Protein AF-A0A3D0DA13-F1 (afdb_monomer)

Foldseek 3Di:
DPDDDPLQDPCLVVVLVVVVCVVPVVDDDCVPVCVVVVPVDDPDPVSVLVSLLVSLVVCVVPVDDDLVVSVVVCLVVLCLVPHAHDPSLQQRWAAWQDPDVDRTGRLLQAAAEVLVPCPPVCVVVPTRHGCPNPPDPPDDDPPSVVSSSVRSNHYNHGDPPDDDDDDDDDDDPDLVPDQLQPDDAVRLLVVLLVCLVCVVVPVVVVQWDFDWDDDPNDTDTDTDGDPSNVSQQQRHFHAFPDPDPGGGLLQAADADPVCCVQCVVLGRHGDLCVNPPCSVSSVVCSCPPSNHYHYLLPDDLVNLLVSQAPSLCVSQPQVNVLPDVVNVVSLLSNVVSSLVSLVPDPPAAFQSQQQGFAFWAAQSGTDGDGPFAEEEPQDVQLCVQRSNPHTYHYYPNVSPVSCCGHNVHHHSVVQKDKDKDFDDFPDAQPPLLVVLLVVLLLLVLLLVCVVDVPCSLVSLVLSVLAAETEGQWIWIWIDHPPDTDIDTDQWDDDQRYIYGYPVNSDLQSVLCSVCVNVVHNVCSVVSSQSSPDPDPVSSLVSVVVVPDDSVSSVVSSVVSPDDRDPPPPPPDDDDDDDDDDDDDDDDDDDDDDDDDDDDDDDDDDDDDDDDDDDDDDDPPPPPPQFAFDQLVPADEDADEQPPPDPDPDDPDPDPPPPPVPPDHDPVSVVVQQVSQLSNVCVVLVVVVWDKDADPPPCQLAGIWTDDPLAIEGEHEDGELADDQKDAGDPNVVVVCVVCPRHFYKYWYWHNGTPPRPDGIYIYIQRDQDPVQAPPVRRMGRSNVSHPPPDD

Mean predicted aligned error: 20.15 Å

Secondary structure (DSSP, 8-state):
-----TTS-THHHHHHHHHHHHHHHTS-S-HHHHHHHTTTPPPPHHHHHHHHHHHHHHHHHH--S-THHHHHHHHHTTGGGTSPPPTTGGG-EEEBSS--SSSEEEGGG-B--GGGT-HHHHHHTTT-BBGGGTS-TT-S-HHHHHHHHHHTT-BSS------S-----S-S--GGG--TTS--HHHHHHHHHHHHHTIIIIIHHHSEEEEEEEETTEEEEEEEE-HHHHHHHHH-B--BSS-----BGGG-B---HHHHHHHGGGS-BB-GGGGGGGHHHHHHHIIIII--B-SGGG--HHHHHHIIIIIHHHHS-HHHHTT-HHHHHHHHHHHHHHHHHHHH-TTPPTTTTTTS-EEEEETTEEEEESSS-EEE---HHHHHHTTTTSEEE---GGGHHHHHHHH-PEEHHHHSEEEEEEPPP-EEPPHHHHHHHHHHHHHHHHHHHHH--TTHHHHHHHHHH-EEEEES-EEEEEEETTEEEEEE-SEEEETTEEEEEGGG-SHHHHHHHHHHHTT-GGGHHHHHHHHT-SSHHHHHHHHHHTT--HHHHHHHHHHHHSPPP--------------------------------------------------------------B--TTT--EEEEPP--------------S-----PPPPHHHHHHHHHHHHHHHHHHHHHTT-EEEEPPSS--S-SEEEEETTEEEEEEEEE-SS--SEEE--HHHHHHHHT-SSSEEEEEEEE--BTT--SPEEEEEES---TTTEETTTTEEETTT-------

Nearest PDB structures (foldseek):
  2eo0-assembly2_A  TM=6.649E-01  e=1.307E-02  Sulfurisphaera tokodaii str. 7
  2wcz-assembly1_B  TM=5.236E-01  e=3.946E-02  Archaeoglobus fulgidus
  2ost-assembly1_C  TM=6.568E-01  e=1.256E-01  Synechocystis sp. PCC 6803
  3wvh-assembly1_A  TM=6.783E-01  e=2.125E-01  Haemophilus influenzae Rd KW20
  2ost-assembly1_B  TM=5.839E-01  e=1.633E-01  Synechocystis sp. PCC 6803

Sequence (791 aa):
MGDLPDWLPLTFVEDWFRDRIQNEAERESLVRKLLKELEIAEPGADVIQRAVGRAIEQYWKDKEGDPGRFLRFISEQDWHETADASSSMRRCPVPLSQLVQDDWAEAGKAYFGREWGNDLLAELYDGIAVAWVAKDGTARDTDKQRRLLEWLGVADCPRVVRSSRQYAPEQEQNLEEIDPCQLEMPLAVCLVKVLALNWESYYKHHKTMNIERHYRRRNYYEPVECAWWKIIRERLSVPLVAGYPVTPLSHCWLPDKRTERAIGDLLPVVDVDAFGNDKDTVREWLISAVGLRTRIEQLTVGEWMALLSRHIPDKAPAERLVSEERLRDKVTGWYAACLETAAEQENVSENAFASCPLLCRKGDLWQYVTDEPRYLYDDNDLATAFAGDVWLFHIPARLAADAVKYLGVLPLSQSVEVDVTPEEPKSPLSDVLMVRFNESLPYVWAWRSSQSKQAADRLSARLKGLKVLVVPALKASLSLGSLHHEVERRWHVDDDTIYLHKDYANETELAQALAKALDVRSEADFYENLLRCSDDRQRKEKLLSKGIADAEIDRCLREYSGPPAEEEHDEGPRKPTMGEQGGSTSQTPSGVSSQGQQHKQSPAGQPGEISEGTPSRSPESGKQSLRLKDPSTTRYVLGSPPSGGAGTGGSGEDRGTKREGRSLTDAEKAELEEAGRALAAHELETMGFSVEKMPQGNPGFDLRAKKDGNELRVEVKAHSGRATVVDVTQREYKEYLGQHKYRWELWNVEHLAENDVSSVVITRYDTISDDALDVRTFRVDLKKCQRKLQD

Solvent-accessible surface area (backbone atoms only — not comparable to full-atom values): 46717 Å² total; per-residue (Å²): 138,80,88,74,62,90,80,56,57,72,61,46,60,53,46,52,50,45,55,50,47,57,70,48,64,81,52,85,83,50,80,72,57,41,65,76,71,48,70,76,64,77,78,52,70,70,57,52,51,54,46,52,18,51,44,39,56,46,35,75,74,71,70,66,78,72,60,65,55,58,53,50,52,50,64,73,66,50,44,66,82,76,54,82,66,51,79,48,42,20,47,36,54,36,46,31,65,39,90,42,104,56,64,56,42,38,22,47,65,21,23,54,16,53,94,74,75,32,59,69,61,39,67,73,47,71,51,46,25,53,27,78,78,80,78,51,104,75,74,90,49,72,64,62,52,49,49,42,40,45,47,27,41,26,25,83,57,71,59,88,72,83,72,94,74,89,83,86,79,91,87,67,95,52,66,75,74,60,59,48,79,75,49,53,66,73,55,34,52,51,50,50,48,52,47,38,78,36,24,87,85,51,48,64,74,64,39,46,44,71,46,77,41,82,54,96,95,40,81,44,73,46,77,38,76,25,67,52,52,52,46,45,34,66,41,24,49,69,62,49,74,55,96,61,74,93,50,32,44,67,73,30,29,56,55,38,77,68,29,37,73,49,46,37,92,76,48,56,32,56,36,49,71,82,55,54,95,49,22,66,56,36,51,51,33,40,41,74,71,70,57,39,48,33,52,65,80,75,59,49,73,71,53,51,45,49,37,47,54,43,48,47,48,72,76,56,40,45,80,56,50,68,77,32,63,73,57,45,55,49,52,43,42,40,53,48,50,52,44,56,47,46,72,73,40,93,82,63,55,74,39,69,40,31,82,34,43,42,72,24,35,34,59,86,47,52,41,70,47,47,92,60,82,39,25,33,61,74,37,73,68,61,44,60,74,40,28,72,78,44,35,36,32,71,64,62,76,92,46,47,68,50,40,35,44,30,43,54,36,41,55,38,73,78,59,44,49,75,50,70,59,74,44,77,69,79,45,73,57,55,70,71,59,48,49,31,47,64,70,28,47,47,56,54,48,34,56,49,41,72,77,39,78,78,58,48,66,62,51,47,54,47,62,75,56,52,41,70,41,21,15,78,48,31,45,29,45,38,38,47,92,92,48,75,48,80,43,81,43,57,56,48,67,56,90,50,34,37,39,26,14,58,96,46,71,44,55,64,51,50,15,43,40,50,16,51,64,70,73,38,64,91,44,16,70,59,43,25,56,38,42,68,38,92,47,72,67,55,41,49,51,55,45,44,75,72,70,48,51,69,71,55,49,55,48,33,44,51,58,65,68,43,78,77,77,77,76,80,75,84,83,71,86,84,79,92,79,89,83,83,84,86,81,87,81,90,84,87,81,88,82,84,87,82,89,81,88,86,89,84,84,86,87,87,84,86,87,87,84,90,84,91,81,86,86,84,90,66,90,75,80,68,83,73,73,89,55,61,53,54,54,91,77,56,69,67,43,82,43,73,70,69,77,80,70,87,72,82,84,74,92,67,76,78,80,64,83,79,70,78,72,77,82,72,52,72,66,55,45,52,52,42,40,50,42,32,47,49,40,54,47,51,50,42,44,74,75,60,28,54,74,44,78,51,63,89,78,74,76,32,42,44,35,42,30,38,45,97,91,45,42,39,36,31,31,69,49,44,34,57,41,89,76,59,64,50,80,48,52,74,56,29,50,51,46,56,74,60,55,82,84,39,50,48,32,46,35,42,30,25,22,39,24,55,86,40,90,55,66,27,32,43,30,76,33,74,56,78,38,74,91,15,43,42,80,89,72,34,34,34,35,52,68,54,35,56,77,78,74,81,126

Structure (mmCIF, N/CA/C/O backbone):
data_AF-A0A3D0DA13-F1
#
_entry.id   AF-A0A3D0DA13-F1
#
loop_
_atom_site.group_PDB
_atom_site.id
_atom_site.type_symbol
_atom_site.label_atom_id
_atom_site.label_alt_id
_atom_site.label_comp_id
_atom_site.label_asym_id
_atom_site.label_entity_id
_atom_site.label_seq_id
_atom_site.pdbx_PDB_ins_code
_atom_site.Cartn_x
_atom_site.Cartn_y
_atom_site.Cartn_z
_atom_site.occupancy
_atom_site.B_iso_or_equiv
_atom_site.auth_seq_id
_atom_site.auth_comp_id
_atom_site.auth_asym_id
_atom_site.auth_atom_id
_atom_site.pdbx_PDB_model_num
ATOM 1 N N . MET A 1 1 ? -24.344 -56.842 48.047 1.00 46.28 1 MET A N 1
ATOM 2 C CA . MET A 1 1 ? -25.186 -55.670 47.718 1.00 46.28 1 MET A CA 1
ATOM 3 C C . MET A 1 1 ? -25.992 -55.281 48.950 1.00 46.28 1 MET A C 1
ATOM 5 O O . MET A 1 1 ? -27.205 -55.455 48.977 1.00 46.28 1 MET A O 1
ATOM 9 N N . GLY A 1 2 ? -25.296 -54.858 50.004 1.00 43.91 2 GLY A N 1
ATOM 10 C CA . GLY A 1 2 ? -25.930 -54.279 51.187 1.00 43.91 2 GLY A CA 1
ATOM 11 C C . GLY A 1 2 ? -26.146 -52.785 50.962 1.00 43.91 2 GLY A C 1
ATOM 12 O O . GLY A 1 2 ? -25.258 -52.123 50.438 1.00 43.91 2 GLY A O 1
ATOM 13 N N . ASP A 1 3 ? -27.338 -52.306 51.307 1.00 55.50 3 ASP A N 1
ATOM 14 C CA . ASP A 1 3 ? -27.696 -50.903 51.549 1.00 55.50 3 ASP A CA 1
ATOM 15 C C . ASP A 1 3 ? -27.391 -49.878 50.441 1.00 55.50 3 ASP A C 1
ATOM 17 O O . ASP A 1 3 ? -27.102 -48.714 50.716 1.00 55.50 3 ASP A O 1
ATOM 21 N N . LEU A 1 4 ? -27.521 -50.267 49.166 1.00 62.22 4 LEU A N 1
ATOM 22 C CA . LEU A 1 4 ? -27.650 -49.264 48.108 1.00 62.22 4 LEU A CA 1
ATOM 23 C C . LEU A 1 4 ? -29.036 -48.611 48.194 1.00 62.22 4 LEU A C 1
ATOM 25 O O . LEU A 1 4 ? -30.036 -49.332 48.265 1.00 62.22 4 LEU A O 1
ATOM 29 N N . PRO A 1 5 ? -29.125 -47.274 48.171 1.00 68.94 5 PRO A N 1
ATOM 30 C CA . PRO A 1 5 ? -30.411 -46.619 48.295 1.00 68.94 5 PRO A CA 1
ATOM 31 C C . PRO A 1 5 ? -31.324 -46.878 47.090 1.00 68.94 5 PRO A C 1
ATOM 33 O O . PRO A 1 5 ? -30.881 -46.868 45.943 1.00 68.94 5 PRO A O 1
ATOM 36 N N . ASP A 1 6 ? -32.615 -47.051 47.360 1.00 69.94 6 ASP A N 1
ATOM 37 C CA . ASP A 1 6 ? -33.683 -47.321 46.384 1.00 69.94 6 ASP A CA 1
ATOM 38 C C . ASP A 1 6 ? -33.841 -46.246 45.296 1.00 69.94 6 ASP A C 1
ATOM 40 O O . ASP A 1 6 ? -34.358 -46.509 44.211 1.00 69.94 6 ASP A O 1
ATOM 44 N N . TRP A 1 7 ? -33.369 -45.036 45.580 1.00 75.56 7 TRP A N 1
ATOM 45 C CA . TRP A 1 7 ? -33.375 -43.899 44.673 1.00 75.56 7 TRP A CA 1
ATOM 46 C C . TRP A 1 7 ? -32.205 -43.847 43.694 1.00 75.56 7 TRP A C 1
ATOM 48 O O . TRP A 1 7 ? -32.218 -43.014 42.782 1.00 75.56 7 TRP A O 1
ATOM 58 N N . LEU A 1 8 ? -31.177 -44.678 43.873 1.00 75.94 8 LEU A N 1
ATOM 59 C CA . LEU A 1 8 ? -30.107 -44.773 42.892 1.00 75.94 8 LEU A CA 1
ATOM 60 C C . LEU A 1 8 ? -30.688 -45.476 41.649 1.00 75.94 8 LEU A C 1
ATOM 62 O O . LEU A 1 8 ? -31.213 -46.582 41.786 1.00 75.94 8 LEU A O 1
ATOM 66 N N . PRO A 1 9 ? -30.652 -44.863 40.448 1.00 63.88 9 PRO A N 1
ATOM 67 C CA . PRO A 1 9 ? -31.368 -45.382 39.284 1.00 63.88 9 PRO A CA 1
ATOM 68 C C . PRO A 1 9 ? -31.044 -46.855 39.030 1.00 63.88 9 PRO A C 1
ATOM 70 O O . PRO A 1 9 ? -29.873 -47.210 38.963 1.00 63.88 9 PRO A O 1
ATOM 73 N N . LEU A 1 10 ? -32.051 -47.714 38.829 1.00 56.53 10 LEU A N 1
ATOM 74 C CA . LEU A 1 10 ? -31.844 -49.144 38.523 1.00 56.53 10 LEU A CA 1
ATOM 75 C C . LEU A 1 10 ? -31.027 -49.366 37.236 1.00 56.53 10 LEU A C 1
ATOM 77 O O . LEU A 1 10 ? -30.368 -50.396 37.089 1.00 56.53 10 LEU A O 1
ATOM 81 N N . THR A 1 11 ? -30.986 -48.362 36.351 1.00 58.16 11 THR A N 1
ATOM 82 C CA . THR A 1 11 ? -30.085 -48.311 35.191 1.00 58.16 11 THR A CA 1
ATOM 83 C C . THR A 1 11 ? -28.609 -48.320 35.589 1.00 58.16 11 THR A C 1
ATOM 85 O O . THR A 1 11 ? -27.770 -48.588 34.748 1.00 58.16 11 THR A O 1
ATOM 88 N N . PHE A 1 12 ? -28.265 -48.076 36.856 1.00 62.00 12 PHE A N 1
ATOM 89 C CA . PHE A 1 12 ? -26.932 -48.292 37.419 1.00 62.00 12 PHE A CA 1
ATOM 90 C C . PHE A 1 12 ? -26.484 -49.742 37.281 1.00 62.00 12 PHE A C 1
ATOM 92 O O . PHE A 1 12 ? -25.355 -49.991 36.873 1.00 62.00 12 PHE A O 1
ATOM 99 N N . VAL A 1 13 ? -27.364 -50.696 37.598 1.00 56.84 13 VAL A N 1
ATOM 100 C CA . VAL A 1 13 ? -27.054 -52.120 37.447 1.00 56.84 13 VAL A CA 1
ATOM 101 C C . VAL A 1 13 ? -26.914 -52.439 35.966 1.00 56.84 13 VAL A C 1
ATOM 103 O O . VAL A 1 13 ? -25.985 -53.142 35.597 1.00 56.84 13 VAL A O 1
ATOM 106 N N . GLU A 1 14 ? -27.762 -51.866 35.109 1.00 57.56 14 GLU A N 1
ATOM 107 C CA . GLU A 1 14 ? -27.675 -52.049 33.657 1.00 57.56 14 GLU A CA 1
ATOM 108 C C . GLU A 1 14 ? -26.423 -51.414 33.045 1.00 57.56 14 GLU A C 1
ATOM 110 O O . GLU A 1 14 ? -25.824 -52.026 32.172 1.00 57.56 14 GLU A O 1
ATOM 115 N N . ASP A 1 15 ? -25.992 -50.240 33.504 1.00 60.12 15 ASP A N 1
ATOM 116 C CA . ASP A 1 15 ? -24.817 -49.522 33.004 1.00 60.12 15 ASP A CA 1
ATOM 117 C C . ASP A 1 15 ? -23.518 -50.078 33.578 1.00 60.12 15 ASP A C 1
ATOM 119 O O . ASP A 1 15 ? -22.542 -50.188 32.849 1.00 60.12 15 ASP A O 1
ATOM 123 N N . TRP A 1 16 ? -23.503 -50.516 34.839 1.00 64.81 16 TRP A N 1
ATOM 124 C CA . TRP A 1 16 ? -22.405 -51.311 35.390 1.00 64.81 16 TRP A CA 1
ATOM 125 C C . TRP A 1 16 ? -22.276 -52.639 34.638 1.00 64.81 16 TRP A C 1
ATOM 127 O O . TRP A 1 16 ? -21.177 -53.019 34.241 1.00 64.81 16 TRP A O 1
ATOM 137 N N . PHE A 1 17 ? -23.394 -53.322 34.373 1.00 59.41 17 PHE A N 1
ATOM 138 C CA . PHE A 1 17 ? -23.408 -54.567 33.607 1.00 59.41 17 PHE A CA 1
ATOM 139 C C . PHE A 1 17 ? -23.015 -54.327 32.142 1.00 59.41 17 PHE A C 1
ATOM 141 O O . PHE A 1 17 ? -22.286 -55.136 31.576 1.00 59.41 17 PHE A O 1
ATOM 148 N N . ARG A 1 18 ? -23.417 -53.198 31.543 1.00 60.22 18 ARG A N 1
ATOM 149 C CA . ARG A 1 18 ? -23.062 -52.776 30.178 1.00 60.22 18 ARG A CA 1
ATOM 150 C C . ARG A 1 18 ? -21.591 -52.389 30.067 1.00 60.22 18 ARG A C 1
ATOM 152 O O . ARG A 1 18 ? -20.930 -52.939 29.201 1.00 60.22 18 ARG A O 1
ATOM 159 N N . ASP A 1 19 ? -21.057 -51.544 30.949 1.00 61.06 19 ASP A N 1
ATOM 160 C CA . ASP A 1 19 ? -19.634 -51.162 30.985 1.00 61.06 19 ASP A CA 1
ATOM 161 C C . ASP A 1 19 ? -18.741 -52.381 31.264 1.00 61.06 19 ASP A C 1
ATOM 163 O O . ASP A 1 19 ? -17.645 -52.498 30.711 1.00 61.06 19 ASP A O 1
ATOM 167 N N . ARG A 1 20 ? -19.204 -53.324 32.099 1.00 60.72 20 ARG A N 1
ATOM 168 C CA . ARG A 1 20 ? -18.498 -54.584 32.367 1.00 60.72 20 ARG A CA 1
ATOM 169 C C . ARG A 1 20 ? -18.545 -55.523 31.164 1.00 60.72 20 ARG A C 1
ATOM 171 O O . ARG A 1 20 ? -17.511 -56.070 30.806 1.00 60.72 20 ARG A O 1
ATOM 178 N N . ILE A 1 21 ? -19.702 -55.677 30.514 1.00 56.19 21 ILE A N 1
ATOM 179 C CA . ILE A 1 21 ? -19.829 -56.448 29.269 1.00 56.19 21 ILE A CA 1
ATOM 180 C C . ILE A 1 21 ? -19.009 -55.808 28.155 1.00 56.19 21 ILE A C 1
ATOM 182 O O . ILE A 1 21 ? -18.386 -56.535 27.403 1.00 56.19 21 ILE A O 1
ATOM 186 N N . GLN A 1 22 ? -18.973 -54.484 28.045 1.00 56.81 22 GLN A N 1
ATOM 187 C CA . GLN A 1 22 ? -18.276 -53.783 26.973 1.00 56.81 22 GLN A CA 1
ATOM 188 C C . GLN A 1 22 ? -16.754 -53.865 27.135 1.00 56.81 22 GLN A C 1
ATOM 190 O O . GLN A 1 22 ? -16.066 -54.125 26.154 1.00 56.81 22 GLN A O 1
ATOM 195 N N . ASN A 1 23 ? -16.238 -53.776 28.367 1.00 56.72 23 ASN A N 1
ATOM 196 C CA . ASN A 1 23 ? -14.824 -54.048 28.655 1.00 56.72 23 ASN A CA 1
ATOM 197 C C . ASN A 1 23 ? -14.439 -55.536 28.499 1.00 56.72 23 ASN A C 1
ATOM 199 O O . ASN A 1 23 ? -13.291 -55.837 28.188 1.00 56.72 23 ASN A O 1
ATOM 203 N N . GLU A 1 24 ? -15.369 -56.475 28.709 1.00 53.22 24 GLU A N 1
ATOM 204 C CA . GLU A 1 24 ? -15.117 -57.923 28.571 1.00 53.22 24 GLU A CA 1
ATOM 205 C C . GLU A 1 24 ? -15.407 -58.462 27.149 1.00 53.22 24 GLU A C 1
ATOM 207 O O . GLU A 1 24 ? -14.857 -59.485 26.749 1.00 53.22 24 GLU A O 1
ATOM 212 N N . ALA A 1 25 ? -16.230 -57.781 26.344 1.00 50.66 25 ALA A N 1
ATOM 213 C CA . ALA A 1 25 ? -16.607 -58.180 24.981 1.00 50.66 25 ALA A CA 1
ATOM 214 C C . ALA A 1 25 ? -15.519 -57.892 23.933 1.00 50.66 25 ALA A C 1
ATOM 216 O O . ALA A 1 25 ? -15.555 -58.474 22.851 1.00 50.66 25 ALA A O 1
ATOM 217 N N . GLU A 1 26 ? -14.514 -57.072 24.254 1.00 54.94 26 GLU A N 1
ATOM 218 C CA . GLU A 1 26 ? -13.306 -56.904 23.428 1.00 54.94 26 GLU A CA 1
ATOM 219 C C . GLU A 1 26 ? -12.343 -58.112 23.511 1.00 54.94 26 GLU A C 1
ATOM 221 O O . GLU A 1 26 ? -11.320 -58.149 22.826 1.00 54.94 26 GLU A O 1
ATOM 226 N N . ARG A 1 27 ? -12.662 -59.137 24.316 1.00 50.56 27 ARG A N 1
ATOM 227 C CA . ARG A 1 27 ? -11.881 -60.375 24.461 1.00 50.56 27 ARG A CA 1
ATOM 228 C C . ARG A 1 27 ? -12.809 -61.597 24.495 1.00 50.56 27 ARG A C 1
ATOM 230 O O . ARG A 1 27 ? -13.163 -62.088 25.560 1.00 50.56 27 ARG A O 1
ATOM 237 N N . GLU A 1 28 ? -13.225 -62.127 23.343 1.00 51.94 28 GLU A N 1
ATOM 238 C CA . GLU A 1 28 ? -13.911 -63.435 23.315 1.00 51.94 28 GLU A CA 1
ATOM 239 C C . GLU A 1 28 ? -13.029 -64.533 23.954 1.00 51.94 28 GLU A C 1
ATOM 241 O O . GLU A 1 28 ? -11.811 -64.516 23.823 1.00 51.94 28 GLU A O 1
ATOM 246 N N . SER A 1 29 ? -13.528 -65.568 24.629 1.00 67.38 29 SER A N 1
ATOM 247 C CA . SER A 1 29 ? -14.885 -66.031 24.921 1.00 67.38 29 SER A CA 1
ATOM 248 C C . SER A 1 29 ? -14.849 -66.731 26.290 1.00 67.38 29 SER A C 1
ATOM 250 O O . SER A 1 29 ? -13.770 -67.103 26.745 1.00 67.38 29 SER A O 1
ATOM 252 N N . LEU A 1 30 ? -16.025 -66.955 26.902 1.00 49.91 30 LEU A N 1
ATOM 253 C CA . LEU A 1 30 ? -16.287 -67.521 28.245 1.00 49.91 30 LEU A CA 1
ATOM 254 C C . LEU A 1 30 ? -16.848 -66.524 29.274 1.00 49.91 30 LEU A C 1
ATOM 256 O O . LEU A 1 30 ? -16.735 -66.806 30.457 1.00 49.91 30 LEU A O 1
ATOM 260 N N . VAL A 1 31 ? -17.587 -65.479 28.861 1.00 52.94 31 VAL A N 1
ATOM 261 C CA . VAL A 1 31 ? -18.415 -64.566 29.707 1.00 52.94 31 VAL A CA 1
ATOM 262 C C . VAL A 1 31 ? -19.276 -65.273 30.783 1.00 52.94 31 VAL A C 1
ATOM 264 O O . VAL A 1 31 ? -19.646 -64.691 31.801 1.00 52.94 31 VAL A O 1
ATOM 267 N N . ARG A 1 32 ? -19.528 -66.578 30.635 1.00 42.78 32 ARG A N 1
ATOM 268 C CA . ARG A 1 32 ? -20.224 -67.420 31.626 1.00 42.78 32 ARG A CA 1
ATOM 269 C C . ARG A 1 32 ? -19.377 -68.436 32.398 1.00 42.78 32 ARG A C 1
ATOM 271 O O . ARG A 1 32 ? -19.877 -68.962 33.388 1.00 42.78 32 ARG A O 1
ATOM 278 N N . LYS A 1 33 ? -18.127 -68.703 32.013 1.00 50.00 33 LYS A N 1
ATOM 279 C CA . LYS A 1 33 ? -17.147 -69.245 32.974 1.00 50.00 33 LYS A CA 1
ATOM 280 C C . LYS A 1 33 ? -16.688 -68.106 33.894 1.00 50.00 33 LYS A C 1
ATOM 282 O O . LYS A 1 33 ? -16.686 -68.286 35.106 1.00 50.00 33 LYS A O 1
ATOM 287 N N . LEU A 1 34 ? -16.521 -66.923 33.278 1.00 52.12 34 LEU A N 1
ATOM 288 C CA . LEU A 1 34 ? -16.367 -65.578 33.838 1.00 52.12 34 LEU A CA 1
ATOM 289 C C . LEU A 1 34 ? -17.243 -65.400 35.072 1.00 52.12 34 LEU A C 1
ATOM 291 O O . LEU A 1 34 ? -16.709 -65.521 36.151 1.00 52.12 34 LEU A O 1
ATOM 295 N N . LEU A 1 35 ? -18.564 -65.203 35.004 1.00 49.50 35 LEU A N 1
ATOM 296 C CA . LEU A 1 35 ? -19.331 -64.762 36.194 1.00 49.50 35 LEU A CA 1
ATOM 297 C C . LEU A 1 35 ? -19.252 -65.694 37.429 1.00 49.50 35 LEU A C 1
ATOM 299 O O . LEU A 1 35 ? -19.529 -65.253 38.539 1.00 49.50 35 LEU A O 1
ATOM 303 N N . LYS A 1 36 ? -18.853 -66.961 37.247 1.00 45.91 36 LYS A N 1
ATOM 304 C CA . LYS A 1 36 ? -18.793 -68.006 38.282 1.00 45.91 36 LYS A CA 1
ATOM 305 C C . LYS A 1 36 ? -17.380 -68.258 38.840 1.00 45.91 36 LYS A C 1
ATOM 307 O O . LYS A 1 36 ? -17.271 -68.778 39.944 1.00 45.91 36 LYS A O 1
ATOM 312 N N . GLU A 1 37 ? -16.328 -67.878 38.113 1.00 50.09 37 GLU A N 1
ATOM 313 C CA . GLU A 1 37 ? -14.981 -67.628 38.665 1.00 50.09 37 GLU A CA 1
ATOM 314 C C . GLU A 1 37 ? -14.862 -66.196 39.233 1.00 50.09 37 GLU A C 1
ATOM 316 O O . GLU A 1 37 ? -14.068 -65.960 40.133 1.00 50.09 37 GLU A O 1
ATOM 321 N N . LEU A 1 38 ? -15.669 -65.251 38.730 1.00 50.19 38 LEU A N 1
ATOM 322 C CA . LEU A 1 38 ? -15.532 -63.791 38.874 1.00 50.19 38 LEU A CA 1
ATOM 323 C C . LEU A 1 38 ? -15.784 -63.204 40.275 1.00 50.19 38 LEU A C 1
ATOM 325 O O . LEU A 1 38 ? -15.866 -61.981 40.346 1.00 50.19 38 LEU A O 1
ATOM 329 N N . GLU A 1 39 ? -15.934 -64.018 41.335 1.00 48.25 39 GLU A N 1
ATOM 330 C CA . GLU A 1 39 ? -16.189 -63.577 42.728 1.00 48.25 39 GLU A CA 1
ATOM 331 C C . GLU A 1 39 ? -16.974 -62.258 42.800 1.00 48.25 39 GLU A C 1
ATOM 333 O O . GLU A 1 39 ? -16.498 -61.326 43.436 1.00 48.25 39 GLU A O 1
ATOM 338 N N . ILE A 1 40 ? -18.092 -62.150 42.054 1.00 52.03 40 ILE A N 1
ATOM 339 C CA . ILE A 1 40 ? -18.597 -60.869 41.515 1.00 52.03 40 ILE A CA 1
ATOM 340 C C . ILE A 1 40 ? -18.485 -59.762 42.558 1.00 52.03 40 ILE A C 1
ATOM 342 O O . ILE A 1 40 ? -19.314 -59.650 43.465 1.00 52.03 40 ILE A O 1
ATOM 346 N N . ALA A 1 41 ? -17.398 -59.005 42.422 1.00 57.75 41 ALA A N 1
ATOM 347 C CA . ALA A 1 41 ? -17.000 -58.038 43.413 1.00 57.75 41 ALA A CA 1
ATOM 348 C C . ALA A 1 41 ? -18.000 -56.891 43.384 1.00 57.75 41 ALA A C 1
ATOM 350 O O . ALA A 1 41 ? -18.576 -56.568 42.336 1.00 57.75 41 ALA A O 1
ATOM 351 N N . GLU A 1 42 ? -18.211 -56.291 44.549 1.00 56.25 42 GLU A N 1
ATOM 352 C CA . GLU A 1 42 ? -19.031 -55.096 44.652 1.00 56.25 42 GLU A CA 1
ATOM 353 C C . GLU A 1 42 ? -18.525 -54.041 43.652 1.00 56.25 42 GLU A C 1
ATOM 355 O O . GLU A 1 42 ? -17.315 -53.956 43.407 1.00 56.25 42 GLU A O 1
ATOM 360 N N . PRO A 1 43 ? -19.435 -53.299 42.994 1.00 65.56 43 PRO A N 1
ATOM 361 C CA . PRO A 1 43 ? -19.050 -52.290 42.019 1.00 65.56 43 PRO A CA 1
ATOM 362 C C . PRO A 1 43 ? -17.988 -51.367 42.619 1.00 65.56 43 PRO A C 1
ATOM 364 O O . PRO A 1 43 ? -18.133 -50.898 43.746 1.00 65.56 43 PRO A O 1
ATOM 367 N N . GLY A 1 44 ? -16.914 -51.127 41.862 1.00 72.06 44 GLY A N 1
ATOM 368 C CA . GLY A 1 44 ? -15.843 -50.231 42.286 1.00 72.06 44 GLY A CA 1
ATOM 369 C C . GLY A 1 44 ? -16.391 -48.850 42.642 1.00 72.06 44 GLY A C 1
ATOM 370 O O . GLY A 1 44 ? -17.392 -48.398 42.074 1.00 72.06 44 GLY A O 1
ATOM 371 N N . ALA A 1 45 ? -15.733 -48.175 43.586 1.00 76.50 45 ALA A N 1
ATOM 372 C CA . ALA A 1 45 ? -16.149 -46.857 44.061 1.00 76.50 45 ALA A CA 1
ATOM 373 C C . ALA A 1 45 ? -16.314 -45.840 42.913 1.00 76.50 45 ALA A C 1
ATOM 375 O O . ALA A 1 45 ? -17.215 -45.009 42.963 1.00 76.50 45 ALA A O 1
ATOM 376 N N . ASP A 1 46 ? -15.529 -45.958 41.837 1.00 76.62 46 ASP A N 1
ATOM 377 C CA . ASP A 1 46 ? -15.620 -45.128 40.630 1.00 76.62 46 ASP A CA 1
ATOM 378 C C . ASP A 1 46 ? -16.955 -45.299 39.879 1.00 76.62 46 ASP A C 1
ATOM 380 O O . ASP A 1 46 ? -17.531 -44.333 39.368 1.00 76.62 46 ASP A O 1
ATOM 384 N N . VAL A 1 47 ? -17.470 -46.530 39.814 1.00 76.50 47 VAL A N 1
ATOM 385 C CA . VAL A 1 47 ? -18.740 -46.845 39.154 1.00 76.50 47 VAL A CA 1
ATOM 386 C C . VAL A 1 47 ? -19.889 -46.287 39.987 1.00 76.50 47 VAL A C 1
ATOM 388 O O . VAL A 1 47 ? -20.785 -45.633 39.448 1.00 76.50 47 VAL A O 1
ATOM 391 N N . ILE A 1 48 ? -19.840 -46.490 41.307 1.00 81.12 48 ILE A N 1
ATOM 392 C CA . ILE A 1 48 ? -20.854 -45.970 42.230 1.00 81.12 48 ILE A CA 1
ATOM 393 C C . ILE A 1 48 ? -20.848 -44.432 42.201 1.00 81.12 48 ILE A C 1
ATOM 395 O O . ILE A 1 48 ? -21.907 -43.815 42.088 1.00 81.12 48 ILE A O 1
ATOM 399 N N . GLN A 1 49 ? -19.674 -43.794 42.195 1.00 85.06 49 GLN A N 1
ATOM 400 C CA . GLN A 1 49 ? -19.542 -42.336 42.117 1.00 85.06 49 GLN A CA 1
ATOM 401 C C . GLN A 1 49 ? -20.126 -41.769 40.810 1.00 85.06 49 GLN A C 1
ATOM 403 O O . GLN A 1 49 ? -20.816 -40.748 40.836 1.00 85.06 49 GLN A O 1
ATOM 408 N N . ARG A 1 50 ? -19.925 -42.438 39.663 1.00 83.38 50 ARG A N 1
ATOM 409 C CA . ARG A 1 50 ? -20.553 -42.048 38.382 1.00 83.38 50 ARG A CA 1
ATOM 410 C C . ARG A 1 50 ? -22.077 -42.144 38.431 1.00 83.38 50 ARG A C 1
ATOM 412 O O . ARG A 1 50 ? -22.762 -41.253 37.927 1.00 83.38 50 ARG A O 1
ATOM 419 N N . ALA A 1 51 ? -22.607 -43.196 39.046 1.00 83.62 51 ALA A N 1
ATOM 420 C CA . ALA A 1 51 ? -24.045 -43.393 39.200 1.00 83.62 51 ALA A CA 1
ATOM 421 C C . ALA A 1 51 ? -24.680 -42.316 40.082 1.00 83.62 51 ALA A C 1
ATOM 423 O O . ALA A 1 51 ? -25.698 -41.731 39.710 1.00 83.62 51 ALA A O 1
ATOM 424 N N . VAL A 1 52 ? -24.032 -42.002 41.208 1.00 88.06 52 VAL A N 1
ATOM 425 C CA . VAL A 1 52 ? -24.444 -40.910 42.096 1.00 88.06 52 VAL A CA 1
ATOM 426 C C . VAL A 1 52 ? -24.386 -39.569 41.363 1.00 88.06 52 VAL A C 1
ATOM 428 O O . VAL A 1 52 ? -25.343 -38.803 41.438 1.00 88.06 52 VAL A O 1
ATOM 431 N N . GLY A 1 53 ? -23.341 -39.312 40.570 1.00 89.50 53 GLY A N 1
ATOM 432 C CA . GLY A 1 53 ? -23.247 -38.116 39.728 1.00 89.50 53 GLY A CA 1
ATOM 433 C C . GLY A 1 53 ? -24.426 -37.961 38.757 1.00 89.50 53 GLY A C 1
ATOM 434 O O . GLY A 1 53 ? -25.003 -36.880 38.661 1.00 89.50 53 GLY A O 1
ATOM 435 N N . ARG A 1 54 ? -24.847 -39.043 38.088 1.00 86.88 54 ARG A N 1
ATOM 436 C CA . ARG A 1 54 ? -26.030 -39.026 37.205 1.00 86.88 54 ARG A CA 1
ATOM 437 C C . ARG A 1 54 ? -27.334 -38.822 37.974 1.00 86.88 54 ARG A C 1
ATOM 439 O O . ARG A 1 54 ? -28.206 -38.099 37.501 1.00 86.88 54 ARG A O 1
ATOM 446 N N . ALA A 1 55 ? -27.468 -39.429 39.152 1.00 88.56 55 ALA A N 1
ATOM 447 C CA . ALA A 1 55 ? -28.637 -39.242 40.007 1.00 88.56 55 ALA A CA 1
ATOM 448 C C . ALA A 1 55 ? -28.757 -37.787 40.502 1.00 88.56 55 ALA A C 1
ATOM 450 O O . ALA A 1 55 ? -29.855 -37.236 40.514 1.00 88.56 55 ALA A O 1
ATOM 451 N N . ILE A 1 56 ? -27.632 -37.134 40.822 1.00 91.50 56 ILE A N 1
ATOM 452 C CA . ILE A 1 56 ? -27.572 -35.698 41.141 1.00 91.50 56 ILE A CA 1
ATOM 453 C C . ILE A 1 56 ? -28.021 -34.857 39.940 1.00 91.50 56 ILE A C 1
ATOM 455 O O . ILE A 1 56 ? -28.831 -33.944 40.086 1.00 91.50 56 ILE A O 1
ATOM 459 N N . GLU A 1 57 ? -27.518 -35.149 38.738 1.00 90.12 57 GLU A N 1
ATOM 460 C CA . GLU A 1 57 ? -27.937 -34.437 37.525 1.00 90.12 57 GLU A CA 1
ATOM 461 C C . GLU A 1 57 ? -29.429 -34.596 37.237 1.00 90.12 57 GLU A C 1
ATOM 463 O O . GLU A 1 57 ? -30.058 -33.647 36.767 1.00 90.12 57 GLU A O 1
ATOM 468 N N . GLN A 1 58 ? -29.982 -35.777 37.511 1.00 88.31 58 GLN A N 1
ATOM 469 C CA . GLN A 1 58 ? -31.400 -36.063 37.355 1.00 88.31 58 GLN A CA 1
ATOM 470 C C . GLN A 1 58 ? -32.243 -35.294 38.381 1.00 88.31 58 GLN A C 1
ATOM 472 O O . GLN A 1 58 ? -33.174 -34.609 37.970 1.00 88.31 58 GLN A O 1
ATOM 477 N N . TYR A 1 59 ? -31.831 -35.268 39.655 1.00 90.75 59 TYR A N 1
ATOM 478 C CA . TYR A 1 59 ? -32.468 -34.442 40.688 1.00 90.75 59 TYR A CA 1
ATOM 479 C C . TYR A 1 59 ? -32.565 -32.965 40.284 1.00 90.75 59 TYR A C 1
ATOM 481 O O . TYR A 1 59 ? -33.589 -32.325 40.482 1.00 90.75 59 TYR A O 1
ATOM 489 N N . TRP A 1 60 ? -31.527 -32.385 39.675 1.00 90.56 60 TRP A N 1
ATOM 490 C CA . TRP A 1 60 ? -31.612 -30.987 39.227 1.00 90.56 60 TRP A CA 1
ATOM 491 C C . TRP A 1 60 ? -32.552 -30.769 38.038 1.00 90.56 60 TRP A C 1
ATOM 493 O O . TRP A 1 60 ? -32.937 -29.626 37.789 1.00 90.56 60 TRP A O 1
ATOM 503 N N . LYS A 1 61 ? -32.903 -31.824 37.293 1.00 89.31 61 LYS A N 1
ATOM 504 C CA . LYS A 1 61 ? -33.866 -31.755 36.185 1.00 89.31 61 LYS A CA 1
ATOM 505 C C . LYS A 1 61 ? -35.307 -31.869 36.671 1.00 89.31 61 LYS A C 1
ATOM 507 O O . LYS A 1 61 ? -36.149 -31.142 36.157 1.00 89.31 61 LYS A O 1
ATOM 512 N N . ASP A 1 62 ? -35.586 -32.783 37.599 1.00 88.88 62 ASP A N 1
ATOM 513 C CA . ASP A 1 62 ? -36.950 -33.080 38.064 1.00 88.88 62 ASP A CA 1
ATOM 514 C C . ASP A 1 62 ? -37.314 -32.419 39.401 1.00 88.88 62 ASP A C 1
ATOM 516 O O . ASP A 1 62 ? -38.486 -32.135 39.632 1.00 88.88 62 ASP A O 1
ATOM 520 N N . LYS A 1 63 ? -36.318 -32.107 40.239 1.00 86.44 63 LYS A N 1
ATOM 521 C CA . LYS A 1 63 ? -36.458 -31.581 41.605 1.00 86.44 63 LYS A CA 1
ATOM 522 C C . LYS A 1 63 ? -37.291 -32.498 42.519 1.00 86.44 63 LYS A C 1
ATOM 524 O O . LYS A 1 63 ? -37.931 -32.013 43.449 1.00 86.44 63 LYS A O 1
ATOM 529 N N . GLU A 1 64 ? -37.270 -33.815 42.293 1.00 83.56 64 GLU A N 1
ATOM 530 C CA . GLU A 1 64 ? -38.053 -34.785 43.075 1.00 83.56 64 GLU A CA 1
ATOM 531 C C . GLU A 1 64 ? -37.221 -35.556 44.124 1.00 83.56 64 GLU A C 1
ATOM 533 O O . GLU A 1 64 ? -36.100 -36.015 43.880 1.00 83.56 64 GLU A O 1
ATOM 538 N N . GLY A 1 65 ? -37.813 -35.769 45.306 1.00 84.38 65 GLY A N 1
ATOM 539 C CA . GLY A 1 65 ? -37.226 -36.539 46.412 1.00 84.38 65 GLY A CA 1
ATOM 540 C C . GLY A 1 65 ? -36.454 -35.699 47.439 1.00 84.38 65 GLY A C 1
ATOM 541 O O . GLY A 1 65 ? -36.443 -34.476 47.381 1.00 84.38 65 GLY A O 1
ATOM 542 N N . ASP A 1 66 ? -35.831 -36.371 48.415 1.00 85.44 66 ASP A N 1
ATOM 543 C CA . ASP A 1 66 ? -35.006 -35.731 49.454 1.00 85.44 66 ASP A CA 1
ATOM 544 C C . ASP A 1 66 ? -33.553 -35.557 48.966 1.00 85.44 66 ASP A C 1
ATOM 546 O O . ASP A 1 66 ? -32.805 -36.532 48.976 1.00 85.44 66 ASP A O 1
ATOM 550 N N . PRO A 1 67 ? -33.091 -34.362 48.561 1.00 86.38 67 PRO A N 1
ATOM 551 C CA . PRO A 1 67 ? -31.697 -34.147 48.151 1.00 86.38 67 PRO A CA 1
ATOM 552 C C . PRO A 1 67 ? -30.656 -34.454 49.237 1.00 86.38 67 PRO A C 1
ATOM 554 O O . PRO A 1 67 ? -29.518 -34.801 48.908 1.00 86.38 67 PRO A O 1
ATOM 557 N N . GLY A 1 68 ? -31.023 -34.395 50.522 1.00 85.19 68 GLY A N 1
ATOM 558 C CA . GLY A 1 68 ? -30.112 -34.677 51.634 1.00 85.19 68 GLY A CA 1
ATOM 559 C C . GLY A 1 68 ? -29.558 -36.104 51.616 1.00 85.19 68 GLY A C 1
ATOM 560 O O . GLY A 1 68 ? -28.484 -36.368 52.164 1.00 85.19 68 GLY A O 1
ATOM 561 N N . ARG A 1 69 ? -30.241 -37.025 50.924 1.00 86.88 69 ARG A N 1
ATOM 562 C CA . ARG A 1 69 ? -29.805 -38.415 50.748 1.00 86.88 69 ARG A CA 1
ATOM 563 C C . ARG A 1 69 ? -28.492 -38.551 49.974 1.00 86.88 69 ARG A C 1
ATOM 565 O O . ARG A 1 69 ? -27.723 -39.460 50.276 1.00 86.88 69 ARG A O 1
ATOM 572 N N . PHE A 1 70 ? -28.208 -37.650 49.025 1.00 90.44 70 PHE A N 1
ATOM 573 C CA . PHE A 1 70 ? -26.971 -37.697 48.240 1.00 90.44 70 PHE A CA 1
ATOM 574 C C . PHE A 1 70 ? -25.763 -37.414 49.129 1.00 90.44 70 PHE A C 1
ATOM 576 O O . PHE A 1 70 ? -24.829 -38.208 49.176 1.00 90.44 70 PHE A O 1
ATOM 583 N N . LEU A 1 71 ? -25.812 -36.316 49.885 1.00 87.38 71 LEU A N 1
ATOM 584 C CA . LEU A 1 71 ? -24.746 -35.945 50.814 1.00 87.38 71 LEU A CA 1
ATOM 585 C C . LEU A 1 71 ? -24.536 -36.992 51.905 1.00 87.38 71 LEU A C 1
ATOM 587 O O . LEU A 1 71 ? -23.392 -37.317 52.212 1.00 87.38 71 LEU A O 1
ATOM 591 N N . ARG A 1 72 ? -25.623 -37.536 52.470 1.00 87.19 72 ARG A N 1
ATOM 592 C CA . ARG A 1 72 ? -25.543 -38.585 53.494 1.00 87.19 72 ARG A CA 1
ATOM 593 C C . ARG A 1 72 ? -24.812 -39.813 52.962 1.00 87.19 72 ARG A C 1
ATOM 595 O O . ARG A 1 72 ? -23.845 -40.249 53.575 1.00 87.19 72 ARG A O 1
ATOM 602 N N . PHE A 1 73 ? -25.209 -40.290 51.783 1.00 87.75 73 PHE A N 1
ATOM 603 C CA . PHE A 1 73 ? -24.572 -41.436 51.146 1.00 87.75 73 PHE A CA 1
ATOM 604 C C . PHE A 1 73 ? -23.084 -41.178 50.867 1.00 87.75 73 PHE A C 1
ATOM 606 O O . PHE A 1 73 ? -22.240 -41.985 51.233 1.00 87.75 73 PHE A O 1
ATOM 613 N N . ILE A 1 74 ? -22.728 -40.020 50.300 1.00 89.31 74 ILE A N 1
ATOM 614 C CA . ILE A 1 74 ? -21.321 -39.665 50.031 1.00 89.31 74 ILE A CA 1
ATOM 615 C C . ILE A 1 74 ? -20.503 -39.609 51.330 1.00 89.31 74 ILE A C 1
ATOM 617 O O . ILE A 1 74 ? -19.357 -40.060 51.362 1.00 89.31 74 ILE A O 1
ATOM 621 N N . SER A 1 75 ? -21.086 -39.065 52.400 1.00 85.88 75 SER A N 1
ATOM 622 C CA . SER A 1 75 ? -20.443 -38.988 53.710 1.00 85.88 75 SER A CA 1
ATOM 623 C C . SER A 1 75 ? -20.249 -40.358 54.361 1.00 85.88 75 SER A C 1
ATOM 625 O O . SER A 1 75 ? -19.302 -40.513 55.124 1.00 85.88 75 SER A O 1
ATOM 627 N N . GLU A 1 76 ? -21.136 -41.323 54.114 1.00 86.62 76 GLU A N 1
ATOM 628 C CA . GLU A 1 76 ? -21.030 -42.694 54.635 1.00 86.62 76 GLU A CA 1
ATOM 629 C C . GLU A 1 76 ? -19.977 -43.517 53.883 1.00 86.62 76 GLU A C 1
ATOM 631 O O . GLU A 1 76 ? -19.370 -44.411 54.465 1.00 86.62 76 GLU A O 1
ATOM 636 N N . GLN A 1 77 ? -19.736 -43.204 52.606 1.00 85.44 77 GLN A N 1
ATOM 637 C CA . GLN A 1 77 ? -18.771 -43.918 51.764 1.00 85.44 77 GLN A CA 1
ATOM 638 C C . GLN A 1 77 ? -17.326 -43.394 51.870 1.00 85.44 77 GLN A C 1
ATOM 640 O O . GLN A 1 77 ? -16.429 -43.973 51.263 1.00 85.44 77 GLN A O 1
ATOM 645 N N . ASP A 1 78 ? -17.085 -42.291 52.590 1.00 84.69 78 ASP A N 1
ATOM 646 C CA . ASP A 1 78 ? -15.752 -41.693 52.790 1.00 84.69 78 ASP A CA 1
ATOM 647 C C . ASP A 1 78 ? -14.954 -41.433 51.493 1.00 84.69 78 ASP A C 1
ATOM 649 O O . ASP A 1 78 ? -13.722 -41.441 51.461 1.00 84.69 78 ASP A O 1
ATOM 653 N N . TRP A 1 79 ? -15.659 -41.132 50.397 1.00 86.38 79 TRP A N 1
ATOM 654 C CA . TRP A 1 79 ? -15.041 -40.900 49.084 1.00 86.38 79 TRP A CA 1
ATOM 655 C C . TRP A 1 79 ? -14.058 -39.730 49.054 1.00 86.38 79 TRP A C 1
ATOM 657 O O . TRP A 1 79 ? -13.079 -39.773 48.313 1.00 86.38 79 TRP A O 1
ATOM 667 N N . HIS A 1 80 ? -14.284 -38.719 49.891 1.00 84.69 80 HIS A N 1
ATOM 668 C CA . HIS A 1 80 ? -13.409 -37.554 50.016 1.00 84.69 80 HIS A CA 1
ATOM 669 C C . HIS A 1 80 ? -11.987 -37.893 50.496 1.00 84.69 80 HIS A C 1
ATOM 671 O O . HIS A 1 80 ? -11.077 -37.106 50.259 1.00 84.69 80 HIS A O 1
ATOM 677 N N . GLU A 1 81 ? -11.775 -39.052 51.129 1.00 84.12 81 GLU A N 1
ATOM 678 C CA . GLU A 1 81 ? -10.451 -39.506 51.583 1.00 84.12 81 GLU A CA 1
ATOM 679 C C . GLU A 1 81 ? -9.758 -40.438 50.564 1.00 84.12 81 GLU A C 1
ATOM 681 O O . GLU A 1 81 ? -8.581 -40.759 50.721 1.00 84.12 81 GLU A O 1
ATOM 686 N N . THR A 1 82 ? -10.462 -40.909 49.525 1.00 77.62 82 THR A N 1
ATOM 687 C CA . THR A 1 82 ? -9.994 -42.031 48.681 1.00 77.62 82 THR A CA 1
ATOM 688 C C . THR A 1 82 ? -9.992 -41.769 47.173 1.00 77.62 82 THR A C 1
ATOM 690 O O . THR A 1 82 ? -9.319 -42.500 46.444 1.00 77.62 82 THR A O 1
ATOM 693 N N . ALA A 1 83 ? -10.694 -40.744 46.682 1.00 78.62 83 ALA A N 1
ATOM 694 C CA . ALA A 1 83 ? -10.778 -40.420 45.255 1.00 78.62 83 ALA A CA 1
ATOM 695 C C . ALA A 1 83 ? -10.945 -38.912 45.016 1.00 78.62 83 ALA A C 1
ATOM 697 O O . ALA A 1 83 ? -11.302 -38.180 45.930 1.00 78.62 83 ALA A O 1
ATOM 698 N N . ASP A 1 84 ? -10.748 -38.442 43.781 1.00 81.88 84 ASP A N 1
ATOM 699 C CA . ASP A 1 84 ? -11.079 -37.068 43.376 1.00 81.88 84 ASP A CA 1
ATOM 700 C C . ASP A 1 84 ? -12.573 -36.921 43.026 1.00 81.88 84 ASP A C 1
ATOM 702 O O . ASP A 1 84 ? -13.217 -37.841 42.510 1.00 81.88 84 ASP A O 1
ATOM 706 N N . ALA A 1 85 ? -13.148 -35.740 43.268 1.00 81.38 85 ALA A N 1
ATOM 707 C CA . ALA A 1 85 ? -14.536 -35.459 42.909 1.00 81.38 85 ALA A CA 1
ATOM 708 C C . ALA A 1 85 ? -14.696 -35.226 41.401 1.00 81.38 85 ALA A C 1
ATOM 710 O O . ALA A 1 85 ? -14.119 -34.290 40.835 1.00 81.38 85 ALA A O 1
ATOM 711 N N . SER A 1 86 ? -15.555 -36.017 40.754 1.00 83.19 86 SER A N 1
ATOM 712 C CA . SER A 1 86 ? -15.960 -35.763 39.368 1.00 83.19 86 SER A CA 1
ATOM 713 C C . SER A 1 86 ? -16.765 -34.459 39.233 1.00 83.19 86 SER A C 1
ATOM 715 O O . SER A 1 86 ? -17.334 -33.942 40.199 1.00 83.19 86 SER A O 1
ATOM 717 N N . SER A 1 87 ? -16.855 -33.912 38.017 1.00 83.12 87 SER A N 1
ATOM 718 C CA . SER A 1 87 ? -17.599 -32.669 37.755 1.00 83.12 87 SER A CA 1
ATOM 719 C C . SER A 1 87 ? -19.077 -32.754 38.149 1.00 83.12 87 SER A C 1
ATOM 721 O O . SER A 1 87 ? -19.623 -31.779 38.659 1.00 83.12 87 SER A O 1
ATOM 723 N N . SER A 1 88 ? -19.714 -33.913 37.964 1.00 86.31 88 SER A N 1
ATOM 724 C CA . SER A 1 88 ? -21.116 -34.137 38.341 1.00 86.31 88 SER A CA 1
ATOM 725 C C . SER A 1 88 ? -21.300 -34.174 39.861 1.00 86.31 88 SER A C 1
ATOM 727 O O . SER A 1 88 ? -22.301 -33.670 40.366 1.00 86.31 88 SER A O 1
ATOM 729 N N . MET A 1 89 ? -20.305 -34.669 40.612 1.00 89.81 89 MET A N 1
ATOM 730 C CA . MET A 1 89 ? -20.324 -34.646 42.082 1.00 89.81 89 MET A CA 1
ATOM 731 C C . MET A 1 89 ? -20.289 -33.222 42.631 1.00 89.81 89 MET A C 1
ATOM 733 O O . MET A 1 89 ? -20.920 -32.943 43.644 1.00 89.81 89 MET A O 1
ATOM 737 N N . ARG A 1 90 ? -19.650 -32.282 41.924 1.00 90.94 90 ARG A N 1
ATOM 738 C CA . ARG A 1 90 ? -19.661 -30.865 42.322 1.00 90.94 90 ARG A CA 1
ATOM 739 C C . ARG A 1 90 ? -21.026 -30.199 42.212 1.00 90.94 90 ARG A C 1
ATOM 741 O O . ARG A 1 90 ? -21.215 -29.100 42.713 1.00 90.94 90 ARG A O 1
ATOM 748 N N . ARG A 1 91 ? -22.001 -30.846 41.577 1.00 92.25 91 ARG A N 1
ATOM 749 C CA . ARG A 1 91 ? -23.390 -30.381 41.564 1.00 92.25 91 ARG A CA 1
ATOM 750 C C . ARG A 1 91 ? -24.194 -30.950 42.730 1.00 92.25 91 ARG A C 1
ATOM 752 O O . ARG A 1 91 ? -25.398 -30.749 42.762 1.00 92.25 91 ARG A O 1
ATOM 759 N N . CYS A 1 92 ? -23.580 -31.670 43.670 1.00 93.19 92 CYS A N 1
ATOM 760 C CA . CYS A 1 92 ? -24.296 -32.248 44.805 1.00 93.19 92 CYS A CA 1
ATOM 761 C C . CYS A 1 92 ? -25.082 -31.158 45.563 1.00 93.19 92 CYS A C 1
ATOM 763 O O . CYS A 1 92 ? -24.509 -30.103 45.841 1.00 93.19 92 CYS A O 1
ATOM 765 N N . PRO A 1 93 ? -26.381 -31.359 45.847 1.00 91.00 93 PRO A N 1
ATOM 766 C CA . PRO A 1 93 ? -27.184 -30.367 46.549 1.00 91.00 93 PRO A CA 1
ATOM 767 C C . PRO A 1 93 ? -26.733 -30.227 48.006 1.00 91.00 93 PRO A C 1
ATOM 769 O O . PRO A 1 93 ? -26.703 -31.210 48.741 1.00 91.00 93 PRO A O 1
ATOM 772 N N . VAL A 1 94 ? -26.422 -29.002 48.428 1.00 90.25 94 VAL A N 1
ATOM 773 C CA . VAL A 1 94 ? -26.065 -28.629 49.805 1.00 90.25 94 VAL A CA 1
ATOM 774 C C . VAL A 1 94 ? -27.129 -27.715 50.415 1.00 90.25 94 VAL A C 1
ATOM 776 O O . VAL A 1 94 ? -27.661 -26.863 49.699 1.00 90.25 94 VAL A O 1
ATOM 779 N N . PRO A 1 95 ? -27.477 -27.893 51.703 1.00 86.94 95 PRO A N 1
ATOM 780 C CA . PRO A 1 95 ? -28.560 -27.141 52.330 1.00 86.94 95 PRO A CA 1
ATOM 781 C C . PRO A 1 95 ? -28.134 -25.692 52.580 1.00 86.94 95 PRO A C 1
ATOM 783 O O . PRO A 1 95 ? -26.995 -25.458 52.987 1.00 86.94 95 PRO A O 1
ATOM 786 N N . LEU A 1 96 ? -29.041 -24.734 52.387 1.00 82.25 96 LEU A N 1
ATOM 787 C CA . LEU A 1 96 ? -28.757 -23.300 52.525 1.00 82.25 96 LEU A CA 1
ATOM 788 C C . LEU A 1 96 ? -29.147 -22.726 53.894 1.00 82.25 96 LEU A C 1
ATOM 790 O O . LEU A 1 96 ? -30.132 -23.145 54.503 1.00 82.25 96 LEU A O 1
ATOM 794 N N . SER A 1 97 ? -28.348 -21.782 54.408 1.00 70.25 97 SER A N 1
ATOM 795 C CA . SER A 1 97 ? -28.495 -21.214 55.763 1.00 70.25 97 SER A CA 1
ATOM 796 C C . SER A 1 97 ? -29.713 -20.303 55.938 1.00 70.25 97 SER A C 1
ATOM 798 O O . SER A 1 97 ? -30.181 -20.130 57.066 1.00 70.25 97 SER A O 1
ATOM 800 N N . GLN A 1 98 ? -30.262 -19.774 54.843 1.00 67.19 98 GLN A N 1
ATOM 801 C CA . GLN A 1 98 ? -31.485 -18.977 54.827 1.00 67.19 98 GLN A CA 1
ATOM 802 C C . GLN A 1 98 ? -32.489 -19.536 53.815 1.00 67.19 98 GLN A C 1
ATOM 804 O O . GLN A 1 98 ? -32.100 -20.020 52.754 1.00 67.19 98 GLN A O 1
ATOM 809 N N . LEU A 1 99 ? -33.779 -19.435 54.155 1.00 53.84 99 LEU A N 1
ATOM 810 C CA . LEU A 1 99 ? -34.924 -19.776 53.303 1.00 53.84 99 LEU A CA 1
ATOM 811 C C . LEU A 1 99 ? -35.040 -18.763 52.154 1.00 53.84 99 LEU A C 1
ATOM 813 O O . LEU A 1 99 ? -35.921 -17.904 52.144 1.00 53.84 99 LEU A O 1
ATOM 817 N N . VAL A 1 100 ? -34.120 -18.836 51.199 1.00 56.41 100 VAL A N 1
ATOM 818 C CA . VAL A 1 100 ? -34.347 -18.289 49.861 1.00 56.41 100 VAL A CA 1
ATOM 819 C C . VAL A 1 100 ? -35.179 -19.321 49.093 1.00 56.41 100 VAL A C 1
ATOM 821 O O . VAL A 1 100 ? -35.349 -20.447 49.539 1.00 56.41 100 VAL A O 1
ATOM 824 N N . GLN A 1 101 ? -35.768 -18.919 47.974 1.00 55.78 101 GLN A N 1
ATOM 825 C CA . GLN A 1 101 ? -36.787 -19.624 47.183 1.00 55.78 101 GLN A CA 1
ATOM 826 C C . GLN A 1 101 ? -36.588 -21.149 46.949 1.00 55.78 101 GLN A C 1
ATOM 828 O O . GLN A 1 101 ? -37.575 -21.817 46.652 1.00 55.78 101 GLN A O 1
ATOM 833 N N . ASP A 1 102 ? -35.367 -21.680 47.112 1.00 65.75 102 ASP A N 1
ATOM 834 C CA . ASP A 1 102 ? -34.998 -23.103 47.146 1.00 65.75 102 ASP A CA 1
ATOM 835 C C . ASP A 1 102 ? -34.137 -23.406 48.401 1.00 65.75 102 ASP A C 1
ATOM 837 O O . ASP A 1 102 ? -33.156 -22.712 48.660 1.00 65.75 102 ASP A O 1
ATOM 841 N N . ASP A 1 103 ? -34.416 -24.500 49.125 1.00 81.94 103 ASP A N 1
ATOM 842 C CA . ASP A 1 103 ? -33.669 -24.915 50.338 1.00 81.94 103 ASP A CA 1
ATOM 843 C C . ASP A 1 103 ? -32.244 -25.468 50.060 1.00 81.94 103 ASP A C 1
ATOM 845 O O . ASP A 1 103 ? -31.512 -25.827 50.991 1.00 81.94 103 ASP A O 1
ATOM 849 N N . TRP A 1 104 ? -31.844 -25.575 48.783 1.00 87.00 104 TRP A N 1
ATOM 850 C CA . TRP A 1 104 ? -30.644 -26.297 48.336 1.00 87.00 104 TRP A CA 1
ATOM 851 C C . TRP A 1 104 ? -29.915 -25.598 47.180 1.00 87.00 104 TRP A C 1
ATOM 853 O O . TRP A 1 104 ? -30.541 -25.192 46.202 1.00 87.00 104 TRP A O 1
ATOM 863 N N . ALA A 1 105 ? -28.580 -25.576 47.224 1.00 87.56 105 ALA A N 1
ATOM 864 C CA . ALA A 1 105 ? -27.712 -25.096 46.139 1.00 87.56 105 ALA A CA 1
ATOM 865 C C . ALA A 1 105 ? -26.758 -26.186 45.627 1.00 87.56 105 ALA A C 1
ATOM 867 O O . ALA A 1 105 ? -26.475 -27.153 46.324 1.00 87.56 105 ALA A O 1
ATOM 868 N N . GLU A 1 106 ? -26.226 -26.035 44.411 1.00 90.81 106 GLU A N 1
ATOM 869 C CA . GLU A 1 106 ? -25.128 -26.887 43.930 1.00 90.81 106 GLU A CA 1
ATOM 870 C C . GLU A 1 106 ? -23.847 -26.600 44.735 1.00 90.81 106 GLU A C 1
ATOM 872 O O . GLU A 1 106 ? -23.419 -25.448 44.808 1.00 90.81 106 GLU A O 1
ATOM 877 N N . ALA A 1 107 ? -23.199 -27.635 45.277 1.00 89.94 107 ALA A N 1
ATOM 878 C CA . ALA A 1 107 ? -21.981 -27.520 46.087 1.00 89.94 107 ALA A CA 1
ATOM 879 C C . ALA A 1 107 ? -20.896 -26.639 45.440 1.00 89.94 107 ALA A C 1
ATOM 881 O O . ALA A 1 107 ? -20.379 -25.722 46.067 1.00 89.94 107 ALA A O 1
ATOM 882 N N . GLY A 1 108 ? -20.617 -26.836 44.152 1.00 85.31 108 GLY A N 1
ATOM 883 C CA . GLY A 1 108 ? -19.622 -26.078 43.390 1.00 85.31 108 GLY A CA 1
ATOM 884 C C . GLY A 1 108 ? -19.965 -24.602 43.152 1.00 85.31 108 GLY A C 1
ATOM 885 O O . GLY A 1 108 ? -19.134 -23.872 42.609 1.00 85.31 108 GLY A O 1
ATOM 886 N N . LYS A 1 109 ? -21.176 -24.170 43.521 1.00 83.62 109 LYS A N 1
ATOM 887 C CA . LYS A 1 109 ? -21.633 -22.772 43.513 1.00 83.62 109 LYS A CA 1
ATOM 888 C C . LYS A 1 109 ? -21.790 -22.202 44.927 1.00 83.62 109 LYS A C 1
ATOM 890 O O . LYS A 1 109 ? -21.993 -20.999 45.059 1.00 83.62 109 LYS A O 1
ATOM 895 N N . ALA A 1 110 ? -21.707 -23.047 45.952 1.00 82.44 110 ALA A N 1
ATOM 896 C CA . ALA A 1 110 ? -21.829 -22.669 47.350 1.00 82.44 110 ALA A CA 1
ATOM 897 C C . ALA A 1 110 ? -20.466 -22.299 47.956 1.00 82.44 110 ALA A C 1
ATOM 899 O O . ALA A 1 110 ? -19.402 -22.602 47.402 1.00 82.44 110 ALA A O 1
ATOM 900 N N . TYR A 1 111 ? -20.505 -21.648 49.117 1.00 80.94 111 TYR A N 1
ATOM 901 C CA . TYR A 1 111 ? -19.314 -21.293 49.887 1.00 80.94 111 TYR A CA 1
ATOM 902 C C . TYR A 1 111 ? -19.508 -21.562 51.380 1.00 80.94 111 TYR A C 1
ATOM 904 O O . TYR A 1 111 ? -20.632 -21.752 51.855 1.00 80.94 111 TYR A O 1
ATOM 912 N N . PHE A 1 112 ? -18.400 -21.563 52.121 1.00 78.25 112 PHE A N 1
ATOM 913 C CA . PHE A 1 112 ? -18.423 -21.621 53.580 1.00 78.25 112 PHE A CA 1
ATOM 914 C C . PHE A 1 112 ? -18.929 -20.303 54.169 1.00 78.25 112 PHE A C 1
ATOM 916 O O . PHE A 1 112 ? -18.297 -19.257 54.029 1.00 78.25 112 PHE A O 1
ATOM 923 N N . GLY A 1 113 ? -20.096 -20.355 54.805 1.00 70.00 113 GLY A N 1
ATOM 924 C CA . GLY A 1 113 ? -20.769 -19.200 55.371 1.00 70.00 113 GLY A CA 1
ATOM 925 C C . GLY A 1 113 ? -20.267 -18.819 56.761 1.00 70.00 113 GLY A C 1
ATOM 926 O O . GLY A 1 113 ? -19.133 -19.092 57.167 1.00 70.00 113 GLY A O 1
ATOM 927 N N . ARG A 1 114 ? -21.163 -18.174 57.515 1.00 68.12 114 ARG A N 1
ATOM 928 C CA . ARG A 1 114 ? -20.950 -17.704 58.893 1.00 68.12 114 ARG A CA 1
ATOM 929 C C . ARG A 1 114 ? -20.375 -18.796 59.800 1.00 68.12 114 ARG A C 1
ATOM 931 O O . ARG A 1 114 ? -19.522 -18.533 60.641 1.00 68.12 114 ARG A O 1
ATOM 938 N N . GLU A 1 115 ? -20.809 -20.031 59.596 1.00 67.50 115 GLU A N 1
ATOM 939 C CA . GLU A 1 115 ? -20.416 -21.217 60.351 1.00 67.50 115 GLU A CA 1
ATOM 940 C C . GLU A 1 115 ? -18.915 -21.563 60.283 1.00 67.50 115 GLU A C 1
ATOM 942 O O . GLU A 1 115 ? -18.433 -22.314 61.128 1.00 67.50 115 GLU A O 1
ATOM 947 N N . TRP A 1 116 ? -18.160 -20.954 59.362 1.00 71.81 116 TRP A N 1
ATOM 948 C CA . TRP A 1 116 ? -16.702 -21.095 59.254 1.00 71.81 116 TRP A CA 1
ATOM 949 C C . TRP A 1 116 ? -15.937 -19.776 59.461 1.00 71.81 116 TRP A C 1
ATOM 951 O O . TRP A 1 116 ? -14.763 -19.672 59.109 1.00 71.81 116 TRP A O 1
ATOM 961 N N . GLY A 1 117 ? -16.582 -18.777 60.078 1.00 63.38 117 GLY A N 1
ATOM 962 C CA . GLY A 1 117 ? -15.946 -17.528 60.515 1.00 63.38 117 GLY A CA 1
ATOM 963 C C . GLY A 1 117 ? -15.912 -16.412 59.469 1.00 63.38 117 GLY A C 1
ATOM 964 O O . GLY A 1 117 ? -15.071 -15.518 59.572 1.00 63.38 117 GLY A O 1
ATOM 965 N N . ASN A 1 118 ? -16.794 -16.451 58.464 1.00 64.81 118 ASN A N 1
ATOM 966 C CA . ASN A 1 118 ? -16.834 -15.459 57.390 1.00 64.81 118 ASN A CA 1
ATOM 967 C C . ASN A 1 118 ? -18.127 -14.621 57.384 1.00 64.81 118 ASN A C 1
ATOM 969 O O . ASN A 1 118 ? -18.943 -14.698 56.464 1.00 64.81 118 ASN A O 1
ATOM 973 N N . ASP A 1 119 ? -18.306 -13.814 58.434 1.00 65.31 119 ASP A N 1
ATOM 974 C CA . ASP A 1 119 ? -19.513 -13.002 58.665 1.00 65.31 119 ASP A CA 1
ATOM 975 C C . ASP A 1 119 ? -19.777 -11.985 57.544 1.00 65.31 119 ASP A C 1
ATOM 977 O O . ASP A 1 119 ? -20.919 -11.783 57.140 1.00 65.31 119 ASP A O 1
ATOM 981 N N . LEU A 1 120 ? -18.712 -11.397 56.993 1.00 59.69 120 LEU A N 1
ATOM 982 C CA . LEU A 1 120 ? -18.792 -10.381 55.944 1.00 59.69 120 LEU A CA 1
ATOM 983 C C . LEU A 1 120 ? -19.281 -10.967 54.607 1.00 59.69 120 LEU A C 1
ATOM 985 O O . LEU A 1 120 ? -20.126 -10.375 53.939 1.00 59.69 120 LEU A O 1
ATOM 989 N N . LEU A 1 121 ? -18.769 -12.139 54.200 1.00 59.84 121 LEU A N 1
ATOM 990 C CA . LEU A 1 121 ? -19.240 -12.803 52.979 1.00 59.84 121 LEU A CA 1
ATOM 991 C C . LEU A 1 121 ? -20.621 -13.433 53.171 1.00 59.84 121 LEU A C 1
ATOM 993 O O . LEU A 1 121 ? -21.370 -13.540 52.204 1.00 59.84 121 LEU A O 1
ATOM 997 N N . ALA A 1 122 ? -20.969 -13.840 54.396 1.00 63.62 122 ALA A N 1
ATOM 998 C CA . ALA A 1 122 ? -22.320 -14.279 54.742 1.00 63.62 122 ALA A CA 1
ATOM 999 C C . ALA A 1 122 ? -23.368 -13.192 54.453 1.00 63.62 122 ALA A C 1
ATOM 1001 O O . ALA A 1 122 ? -24.413 -13.500 53.892 1.00 63.62 122 ALA A O 1
ATOM 1002 N N . GLU A 1 123 ? -23.066 -11.933 54.779 1.00 67.06 123 GLU A N 1
ATOM 1003 C CA . GLU A 1 123 ? -23.950 -10.789 54.506 1.00 67.06 123 GLU A CA 1
ATOM 1004 C C . GLU A 1 123 ? -23.985 -10.398 53.019 1.00 67.06 123 GLU A C 1
ATOM 1006 O O . GLU A 1 123 ? -25.018 -9.968 52.516 1.00 67.06 123 GLU A O 1
ATOM 1011 N N . LEU A 1 124 ? -22.872 -10.565 52.297 1.00 58.44 124 LEU A N 1
ATOM 1012 C CA . LEU A 1 124 ? -22.754 -10.151 50.895 1.00 58.44 124 LEU A CA 1
ATOM 1013 C C . LEU A 1 124 ? -23.448 -11.102 49.900 1.00 58.44 124 LEU A C 1
ATOM 1015 O O . LEU A 1 124 ? -23.890 -10.660 48.841 1.00 58.44 124 LEU A O 1
ATOM 1019 N N . TYR A 1 125 ? -23.519 -12.398 50.211 1.00 62.53 125 TYR A N 1
ATOM 1020 C CA . TYR A 1 125 ? -24.025 -13.450 49.313 1.00 62.53 125 TYR A CA 1
ATOM 1021 C C . TYR A 1 125 ? -25.298 -14.112 49.850 1.00 62.53 125 TYR A C 1
ATOM 1023 O O . TYR A 1 125 ? -25.465 -15.331 49.737 1.00 62.53 125 TYR A O 1
ATOM 1031 N N . ASP A 1 126 ? -26.160 -13.294 50.456 1.00 63.09 126 ASP A N 1
ATOM 1032 C CA . ASP A 1 126 ? -27.381 -13.691 51.155 1.00 63.09 126 ASP A CA 1
ATOM 1033 C C . ASP A 1 126 ? -28.110 -14.845 50.436 1.00 63.09 126 ASP A C 1
ATOM 1035 O O . ASP A 1 126 ? -28.571 -14.709 49.301 1.00 63.09 126 ASP A O 1
ATOM 1039 N N . GLY A 1 127 ? -28.126 -16.025 51.071 1.00 62.84 127 GLY A N 1
ATOM 1040 C CA . GLY A 1 127 ? -28.766 -17.234 50.540 1.00 62.84 127 GLY A CA 1
ATOM 1041 C C . GLY A 1 127 ? -27.888 -18.295 49.867 1.00 62.84 127 GLY A C 1
ATOM 1042 O O . GLY A 1 127 ? -28.437 -19.319 49.492 1.00 62.84 127 GLY A O 1
ATOM 1043 N N . ILE A 1 128 ? -26.567 -18.127 49.711 1.00 66.44 128 ILE A N 1
ATOM 1044 C CA . ILE A 1 128 ? -25.689 -19.137 49.050 1.00 66.44 128 ILE A CA 1
ATOM 1045 C C . ILE A 1 128 ? -24.748 -19.866 50.049 1.00 66.44 128 ILE A C 1
ATOM 1047 O O . ILE A 1 128 ? -23.926 -20.707 49.680 1.00 66.44 128 ILE A O 1
ATOM 1051 N N . ALA A 1 129 ? -24.885 -19.574 51.344 1.00 76.31 129 ALA A N 1
ATOM 1052 C CA . ALA A 1 129 ? -24.111 -20.180 52.433 1.00 76.31 129 ALA A CA 1
ATOM 1053 C C . ALA A 1 129 ? -24.672 -21.541 52.888 1.00 76.31 129 ALA A C 1
ATOM 1055 O O . ALA A 1 129 ? -25.885 -21.748 52.882 1.00 76.31 129 ALA A O 1
ATOM 1056 N N . VAL A 1 130 ? -23.807 -22.453 53.347 1.00 75.12 130 VAL A N 1
ATOM 1057 C CA . VAL A 1 130 ? -24.176 -23.843 53.679 1.00 75.12 130 VAL A CA 1
ATOM 1058 C C . VAL A 1 130 ? -24.658 -24.002 55.133 1.00 75.12 130 VAL A C 1
ATOM 1060 O O . VAL A 1 130 ? -23.913 -23.841 56.086 1.00 75.12 130 VAL A O 1
ATOM 1063 N N . ALA A 1 131 ? -25.898 -24.444 55.347 1.00 71.56 131 ALA A N 1
ATOM 1064 C CA . ALA A 1 131 ? -26.490 -24.598 56.688 1.00 71.56 131 ALA A CA 1
ATOM 1065 C C . ALA A 1 131 ? -25.971 -25.779 57.517 1.00 71.56 131 ALA A C 1
ATOM 1067 O O . ALA A 1 131 ? -26.380 -25.949 58.668 1.00 71.56 131 ALA A O 1
ATOM 1068 N N . TRP A 1 132 ? -25.159 -26.654 56.925 1.00 68.12 132 TRP A N 1
ATOM 1069 C CA . TRP A 1 132 ? -24.965 -28.024 57.403 1.00 68.12 132 TRP A CA 1
ATOM 1070 C C . TRP A 1 132 ? -24.423 -28.128 58.838 1.00 68.12 132 TRP A C 1
ATOM 1072 O O . TRP A 1 132 ? -24.734 -29.085 59.542 1.00 68.12 132 TRP A O 1
ATOM 1082 N N . VAL A 1 133 ? -23.683 -27.117 59.301 1.00 54.25 133 VAL A N 1
ATOM 1083 C CA . VAL A 1 133 ? -23.074 -27.081 60.643 1.00 54.25 133 VAL A CA 1
ATOM 1084 C C . VAL A 1 133 ? -24.020 -26.495 61.703 1.00 54.25 133 VAL A C 1
ATOM 1086 O O . VAL A 1 133 ? -23.856 -26.741 62.895 1.00 54.25 133 VAL A O 1
ATOM 1089 N N . ALA A 1 134 ? -25.044 -25.738 61.301 1.00 54.78 134 ALA A N 1
ATOM 1090 C CA . ALA A 1 134 ? -25.847 -24.949 62.232 1.00 54.78 134 ALA A CA 1
ATOM 1091 C C . ALA A 1 134 ? -26.986 -25.730 62.912 1.00 54.78 134 ALA A C 1
ATOM 1093 O O . ALA A 1 134 ? -27.510 -25.262 63.924 1.00 54.78 134 ALA A O 1
ATOM 1094 N N . LYS A 1 135 ? -27.409 -26.882 62.367 1.00 51.91 135 LYS A N 1
ATOM 1095 C CA . LYS A 1 135 ? -28.699 -27.494 62.744 1.00 51.91 135 LYS A CA 1
ATOM 1096 C C . LYS A 1 135 ? -28.678 -28.797 63.528 1.00 51.91 135 LYS A C 1
ATOM 1098 O O . LYS A 1 135 ? -29.734 -29.154 64.029 1.00 51.91 135 LYS A O 1
ATOM 1103 N N . ASP A 1 136 ? -27.537 -29.437 63.756 1.00 44.25 136 ASP A N 1
ATOM 1104 C CA . ASP A 1 136 ? -27.498 -30.594 64.650 1.00 44.25 136 ASP A CA 1
ATOM 1105 C C . ASP A 1 136 ? -26.245 -30.564 65.520 1.00 44.25 136 ASP A C 1
ATOM 1107 O O . ASP A 1 136 ? -25.148 -30.919 65.091 1.00 44.25 136 ASP A O 1
ATOM 1111 N N . GLY A 1 137 ? -26.423 -30.206 66.797 1.00 51.22 137 GLY A N 1
ATOM 1112 C CA . GLY A 1 137 ? -25.411 -30.310 67.860 1.00 51.22 137 GLY A CA 1
ATOM 1113 C C . GLY A 1 137 ? -24.986 -31.752 68.184 1.00 51.22 137 GLY A C 1
ATOM 1114 O O . GLY A 1 137 ? -24.619 -32.053 69.317 1.00 51.22 137 GLY A O 1
ATOM 1115 N N . THR A 1 138 ? -25.079 -32.658 67.211 1.00 49.41 138 THR A N 1
ATOM 1116 C CA . THR A 1 138 ? -24.743 -34.081 67.294 1.00 49.41 138 THR A CA 1
ATOM 1117 C C . THR A 1 138 ? -23.740 -34.539 66.219 1.00 49.41 138 THR A C 1
ATOM 1119 O O . THR A 1 138 ? -23.338 -35.704 66.240 1.00 49.41 138 THR A O 1
ATOM 1122 N N . ALA A 1 139 ? -23.253 -33.661 65.328 1.00 51.72 139 ALA A N 1
ATOM 1123 C CA . ALA A 1 139 ? -22.237 -34.021 64.332 1.00 51.72 139 ALA A CA 1
ATOM 1124 C C . ALA A 1 139 ? -20.827 -34.162 64.951 1.00 51.72 139 ALA A C 1
ATOM 1126 O O . ALA A 1 139 ? -20.307 -33.247 65.585 1.00 51.72 139 ALA A O 1
ATOM 1127 N N . ARG A 1 140 ? -20.216 -35.343 64.778 1.00 58.53 140 ARG A N 1
ATOM 1128 C CA . ARG A 1 140 ? -19.018 -35.815 65.505 1.00 58.53 140 ARG A CA 1
ATOM 1129 C C . ARG A 1 140 ? -17.656 -35.419 64.922 1.00 58.53 140 ARG A C 1
ATOM 1131 O O . ARG A 1 140 ? -16.656 -35.761 65.541 1.00 58.53 140 ARG A O 1
ATOM 1138 N N . ASP A 1 141 ? -17.581 -34.727 63.789 1.00 75.50 141 ASP A N 1
ATOM 1139 C CA . ASP A 1 141 ? -16.289 -34.326 63.214 1.00 75.50 141 ASP A CA 1
ATOM 1140 C C . ASP A 1 141 ? -16.463 -33.180 62.205 1.00 75.50 141 ASP A C 1
ATOM 1142 O O . ASP A 1 141 ? -16.705 -33.398 61.017 1.00 75.50 141 ASP A O 1
ATOM 1146 N N . THR A 1 142 ? -16.366 -31.940 62.689 1.00 75.81 142 THR A N 1
ATOM 1147 C CA . THR A 1 142 ? -16.433 -30.728 61.857 1.00 75.81 142 THR A CA 1
ATOM 1148 C C . THR A 1 142 ? -15.365 -30.725 60.762 1.00 75.81 142 THR A C 1
ATOM 1150 O O . THR A 1 142 ? -15.588 -30.203 59.671 1.00 75.81 142 THR A O 1
ATOM 1153 N N . ASP A 1 143 ? -14.212 -31.345 61.006 1.00 81.06 143 ASP A N 1
ATOM 1154 C CA . ASP A 1 143 ? -13.101 -31.346 60.057 1.00 81.06 143 ASP A CA 1
ATOM 1155 C C . ASP A 1 143 ? -13.373 -32.298 58.898 1.00 81.06 143 ASP A C 1
ATOM 1157 O O . ASP A 1 143 ? -13.165 -31.927 57.742 1.00 81.06 143 ASP A O 1
ATOM 1161 N N . LYS A 1 144 ? -13.924 -33.478 59.190 1.00 84.44 144 LYS A N 1
ATOM 1162 C CA . LYS A 1 144 ? -14.399 -34.420 58.169 1.00 84.44 144 LYS A CA 1
ATOM 1163 C C . LYS A 1 144 ? -15.472 -33.792 57.278 1.00 84.44 144 LYS A C 1
ATOM 1165 O O . LYS A 1 144 ? -15.425 -33.904 56.056 1.00 84.44 144 LYS A O 1
ATOM 1170 N N . GLN A 1 145 ? -16.415 -33.077 57.888 1.00 83.81 145 GLN A N 1
ATOM 1171 C CA . GLN A 1 145 ? -17.476 -32.370 57.173 1.00 83.81 145 GLN A CA 1
ATOM 1172 C C . GLN A 1 145 ? -16.922 -31.300 56.225 1.00 83.81 145 GLN A C 1
ATOM 1174 O O . GLN A 1 145 ? -17.271 -31.257 55.045 1.00 83.81 145 GLN A O 1
ATOM 1179 N N . ARG A 1 146 ? -16.007 -30.468 56.717 1.00 85.25 146 ARG A N 1
ATOM 1180 C CA . ARG A 1 146 ? -15.333 -29.460 55.898 1.00 85.25 146 ARG A CA 1
ATOM 1181 C C . ARG A 1 146 ? -14.600 -30.080 54.710 1.00 85.25 146 ARG A C 1
ATOM 1183 O O . ARG A 1 146 ? -14.841 -29.656 53.586 1.00 85.25 146 ARG A O 1
ATOM 1190 N N . ARG A 1 147 ? -13.793 -31.124 54.929 1.00 87.00 147 ARG A N 1
ATOM 1191 C CA . ARG A 1 147 ? -13.069 -31.820 53.847 1.00 87.00 147 ARG A CA 1
ATOM 1192 C C . ARG A 1 147 ? -14.007 -32.392 52.793 1.00 87.00 147 ARG A C 1
ATOM 1194 O O . ARG A 1 147 ? -13.718 -32.295 51.606 1.00 87.00 147 ARG A O 1
ATOM 1201 N N . LEU A 1 148 ? -15.142 -32.957 53.208 1.00 89.69 148 LEU A N 1
ATOM 1202 C CA . LEU A 1 148 ? -16.158 -33.443 52.279 1.00 89.69 148 LEU A CA 1
ATOM 1203 C C . LEU A 1 148 ? -16.725 -32.308 51.411 1.00 89.69 148 LEU A C 1
ATOM 1205 O O . LEU A 1 148 ? -16.862 -32.472 50.200 1.00 89.69 148 LEU A O 1
ATOM 1209 N N . LEU A 1 149 ? -17.059 -31.162 52.005 1.00 89.44 149 LEU A N 1
ATOM 1210 C CA . LEU A 1 149 ? -17.589 -30.023 51.255 1.00 89.44 149 LEU A CA 1
ATOM 1211 C C . LEU A 1 149 ? -16.532 -29.409 50.322 1.00 89.44 149 LEU A C 1
ATOM 1213 O O . LEU A 1 149 ? -16.840 -29.148 49.158 1.00 89.44 149 LEU A O 1
ATOM 1217 N N . GLU A 1 150 ? -15.286 -29.261 50.782 1.00 88.50 150 GLU A N 1
ATOM 1218 C CA . GLU A 1 150 ? -14.146 -28.844 49.948 1.00 88.50 150 GLU A CA 1
ATOM 1219 C C . GLU A 1 150 ? -13.967 -29.790 48.752 1.00 88.50 150 GLU A C 1
ATOM 1221 O O . GLU A 1 150 ? -13.813 -29.351 47.609 1.00 88.50 150 GLU A O 1
ATOM 1226 N N . TRP A 1 151 ? -14.057 -31.099 49.000 1.00 91.81 151 TRP A N 1
ATOM 1227 C CA . TRP A 1 151 ? -13.977 -32.136 47.976 1.00 91.81 151 TRP A CA 1
ATOM 1228 C C . TRP A 1 151 ? -15.096 -32.012 46.934 1.00 91.81 151 TRP A C 1
ATOM 1230 O O . TRP A 1 151 ? -14.833 -32.057 45.731 1.00 91.81 151 TRP A O 1
ATOM 1240 N N . LEU A 1 152 ? -16.332 -31.743 47.367 1.00 91.19 152 LEU A N 1
ATOM 1241 C CA . LEU A 1 152 ? -17.465 -31.433 46.483 1.00 91.19 152 LEU A CA 1
ATOM 1242 C C . LEU A 1 152 ? -17.322 -30.080 45.763 1.00 91.19 152 LEU A C 1
ATOM 1244 O O . LEU A 1 152 ? -18.149 -29.733 44.921 1.00 91.19 152 LEU A O 1
ATOM 1248 N N . GLY A 1 153 ? -16.267 -29.316 46.037 1.00 87.56 153 GLY A N 1
ATOM 1249 C CA . GLY A 1 153 ? -15.995 -28.040 45.392 1.00 87.56 153 GLY A CA 1
ATOM 1250 C C . GLY A 1 153 ? -16.721 -26.853 46.018 1.00 87.56 153 GLY A C 1
ATOM 1251 O O . GLY A 1 153 ? -16.713 -25.790 45.393 1.00 87.56 153 GLY A O 1
ATOM 1252 N N . VAL A 1 154 ? -17.299 -27.010 47.216 1.00 87.19 154 VAL A N 1
ATOM 1253 C CA . VAL A 1 154 ? -17.691 -25.871 48.056 1.00 87.19 154 VAL A CA 1
ATOM 1254 C C . VAL A 1 154 ? -16.413 -25.134 48.407 1.00 87.19 154 VAL A C 1
ATOM 1256 O O . VAL A 1 154 ? -15.459 -25.725 48.907 1.00 87.19 154 VAL A O 1
ATOM 1259 N N . ALA A 1 155 ? -16.359 -23.858 48.068 1.00 74.62 155 ALA A N 1
ATOM 1260 C CA . ALA A 1 155 ? -15.136 -23.096 48.213 1.00 74.62 155 ALA A CA 1
ATOM 1261 C C . ALA A 1 155 ? -15.138 -22.290 49.517 1.00 74.62 155 ALA A C 1
ATOM 1263 O O . ALA A 1 155 ? -16.160 -21.733 49.914 1.00 74.62 155 ALA A O 1
ATOM 1264 N N . ASP A 1 156 ? -13.964 -22.143 50.129 1.00 67.19 156 ASP A N 1
ATOM 1265 C CA . ASP A 1 156 ? -13.751 -21.266 51.291 1.00 67.19 156 ASP A CA 1
ATOM 1266 C C . ASP A 1 156 ? -14.135 -19.810 51.001 1.00 67.19 156 ASP A C 1
ATOM 1268 O O . ASP A 1 156 ? -14.522 -19.055 51.891 1.00 67.19 156 ASP A O 1
ATOM 1272 N N . CYS A 1 157 ? -14.050 -19.434 49.724 1.00 58.81 157 CYS A N 1
ATOM 1273 C CA . CYS A 1 157 ? -14.486 -18.162 49.174 1.00 58.81 157 CYS A CA 1
ATOM 1274 C C . CYS A 1 157 ? -15.344 -18.432 47.930 1.00 58.81 157 CYS A C 1
ATOM 1276 O O . CYS A 1 157 ? -14.998 -19.320 47.148 1.00 58.81 157 CYS A O 1
ATOM 1278 N N . PRO A 1 158 ? -16.406 -17.658 47.668 1.00 55.41 158 PRO A N 1
ATOM 1279 C CA . PRO A 1 158 ? -17.296 -17.910 46.543 1.00 55.41 158 PRO A CA 1
ATOM 1280 C C . PRO A 1 158 ? -16.539 -17.895 45.209 1.00 55.41 158 PRO A C 1
ATOM 1282 O O . PRO A 1 158 ? -15.826 -16.945 44.873 1.00 55.41 158 PRO A O 1
ATOM 1285 N N . ARG A 1 159 ? -16.721 -18.953 44.410 1.00 49.69 159 ARG A N 1
ATOM 1286 C CA . ARG A 1 159 ? -16.344 -18.952 42.994 1.00 49.69 159 ARG A CA 1
ATOM 1287 C C . ARG A 1 159 ? -17.464 -18.261 42.239 1.00 49.69 159 ARG A C 1
ATOM 1289 O O . ARG A 1 159 ? -18.523 -18.841 42.025 1.00 49.69 159 ARG A O 1
ATOM 1296 N N . VAL A 1 160 ? -17.238 -17.014 41.847 1.00 43.09 160 VAL A N 1
ATOM 1297 C CA . VAL A 1 160 ? -18.217 -16.252 41.071 1.00 43.09 160 VAL A CA 1
ATOM 1298 C C . VAL A 1 160 ? -18.344 -16.874 39.677 1.00 43.09 160 VAL A C 1
ATOM 1300 O O . VAL A 1 160 ? -17.621 -16.525 38.748 1.00 43.09 160 VAL A O 1
ATOM 1303 N N . VAL A 1 161 ? -19.288 -17.799 39.524 1.00 43.34 161 VAL A N 1
ATOM 1304 C CA . VAL A 1 161 ? -19.862 -18.167 38.230 1.00 43.34 161 VAL A CA 1
ATOM 1305 C C . VAL A 1 161 ? -21.220 -17.484 38.173 1.00 43.34 161 VAL A C 1
ATOM 1307 O O . VAL A 1 161 ? -22.216 -18.002 38.669 1.00 43.34 161 VAL A O 1
ATOM 1310 N N . ARG A 1 162 ? -21.250 -16.267 37.620 1.00 37.34 162 ARG A N 1
ATOM 1311 C CA . ARG A 1 162 ? -22.499 -15.526 37.414 1.00 37.34 162 ARG A CA 1
ATOM 1312 C C . ARG A 1 162 ? -23.377 -16.296 36.424 1.00 37.34 162 ARG A C 1
ATOM 1314 O O . ARG A 1 162 ? -23.103 -16.274 35.227 1.00 37.34 162 ARG A O 1
ATOM 1321 N N . SER A 1 163 ? -24.454 -16.926 36.897 1.00 34.28 163 SER A N 1
ATOM 1322 C CA . SER A 1 163 ? -25.633 -17.113 36.050 1.00 34.28 163 SER A CA 1
ATOM 1323 C C . SER A 1 163 ? -26.416 -15.809 36.057 1.00 34.28 163 SER A C 1
ATOM 1325 O O . SER A 1 163 ? -26.794 -15.301 37.110 1.00 34.28 163 SER A O 1
ATOM 1327 N N . SER A 1 164 ? -26.628 -15.253 34.872 1.00 41.81 164 SER A N 1
ATOM 1328 C CA . SER A 1 164 ? -27.407 -14.045 34.644 1.00 41.81 164 SER A CA 1
ATOM 1329 C C . SER A 1 164 ? -28.832 -14.192 35.183 1.00 41.81 164 SER A C 1
ATOM 1331 O O . SER A 1 164 ? -29.642 -14.876 34.559 1.00 41.81 164 SER A O 1
ATOM 1333 N N . ARG A 1 165 ? -29.140 -13.533 36.302 1.00 42.59 165 ARG A N 1
ATOM 1334 C CA . ARG A 1 165 ? -30.323 -12.678 36.515 1.00 42.59 165 ARG A CA 1
ATOM 1335 C C . ARG A 1 165 ? -30.472 -12.363 38.002 1.00 42.59 165 ARG A C 1
ATOM 1337 O O . ARG A 1 165 ? -30.300 -13.244 38.828 1.00 42.59 165 ARG A O 1
ATOM 1344 N N . GLN A 1 166 ? -30.884 -11.120 38.251 1.00 49.75 166 GLN A N 1
ATOM 1345 C CA . GLN A 1 166 ? -31.310 -10.538 39.528 1.00 49.75 166 GLN A CA 1
ATOM 1346 C C . GLN A 1 166 ? -30.163 -10.168 40.474 1.00 49.75 166 GLN A C 1
ATOM 1348 O O . GLN A 1 166 ? -29.594 -11.005 41.152 1.00 49.75 166 GLN A O 1
ATOM 1353 N N . TYR A 1 167 ? -29.780 -8.892 40.469 1.00 37.75 167 TYR A N 1
ATOM 1354 C CA . TYR A 1 167 ? -30.303 -7.898 41.410 1.00 37.75 167 TYR A CA 1
ATOM 1355 C C . TYR A 1 167 ? -29.853 -6.508 40.940 1.00 37.75 167 TYR A C 1
ATOM 1357 O O . TYR A 1 167 ? -28.664 -6.264 40.750 1.00 37.75 167 TYR A O 1
ATOM 1365 N N . ALA A 1 168 ? -30.823 -5.622 40.728 1.00 33.56 168 ALA A N 1
ATOM 1366 C CA . ALA A 1 168 ? -30.606 -4.182 40.703 1.00 33.56 168 ALA A CA 1
ATOM 1367 C C . ALA A 1 168 ? -30.760 -3.643 42.133 1.00 33.56 168 ALA A C 1
ATOM 1369 O O . ALA A 1 168 ? -31.532 -4.204 42.919 1.00 33.56 168 ALA A O 1
ATOM 1370 N N . PRO A 1 169 ? -30.124 -2.506 42.427 1.00 39.38 169 PRO A N 1
ATOM 1371 C CA . PRO A 1 169 ? -30.862 -1.406 43.010 1.00 39.38 169 PRO A CA 1
ATOM 1372 C C . PRO A 1 169 ? -30.857 -0.196 42.068 1.00 39.38 169 PRO A C 1
ATOM 1374 O O . PRO A 1 169 ? -29.832 0.193 41.513 1.00 39.38 169 PRO A O 1
ATOM 1377 N N . GLU A 1 170 ? -32.052 0.369 41.916 1.00 38.47 170 GLU A N 1
ATOM 1378 C CA . GLU A 1 170 ? -32.361 1.744 41.510 1.00 38.47 170 GLU A CA 1
ATOM 1379 C C . GLU A 1 170 ? -31.316 2.706 42.126 1.00 38.47 170 GLU A C 1
ATOM 1381 O O . GLU A 1 170 ? -30.999 2.588 43.304 1.00 38.47 170 GLU A O 1
ATOM 1386 N N . GLN A 1 171 ? -30.696 3.676 41.455 1.00 38.03 171 GLN A N 1
ATOM 1387 C CA . GLN A 1 171 ? -31.272 4.704 40.599 1.00 38.03 171 GLN A CA 1
ATOM 1388 C C . GLN A 1 171 ? -30.110 5.496 39.947 1.00 38.03 171 GLN A C 1
ATOM 1390 O O . GLN A 1 171 ? -29.899 6.674 40.206 1.00 38.03 171 GLN A O 1
ATOM 1395 N N . GLU A 1 172 ? -29.319 4.848 39.102 1.00 42.06 172 GLU A N 1
ATOM 1396 C CA . GLU A 1 172 ? -28.468 5.522 38.116 1.00 42.06 172 GLU A CA 1
ATOM 1397 C C . GLU A 1 172 ? -28.888 4.927 36.777 1.00 42.06 172 GLU A C 1
ATOM 1399 O O . GLU A 1 172 ? -29.042 3.713 36.689 1.00 42.06 172 GLU A O 1
ATOM 1404 N N . GLN A 1 173 ? -29.200 5.749 35.770 1.00 45.28 173 GLN A N 1
ATOM 1405 C CA . GLN A 1 173 ? -29.609 5.258 34.449 1.00 45.28 173 GLN A CA 1
ATOM 1406 C C . GLN A 1 173 ? -28.452 4.449 33.858 1.00 45.28 173 GLN A C 1
ATOM 1408 O O . GLN A 1 173 ? -27.527 4.993 33.256 1.00 45.28 173 GLN A O 1
ATOM 1413 N N . ASN A 1 174 ? -28.472 3.150 34.137 1.00 55.69 174 ASN A N 1
ATOM 1414 C CA . ASN A 1 174 ? -27.343 2.271 33.960 1.00 55.69 174 ASN A CA 1
ATOM 1415 C C . ASN A 1 174 ? -27.245 1.997 32.460 1.00 55.69 174 ASN A C 1
ATOM 1417 O O . ASN A 1 174 ? -28.124 1.359 31.883 1.00 55.69 174 ASN A O 1
ATOM 1421 N N . LEU A 1 175 ? -26.190 2.493 31.806 1.00 58.56 175 LEU A N 1
ATOM 1422 C CA . LEU A 1 175 ? -25.916 2.196 30.392 1.00 58.56 175 LEU A CA 1
ATOM 1423 C C . LEU A 1 175 ? -25.895 0.681 30.110 1.00 58.56 175 LEU A C 1
ATOM 1425 O O . LEU A 1 175 ? -26.031 0.274 28.961 1.00 58.56 175 LEU A O 1
ATOM 1429 N N . GLU A 1 176 ? -25.753 -0.146 31.152 1.00 61.19 176 GLU A N 1
ATOM 1430 C CA . GLU A 1 176 ? -25.881 -1.604 31.119 1.00 61.19 176 GLU A CA 1
ATOM 1431 C C . GLU A 1 176 ? -27.275 -2.115 30.708 1.00 61.19 176 GLU A C 1
ATOM 1433 O O . GLU A 1 176 ? -27.377 -3.246 30.235 1.00 61.19 176 GLU A O 1
ATOM 1438 N N . GLU A 1 177 ? -28.335 -1.314 30.853 1.00 67.44 177 GLU A N 1
ATOM 1439 C CA . GLU A 1 177 ? -29.704 -1.679 30.449 1.00 67.44 177 GLU A CA 1
ATOM 1440 C C . GLU A 1 177 ? -30.018 -1.325 28.991 1.00 67.44 177 GLU A C 1
ATOM 1442 O O . GLU A 1 177 ? -30.979 -1.842 28.416 1.00 67.44 177 GLU A O 1
ATOM 1447 N N . ILE A 1 178 ? -29.215 -0.455 28.371 1.00 72.19 178 ILE A N 1
ATOM 1448 C CA . ILE A 1 178 ? -29.386 -0.103 26.965 1.00 72.19 178 ILE A CA 1
ATOM 1449 C C . ILE A 1 178 ? -28.851 -1.260 26.128 1.00 72.19 178 ILE A C 1
ATOM 1451 O O . ILE A 1 178 ? -27.645 -1.478 26.087 1.00 72.19 178 ILE A O 1
ATOM 1455 N N . ASP A 1 179 ? -29.734 -1.974 25.428 1.00 83.12 179 ASP A N 1
ATOM 1456 C CA . ASP A 1 179 ? -29.339 -2.940 24.400 1.00 83.12 179 ASP A CA 1
ATOM 1457 C C . ASP A 1 179 ? -28.978 -2.191 23.103 1.00 83.12 179 ASP A C 1
ATOM 1459 O O . ASP A 1 179 ? -29.881 -1.754 22.379 1.00 83.12 179 ASP A O 1
ATOM 1463 N N . PRO A 1 180 ? -27.683 -2.033 22.751 1.00 83.25 180 PRO A N 1
ATOM 1464 C CA . PRO A 1 180 ? -27.289 -1.230 21.597 1.00 83.25 180 PRO A CA 1
ATOM 1465 C C . PRO A 1 180 ? -27.744 -1.836 20.268 1.00 83.25 180 PRO A C 1
ATOM 1467 O O . PRO A 1 180 ? -27.779 -1.129 19.265 1.00 83.25 180 PRO A O 1
ATOM 1470 N N . CYS A 1 181 ? -28.121 -3.122 20.253 1.00 80.06 181 CYS A N 1
ATOM 1471 C CA . CYS A 1 181 ? -28.669 -3.789 19.074 1.00 80.06 181 CYS A CA 1
ATOM 1472 C C . CYS A 1 181 ? -30.095 -3.341 18.727 1.00 80.06 181 CYS A C 1
ATOM 1474 O O . CYS A 1 181 ? -30.520 -3.534 17.591 1.00 80.06 181 CYS A O 1
ATOM 1476 N N . GLN A 1 182 ? -30.839 -2.786 19.687 1.00 85.69 182 GLN A N 1
ATOM 1477 C CA . GLN A 1 182 ? -32.234 -2.367 19.495 1.00 85.69 182 GLN A CA 1
ATOM 1478 C C . GLN A 1 182 ? -32.383 -0.854 19.323 1.00 85.69 182 GLN A C 1
ATOM 1480 O O . GLN A 1 182 ? -33.492 -0.364 19.114 1.00 85.69 182 GLN A O 1
ATOM 1485 N N . LEU A 1 183 ? -31.283 -0.101 19.409 1.00 86.69 183 LEU A N 1
ATOM 1486 C CA . LEU A 1 183 ? -31.318 1.342 19.224 1.00 86.69 183 LEU A CA 1
ATOM 1487 C C . LEU A 1 183 ? -31.585 1.686 17.761 1.00 86.69 183 LEU A C 1
ATOM 1489 O O . LEU A 1 183 ? -30.811 1.342 16.867 1.00 86.69 183 LEU A O 1
ATOM 1493 N N . GLU A 1 184 ? -32.654 2.443 17.526 1.00 89.88 184 GLU A N 1
ATOM 1494 C CA . GLU A 1 184 ? -32.851 3.107 16.244 1.00 89.88 184 GLU A CA 1
ATOM 1495 C C . GLU A 1 184 ? -31.692 4.074 15.963 1.00 89.88 184 GLU A C 1
ATOM 1497 O O . GLU A 1 184 ? -31.126 4.678 16.878 1.00 89.88 184 GLU A O 1
ATOM 1502 N N . MET A 1 185 ? -31.363 4.267 14.683 1.00 91.94 185 MET A N 1
ATOM 1503 C CA . MET A 1 185 ? -30.204 5.064 14.266 1.00 91.94 185 MET A CA 1
ATOM 1504 C C . MET A 1 185 ? -30.144 6.471 14.904 1.00 91.94 185 MET A C 1
ATOM 1506 O O . MET A 1 185 ? -29.068 6.854 15.366 1.00 91.94 185 MET A O 1
ATOM 1510 N N . PRO A 1 186 ? -31.250 7.239 15.029 1.00 90.81 186 PRO A N 1
ATOM 1511 C CA . PRO A 1 186 ? -31.214 8.535 15.711 1.00 90.81 186 PRO A CA 1
ATOM 1512 C C . PRO A 1 186 ? -30.823 8.437 17.194 1.00 90.81 186 PRO A C 1
ATOM 1514 O O . PRO A 1 186 ? -30.101 9.295 17.700 1.00 90.81 186 PRO A O 1
ATOM 1517 N N . LEU A 1 187 ? -31.259 7.383 17.893 1.00 88.19 187 LEU A N 1
ATOM 1518 C CA . LEU A 1 187 ? -30.909 7.153 19.296 1.00 88.19 187 LEU A CA 1
ATOM 1519 C C . LEU A 1 187 ? -29.454 6.706 19.442 1.00 88.19 187 LEU A C 1
ATOM 1521 O O . LEU A 1 187 ? -28.773 7.166 20.356 1.00 88.19 187 LEU A O 1
ATOM 1525 N N . ALA A 1 188 ? -28.956 5.877 18.521 1.00 90.62 188 ALA A N 1
ATOM 1526 C CA . ALA A 1 188 ? -27.545 5.504 18.470 1.00 90.62 188 ALA A CA 1
ATOM 1527 C C . ALA A 1 188 ? -26.642 6.735 18.262 1.00 90.62 188 ALA A C 1
ATOM 1529 O O . ALA A 1 188 ? -25.651 6.902 18.974 1.00 90.62 188 ALA A O 1
ATOM 1530 N N . VAL A 1 189 ? -27.024 7.647 17.358 1.00 91.00 189 VAL A N 1
ATOM 1531 C CA . VAL A 1 189 ? -26.336 8.934 17.154 1.00 91.00 189 VAL A CA 1
ATOM 1532 C C . VAL A 1 189 ? -26.337 9.766 18.437 1.00 91.00 189 VAL A C 1
ATOM 1534 O O . VAL A 1 189 ? -25.281 10.239 18.858 1.00 91.00 189 VAL A O 1
ATOM 1537 N N . CYS A 1 190 ? -27.488 9.912 19.101 1.00 89.50 190 CYS A N 1
ATOM 1538 C CA . CYS A 1 190 ? -27.579 10.621 20.379 1.00 89.50 190 CYS A CA 1
ATOM 1539 C C . CYS A 1 190 ? -26.690 9.993 21.462 1.00 89.50 190 CYS A C 1
ATOM 1541 O O . CYS A 1 190 ? -25.995 10.722 22.168 1.00 89.50 190 CYS A O 1
ATOM 1543 N N . LEU A 1 191 ? -26.664 8.662 21.568 1.00 90.56 191 LEU A N 1
ATOM 1544 C CA . LEU A 1 191 ? -25.826 7.950 22.531 1.00 90.56 191 LEU A CA 1
ATOM 1545 C C . LEU A 1 191 ? -24.338 8.228 22.293 1.00 90.56 191 LEU A C 1
ATOM 1547 O O . LEU A 1 191 ? -23.632 8.584 23.232 1.00 90.56 191 LEU A O 1
ATOM 1551 N N . VAL A 1 192 ? -23.866 8.142 21.045 1.00 94.38 192 VAL A N 1
ATOM 1552 C CA . VAL A 1 192 ? -22.474 8.477 20.694 1.00 94.38 192 VAL A CA 1
ATOM 1553 C C . VAL A 1 192 ? -22.142 9.924 21.056 1.00 94.38 192 VAL A C 1
ATOM 1555 O O . VAL A 1 192 ? -21.082 10.173 21.625 1.00 94.38 192 VAL A O 1
ATOM 1558 N N . LYS A 1 193 ? -23.045 10.877 20.794 1.00 92.81 193 LYS A N 1
ATOM 1559 C CA . LYS A 1 193 ? -22.843 12.287 21.173 1.00 92.81 193 LYS A CA 1
ATOM 1560 C C . LYS A 1 193 ? -22.703 12.452 22.682 1.00 92.81 193 LYS A C 1
ATOM 1562 O O . LYS A 1 193 ? -21.779 13.118 23.138 1.00 92.81 193 LYS A O 1
ATOM 1567 N N . VAL A 1 194 ? -23.589 11.825 23.458 1.00 90.25 194 VAL A N 1
ATOM 1568 C CA . VAL A 1 194 ? -23.542 11.870 24.927 1.00 90.25 194 VAL A CA 1
ATOM 1569 C C . VAL A 1 194 ? -22.248 11.249 25.450 1.00 90.25 194 VAL A C 1
ATOM 1571 O O . VAL A 1 194 ? -21.607 11.843 26.319 1.00 90.25 194 VAL A O 1
ATOM 1574 N N . LEU A 1 195 ? -21.843 10.095 24.912 1.00 91.75 195 LEU A N 1
ATOM 1575 C CA . LEU A 1 195 ? -20.593 9.434 25.282 1.00 91.75 195 LEU A CA 1
ATOM 1576 C C . LEU A 1 195 ? -19.381 10.311 24.957 1.00 91.75 195 LEU A C 1
ATOM 1578 O O . LEU A 1 195 ? -18.526 10.471 25.821 1.00 91.75 195 LEU A O 1
ATOM 1582 N N . ALA A 1 196 ? -19.331 10.908 23.764 1.00 94.56 196 ALA A N 1
ATOM 1583 C CA . ALA A 1 196 ? -18.230 11.765 23.335 1.00 94.56 196 ALA A CA 1
ATOM 1584 C C . ALA A 1 196 ? -18.111 13.035 24.193 1.00 94.56 196 ALA A C 1
ATOM 1586 O O . ALA A 1 196 ? -17.032 13.335 24.699 1.00 94.56 196 ALA A O 1
ATOM 1587 N N . LEU A 1 197 ? -19.223 13.741 24.425 1.00 90.69 197 LEU A N 1
ATOM 1588 C CA . LEU A 1 197 ? -19.249 14.988 25.200 1.00 90.69 197 LEU A CA 1
ATOM 1589 C C . LEU A 1 197 ? -18.904 14.789 26.684 1.00 90.69 197 LEU A C 1
ATOM 1591 O O . LEU A 1 197 ? -18.379 15.700 27.318 1.00 90.69 197 LEU A O 1
ATOM 1595 N N . ASN A 1 198 ? -19.187 13.608 27.240 1.00 89.06 198 ASN A N 1
ATOM 1596 C CA . ASN A 1 198 ? -18.971 13.300 28.660 1.00 89.06 198 ASN A CA 1
ATOM 1597 C C . ASN A 1 198 ? -17.863 12.259 28.881 1.00 89.06 198 ASN A C 1
ATOM 1599 O O . ASN A 1 198 ? -17.768 11.656 29.955 1.00 89.06 198 ASN A O 1
ATOM 1603 N N . TRP A 1 199 ? -17.034 12.006 27.862 1.00 94.00 199 TRP A N 1
ATOM 1604 C CA . TRP A 1 199 ? -16.037 10.944 27.926 1.00 94.00 199 TRP A CA 1
ATOM 1605 C C . TRP A 1 199 ? -15.011 11.199 29.023 1.00 94.00 199 TRP A C 1
ATOM 1607 O O . TRP A 1 199 ? -14.842 10.375 29.919 1.00 94.00 199 TRP A O 1
ATOM 1617 N N . GLU A 1 200 ? -14.349 12.353 28.968 1.00 92.31 200 GLU A N 1
ATOM 1618 C CA . GLU A 1 200 ? -13.279 12.713 29.901 1.00 92.31 200 GLU A CA 1
ATOM 1619 C C . GLU A 1 200 ? -13.802 12.961 31.321 1.00 92.31 200 GLU A C 1
ATOM 1621 O O . GLU A 1 200 ? -13.133 12.605 32.286 1.00 92.31 200 GLU A O 1
ATOM 1626 N N . SER A 1 201 ? -15.006 13.525 31.462 1.00 88.19 201 SER A N 1
ATOM 1627 C CA . SER A 1 201 ? -15.578 13.872 32.768 1.00 88.19 201 SER A CA 1
ATOM 1628 C C . SER A 1 201 ? -16.119 12.669 33.542 1.00 88.19 201 SER A C 1
ATOM 1630 O O . SER A 1 201 ? -16.128 12.704 34.771 1.00 88.19 201 SER A O 1
ATOM 1632 N N . TYR A 1 202 ? -16.571 11.617 32.852 1.00 83.44 202 TYR A N 1
ATOM 1633 C CA . TYR A 1 202 ? -17.258 10.498 33.495 1.00 83.44 202 TYR A CA 1
ATOM 1634 C C . TYR A 1 202 ? -16.832 9.138 32.928 1.00 83.44 202 TYR A C 1
ATOM 1636 O O . TYR A 1 202 ? -16.214 8.334 33.631 1.00 83.44 202 TYR A O 1
ATOM 1644 N N . TYR A 1 203 ? -17.101 8.857 31.653 1.00 85.62 203 TYR A N 1
ATOM 1645 C CA . TYR A 1 203 ? -17.030 7.484 31.129 1.00 85.62 203 TYR A CA 1
ATOM 1646 C C . TYR A 1 203 ? -15.617 6.894 31.049 1.00 85.62 203 TYR A C 1
ATOM 1648 O O . TYR A 1 203 ? -15.446 5.687 31.225 1.00 85.62 203 TYR A O 1
ATOM 1656 N N . LYS A 1 204 ? -14.586 7.720 30.849 1.00 90.69 204 LYS A N 1
ATOM 1657 C CA . LYS A 1 204 ? -13.190 7.274 30.732 1.00 90.69 204 LYS A CA 1
ATOM 1658 C C . LYS A 1 204 ? -12.715 6.484 31.949 1.00 90.69 204 LYS A C 1
ATOM 1660 O O . LYS A 1 204 ? -11.981 5.512 31.780 1.00 90.69 204 LYS A O 1
ATOM 1665 N N . HIS A 1 205 ? -13.150 6.870 33.147 1.00 87.44 205 HIS A N 1
ATOM 1666 C CA . HIS A 1 205 ? -12.801 6.192 34.399 1.00 87.44 205 HIS A CA 1
ATOM 1667 C C . HIS A 1 205 ? -13.678 4.965 34.692 1.00 87.44 205 HIS A C 1
ATOM 1669 O O . HIS A 1 205 ? -13.275 4.110 35.472 1.00 87.44 205 HIS A O 1
ATOM 1675 N N . HIS A 1 206 ? -14.830 4.846 34.026 1.00 82.81 206 HIS A N 1
ATOM 1676 C CA . HIS A 1 206 ? -15.800 3.760 34.213 1.00 82.81 206 HIS A CA 1
ATOM 1677 C C . HIS A 1 206 ? -15.735 2.695 33.108 1.00 82.81 206 HIS A C 1
ATOM 1679 O O . HIS A 1 206 ? -16.460 1.700 33.158 1.00 82.81 206 HIS A O 1
ATOM 1685 N N . LYS A 1 207 ? -14.873 2.880 32.097 1.00 85.31 207 LYS A N 1
ATOM 1686 C CA . LYS A 1 207 ? -14.686 1.918 30.998 1.00 85.31 207 LYS A CA 1
ATOM 1687 C C . LYS A 1 207 ? -13.865 0.688 31.397 1.00 85.31 207 LYS A C 1
ATOM 1689 O O . LYS A 1 207 ? -13.896 -0.317 30.693 1.00 85.31 207 LYS A O 1
ATOM 1694 N N . THR A 1 208 ? -13.103 0.776 32.487 1.00 85.81 208 THR A N 1
ATOM 1695 C CA . THR A 1 208 ? -12.294 -0.318 33.037 1.00 85.81 208 THR A CA 1
ATOM 1696 C C . THR A 1 208 ? -12.636 -0.528 34.502 1.00 85.81 208 THR A C 1
ATOM 1698 O O . THR A 1 208 ? -12.625 0.432 35.268 1.00 85.81 208 THR A O 1
ATOM 1701 N N . MET A 1 209 ? -12.858 -1.775 34.903 1.00 80.75 209 MET A N 1
ATOM 1702 C CA . MET A 1 209 ? -12.955 -2.174 36.303 1.00 80.75 209 MET A CA 1
ATOM 1703 C C . MET A 1 209 ? -11.668 -2.883 36.720 1.00 80.75 209 MET A C 1
ATOM 1705 O O . MET A 1 209 ? -11.137 -3.703 35.973 1.00 80.75 209 MET A O 1
ATOM 1709 N N . ASN A 1 210 ? -11.159 -2.592 37.913 1.00 77.62 210 ASN A N 1
ATOM 1710 C CA . ASN A 1 210 ? -10.041 -3.350 38.466 1.00 77.62 210 ASN A CA 1
ATOM 1711 C C . ASN A 1 210 ? -10.588 -4.619 39.111 1.00 77.62 210 ASN A C 1
ATOM 1713 O O . ASN A 1 210 ? -11.319 -4.546 40.097 1.00 77.62 210 ASN A O 1
ATOM 1717 N N . ILE A 1 211 ? -10.229 -5.776 38.562 1.00 75.44 211 ILE A N 1
ATOM 1718 C CA . ILE A 1 211 ? -10.531 -7.057 39.192 1.00 75.44 211 ILE A CA 1
ATOM 1719 C C . ILE A 1 211 ? -9.374 -7.386 40.130 1.00 75.44 211 ILE A C 1
ATOM 1721 O O . ILE A 1 211 ? -8.236 -7.562 39.690 1.00 75.44 211 ILE A O 1
ATOM 1725 N N . GLU A 1 212 ? -9.663 -7.461 41.427 1.00 72.50 212 GLU A N 1
ATOM 1726 C CA . GLU A 1 212 ? -8.699 -7.919 42.422 1.00 72.50 212 GLU A CA 1
ATOM 1727 C C . GLU A 1 212 ? -8.627 -9.451 42.403 1.00 72.50 212 GLU A C 1
ATOM 1729 O O . GLU A 1 212 ? -9.614 -10.155 42.621 1.00 72.50 212 GLU A O 1
ATOM 1734 N N . ARG A 1 213 ? -7.436 -9.983 42.123 1.00 63.72 213 ARG A N 1
ATOM 1735 C CA . ARG A 1 213 ? -7.122 -11.409 42.222 1.00 63.72 213 ARG A CA 1
ATOM 1736 C C . ARG A 1 213 ? -6.189 -11.634 43.403 1.00 63.72 213 ARG A C 1
ATOM 1738 O O . ARG A 1 213 ? -5.040 -11.190 43.389 1.00 63.72 213 ARG A O 1
ATOM 1745 N N . HIS A 1 214 ? -6.650 -12.383 44.399 1.00 52.66 214 HIS A N 1
ATOM 1746 C CA . HIS A 1 214 ? -5.794 -12.847 45.488 1.00 52.66 214 HIS A CA 1
ATOM 1747 C C . HIS A 1 214 ? -5.133 -14.172 45.105 1.00 52.66 214 HIS A C 1
ATOM 1749 O O . HIS A 1 214 ? -5.787 -15.212 45.049 1.00 52.66 214 HIS A O 1
ATOM 1755 N N . TYR A 1 215 ? -3.818 -14.156 44.877 1.00 49.59 215 TYR A N 1
ATOM 1756 C CA . TYR A 1 215 ? -3.034 -15.379 44.697 1.00 49.59 215 TYR A CA 1
ATOM 1757 C C . TYR A 1 215 ? -1.899 -15.423 45.720 1.00 49.59 215 TYR A C 1
ATOM 1759 O O . TYR A 1 215 ? -1.024 -14.559 45.727 1.00 49.59 215 TYR A O 1
ATOM 1767 N N . ARG A 1 216 ? -1.921 -16.428 46.610 1.00 46.91 216 ARG A N 1
ATOM 1768 C CA . ARG A 1 216 ? -0.871 -16.718 47.612 1.00 46.91 216 ARG A CA 1
ATOM 1769 C C . ARG A 1 216 ? -0.297 -15.459 48.302 1.00 46.91 216 ARG A C 1
ATOM 1771 O O . ARG A 1 216 ? 0.908 -15.224 48.260 1.00 46.91 216 ARG A O 1
ATOM 1778 N N . ARG A 1 217 ? -1.156 -14.664 48.958 1.00 52.78 217 ARG A N 1
ATOM 1779 C CA . ARG A 1 217 ? -0.813 -13.424 49.703 1.00 52.78 217 ARG A CA 1
ATOM 1780 C C . ARG A 1 217 ? -0.370 -12.210 48.865 1.00 52.78 217 ARG A C 1
ATOM 1782 O O . ARG A 1 217 ? 0.116 -11.242 49.444 1.00 52.78 217 ARG A O 1
ATOM 1789 N N . ARG A 1 218 ? -0.528 -12.218 47.538 1.00 39.41 218 ARG A N 1
ATOM 1790 C CA . ARG A 1 218 ? -0.371 -11.015 46.701 1.00 39.41 218 ARG A CA 1
ATOM 1791 C C . ARG A 1 218 ? -1.701 -10.641 46.055 1.00 39.41 218 ARG A C 1
ATOM 1793 O O . ARG A 1 218 ? -2.381 -11.509 45.505 1.00 39.41 218 ARG A O 1
ATOM 1800 N N . ASN A 1 219 ? -2.033 -9.355 46.124 1.00 61.06 219 ASN A N 1
ATOM 1801 C CA . ASN A 1 219 ? -3.183 -8.773 45.443 1.00 61.06 219 ASN A CA 1
ATOM 1802 C C . ASN A 1 219 ? -2.697 -8.318 44.070 1.00 61.06 219 ASN A C 1
ATOM 1804 O O . ASN A 1 219 ? -1.812 -7.464 43.972 1.00 61.06 219 ASN A O 1
ATOM 1808 N N . TYR A 1 220 ? -3.233 -8.927 43.022 1.00 60.25 220 TYR A N 1
ATOM 1809 C CA . TYR A 1 220 ? -3.026 -8.483 41.653 1.00 60.25 220 TYR A CA 1
ATOM 1810 C C . TYR A 1 220 ? -4.286 -7.745 41.219 1.00 60.25 220 TYR A C 1
ATOM 1812 O O . TYR A 1 220 ? -5.360 -8.337 41.196 1.00 60.25 220 TYR A O 1
ATOM 1820 N N . TYR A 1 221 ? -4.155 -6.462 40.895 1.00 73.94 221 TYR A N 1
ATOM 1821 C CA . TYR A 1 221 ? -5.225 -5.692 40.273 1.00 73.94 221 TYR A CA 1
ATOM 1822 C C . TYR A 1 221 ? -5.019 -5.754 38.765 1.00 73.94 221 TYR A C 1
ATOM 1824 O O . TYR A 1 221 ? -4.017 -5.248 38.258 1.00 73.94 221 TYR A O 1
ATOM 1832 N N . GLU A 1 222 ? -5.934 -6.409 38.058 1.00 80.19 222 GLU A N 1
ATOM 1833 C CA . GLU A 1 222 ? -5.934 -6.438 36.598 1.00 80.19 222 GLU A CA 1
ATOM 1834 C C . GLU A 1 222 ? -7.074 -5.536 36.102 1.00 80.19 222 GLU A C 1
ATOM 1836 O O . GLU A 1 222 ? -8.236 -5.809 36.424 1.00 80.19 222 GLU A O 1
ATOM 1841 N N . PRO A 1 223 ? -6.783 -4.445 35.372 1.00 82.06 223 PRO A N 1
ATOM 1842 C CA . PRO A 1 223 ? -7.826 -3.641 34.755 1.00 82.06 223 PRO A CA 1
ATOM 1843 C C . PRO A 1 223 ? -8.469 -4.447 33.624 1.00 82.06 223 PRO A C 1
ATOM 1845 O O . PRO A 1 223 ? -7.793 -4.880 32.692 1.00 82.06 223 PRO A O 1
ATOM 1848 N N . VAL A 1 224 ? -9.782 -4.637 33.696 1.00 82.25 224 VAL A N 1
ATOM 1849 C CA . VAL A 1 224 ? -10.579 -5.336 32.685 1.00 82.25 224 VAL A CA 1
ATOM 1850 C C . VAL A 1 224 ? -11.614 -4.379 32.110 1.00 82.25 224 VAL A C 1
ATOM 1852 O O . VAL A 1 224 ? -12.192 -3.566 32.827 1.00 82.25 224 VAL A O 1
ATOM 1855 N N . GLU A 1 225 ? -11.836 -4.458 30.801 1.00 86.88 225 GLU A N 1
ATOM 1856 C CA . GLU A 1 225 ? -12.839 -3.656 30.100 1.00 86.88 225 GLU A CA 1
ATOM 1857 C C . GLU A 1 225 ? -14.251 -3.959 30.632 1.00 86.88 225 GLU A C 1
ATOM 1859 O O . GLU A 1 225 ? -14.644 -5.121 30.768 1.00 86.88 225 GLU A O 1
ATOM 1864 N N . CYS A 1 226 ? -15.019 -2.916 30.948 1.00 83.06 226 CYS A N 1
ATOM 1865 C CA . CYS A 1 226 ? -16.385 -3.059 31.438 1.00 83.06 226 CYS A CA 1
ATOM 1866 C C . CYS A 1 226 ? -17.311 -3.618 30.350 1.00 83.06 226 CYS A C 1
ATOM 1868 O O . CYS A 1 226 ? -17.178 -3.293 29.168 1.00 83.06 226 CYS A O 1
ATOM 1870 N N . ALA A 1 227 ? -18.290 -4.432 30.759 1.00 83.62 227 ALA A N 1
ATOM 1871 C CA . ALA A 1 227 ? -19.188 -5.124 29.836 1.00 83.62 227 ALA A CA 1
ATOM 1872 C C . ALA A 1 227 ? -19.971 -4.154 28.938 1.00 83.62 227 ALA A C 1
ATOM 1874 O O . ALA A 1 227 ? -20.022 -4.369 27.731 1.00 83.62 227 ALA A O 1
ATOM 1875 N N . TRP A 1 228 ? -20.512 -3.064 29.497 1.00 85.19 228 TRP A N 1
ATOM 1876 C CA . TRP A 1 228 ? -21.230 -2.047 28.720 1.00 85.19 228 TRP A CA 1
ATOM 1877 C C . TRP A 1 228 ? -20.356 -1.463 27.603 1.00 85.19 228 TRP A C 1
ATOM 1879 O O . TRP A 1 228 ? -20.805 -1.327 26.470 1.00 85.19 228 TRP A O 1
ATOM 1889 N N . TRP A 1 229 ? -19.081 -1.182 27.891 1.00 91.19 229 TRP A N 1
ATOM 1890 C CA . TRP A 1 229 ? -18.173 -0.565 26.929 1.00 91.19 229 TRP A CA 1
ATOM 1891 C C . TRP A 1 229 ? -17.819 -1.532 25.801 1.00 91.19 229 TRP A C 1
ATOM 1893 O O . TRP A 1 229 ? -17.853 -1.165 24.625 1.00 91.19 229 TRP A O 1
ATOM 1903 N N . LYS A 1 230 ? -17.594 -2.802 26.149 1.00 90.12 230 LYS A N 1
ATOM 1904 C CA . LYS A 1 230 ? -17.426 -3.877 25.172 1.00 90.12 230 LYS A CA 1
ATOM 1905 C C . LYS A 1 230 ? -18.660 -4.026 24.274 1.00 90.12 230 LYS A C 1
ATOM 1907 O O . LYS A 1 230 ? -18.517 -4.087 23.058 1.00 90.12 230 LYS A O 1
ATOM 1912 N N . ILE A 1 231 ? -19.865 -4.022 24.849 1.00 89.25 231 ILE A N 1
ATOM 1913 C CA . ILE A 1 231 ? -21.129 -4.105 24.098 1.00 89.25 231 ILE A CA 1
ATOM 1914 C C . ILE A 1 231 ? -21.265 -2.908 23.149 1.00 89.25 231 ILE A C 1
ATOM 1916 O O . ILE A 1 231 ? -21.579 -3.108 21.980 1.00 89.25 231 ILE A O 1
ATOM 1920 N N . ILE A 1 232 ? -20.976 -1.684 23.598 1.00 91.00 232 ILE A N 1
ATOM 1921 C CA . ILE A 1 232 ? -20.992 -0.502 22.725 1.00 91.00 232 ILE A CA 1
ATOM 1922 C C . ILE A 1 232 ? -20.041 -0.690 21.539 1.00 91.00 232 ILE A C 1
ATOM 1924 O O . ILE A 1 232 ? -20.452 -0.520 20.396 1.00 91.00 232 ILE A O 1
ATOM 1928 N N . ARG A 1 233 ? -18.795 -1.109 21.774 1.00 94.19 233 ARG A N 1
ATOM 1929 C CA . ARG A 1 233 ? -17.819 -1.310 20.692 1.00 94.19 233 ARG A CA 1
ATOM 1930 C C . ARG A 1 233 ? -18.231 -2.420 19.723 1.00 94.19 233 ARG A C 1
ATOM 1932 O O . ARG A 1 233 ? -18.088 -2.252 18.517 1.00 94.19 233 ARG A O 1
ATOM 1939 N N . GLU A 1 234 ? -18.746 -3.533 20.232 1.00 92.81 234 GLU A N 1
ATOM 1940 C CA . GLU A 1 234 ? -19.023 -4.735 19.434 1.00 92.81 234 GLU A CA 1
ATOM 1941 C C . GLU A 1 234 ? -20.423 -4.768 18.809 1.00 92.81 234 GLU A C 1
ATOM 1943 O O . GLU A 1 234 ? -20.674 -5.590 17.927 1.00 92.81 234 GLU A O 1
ATOM 1948 N N . ARG A 1 235 ? -21.357 -3.928 19.270 1.00 92.31 235 ARG A N 1
ATOM 1949 C CA . ARG A 1 235 ? -22.773 -4.022 18.877 1.00 92.31 235 ARG A CA 1
ATOM 1950 C C . ARG A 1 235 ? -23.421 -2.704 18.488 1.00 92.31 235 ARG A C 1
ATOM 1952 O O . ARG A 1 235 ? -24.415 -2.738 17.764 1.00 92.31 235 ARG A O 1
ATOM 1959 N N . LEU A 1 236 ? -22.905 -1.560 18.947 1.00 93.75 236 LEU A N 1
ATOM 1960 C CA . LEU A 1 236 ? -23.480 -0.279 18.552 1.00 93.75 236 LEU A CA 1
ATOM 1961 C C . LEU A 1 236 ? -23.241 -0.058 17.060 1.00 93.75 236 LEU A C 1
ATOM 1963 O O . LEU A 1 236 ? -22.119 -0.165 16.565 1.00 93.75 236 LEU A O 1
ATOM 1967 N N . SER A 1 237 ? -24.324 0.265 16.367 1.00 92.94 237 SER A N 1
ATOM 1968 C CA . SER A 1 237 ? -24.317 0.599 14.950 1.00 92.94 237 SER A CA 1
ATOM 1969 C C . SER A 1 237 ? -24.324 2.112 14.796 1.00 92.94 237 SER A C 1
ATOM 1971 O O . SER A 1 237 ? -25.042 2.801 15.519 1.00 92.94 237 SER A O 1
ATOM 1973 N N . VAL A 1 238 ? -23.530 2.634 13.866 1.00 94.50 238 VAL A N 1
ATOM 1974 C CA . VAL A 1 238 ? -23.428 4.076 13.600 1.00 94.50 238 VAL A CA 1
ATOM 1975 C C . VAL A 1 238 ? -23.739 4.379 12.136 1.00 94.50 238 VAL A C 1
ATOM 1977 O O . VAL A 1 238 ? -23.622 3.478 11.301 1.00 94.50 238 VAL A O 1
ATOM 1980 N N . PRO A 1 239 ? -24.127 5.622 11.799 1.00 94.88 239 PRO A N 1
ATOM 1981 C CA . PRO A 1 239 ? -24.280 6.033 10.409 1.00 94.88 239 PRO A CA 1
ATOM 1982 C C . PRO A 1 239 ? -22.974 5.832 9.635 1.00 94.88 239 PRO A C 1
ATOM 1984 O O . PRO A 1 239 ? -21.901 6.195 10.123 1.00 94.88 239 PRO A O 1
ATOM 1987 N N . LEU A 1 240 ? -23.063 5.262 8.434 1.00 96.06 240 LEU A N 1
ATOM 1988 C CA . LEU A 1 240 ? -21.928 5.035 7.539 1.00 96.06 240 LEU A CA 1
ATOM 1989 C C . LEU A 1 240 ? -22.123 5.832 6.241 1.00 96.06 240 LEU A C 1
ATOM 1991 O O . LEU A 1 240 ? -23.247 5.952 5.757 1.00 96.06 240 LEU A O 1
ATOM 1995 N N . VAL A 1 241 ? -21.032 6.338 5.656 1.00 91.88 241 VAL A N 1
ATOM 1996 C CA . VAL A 1 241 ? -21.045 7.184 4.437 1.00 91.88 241 VAL A CA 1
ATOM 1997 C C . VAL A 1 241 ? -21.548 6.423 3.200 1.00 91.88 241 VAL A C 1
ATOM 1999 O O . VAL A 1 241 ? -22.031 7.008 2.232 1.00 91.88 241 VAL A O 1
ATOM 2002 N N . ALA A 1 242 ? -21.456 5.097 3.223 1.00 77.31 242 ALA A N 1
ATOM 2003 C CA . ALA A 1 242 ? -21.850 4.223 2.129 1.00 77.31 242 ALA A CA 1
ATOM 2004 C C . ALA A 1 242 ? -22.840 3.160 2.616 1.00 77.31 242 ALA A C 1
ATOM 2006 O O . ALA A 1 242 ? -22.908 2.872 3.808 1.00 77.31 242 ALA A O 1
ATOM 2007 N N . GLY A 1 243 ? -23.588 2.562 1.680 1.00 78.31 243 GLY A N 1
ATOM 2008 C CA . GLY A 1 243 ? -24.597 1.516 1.920 1.00 78.31 243 GLY A CA 1
ATOM 2009 C C . GLY A 1 243 ? -24.030 0.173 2.395 1.00 78.31 243 GLY A C 1
ATOM 2010 O O . GLY A 1 243 ? -24.440 -0.880 1.914 1.00 78.31 243 GLY A O 1
ATOM 2011 N N . TYR A 1 244 ? -23.053 0.217 3.294 1.00 85.19 244 TYR A N 1
ATOM 2012 C CA . TYR A 1 244 ? -22.512 -0.928 3.994 1.00 85.19 244 TYR A CA 1
ATOM 2013 C C . TYR A 1 244 ? -23.585 -1.578 4.865 1.00 85.19 244 TYR A C 1
ATOM 2015 O O . TYR A 1 244 ? -24.472 -0.890 5.382 1.00 85.19 244 TYR A O 1
ATOM 2023 N N . PRO A 1 245 ? -23.500 -2.903 5.065 1.00 87.06 245 PRO A N 1
ATOM 2024 C CA . PRO A 1 245 ? -24.299 -3.549 6.085 1.00 87.06 245 PRO A CA 1
ATOM 2025 C C . PRO A 1 245 ? -23.972 -2.952 7.454 1.00 87.06 245 PRO A C 1
ATOM 2027 O O . PRO A 1 245 ? -22.891 -2.400 7.688 1.00 87.06 245 PRO A O 1
ATOM 2030 N N . VAL A 1 246 ? -24.917 -3.115 8.373 1.00 88.38 246 VAL A N 1
ATOM 2031 C CA . VAL A 1 246 ? -24.745 -2.756 9.777 1.00 88.38 246 VAL A CA 1
ATOM 2032 C C . VAL A 1 246 ? -23.450 -3.379 10.306 1.00 88.38 246 VAL A C 1
ATOM 2034 O O . VAL A 1 246 ? -23.312 -4.601 10.354 1.00 88.38 246 VAL A O 1
ATOM 2037 N N . THR A 1 247 ? -22.490 -2.521 10.648 1.00 91.94 247 THR A N 1
ATOM 2038 C CA . THR A 1 247 ? -21.138 -2.911 11.051 1.00 91.94 247 THR A CA 1
ATOM 2039 C C . THR A 1 247 ? -20.898 -2.475 12.497 1.00 91.94 247 THR A C 1
ATOM 2041 O O . THR A 1 247 ? -21.196 -1.324 12.826 1.00 91.94 247 THR A O 1
ATOM 2044 N N . PRO A 1 248 ? -20.372 -3.363 13.364 1.00 92.38 248 PRO A N 1
ATOM 2045 C CA . PRO A 1 248 ? -19.959 -2.999 14.713 1.00 92.38 248 PRO A CA 1
ATOM 2046 C C . PRO A 1 248 ? -19.014 -1.809 14.722 1.00 92.38 248 PRO A C 1
ATOM 2048 O O . PRO A 1 248 ? -18.086 -1.751 13.913 1.00 92.38 248 PRO A O 1
ATOM 2051 N N . LEU A 1 249 ? -19.194 -0.917 15.693 1.00 94.69 249 LEU A N 1
ATOM 2052 C CA . LEU A 1 249 ? -18.362 0.268 15.839 1.00 94.69 249 LEU A CA 1
ATOM 2053 C C . LEU A 1 249 ? -16.858 -0.057 15.843 1.00 94.69 249 LEU A C 1
ATOM 2055 O O . LEU A 1 249 ? -16.091 0.631 15.183 1.00 94.69 249 LEU A O 1
ATOM 2059 N N . SER A 1 250 ? -16.428 -1.136 16.503 1.00 92.38 250 SER A N 1
ATOM 2060 C CA . SER A 1 250 ? -15.025 -1.581 16.545 1.00 92.38 250 SER A CA 1
ATOM 2061 C C . SER A 1 250 ? -14.422 -1.947 15.184 1.00 92.38 250 SER A C 1
ATOM 2063 O O . SER A 1 250 ? -13.199 -1.998 15.062 1.00 92.38 250 SER A O 1
ATOM 2065 N N . HIS A 1 251 ? -15.247 -2.217 14.172 1.00 92.69 251 HIS A N 1
ATOM 2066 C CA . HIS A 1 251 ? -14.814 -2.556 12.816 1.00 92.69 251 HIS A CA 1
ATOM 2067 C C . HIS A 1 251 ? -14.936 -1.382 11.834 1.00 92.69 251 HIS A C 1
ATOM 2069 O O . HIS A 1 251 ? -14.483 -1.499 10.694 1.00 92.69 251 HIS A O 1
ATOM 2075 N N . CYS A 1 252 ? -15.514 -0.258 12.264 1.00 95.94 252 CYS A N 1
ATOM 2076 C CA . CYS A 1 252 ? -15.658 0.941 11.450 1.00 95.94 252 CYS A CA 1
ATOM 2077 C C . CYS A 1 252 ? -14.332 1.698 11.277 1.00 95.94 252 CYS A C 1
ATOM 2079 O O . CYS A 1 252 ? -13.353 1.491 12.001 1.00 95.94 252 CYS A O 1
ATOM 2081 N N . TRP A 1 253 ? -14.321 2.610 10.306 1.00 97.50 253 TRP A N 1
ATOM 2082 C CA . TRP A 1 253 ? -13.154 3.410 9.945 1.00 97.50 253 TRP A CA 1
ATOM 2083 C C . TRP A 1 253 ? -13.434 4.912 9.996 1.00 97.50 253 TRP A C 1
ATOM 2085 O O . TRP A 1 253 ? -14.543 5.374 9.723 1.00 97.50 253 TRP A O 1
ATOM 2095 N N . LEU A 1 254 ? -12.383 5.671 10.303 1.00 97.19 254 LEU A N 1
ATOM 2096 C CA . LEU A 1 254 ? -12.292 7.116 10.092 1.00 97.19 254 LEU A CA 1
ATOM 2097 C C . LEU A 1 254 ? -10.995 7.406 9.332 1.00 97.19 254 LEU A C 1
ATOM 2099 O O . LEU A 1 254 ? -10.033 7.907 9.915 1.00 97.19 254 LEU A O 1
ATOM 2103 N N . PRO A 1 255 ? -10.929 7.017 8.051 1.00 96.38 255 PRO A N 1
ATOM 2104 C CA . PRO A 1 255 ? -9.694 7.046 7.293 1.00 96.38 255 PRO A CA 1
ATOM 2105 C C . PRO A 1 255 ? -9.148 8.471 7.174 1.00 96.38 255 PRO A C 1
ATOM 2107 O O . PRO A 1 255 ? -9.886 9.448 7.023 1.00 96.38 255 PRO A O 1
ATOM 2110 N N . ASP A 1 256 ? -7.826 8.589 7.233 1.00 95.19 256 ASP A N 1
ATOM 2111 C CA . ASP A 1 256 ? -7.131 9.805 6.847 1.00 95.19 256 ASP A CA 1
ATOM 2112 C C . ASP A 1 256 ? -7.229 10.027 5.328 1.00 95.19 256 ASP A C 1
ATOM 2114 O O . ASP A 1 256 ? -7.697 9.176 4.572 1.00 95.19 256 ASP A O 1
ATOM 2118 N N . LYS A 1 257 ? -6.772 11.186 4.840 1.00 93.31 257 LYS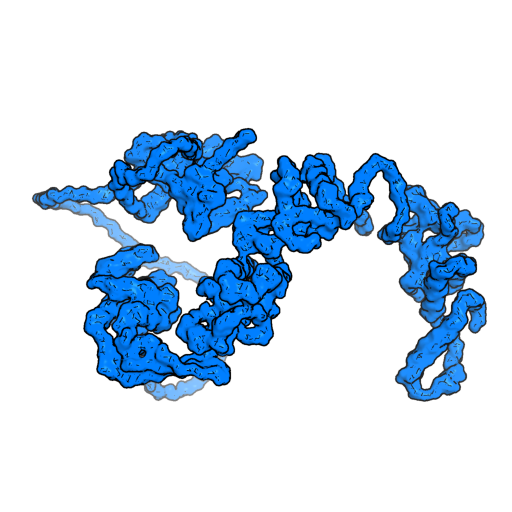 A N 1
ATOM 2119 C CA . LYS A 1 257 ? -6.880 11.514 3.409 1.00 93.31 257 LYS A CA 1
ATOM 2120 C C . LYS A 1 257 ? -6.162 10.505 2.506 1.00 93.31 257 LYS A C 1
ATOM 2122 O O . LYS A 1 257 ? -6.582 10.329 1.364 1.00 93.31 257 LYS A O 1
ATOM 2127 N N . ARG A 1 258 ? -5.067 9.889 2.969 1.00 93.06 258 ARG A N 1
ATOM 2128 C CA . ARG A 1 258 ? -4.313 8.895 2.189 1.00 93.06 258 ARG A CA 1
ATOM 2129 C C . ARG A 1 258 ? -5.141 7.622 2.050 1.00 93.06 258 ARG A C 1
ATOM 2131 O O . ARG A 1 258 ? -5.359 7.161 0.933 1.00 93.06 258 ARG A O 1
ATOM 2138 N N . THR A 1 259 ? -5.627 7.106 3.171 1.00 95.88 259 THR A N 1
ATOM 2139 C CA . THR A 1 259 ? -6.417 5.877 3.270 1.00 95.88 259 THR A CA 1
ATOM 2140 C C . THR A 1 259 ? -7.756 6.027 2.559 1.00 95.88 259 THR A C 1
ATOM 2142 O O . THR A 1 259 ? -8.143 5.143 1.802 1.00 95.88 259 THR A O 1
ATOM 2145 N N . GLU A 1 260 ? -8.416 7.175 2.714 1.00 94.62 260 GLU A N 1
ATOM 2146 C CA . GLU A 1 260 ? -9.687 7.483 2.055 1.00 94.62 260 GLU A CA 1
ATOM 2147 C C . GLU A 1 260 ? -9.536 7.462 0.530 1.00 94.62 260 GLU A C 1
ATOM 2149 O O . GLU A 1 260 ? -10.293 6.788 -0.164 1.00 94.62 260 GLU A O 1
ATOM 2154 N N . ARG A 1 261 ? -8.501 8.125 -0.006 1.00 93.81 261 ARG A N 1
ATOM 2155 C CA . ARG A 1 261 ? -8.218 8.108 -1.452 1.00 93.81 261 ARG A CA 1
ATOM 2156 C C . ARG A 1 261 ? -7.837 6.722 -1.959 1.00 93.81 261 ARG A C 1
ATOM 2158 O O . ARG A 1 261 ? -8.164 6.393 -3.095 1.00 93.81 261 ARG A O 1
ATOM 2165 N N . ALA A 1 262 ? -7.091 5.962 -1.160 1.00 94.56 262 ALA A N 1
ATOM 2166 C CA . ALA A 1 262 ? -6.594 4.657 -1.559 1.00 94.56 262 ALA A CA 1
ATOM 2167 C C . ALA A 1 262 ? -7.715 3.616 -1.563 1.00 94.56 262 ALA A C 1
ATOM 2169 O O . ALA A 1 262 ? -7.904 2.953 -2.572 1.00 94.56 262 ALA A O 1
ATOM 2170 N N . ILE A 1 263 ? -8.457 3.477 -0.462 1.00 96.69 263 ILE A N 1
ATOM 2171 C CA . ILE A 1 263 ? -9.404 2.375 -0.241 1.00 96.69 263 ILE A CA 1
ATOM 2172 C C . ILE A 1 263 ? -10.688 2.782 0.498 1.00 96.69 263 ILE A C 1
ATOM 2174 O O . ILE A 1 263 ? -11.452 1.896 0.869 1.00 96.69 263 ILE A O 1
ATOM 2178 N N . GLY A 1 264 ? -10.969 4.073 0.714 1.00 94.38 264 GLY A N 1
ATOM 2179 C CA . GLY A 1 264 ? -12.139 4.529 1.488 1.00 94.38 264 GLY A CA 1
ATOM 2180 C C . GLY A 1 264 ? -13.462 3.928 1.004 1.00 94.38 264 GLY A C 1
ATOM 2181 O O . GLY A 1 264 ? -14.295 3.488 1.792 1.00 94.38 264 GLY A O 1
ATOM 2182 N N . ASP A 1 265 ? -13.598 3.753 -0.311 1.00 93.19 265 ASP A N 1
ATOM 2183 C CA . ASP A 1 265 ? -14.757 3.121 -0.947 1.00 93.19 265 ASP A CA 1
ATOM 2184 C C . ASP A 1 265 ? -15.006 1.652 -0.590 1.00 93.19 265 ASP A C 1
ATOM 2186 O O . ASP A 1 265 ? -16.108 1.163 -0.872 1.00 93.19 265 ASP A O 1
ATOM 2190 N N . LEU A 1 266 ? -13.999 0.971 -0.034 1.00 95.56 266 LEU A N 1
ATOM 2191 C CA . LEU A 1 266 ? -14.011 -0.430 0.400 1.00 95.56 266 LEU A CA 1
ATOM 2192 C C . LEU A 1 266 ? -14.173 -0.589 1.920 1.00 95.56 266 LEU A C 1
ATOM 2194 O O . LEU A 1 266 ? -14.324 -1.713 2.401 1.00 95.56 266 LEU A O 1
ATOM 2198 N N . LEU A 1 267 ? -14.140 0.513 2.673 1.00 95.50 267 LEU A N 1
ATOM 2199 C CA . LEU A 1 267 ? -14.183 0.503 4.130 1.00 95.50 267 LEU A CA 1
ATOM 2200 C C . LEU A 1 267 ? -15.554 0.950 4.668 1.00 95.50 267 LEU A C 1
ATOM 2202 O O . LEU A 1 267 ? -16.178 1.849 4.100 1.00 95.50 267 LEU A O 1
ATOM 2206 N N . PRO A 1 268 ? -16.018 0.395 5.803 1.00 95.69 268 PRO A N 1
ATOM 2207 C CA . PRO A 1 268 ? -17.191 0.892 6.521 1.00 95.69 268 PRO A CA 1
ATOM 2208 C C . PRO A 1 268 ? -16.857 2.206 7.253 1.00 95.69 268 PRO A C 1
ATOM 2210 O O . PRO A 1 268 ? -16.570 2.223 8.452 1.00 95.69 268 PRO A O 1
ATOM 2213 N N . VAL A 1 269 ? -16.842 3.317 6.511 1.00 97.06 269 VAL A N 1
ATOM 2214 C CA . VAL A 1 269 ? -16.489 4.651 7.024 1.00 97.06 269 VAL A CA 1
ATOM 2215 C C . VAL A 1 269 ? -17.664 5.289 7.763 1.00 97.06 269 VAL A C 1
ATOM 2217 O O . VAL A 1 269 ? -18.762 5.378 7.213 1.00 97.06 269 VAL A O 1
ATOM 2220 N N . VAL A 1 270 ? -17.426 5.766 8.989 1.00 97.25 270 VAL A N 1
ATOM 2221 C CA . VAL A 1 270 ? -18.435 6.472 9.797 1.00 97.25 270 VAL A CA 1
ATOM 2222 C C . VAL A 1 270 ? -18.775 7.825 9.173 1.00 97.25 270 VAL A C 1
ATOM 2224 O O . VAL A 1 270 ? -17.884 8.635 8.913 1.00 97.25 270 VAL A O 1
ATOM 2227 N N . ASP A 1 271 ? -20.067 8.095 8.987 1.00 96.81 271 ASP A N 1
ATOM 2228 C CA . ASP A 1 271 ? -20.561 9.406 8.567 1.00 96.81 271 ASP A CA 1
ATOM 2229 C C . ASP A 1 271 ? -20.557 10.368 9.759 1.00 96.81 271 ASP A C 1
ATOM 2231 O O . ASP A 1 271 ? -21.494 10.430 10.558 1.00 96.81 271 ASP A O 1
ATOM 2235 N N . VAL A 1 272 ? -19.461 11.113 9.897 1.00 96.88 272 VAL A N 1
ATOM 2236 C CA . VAL A 1 272 ? -19.306 12.099 10.973 1.00 96.88 272 VAL A CA 1
ATOM 2237 C C . VAL A 1 272 ? -20.235 13.305 10.820 1.00 96.88 272 VAL A C 1
ATOM 2239 O O . VAL A 1 272 ? -20.525 13.974 11.811 1.00 96.88 272 VAL A O 1
ATOM 2242 N N . ASP A 1 273 ? -20.721 13.602 9.614 1.00 96.69 273 ASP A N 1
ATOM 2243 C CA . ASP A 1 273 ? -21.605 14.749 9.409 1.00 96.69 273 ASP A CA 1
ATOM 2244 C C . ASP A 1 273 ? -23.009 14.480 9.981 1.00 96.69 273 ASP A C 1
ATOM 2246 O O . ASP A 1 273 ? -23.686 15.419 10.410 1.00 96.69 273 ASP A O 1
ATOM 2250 N N . ALA A 1 274 ? -23.395 13.207 10.143 1.00 96.06 274 ALA A N 1
ATOM 2251 C CA . ALA A 1 274 ? -24.623 12.803 10.834 1.00 96.06 274 ALA A CA 1
ATOM 2252 C C . ALA A 1 274 ? -24.699 13.267 12.307 1.00 96.06 274 ALA A C 1
ATOM 2254 O O . ALA A 1 274 ? -25.786 13.310 12.887 1.00 96.06 274 ALA A O 1
ATOM 2255 N N . PHE A 1 275 ? -23.574 13.652 12.924 1.00 96.25 275 PHE A N 1
ATOM 2256 C CA . PHE A 1 275 ? -23.529 14.135 14.312 1.00 96.25 275 PHE A CA 1
ATOM 2257 C C . PHE A 1 275 ? -23.740 15.657 14.444 1.00 96.25 275 PHE A C 1
ATOM 2259 O O . PHE A 1 275 ? -23.894 16.169 15.563 1.00 96.25 275 PHE A O 1
ATOM 2266 N N . GLY A 1 276 ? -23.823 16.381 13.320 1.00 96.25 276 GLY A N 1
ATOM 2267 C CA . GLY A 1 276 ? -24.095 17.817 13.273 1.00 96.25 276 GLY A CA 1
ATOM 2268 C C . GLY A 1 276 ? -22.968 18.654 13.883 1.00 96.25 276 GLY A C 1
ATOM 2269 O O . GLY A 1 276 ? -21.799 18.477 13.549 1.00 96.25 276 GLY A O 1
ATOM 2270 N N . ASN A 1 277 ? -23.316 19.571 14.789 1.00 96.44 277 ASN A N 1
ATOM 2271 C CA . ASN A 1 277 ? -22.358 20.503 15.402 1.00 96.44 277 ASN A CA 1
ATOM 2272 C C . ASN A 1 277 ? -21.292 19.813 16.270 1.00 96.44 277 ASN A C 1
ATOM 2274 O O . ASN A 1 277 ? -20.232 20.384 16.489 1.00 96.44 277 ASN A O 1
ATOM 2278 N N . ASP A 1 278 ? -21.552 18.587 16.732 1.00 96.12 278 ASP A N 1
ATOM 2279 C CA . ASP A 1 278 ? -20.654 17.844 17.624 1.00 96.12 278 ASP A CA 1
ATOM 2280 C C . ASP A 1 278 ? -19.679 16.929 16.860 1.00 96.12 278 ASP A C 1
ATOM 2282 O O . ASP A 1 278 ? -18.980 16.116 17.464 1.00 96.12 278 ASP A O 1
ATOM 2286 N N . LYS A 1 279 ? -19.634 17.022 15.524 1.00 96.69 279 LYS A N 1
ATOM 2287 C CA . LYS A 1 279 ? -18.887 16.086 14.672 1.00 96.69 279 LYS A CA 1
ATOM 2288 C C . LYS A 1 279 ? -17.393 16.010 14.968 1.00 96.69 279 LYS A C 1
ATOM 2290 O O . LYS A 1 279 ? -16.824 14.926 14.891 1.00 96.69 279 LYS A O 1
ATOM 2295 N N . ASP A 1 280 ? -16.760 17.125 15.323 1.00 96.44 280 ASP A N 1
ATOM 2296 C CA . ASP A 1 280 ? -15.322 17.148 15.596 1.00 96.44 280 ASP A CA 1
ATOM 2297 C C . ASP A 1 280 ? -15.009 16.497 16.949 1.00 96.44 280 ASP A C 1
ATOM 2299 O O . ASP A 1 280 ? -14.114 15.655 17.029 1.00 96.44 280 ASP A O 1
ATOM 2303 N N . THR A 1 281 ? -15.823 16.770 17.974 1.00 96.81 281 THR A N 1
ATOM 2304 C CA . THR A 1 281 ? -15.742 16.097 19.280 1.00 96.81 281 THR A CA 1
ATOM 2305 C C . THR A 1 281 ? -16.003 14.597 19.154 1.00 96.81 281 THR A C 1
ATOM 2307 O O . THR A 1 281 ? -15.267 13.785 19.712 1.00 96.81 281 THR A O 1
ATOM 2310 N N . VAL A 1 282 ? -17.021 14.204 18.382 1.00 97.62 282 VAL A N 1
ATOM 2311 C CA . VAL A 1 282 ? -17.319 12.791 18.116 1.00 97.62 282 VAL A CA 1
ATOM 2312 C C . VAL A 1 282 ? -16.181 12.126 17.344 1.00 97.62 282 VAL A C 1
ATOM 2314 O O . VAL A 1 282 ? -15.769 11.032 17.717 1.00 97.62 282 VAL A O 1
ATOM 2317 N N . ARG A 1 283 ? -15.627 12.771 16.310 1.00 97.31 283 ARG A N 1
ATOM 2318 C CA . ARG A 1 283 ? -14.474 12.251 15.557 1.00 97.31 283 ARG A CA 1
ATOM 2319 C C . ARG A 1 283 ? -13.282 11.996 16.479 1.00 97.31 283 ARG A C 1
ATOM 2321 O O . ARG A 1 283 ? -12.703 10.913 16.425 1.00 97.31 283 ARG A O 1
ATOM 2328 N N . GLU A 1 284 ? -12.918 12.965 17.315 1.00 96.56 284 GLU A N 1
ATOM 2329 C CA . GLU A 1 284 ? -11.803 12.823 18.256 1.00 96.56 284 GLU A CA 1
ATOM 2330 C C . GLU A 1 284 ? -12.051 11.682 19.249 1.00 96.56 284 GLU A C 1
ATOM 2332 O O . GLU A 1 284 ? -11.161 10.863 19.492 1.00 96.56 284 GLU A O 1
ATOM 2337 N N . TRP A 1 285 ? -13.274 11.571 19.770 1.00 97.38 285 TRP A N 1
ATOM 2338 C CA . TRP A 1 285 ? -13.666 10.486 20.664 1.00 97.38 285 TRP A CA 1
ATOM 2339 C C . TRP A 1 285 ? -13.605 9.112 19.981 1.00 97.38 285 TRP A C 1
ATOM 2341 O O . TRP A 1 285 ? -13.029 8.172 20.525 1.00 97.38 285 TRP A O 1
ATOM 2351 N N . LEU A 1 286 ? -14.128 8.982 18.761 1.00 97.75 286 LEU A N 1
ATOM 2352 C CA . LEU A 1 286 ? -14.076 7.740 17.987 1.00 97.75 286 LEU A CA 1
ATOM 2353 C C . LEU A 1 286 ? -12.629 7.274 17.747 1.00 97.75 286 LEU A C 1
ATOM 2355 O O . LEU A 1 286 ? -1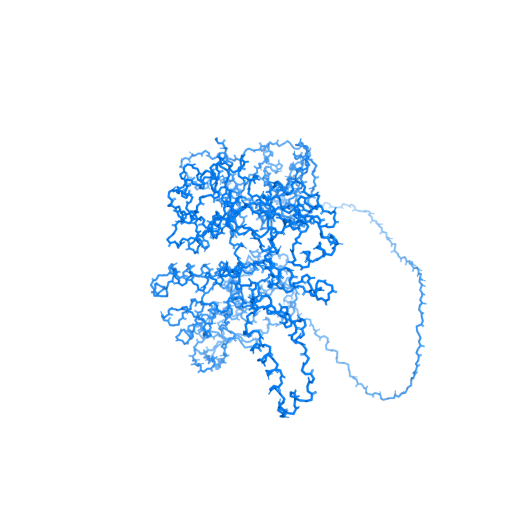2.325 6.086 17.846 1.00 97.75 286 LEU A O 1
ATOM 2359 N N . ILE A 1 287 ? -11.707 8.197 17.484 1.00 96.25 287 ILE A N 1
ATOM 2360 C CA . ILE A 1 287 ? -10.295 7.847 17.288 1.00 96.25 287 ILE A CA 1
ATOM 2361 C C . ILE A 1 287 ? -9.629 7.498 18.627 1.00 96.25 287 ILE A C 1
ATOM 2363 O O . ILE A 1 287 ? -9.007 6.446 18.753 1.00 96.25 287 ILE A O 1
ATOM 2367 N N . SER A 1 288 ? -9.758 8.358 19.639 1.00 95.50 288 SER A N 1
ATOM 2368 C CA . SER A 1 288 ? -8.982 8.258 20.885 1.00 95.50 288 SER A CA 1
ATOM 2369 C C . SER A 1 288 ? -9.549 7.269 21.909 1.00 95.50 288 SER A C 1
ATOM 2371 O O . SER A 1 288 ? -8.790 6.590 22.603 1.00 95.50 288 SER A O 1
ATOM 2373 N N . ALA A 1 289 ? -10.875 7.181 22.028 1.00 94.81 289 ALA A N 1
ATOM 2374 C CA . ALA A 1 289 ? -11.554 6.362 23.024 1.00 94.81 289 ALA A CA 1
ATOM 2375 C C . ALA A 1 289 ? -11.901 4.975 22.486 1.00 94.81 289 ALA A C 1
ATOM 2377 O O . ALA A 1 289 ? -11.557 3.973 23.116 1.00 94.81 289 ALA A O 1
ATOM 2378 N N . VAL A 1 290 ? -12.582 4.926 21.335 1.00 95.56 290 VAL A N 1
ATOM 2379 C CA . VAL A 1 290 ? -13.020 3.674 20.691 1.00 95.56 290 VAL A CA 1
ATOM 2380 C C . VAL A 1 290 ? -11.847 2.965 20.009 1.00 95.56 290 VAL A C 1
ATOM 2382 O O . VAL A 1 290 ? -11.809 1.730 19.985 1.00 95.56 290 VAL A O 1
ATOM 2385 N N . GLY A 1 291 ? -10.885 3.739 19.496 1.00 95.62 291 GLY A N 1
ATOM 2386 C CA . GLY A 1 291 ? -9.736 3.226 18.757 1.00 95.62 291 GLY A CA 1
ATOM 2387 C C . GLY A 1 291 ? -10.049 2.955 17.288 1.00 95.62 291 GLY A C 1
ATOM 2388 O O . GLY A 1 291 ? -9.530 1.983 16.740 1.00 95.62 291 GLY A O 1
ATOM 2389 N N . LEU A 1 292 ? -10.921 3.760 16.658 1.00 96.69 292 LEU A N 1
ATOM 2390 C CA . LEU A 1 292 ? -11.181 3.616 15.226 1.00 96.69 292 LEU A CA 1
ATOM 2391 C C . LEU A 1 292 ? -9.897 3.802 14.423 1.00 96.69 292 LEU A C 1
ATOM 2393 O O . LEU A 1 292 ? -9.077 4.683 14.694 1.00 96.69 292 LEU A O 1
ATOM 2397 N N . ARG A 1 293 ? -9.750 2.956 13.408 1.00 96.25 293 ARG A N 1
ATOM 2398 C CA . ARG A 1 293 ? -8.598 2.975 12.516 1.00 96.25 293 ARG A CA 1
ATOM 2399 C C . ARG A 1 293 ? -8.722 4.116 11.523 1.00 96.25 293 ARG A C 1
ATOM 2401 O O . ARG A 1 293 ? -9.810 4.422 11.029 1.00 96.25 293 ARG A O 1
ATOM 2408 N N . THR A 1 294 ? -7.584 4.728 11.244 1.00 96.56 294 THR A N 1
ATOM 2409 C CA . THR A 1 294 ? -7.467 5.897 10.373 1.00 96.56 294 THR A CA 1
ATOM 2410 C C . THR A 1 294 ? -6.456 5.677 9.257 1.00 96.56 294 THR A C 1
ATOM 2412 O O . THR A 1 294 ? -6.545 6.320 8.217 1.00 96.56 294 THR A O 1
ATOM 2415 N N . ARG A 1 295 ? -5.517 4.749 9.443 1.00 96.06 295 ARG A N 1
ATOM 2416 C CA . ARG A 1 295 ? -4.374 4.533 8.562 1.00 96.06 295 ARG A CA 1
ATOM 2417 C C . ARG A 1 295 ? -4.435 3.156 7.913 1.00 96.06 295 ARG A C 1
ATOM 2419 O O . ARG A 1 295 ? -4.687 2.164 8.597 1.00 96.06 295 ARG A O 1
ATOM 2426 N N . ILE A 1 296 ? -4.188 3.088 6.607 1.00 95.88 296 ILE A N 1
ATOM 2427 C CA . ILE A 1 296 ? -4.236 1.852 5.814 1.00 95.88 296 ILE A CA 1
ATOM 2428 C C . ILE A 1 296 ? -3.298 0.760 6.347 1.00 95.88 296 ILE A C 1
ATOM 2430 O O . ILE A 1 296 ? -3.626 -0.421 6.290 1.00 95.88 296 ILE A O 1
ATOM 2434 N N . GLU A 1 297 ? -2.179 1.147 6.957 1.00 93.56 297 GLU A N 1
ATOM 2435 C CA . GLU A 1 297 ? -1.185 0.239 7.531 1.00 93.56 297 GLU A CA 1
ATOM 2436 C C . GLU A 1 297 ? -1.724 -0.533 8.751 1.00 93.56 297 GLU A C 1
ATOM 2438 O O . GLU A 1 297 ? -1.124 -1.516 9.178 1.00 93.56 297 GLU A O 1
ATOM 2443 N N . GLN A 1 298 ? -2.872 -0.116 9.305 1.00 94.44 298 GLN A N 1
ATOM 2444 C CA . GLN A 1 298 ? -3.583 -0.815 10.381 1.00 94.44 298 GLN A CA 1
ATOM 2445 C C . GLN A 1 298 ? -4.450 -1.982 9.876 1.00 94.44 298 GLN A C 1
ATOM 2447 O O . GLN A 1 298 ? -5.097 -2.647 10.690 1.00 94.44 298 GLN A O 1
ATOM 2452 N N . LEU A 1 299 ? -4.516 -2.216 8.559 1.00 95.12 299 LEU A N 1
ATOM 2453 C CA . LEU A 1 299 ? -5.139 -3.414 8.000 1.00 95.12 299 LEU A CA 1
ATOM 2454 C C . LEU A 1 299 ? -4.252 -4.634 8.227 1.00 95.12 299 LEU A C 1
ATOM 2456 O O . LEU A 1 299 ? -3.064 -4.655 7.894 1.00 95.12 299 LEU A O 1
ATOM 2460 N N . THR A 1 300 ? -4.867 -5.684 8.756 1.00 94.75 300 THR A N 1
ATOM 2461 C CA . THR A 1 300 ? -4.232 -6.995 8.881 1.00 94.75 300 THR A CA 1
ATOM 2462 C C . THR A 1 300 ? -4.252 -7.746 7.548 1.00 94.75 300 THR A C 1
ATOM 2464 O O . THR A 1 300 ? -5.079 -7.479 6.675 1.00 94.75 300 THR A O 1
ATOM 2467 N N . VAL A 1 301 ? -3.384 -8.752 7.401 1.00 95.69 301 VAL A N 1
ATOM 2468 C CA . VAL A 1 301 ? -3.375 -9.645 6.224 1.00 95.69 301 VAL A CA 1
ATOM 2469 C C . VAL A 1 301 ? -4.746 -10.294 6.002 1.00 95.69 301 VAL A C 1
ATOM 2471 O O . VAL A 1 301 ? -5.227 -10.340 4.873 1.00 95.69 301 VAL A O 1
ATOM 2474 N N . GLY A 1 302 ? -5.413 -10.744 7.072 1.00 96.31 302 GLY A N 1
ATOM 2475 C CA . GLY A 1 302 ? -6.741 -11.358 6.976 1.00 96.31 302 GLY A CA 1
ATOM 2476 C C . GLY A 1 302 ? -7.821 -10.391 6.481 1.00 96.31 302 GLY A C 1
ATOM 2477 O O . GLY A 1 302 ? -8.721 -10.785 5.742 1.00 96.31 302 GLY A O 1
ATOM 2478 N N . GLU A 1 303 ? -7.716 -9.109 6.826 1.00 95.56 303 GLU A N 1
ATOM 2479 C CA . GLU A 1 303 ? -8.635 -8.091 6.316 1.00 95.56 303 GLU A CA 1
ATOM 2480 C C . GLU A 1 303 ? -8.350 -7.752 4.859 1.00 95.56 303 GLU A C 1
ATOM 2482 O O . GLU A 1 303 ? -9.290 -7.664 4.074 1.00 95.56 303 GLU A O 1
ATOM 2487 N N . TRP A 1 304 ? -7.079 -7.652 4.463 1.00 97.31 304 TRP A N 1
ATOM 2488 C CA . TRP A 1 304 ? -6.718 -7.525 3.051 1.00 97.31 304 TRP A CA 1
ATOM 2489 C C . TRP A 1 304 ? -7.240 -8.699 2.222 1.00 97.31 304 TRP A C 1
ATOM 2491 O O . TRP A 1 304 ? -7.853 -8.474 1.181 1.00 97.31 304 TRP A O 1
ATOM 2501 N N . MET A 1 305 ? -7.111 -9.937 2.709 1.00 97.38 305 MET A N 1
ATOM 2502 C CA . MET A 1 305 ? -7.715 -11.108 2.061 1.00 97.38 305 MET A CA 1
ATOM 2503 C C . MET A 1 305 ? -9.230 -10.949 1.894 1.00 97.38 305 MET A C 1
ATOM 2505 O O . MET A 1 305 ? -9.759 -11.245 0.824 1.00 97.38 305 MET A O 1
ATOM 2509 N N . ALA A 1 306 ? -9.940 -10.462 2.918 1.00 96.19 306 ALA A N 1
ATOM 2510 C CA . ALA A 1 306 ? -11.384 -10.233 2.847 1.00 96.19 306 ALA A CA 1
ATOM 2511 C C . ALA A 1 306 ? -11.760 -9.101 1.873 1.00 96.19 306 ALA A C 1
ATOM 2513 O O . ALA A 1 306 ? -12.787 -9.186 1.188 1.00 96.19 306 ALA A O 1
ATOM 2514 N N . LEU A 1 307 ? -10.941 -8.050 1.784 1.00 96.88 307 LEU A N 1
ATOM 2515 C CA . LEU A 1 307 ? -11.126 -6.970 0.817 1.00 96.88 307 LEU A CA 1
ATOM 2516 C C . LEU A 1 307 ? -10.941 -7.483 -0.615 1.00 96.88 307 LEU A C 1
ATOM 2518 O O . LEU A 1 307 ? -11.838 -7.308 -1.438 1.00 96.88 307 LEU A O 1
ATOM 2522 N N . LEU A 1 308 ? -9.832 -8.178 -0.887 1.00 97.94 308 LEU A N 1
ATOM 2523 C CA . LEU A 1 308 ? -9.522 -8.754 -2.198 1.00 97.94 308 LEU A CA 1
ATOM 2524 C C . LEU A 1 308 ? -10.556 -9.806 -2.621 1.00 97.94 308 LEU A C 1
ATOM 2526 O O . LEU A 1 308 ? -11.004 -9.802 -3.763 1.00 97.94 308 LEU A O 1
ATOM 2530 N N . SER A 1 309 ? -10.962 -10.682 -1.697 1.00 97.56 309 SER A N 1
ATOM 2531 C CA . SER A 1 309 ? -11.798 -11.845 -2.023 1.00 97.56 309 SER A CA 1
ATOM 2532 C C . SER A 1 309 ? -13.280 -11.544 -2.164 1.00 97.56 309 SER A C 1
ATOM 2534 O O . SER A 1 309 ? -13.988 -12.288 -2.837 1.00 97.56 309 SER A O 1
ATOM 2536 N N . ARG A 1 310 ? -13.767 -10.487 -1.508 1.00 95.50 310 ARG A N 1
ATOM 2537 C CA . ARG A 1 310 ? -15.201 -10.191 -1.441 1.00 95.50 310 ARG A CA 1
ATOM 2538 C C . ARG A 1 310 ? -15.519 -8.751 -1.802 1.00 95.50 310 ARG A C 1
ATOM 2540 O O . ARG A 1 310 ? -16.296 -8.508 -2.714 1.00 95.50 310 ARG A O 1
ATOM 2547 N N . HIS A 1 311 ? -14.904 -7.792 -1.117 1.00 95.12 311 HIS A N 1
ATOM 2548 C CA . HIS A 1 311 ? -15.337 -6.396 -1.210 1.00 95.12 311 HIS A CA 1
ATOM 2549 C C . HIS A 1 311 ? -15.008 -5.775 -2.568 1.00 95.12 311 HIS A C 1
ATOM 2551 O O . HIS A 1 311 ? -15.831 -5.045 -3.114 1.00 95.12 311 HIS A O 1
ATOM 2557 N N . ILE A 1 312 ? -13.837 -6.079 -3.135 1.00 97.25 312 ILE A N 1
ATOM 2558 C CA . ILE A 1 312 ? -13.466 -5.607 -4.472 1.00 97.25 312 ILE A CA 1
ATOM 2559 C C . ILE A 1 312 ? -14.403 -6.199 -5.541 1.00 97.25 312 ILE A C 1
ATOM 2561 O O . ILE A 1 312 ? -15.007 -5.399 -6.258 1.00 97.25 312 ILE A O 1
ATOM 2565 N N . PRO A 1 313 ? -14.615 -7.532 -5.627 1.00 97.38 313 PRO A N 1
ATOM 2566 C CA . PRO A 1 313 ? -15.600 -8.108 -6.545 1.00 97.38 313 PRO A CA 1
ATOM 2567 C C . PRO A 1 313 ? -17.020 -7.552 -6.377 1.00 97.38 313 PRO A C 1
ATOM 2569 O O . PRO A 1 313 ? -17.659 -7.223 -7.374 1.00 97.38 313 PRO A O 1
ATOM 2572 N N . ASP A 1 314 ? -17.493 -7.375 -5.138 1.00 95.12 314 ASP A N 1
ATOM 2573 C CA . ASP A 1 314 ? -18.830 -6.833 -4.854 1.00 95.12 314 ASP A CA 1
ATOM 2574 C C . ASP A 1 314 ? -18.962 -5.369 -5.320 1.00 95.12 314 ASP A C 1
ATOM 2576 O O . ASP A 1 314 ? -19.989 -4.957 -5.866 1.00 95.12 314 ASP A O 1
ATOM 2580 N N . LYS A 1 315 ? -17.916 -4.556 -5.117 1.00 95.31 315 LYS A N 1
ATOM 2581 C CA . LYS A 1 315 ? -17.910 -3.127 -5.469 1.00 95.31 315 LYS A CA 1
ATOM 2582 C C . LYS A 1 315 ? -17.660 -2.886 -6.958 1.00 95.31 315 LYS A C 1
ATOM 2584 O O . LYS A 1 315 ? -18.154 -1.900 -7.514 1.00 95.31 315 LYS A O 1
ATOM 2589 N N . ALA A 1 316 ? -16.888 -3.763 -7.588 1.00 96.75 316 ALA A N 1
ATOM 2590 C CA . ALA A 1 316 ? -16.480 -3.690 -8.980 1.00 96.75 316 ALA A CA 1
ATOM 2591 C C . ALA A 1 316 ? -16.707 -5.040 -9.679 1.00 96.75 316 ALA A C 1
ATOM 2593 O O . ALA A 1 316 ? -15.738 -5.727 -10.003 1.00 96.75 316 ALA A O 1
ATOM 2594 N N . PRO A 1 317 ? -17.968 -5.432 -9.924 1.00 97.06 317 PRO A N 1
ATOM 2595 C CA . PRO A 1 317 ? -18.275 -6.698 -10.580 1.00 97.06 317 PRO A CA 1
ATOM 2596 C C . PRO A 1 317 ? -17.750 -6.706 -12.024 1.00 97.06 317 PRO A C 1
ATOM 2598 O O . PRO A 1 317 ? -17.726 -5.670 -12.702 1.00 97.06 317 PRO A O 1
ATOM 2601 N N . ALA A 1 318 ? -17.311 -7.877 -12.493 1.00 95.44 318 ALA A N 1
ATOM 2602 C CA . ALA A 1 318 ? -16.619 -8.050 -13.773 1.00 95.44 318 ALA A CA 1
ATOM 2603 C C . ALA A 1 318 ? -17.429 -7.526 -14.974 1.00 95.44 318 ALA A C 1
ATOM 2605 O O . ALA A 1 318 ? -16.868 -6.937 -15.897 1.00 95.44 318 ALA A O 1
ATOM 2606 N N . GLU A 1 319 ? -18.756 -7.642 -14.925 1.00 94.81 319 GLU A N 1
ATOM 2607 C CA . GLU A 1 319 ? -19.671 -7.207 -15.981 1.00 94.81 319 GLU A CA 1
ATOM 2608 C C . GLU A 1 319 ? -19.614 -5.689 -16.201 1.00 94.81 319 GLU A C 1
ATOM 2610 O O . GLU A 1 319 ? -19.692 -5.216 -17.335 1.00 94.81 319 GLU A O 1
ATOM 2615 N N . ARG A 1 320 ? -19.432 -4.909 -15.127 1.00 95.69 320 ARG A N 1
ATOM 2616 C CA . ARG A 1 320 ? -19.304 -3.443 -15.210 1.00 95.69 320 ARG A CA 1
ATOM 2617 C C . ARG A 1 320 ? -17.932 -3.016 -15.712 1.00 95.69 320 ARG A C 1
ATOM 2619 O O . ARG A 1 320 ? -17.798 -1.994 -16.387 1.00 95.69 320 ARG A O 1
ATOM 2626 N N . LEU A 1 321 ? -16.914 -3.812 -15.403 1.00 92.88 321 LEU A N 1
ATOM 2627 C CA . LEU A 1 321 ? -15.526 -3.529 -15.743 1.00 92.88 321 LEU A CA 1
ATOM 2628 C C . LEU A 1 321 ? -15.236 -3.655 -17.237 1.00 92.88 321 LEU A C 1
ATOM 2630 O O . LEU A 1 321 ? -14.213 -3.139 -17.666 1.00 92.88 321 LEU A O 1
ATOM 2634 N N . VAL A 1 322 ? -16.114 -4.256 -18.046 1.00 91.38 322 VAL A N 1
ATOM 2635 C CA . VAL A 1 322 ? -15.970 -4.268 -19.513 1.00 91.38 322 VAL A CA 1
ATOM 2636 C C . VAL A 1 322 ? -16.077 -2.846 -20.081 1.00 91.38 322 VAL A C 1
ATOM 2638 O O . VAL A 1 322 ? -15.243 -2.428 -20.887 1.00 91.38 322 VAL A O 1
ATOM 2641 N N . SER A 1 323 ? -17.046 -2.058 -19.607 1.00 90.69 323 SER A N 1
ATOM 2642 C CA . SER A 1 323 ? -17.331 -0.708 -20.117 1.00 90.69 323 SER A CA 1
ATOM 2643 C C . SER A 1 323 ? -16.780 0.438 -19.260 1.00 90.69 323 SER A C 1
ATOM 2645 O O . SER A 1 323 ? -16.637 1.550 -19.762 1.00 90.69 323 SER A O 1
ATOM 2647 N N . GLU A 1 324 ? -16.473 0.208 -17.980 1.00 95.81 324 GLU A N 1
ATOM 2648 C CA . GLU A 1 324 ? -16.075 1.270 -17.043 1.00 95.81 324 GLU A CA 1
ATOM 2649 C C . GLU A 1 324 ? -14.556 1.309 -16.794 1.00 95.81 324 GLU A C 1
ATOM 2651 O O . GLU A 1 324 ? -14.047 0.751 -15.824 1.00 95.81 324 GLU A O 1
ATOM 2656 N N . GLU A 1 325 ? -13.817 2.039 -17.635 1.00 94.69 325 GLU A N 1
ATOM 2657 C CA . GLU A 1 325 ? -12.357 2.196 -17.500 1.00 94.69 325 GLU A CA 1
ATOM 2658 C C . GLU A 1 325 ? -11.931 2.785 -16.151 1.00 94.69 325 GLU A C 1
ATOM 2660 O O . GLU A 1 325 ? -11.060 2.237 -15.484 1.00 94.69 325 GLU A O 1
ATOM 2665 N N . ARG A 1 326 ? -12.629 3.825 -15.678 1.00 95.56 326 ARG A N 1
ATOM 2666 C CA . ARG A 1 326 ? -12.349 4.440 -14.369 1.00 95.56 326 ARG A CA 1
ATOM 2667 C C . ARG A 1 326 ? -12.484 3.458 -13.207 1.00 95.56 326 ARG A C 1
ATOM 2669 O O . ARG A 1 326 ? -11.818 3.623 -12.189 1.00 95.56 326 ARG A O 1
ATOM 2676 N N . LEU A 1 327 ? -13.371 2.469 -13.328 1.00 95.94 327 LEU A N 1
ATOM 2677 C CA . LEU A 1 327 ? -13.546 1.450 -12.300 1.00 95.94 327 LEU A CA 1
ATOM 2678 C C . LEU A 1 327 ? -12.392 0.440 -12.337 1.00 95.94 327 LEU A C 1
ATOM 2680 O O . LEU A 1 327 ? -11.930 0.035 -11.274 1.00 95.94 327 LEU A O 1
ATOM 2684 N N . ARG A 1 328 ? -11.870 0.110 -13.528 1.00 96.06 328 ARG A N 1
ATOM 2685 C CA . ARG A 1 328 ? -10.644 -0.695 -13.676 1.00 96.06 328 ARG A CA 1
ATOM 2686 C C . ARG A 1 328 ? -9.448 0.000 -13.033 1.00 96.06 328 ARG A C 1
ATOM 2688 O O . ARG A 1 328 ? -8.784 -0.611 -12.203 1.00 96.06 328 ARG A O 1
ATOM 2695 N N . ASP A 1 329 ? -9.246 1.286 -13.320 1.00 95.19 329 ASP A N 1
ATOM 2696 C CA . ASP A 1 329 ? -8.168 2.079 -12.710 1.00 95.19 329 ASP A CA 1
ATOM 2697 C C . ASP A 1 329 ? -8.262 2.082 -11.181 1.00 95.19 329 ASP A C 1
ATOM 2699 O O . ASP A 1 329 ? -7.255 1.987 -10.477 1.00 95.19 329 ASP A O 1
ATOM 2703 N N . LYS A 1 330 ? -9.490 2.147 -10.655 1.00 96.94 330 LYS A N 1
ATOM 2704 C CA . LYS A 1 330 ? -9.760 2.095 -9.218 1.00 96.94 330 LYS A CA 1
ATOM 2705 C C . LYS A 1 330 ? -9.399 0.738 -8.611 1.00 96.94 330 LYS A C 1
ATOM 2707 O O . LYS A 1 330 ? -8.736 0.708 -7.580 1.00 96.94 330 LYS A O 1
ATOM 2712 N N . VAL A 1 331 ? -9.769 -0.365 -9.266 1.00 98.00 331 VAL A N 1
ATOM 2713 C CA . VAL A 1 331 ? -9.391 -1.727 -8.846 1.00 98.00 331 VAL A CA 1
ATOM 2714 C C . VAL A 1 331 ? -7.872 -1.905 -8.866 1.00 98.00 331 VAL A C 1
ATOM 2716 O O . VAL A 1 331 ? -7.300 -2.385 -7.888 1.00 98.00 331 VAL A O 1
ATOM 2719 N N . THR A 1 332 ? -7.193 -1.446 -9.919 1.00 97.25 332 THR A N 1
ATOM 2720 C CA . THR A 1 332 ? -5.724 -1.442 -9.978 1.00 97.25 332 THR A CA 1
ATOM 2721 C C . THR A 1 332 ? -5.118 -0.595 -8.853 1.00 97.25 332 THR A C 1
ATOM 2723 O O . THR A 1 332 ? -4.121 -0.998 -8.255 1.00 97.25 332 THR A O 1
ATOM 2726 N N . GLY A 1 333 ? -5.736 0.541 -8.512 1.00 97.50 333 GLY A N 1
ATOM 2727 C CA . GLY A 1 333 ? -5.364 1.363 -7.359 1.00 97.50 333 GLY A CA 1
ATOM 2728 C C . GLY A 1 333 ? -5.506 0.632 -6.019 1.00 97.50 333 GLY A C 1
ATOM 2729 O O . GLY A 1 333 ? -4.616 0.727 -5.176 1.00 97.50 333 GLY A O 1
ATOM 2730 N N . TRP A 1 334 ? -6.568 -0.156 -5.838 1.00 98.44 334 TRP A N 1
ATOM 2731 C CA . TRP A 1 334 ? -6.760 -0.991 -4.648 1.00 98.44 334 TRP A CA 1
ATOM 2732 C C . TRP A 1 334 ? -5.709 -2.097 -4.534 1.00 98.44 334 TRP A C 1
ATOM 2734 O O . TRP A 1 334 ? -5.154 -2.300 -3.454 1.00 98.44 334 TRP A O 1
ATOM 2744 N N . TYR A 1 335 ? -5.375 -2.770 -5.641 1.00 98.38 335 TYR A N 1
ATOM 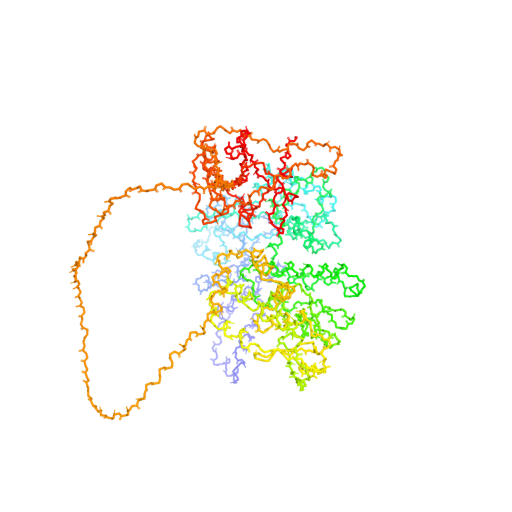2745 C CA . TYR A 1 335 ? -4.276 -3.740 -5.660 1.00 98.38 335 TYR A CA 1
ATOM 2746 C C . TYR A 1 335 ? -2.935 -3.086 -5.340 1.00 98.38 335 TYR A C 1
ATOM 2748 O O . TYR A 1 335 ? -2.164 -3.635 -4.557 1.00 98.38 335 TYR A O 1
ATOM 2756 N N . ALA A 1 336 ? -2.678 -1.896 -5.884 1.00 97.94 336 ALA A N 1
ATOM 2757 C CA . ALA A 1 336 ? -1.469 -1.147 -5.574 1.00 97.94 336 ALA A CA 1
ATOM 2758 C C . ALA A 1 336 ? -1.373 -0.818 -4.078 1.00 97.94 336 ALA A C 1
ATOM 2760 O O . ALA A 1 336 ? -0.339 -1.073 -3.469 1.00 97.94 336 ALA A O 1
ATOM 2761 N N . ALA A 1 337 ? -2.462 -0.345 -3.467 1.00 97.88 337 ALA A N 1
ATOM 2762 C CA . ALA A 1 337 ? -2.509 -0.051 -2.037 1.00 97.88 337 ALA A CA 1
ATOM 2763 C C . ALA A 1 337 ? -2.259 -1.300 -1.168 1.00 97.88 337 ALA A C 1
ATOM 2765 O O . ALA A 1 337 ? -1.541 -1.224 -0.169 1.00 97.88 337 ALA A O 1
ATOM 2766 N N . CYS A 1 338 ? -2.803 -2.455 -1.568 1.00 98.25 338 CYS A N 1
ATOM 2767 C CA . CYS A 1 338 ? -2.552 -3.736 -0.905 1.00 98.25 338 CYS A CA 1
ATOM 2768 C C . CYS A 1 338 ? -1.071 -4.132 -0.972 1.00 98.25 338 CYS A C 1
ATOM 2770 O O . CYS A 1 338 ? -0.485 -4.494 0.046 1.00 98.25 338 CYS A O 1
ATOM 2772 N N . LEU A 1 339 ? -0.464 -4.053 -2.161 1.00 97.94 339 LEU A N 1
ATOM 2773 C CA . LEU A 1 339 ? 0.939 -4.410 -2.383 1.00 97.94 339 LEU A CA 1
ATOM 2774 C C . LEU A 1 339 ? 1.897 -3.478 -1.643 1.00 97.94 339 LEU A C 1
ATOM 2776 O O . LEU A 1 339 ? 2.809 -3.959 -0.979 1.00 97.94 339 LEU A O 1
ATOM 2780 N N . GLU A 1 340 ? 1.658 -2.167 -1.701 1.00 95.88 340 GLU A N 1
ATOM 2781 C CA . GLU A 1 340 ? 2.452 -1.167 -0.979 1.00 95.88 340 GLU A CA 1
ATOM 2782 C C . GLU A 1 340 ? 2.383 -1.413 0.539 1.00 95.88 340 GLU A C 1
ATOM 2784 O O . GLU A 1 340 ? 3.414 -1.435 1.208 1.00 95.88 340 GLU A O 1
ATOM 2789 N N . THR A 1 341 ? 1.193 -1.706 1.078 1.00 96.00 341 THR A N 1
ATOM 2790 C CA . THR A 1 341 ? 1.028 -2.020 2.509 1.00 96.00 341 THR A CA 1
ATOM 2791 C C . THR A 1 341 ? 1.719 -3.332 2.891 1.00 96.00 341 THR A C 1
ATOM 2793 O O . THR A 1 341 ? 2.368 -3.409 3.932 1.00 96.00 341 THR A O 1
ATOM 2796 N N . ALA A 1 342 ? 1.613 -4.370 2.056 1.00 95.88 342 ALA A N 1
ATOM 2797 C CA . ALA A 1 342 ? 2.260 -5.657 2.300 1.00 95.88 342 ALA A CA 1
ATOM 2798 C C . ALA A 1 342 ? 3.792 -5.562 2.237 1.00 95.88 342 ALA A C 1
ATOM 2800 O O . ALA A 1 342 ? 4.474 -6.178 3.050 1.00 95.88 342 ALA A O 1
ATOM 2801 N N . ALA A 1 343 ? 4.334 -4.767 1.311 1.00 94.12 343 ALA A N 1
ATOM 2802 C CA . ALA A 1 343 ? 5.770 -4.536 1.180 1.00 94.12 343 ALA A CA 1
ATOM 2803 C C . ALA A 1 343 ? 6.364 -3.764 2.372 1.00 94.12 343 ALA A C 1
ATOM 2805 O O . ALA A 1 343 ? 7.521 -3.989 2.725 1.00 94.12 343 ALA A O 1
ATOM 2806 N N . GLU A 1 344 ? 5.585 -2.885 3.010 1.00 92.00 344 GLU A N 1
ATOM 2807 C CA . GLU A 1 344 ? 5.997 -2.151 4.215 1.00 92.00 344 GLU A CA 1
ATOM 2808 C C . GLU A 1 344 ? 5.941 -3.004 5.499 1.00 92.00 344 GLU A C 1
ATOM 2810 O O . GLU A 1 344 ? 6.592 -2.668 6.491 1.00 92.00 344 GLU A O 1
ATOM 2815 N N . GLN A 1 345 ? 5.191 -4.111 5.503 1.00 89.56 345 GLN A N 1
ATOM 2816 C CA . GLN A 1 345 ? 5.048 -5.000 6.657 1.00 89.56 345 GLN A CA 1
ATOM 2817 C C . GLN A 1 345 ? 6.072 -6.148 6.610 1.00 89.56 345 GLN A C 1
ATOM 2819 O O . GLN A 1 345 ? 5.968 -7.064 5.799 1.00 89.56 345 GLN A O 1
ATOM 2824 N N . GLU A 1 346 ? 7.023 -6.169 7.550 1.00 81.00 346 GLU A N 1
ATOM 2825 C CA . GLU A 1 346 ? 8.111 -7.170 7.586 1.00 81.00 346 GLU A CA 1
ATOM 2826 C C . GLU A 1 346 ? 7.638 -8.634 7.738 1.00 81.00 346 GLU A C 1
ATOM 2828 O O . GLU A 1 346 ? 8.381 -9.557 7.411 1.00 81.00 346 GLU A O 1
ATOM 2833 N N . ASN A 1 347 ? 6.407 -8.864 8.209 1.00 90.38 347 ASN A N 1
ATOM 2834 C CA . ASN A 1 347 ? 5.899 -10.190 8.590 1.00 90.38 347 ASN A CA 1
ATOM 2835 C C . ASN A 1 347 ? 4.887 -10.803 7.603 1.00 90.38 347 ASN A C 1
ATOM 2837 O O . ASN A 1 347 ? 4.249 -11.804 7.935 1.00 90.38 347 ASN A O 1
ATOM 2841 N N . VAL A 1 348 ? 4.689 -10.221 6.416 1.00 93.94 348 VAL A N 1
ATOM 2842 C CA . VAL A 1 348 ? 3.764 -10.786 5.419 1.00 93.94 348 VAL A CA 1
ATOM 2843 C C . VAL A 1 348 ? 4.457 -11.916 4.662 1.00 93.94 348 VAL A C 1
ATOM 2845 O O . VAL A 1 348 ? 5.510 -11.722 4.056 1.00 93.94 348 VAL A O 1
ATOM 2848 N N . SER A 1 349 ? 3.868 -13.113 4.696 1.00 94.75 349 SER A N 1
ATOM 2849 C CA . SER A 1 349 ? 4.410 -14.271 3.986 1.00 94.75 349 SER A CA 1
ATOM 2850 C C . SER A 1 349 ? 4.363 -14.077 2.471 1.00 94.75 349 SER A C 1
ATOM 2852 O O . SER A 1 349 ? 3.448 -13.451 1.929 1.00 94.75 349 SER A O 1
ATOM 2854 N N . GLU A 1 350 ? 5.307 -14.688 1.761 1.00 95.50 350 GLU A N 1
ATOM 2855 C CA . GLU A 1 350 ? 5.181 -14.850 0.312 1.00 95.50 350 GLU A CA 1
ATOM 2856 C C . GLU A 1 350 ? 3.887 -15.605 -0.014 1.00 95.50 350 GLU A C 1
ATOM 2858 O O . GLU A 1 350 ? 3.434 -16.458 0.755 1.00 95.50 350 GLU A O 1
ATOM 2863 N N . ASN A 1 351 ? 3.265 -15.253 -1.136 1.00 95.75 351 ASN A N 1
ATOM 2864 C CA . ASN A 1 351 ? 1.982 -15.782 -1.587 1.00 95.75 351 ASN A CA 1
ATOM 2865 C C . ASN A 1 351 ? 0.825 -15.599 -0.590 1.00 95.75 351 ASN A C 1
ATOM 2867 O O . ASN A 1 351 ? -0.175 -16.312 -0.688 1.00 95.75 351 ASN A O 1
ATOM 2871 N N . ALA A 1 352 ? 0.921 -14.636 0.340 1.00 96.88 352 ALA A N 1
ATOM 2872 C CA . ALA A 1 352 ? -0.136 -14.352 1.313 1.00 96.88 352 ALA A CA 1
ATOM 2873 C C . ALA A 1 352 ? -1.513 -14.166 0.659 1.00 96.88 352 ALA A C 1
ATOM 2875 O O . ALA A 1 352 ? -2.514 -14.550 1.244 1.00 96.88 352 ALA A O 1
ATOM 2876 N N . PHE A 1 353 ? -1.584 -13.633 -0.560 1.00 97.75 353 PHE A N 1
ATOM 2877 C CA . PHE A 1 353 ? -2.843 -13.371 -1.257 1.00 97.75 353 PHE A CA 1
ATOM 2878 C C . PHE A 1 353 ? -3.026 -14.227 -2.514 1.00 97.75 353 PHE A C 1
ATOM 2880 O O . PHE A 1 353 ? -3.912 -13.944 -3.317 1.00 97.75 353 PHE A O 1
ATOM 2887 N N . ALA A 1 354 ? -2.224 -15.280 -2.703 1.00 96.50 354 ALA A N 1
ATOM 2888 C CA . ALA A 1 354 ? -2.281 -16.092 -3.919 1.00 96.50 354 ALA A CA 1
ATOM 2889 C C . ALA A 1 354 ? -3.643 -16.774 -4.127 1.00 96.50 354 ALA A C 1
ATOM 2891 O O . ALA A 1 354 ? -4.072 -16.939 -5.266 1.00 96.50 354 ALA A O 1
ATOM 2892 N N . SER A 1 355 ? -4.356 -17.102 -3.048 1.00 96.31 355 SER A N 1
ATOM 2893 C CA . SER A 1 355 ? -5.707 -17.675 -3.091 1.00 96.31 355 SER A CA 1
ATOM 2894 C C . SER A 1 355 ? -6.823 -16.647 -3.310 1.00 96.31 355 SER A C 1
ATOM 2896 O O . SER A 1 355 ? -7.989 -17.028 -3.382 1.00 96.31 355 SER A O 1
ATOM 2898 N N . CYS A 1 356 ? -6.511 -15.349 -3.374 1.00 97.94 356 CYS A N 1
ATOM 2899 C CA . CYS A 1 356 ? -7.521 -14.322 -3.603 1.00 97.94 356 CYS A CA 1
ATOM 2900 C C . CYS A 1 356 ? -7.866 -14.231 -5.101 1.00 97.94 356 CYS A C 1
ATOM 2902 O O . CYS A 1 356 ? -6.961 -14.323 -5.936 1.00 97.94 356 CYS A O 1
ATOM 2904 N N . PRO A 1 357 ? -9.139 -13.997 -5.464 1.00 98.00 357 PRO A N 1
ATOM 2905 C CA . PRO A 1 357 ? -9.527 -13.672 -6.829 1.00 98.00 357 PRO A CA 1
ATOM 2906 C C . PRO A 1 357 ? -8.885 -12.360 -7.291 1.00 98.00 357 PRO A C 1
ATOM 2908 O O . PRO A 1 357 ? -8.994 -11.329 -6.624 1.00 98.00 357 PRO A O 1
ATOM 2911 N N . LEU A 1 358 ? -8.266 -12.373 -8.471 1.00 98.25 358 LEU A N 1
ATOM 2912 C CA . LEU A 1 358 ? -7.670 -11.185 -9.088 1.00 98.25 358 LEU A CA 1
ATOM 2913 C C . LEU A 1 358 ? -8.361 -10.870 -10.406 1.00 98.25 358 LEU A C 1
ATOM 2915 O O . LEU A 1 358 ? -8.633 -11.773 -11.193 1.00 98.25 358 LEU A O 1
ATOM 2919 N N . LEU A 1 359 ? -8.626 -9.591 -10.656 1.00 98.38 359 LEU A N 1
ATOM 2920 C CA . LEU A 1 359 ? -9.177 -9.145 -11.924 1.00 98.38 359 LEU A CA 1
ATOM 2921 C C . LEU A 1 359 ? -8.125 -9.307 -13.028 1.00 98.38 359 LEU A C 1
ATOM 2923 O O . LEU A 1 359 ? -7.119 -8.596 -13.059 1.00 98.38 359 LEU A O 1
ATOM 2927 N N . CYS A 1 360 ? -8.385 -10.224 -13.950 1.00 98.25 360 CYS A N 1
ATOM 2928 C CA . CYS A 1 360 ? -7.546 -10.508 -15.103 1.00 98.25 360 CYS A CA 1
ATOM 2929 C C . CYS A 1 360 ? -8.316 -10.275 -16.405 1.00 98.25 360 CYS A C 1
ATOM 2931 O O . CYS A 1 360 ? -9.550 -10.253 -16.432 1.00 98.25 360 CYS A O 1
ATOM 2933 N N . ARG A 1 361 ? -7.567 -10.125 -17.498 1.00 97.50 361 ARG A N 1
ATOM 2934 C CA . ARG A 1 361 ? -8.093 -9.976 -18.855 1.00 97.50 361 ARG A CA 1
ATOM 2935 C C . ARG A 1 361 ? -7.668 -11.155 -19.726 1.00 97.50 361 ARG A C 1
ATOM 2937 O O . ARG A 1 361 ? -6.497 -11.518 -19.705 1.00 97.50 361 ARG A O 1
ATOM 2944 N N . LYS A 1 362 ? -8.594 -11.696 -20.518 1.00 97.62 362 LYS A N 1
ATOM 2945 C CA . LYS A 1 362 ? -8.329 -12.668 -21.589 1.00 97.62 362 LYS A CA 1
ATOM 2946 C C . LYS A 1 362 ? -9.159 -12.290 -22.817 1.00 97.62 362 LYS A C 1
ATOM 2948 O O . LYS A 1 362 ? -10.383 -12.379 -22.812 1.00 97.62 362 LYS A O 1
ATOM 2953 N N . GLY A 1 363 ? -8.502 -11.788 -23.854 1.00 95.69 363 GLY A N 1
ATOM 2954 C CA . GLY A 1 363 ? -9.128 -11.151 -25.008 1.00 95.69 363 GLY A CA 1
ATOM 2955 C C . GLY A 1 363 ? -9.881 -9.901 -24.563 1.00 95.69 363 GLY A C 1
ATOM 2956 O O . GLY A 1 363 ? -9.303 -9.009 -23.943 1.00 95.69 363 GLY A O 1
ATOM 2957 N N . ASP A 1 364 ? -11.183 -9.854 -24.821 1.00 94.44 364 ASP A N 1
ATOM 2958 C CA . ASP A 1 364 ? -12.063 -8.774 -24.351 1.00 94.44 364 ASP A CA 1
ATOM 2959 C C . ASP A 1 364 ? -12.809 -9.118 -23.052 1.00 94.44 364 ASP A C 1
ATOM 2961 O O . ASP A 1 364 ? -13.560 -8.296 -22.523 1.00 94.44 364 ASP A O 1
ATOM 2965 N N . LEU A 1 365 ? -12.588 -10.321 -22.513 1.00 96.50 365 LEU A N 1
ATOM 2966 C CA . LEU A 1 365 ? -13.208 -10.778 -21.279 1.00 96.50 365 LEU A CA 1
ATOM 2967 C C . LEU A 1 365 ? -12.401 -10.310 -20.065 1.00 96.50 365 LEU A C 1
ATOM 2969 O O . LEU A 1 365 ? -11.188 -10.516 -19.987 1.00 96.50 365 LEU A O 1
ATOM 2973 N N . TRP A 1 366 ? -13.105 -9.730 -19.097 1.00 97.38 366 TRP A N 1
ATOM 2974 C CA . TRP A 1 366 ? -12.593 -9.412 -17.769 1.00 97.38 366 TRP A CA 1
ATOM 2975 C C . TRP A 1 366 ? -13.227 -10.354 -16.755 1.00 97.38 366 TRP A C 1
ATOM 2977 O O . TRP A 1 366 ? -14.442 -10.540 -16.774 1.00 97.38 366 TRP A O 1
ATOM 2987 N N . GLN A 1 367 ? -12.422 -10.943 -15.874 1.00 98.00 367 GLN A N 1
ATOM 2988 C CA . GLN A 1 367 ? -12.915 -11.874 -14.862 1.00 98.00 367 GLN A CA 1
ATOM 2989 C C . GLN A 1 367 ? -12.025 -11.867 -13.621 1.00 98.00 367 GLN A C 1
ATOM 2991 O O . GLN A 1 367 ? -10.818 -11.661 -13.706 1.00 98.00 367 GLN A O 1
ATOM 2996 N N . TYR A 1 368 ? -12.632 -12.120 -12.464 1.00 98.25 368 TYR A N 1
ATOM 2997 C CA . TYR A 1 368 ? -11.914 -12.435 -11.236 1.00 98.25 368 TYR A CA 1
ATOM 2998 C C . TYR A 1 368 ? -11.481 -13.905 -11.242 1.00 98.25 368 TYR A C 1
ATOM 3000 O O . TYR A 1 368 ? -12.326 -14.800 -11.226 1.00 98.25 368 TYR A O 1
ATOM 3008 N N . VAL A 1 369 ? -10.171 -14.146 -11.284 1.00 98.06 369 VAL A N 1
ATOM 3009 C CA . VAL A 1 369 ? -9.565 -15.474 -11.447 1.00 98.06 369 VAL A CA 1
ATOM 3010 C C . VAL A 1 369 ? -8.856 -15.896 -10.161 1.00 98.06 369 VAL A C 1
ATOM 3012 O O . VAL A 1 369 ? -8.049 -15.136 -9.613 1.00 98.06 369 VAL A O 1
ATOM 3015 N N . THR A 1 370 ? -9.137 -17.118 -9.706 1.00 95.12 370 THR A N 1
ATOM 3016 C CA . THR A 1 370 ? -8.578 -17.690 -8.468 1.00 95.12 370 THR A CA 1
ATOM 3017 C C . THR A 1 370 ? -7.738 -18.935 -8.737 1.00 95.12 370 THR A C 1
ATOM 3019 O O . THR A 1 370 ? -6.575 -18.974 -8.349 1.00 95.12 370 THR A O 1
ATOM 3022 N N . ASP A 1 371 ? -8.311 -19.924 -9.427 1.00 91.56 371 ASP A N 1
ATOM 3023 C CA . ASP A 1 371 ? -7.745 -21.281 -9.513 1.00 91.56 371 ASP A CA 1
ATOM 3024 C C . ASP A 1 371 ? -6.946 -21.550 -10.802 1.00 91.56 371 ASP A C 1
ATOM 3026 O O . ASP A 1 371 ? -6.366 -22.622 -10.968 1.00 91.56 371 ASP A O 1
ATOM 3030 N N . GLU A 1 372 ? -6.908 -20.590 -11.728 1.00 95.44 372 GLU A N 1
ATOM 3031 C CA . GLU A 1 372 ? -6.160 -20.701 -12.984 1.00 95.44 372 GLU A CA 1
ATOM 3032 C C . GLU A 1 372 ? -4.833 -19.927 -12.922 1.00 95.44 372 GLU A C 1
ATOM 3034 O O . GLU A 1 372 ? -4.719 -18.952 -12.172 1.00 95.44 372 GLU A O 1
ATOM 3039 N N . PRO A 1 373 ? -3.824 -20.304 -13.733 1.00 96.31 373 PRO A N 1
ATOM 3040 C CA . PRO A 1 373 ? -2.605 -19.520 -13.875 1.00 96.31 373 PRO A CA 1
ATOM 3041 C C . PRO A 1 373 ? -2.911 -18.091 -14.333 1.00 96.31 373 PRO A C 1
ATOM 3043 O O . PRO A 1 373 ? -3.571 -17.867 -15.350 1.00 96.31 373 PRO A O 1
ATOM 3046 N N . ARG A 1 374 ? -2.395 -17.119 -13.579 1.00 97.62 374 ARG A N 1
ATOM 3047 C CA . ARG A 1 374 ? -2.516 -15.686 -13.861 1.00 97.62 374 ARG A CA 1
ATOM 3048 C C . ARG A 1 374 ? -1.137 -15.154 -14.186 1.00 97.62 374 ARG A C 1
ATOM 3050 O O . ARG A 1 374 ? -0.219 -15.294 -13.377 1.00 97.62 374 ARG A O 1
ATOM 3057 N N . TYR A 1 375 ? -1.008 -14.536 -15.346 1.00 98.25 375 TYR A N 1
ATOM 3058 C CA . TYR A 1 375 ? 0.256 -14.028 -15.843 1.00 98.25 375 TYR A CA 1
ATOM 3059 C C . TYR A 1 375 ? 0.305 -12.514 -15.724 1.00 98.25 375 TYR A C 1
ATOM 3061 O O . TYR A 1 375 ? -0.645 -11.819 -16.068 1.00 98.25 375 TYR A O 1
ATOM 3069 N N . LEU A 1 376 ? 1.414 -11.990 -15.231 1.00 97.44 376 LEU A N 1
ATOM 3070 C CA . LEU A 1 376 ? 1.660 -10.564 -15.151 1.00 97.44 376 LEU A CA 1
ATOM 3071 C C . LEU A 1 376 ? 1.837 -9.979 -16.559 1.00 97.44 376 LEU A C 1
ATOM 3073 O O . LEU A 1 376 ? 2.584 -10.526 -17.366 1.00 97.44 376 LEU A O 1
ATOM 3077 N N . TYR A 1 377 ? 1.204 -8.839 -16.829 1.00 95.88 377 TYR A N 1
ATOM 3078 C CA . TYR A 1 377 ? 1.481 -8.025 -18.014 1.00 95.88 377 TYR A CA 1
ATOM 3079 C C . TYR A 1 377 ? 2.833 -7.308 -17.843 1.00 95.88 377 TYR A C 1
ATOM 3081 O O . TYR A 1 377 ? 2.886 -6.147 -17.438 1.00 95.88 377 TYR A O 1
ATOM 3089 N N . ASP A 1 378 ? 3.939 -8.016 -18.075 1.00 92.31 378 ASP A N 1
ATOM 3090 C CA . ASP A 1 378 ? 5.310 -7.509 -17.897 1.00 92.31 378 ASP A CA 1
ATOM 3091 C C . ASP A 1 378 ? 6.088 -7.314 -19.212 1.00 92.31 378 ASP A C 1
ATOM 3093 O O . ASP A 1 378 ? 7.140 -6.673 -19.217 1.00 92.31 378 ASP A O 1
ATOM 3097 N N . ASP A 1 379 ? 5.559 -7.817 -20.329 1.00 90.50 379 ASP A N 1
ATOM 3098 C CA . ASP A 1 379 ? 6.099 -7.649 -21.678 1.00 90.50 379 ASP A CA 1
ATOM 3099 C C . ASP A 1 379 ? 4.945 -7.459 -22.673 1.00 90.50 379 ASP A C 1
ATOM 3101 O O . ASP A 1 379 ? 4.071 -8.315 -22.805 1.00 90.50 379 ASP A O 1
ATOM 3105 N N . ASN A 1 380 ? 4.924 -6.309 -23.351 1.00 89.38 380 ASN A N 1
ATOM 3106 C CA . ASN A 1 380 ? 3.819 -5.905 -24.218 1.00 89.38 380 ASN A CA 1
ATOM 3107 C C . ASN A 1 380 ? 3.662 -6.814 -25.447 1.00 89.38 380 ASN A C 1
ATOM 3109 O O . ASN A 1 380 ? 2.534 -7.083 -25.863 1.00 89.38 380 ASN A O 1
ATOM 3113 N N . ASP A 1 381 ? 4.769 -7.288 -26.023 1.00 87.88 381 ASP A N 1
ATOM 3114 C CA . ASP A 1 381 ? 4.736 -8.117 -27.231 1.00 87.88 381 ASP A CA 1
ATOM 3115 C C . ASP A 1 381 ? 4.197 -9.507 -26.893 1.00 87.88 381 ASP A C 1
ATOM 3117 O O . ASP A 1 381 ? 3.290 -10.008 -27.560 1.00 87.88 381 ASP A O 1
ATOM 3121 N N . LEU A 1 382 ? 4.699 -10.099 -25.802 1.00 92.81 382 LEU A N 1
ATOM 3122 C CA . LEU A 1 382 ? 4.223 -11.396 -25.318 1.00 92.81 382 LEU A CA 1
ATOM 3123 C C . LEU A 1 382 ? 2.762 -11.317 -24.873 1.00 92.81 382 LEU A C 1
ATOM 3125 O O . LEU A 1 382 ? 1.954 -12.167 -25.240 1.00 92.81 382 LEU A O 1
ATOM 3129 N N . ALA A 1 383 ? 2.401 -10.277 -24.121 1.00 94.19 383 ALA A N 1
ATOM 3130 C CA . ALA A 1 383 ? 1.032 -10.097 -23.662 1.00 94.19 383 ALA A CA 1
ATOM 3131 C C . ALA A 1 383 ? 0.056 -9.907 -24.829 1.00 94.19 383 ALA A C 1
ATOM 3133 O O . ALA A 1 383 ? -1.060 -10.412 -24.769 1.00 94.19 383 ALA A O 1
ATOM 3134 N N . THR A 1 384 ? 0.478 -9.241 -25.909 1.00 94.69 384 THR A N 1
ATOM 3135 C CA . THR A 1 384 ? -0.329 -9.118 -27.132 1.00 94.69 384 THR A CA 1
ATOM 3136 C C . THR A 1 384 ? -0.499 -10.472 -27.823 1.00 94.69 384 THR A C 1
ATOM 3138 O O . THR A 1 384 ? -1.616 -10.818 -28.202 1.00 94.69 384 THR A O 1
ATOM 3141 N N . ALA A 1 385 ? 0.578 -11.254 -27.950 1.00 95.25 385 ALA A N 1
ATOM 3142 C CA . ALA A 1 385 ? 0.551 -12.566 -28.598 1.00 95.25 385 ALA A CA 1
ATOM 3143 C C . ALA A 1 385 ? -0.383 -13.558 -27.885 1.00 95.25 385 ALA A C 1
ATOM 3145 O O . ALA A 1 385 ? -1.158 -14.250 -28.536 1.00 95.25 385 ALA A O 1
ATOM 3146 N N . PHE A 1 386 ? -0.352 -13.578 -26.550 1.00 96.62 386 PHE A N 1
ATOM 3147 C CA . PHE A 1 386 ? -1.156 -14.486 -25.725 1.00 96.62 386 PHE A CA 1
ATOM 3148 C C . PHE A 1 386 ? -2.449 -13.857 -25.190 1.00 96.62 386 PHE A C 1
ATOM 3150 O O . PHE A 1 386 ? -3.115 -14.458 -24.341 1.00 96.62 386 PHE A O 1
ATOM 3157 N N . ALA A 1 387 ? -2.832 -12.664 -25.662 1.00 96.31 387 ALA A N 1
ATOM 3158 C CA . ALA A 1 387 ? -3.954 -11.909 -25.107 1.00 96.31 387 ALA A CA 1
ATOM 3159 C C . ALA A 1 387 ? -5.242 -12.736 -25.053 1.00 96.31 387 ALA A C 1
ATOM 3161 O O . ALA A 1 387 ? -5.979 -12.636 -24.080 1.00 96.31 387 ALA A O 1
ATOM 3162 N N . GLY A 1 388 ? -5.508 -13.555 -26.076 1.00 96.81 388 GLY A N 1
ATOM 3163 C CA . GLY A 1 388 ? -6.698 -14.406 -26.167 1.00 96.81 388 GLY A CA 1
ATOM 3164 C C . GLY A 1 388 ? -6.606 -15.746 -25.431 1.00 96.81 388 GLY A C 1
ATOM 3165 O O . GLY A 1 388 ? -7.635 -16.396 -25.246 1.00 96.81 388 GLY A O 1
ATOM 3166 N N . ASP A 1 389 ? -5.418 -16.162 -24.988 1.00 97.00 389 ASP A N 1
ATOM 3167 C CA . ASP A 1 389 ? -5.170 -17.536 -24.534 1.00 97.00 389 ASP A CA 1
ATOM 3168 C C . ASP A 1 389 ? -5.004 -17.656 -23.021 1.00 97.00 389 ASP A C 1
ATOM 3170 O O . ASP A 1 389 ? -5.416 -18.664 -22.435 1.00 97.00 389 ASP A O 1
ATOM 3174 N N . VAL A 1 390 ? -4.461 -16.626 -22.370 1.00 97.88 390 VAL A N 1
ATOM 3175 C CA . VAL A 1 390 ? -4.137 -16.648 -20.937 1.00 97.88 390 VAL A CA 1
ATOM 3176 C C . VAL A 1 390 ? -4.761 -15.483 -20.176 1.00 97.88 390 VAL A C 1
ATOM 3178 O O . VAL A 1 390 ? -5.190 -14.491 -20.758 1.00 97.88 390 VAL A O 1
ATOM 3181 N N . TRP A 1 391 ? -4.816 -15.609 -18.850 1.00 98.38 391 TRP A N 1
ATOM 3182 C CA . TRP A 1 391 ? -5.309 -14.559 -17.965 1.00 98.38 391 TRP A CA 1
ATOM 3183 C C . TRP A 1 391 ? -4.201 -13.567 -17.624 1.00 98.38 391 TRP A C 1
ATOM 3185 O O . TRP A 1 391 ? -3.275 -13.896 -16.887 1.00 98.38 391 TRP A O 1
ATOM 3195 N N . LEU A 1 392 ? -4.319 -12.345 -18.138 1.00 98.31 392 LEU A N 1
ATOM 3196 C CA . LEU A 1 392 ? -3.351 -11.270 -17.944 1.00 98.31 392 LEU A CA 1
ATOM 3197 C C . LEU A 1 392 ? -3.753 -10.354 -16.782 1.00 98.31 392 LEU A C 1
ATOM 3199 O O . LEU A 1 392 ? -4.793 -9.690 -16.815 1.00 98.31 392 LEU A O 1
ATOM 3203 N N . PHE A 1 393 ? -2.902 -10.276 -15.766 1.00 98.31 393 PHE A N 1
ATOM 3204 C CA . PHE A 1 393 ? -3.021 -9.391 -14.614 1.00 98.31 393 PHE A CA 1
ATOM 3205 C C . PHE A 1 393 ? -2.241 -8.091 -14.846 1.00 98.31 393 PHE A C 1
ATOM 3207 O O . PHE A 1 393 ? -1.045 -8.112 -15.139 1.00 98.31 393 PHE A O 1
ATOM 3214 N N . HIS A 1 394 ? -2.925 -6.955 -14.707 1.00 96.62 394 HIS A N 1
ATOM 3215 C CA . HIS A 1 394 ? -2.366 -5.631 -14.983 1.00 96.62 394 HIS A CA 1
ATOM 3216 C C . HIS A 1 394 ? -2.097 -4.872 -13.678 1.00 96.62 394 HIS A C 1
ATOM 3218 O O . HIS A 1 394 ? -3.001 -4.667 -12.867 1.00 96.62 394 HIS A O 1
ATOM 3224 N N . ILE A 1 395 ? -0.859 -4.411 -13.499 1.00 96.81 395 ILE A N 1
ATOM 3225 C CA . ILE A 1 395 ? -0.414 -3.615 -12.347 1.00 96.81 395 ILE A CA 1
ATOM 3226 C C . ILE A 1 395 ? 0.737 -2.695 -12.797 1.00 96.81 395 ILE A C 1
ATOM 3228 O O . ILE A 1 395 ? 1.435 -3.030 -13.758 1.00 96.81 395 ILE A O 1
ATOM 3232 N N . PRO A 1 396 ? 0.976 -1.535 -12.155 1.00 94.25 396 PRO A N 1
ATOM 3233 C CA . PRO A 1 396 ? 2.125 -0.701 -12.490 1.00 94.25 396 PRO A CA 1
ATOM 3234 C C . PRO A 1 396 ? 3.449 -1.467 -12.380 1.00 94.25 396 PRO A C 1
ATOM 3236 O O . PRO A 1 396 ? 3.684 -2.146 -11.384 1.00 94.25 396 PRO A O 1
ATOM 3239 N N . ALA A 1 397 ? 4.351 -1.280 -13.349 1.00 89.25 397 ALA A N 1
ATOM 3240 C CA . ALA A 1 397 ? 5.624 -2.009 -13.429 1.00 89.25 397 ALA A CA 1
ATOM 3241 C C . ALA A 1 397 ? 6.470 -1.938 -12.143 1.00 89.25 397 ALA A C 1
ATOM 3243 O O . ALA A 1 397 ? 7.136 -2.904 -11.786 1.00 89.25 397 ALA A O 1
ATOM 3244 N N . ARG A 1 398 ? 6.398 -0.825 -11.396 1.00 92.69 398 ARG A N 1
ATOM 3245 C CA . ARG A 1 398 ? 7.102 -0.668 -10.110 1.00 92.69 398 ARG A CA 1
ATOM 3246 C C . ARG A 1 398 ? 6.660 -1.668 -9.030 1.00 92.69 398 ARG A C 1
ATOM 3248 O O . ARG A 1 398 ? 7.407 -1.883 -8.091 1.00 92.69 398 ARG A O 1
ATOM 3255 N N . LEU A 1 399 ? 5.461 -2.240 -9.162 1.00 96.00 399 LEU A N 1
ATOM 3256 C CA . LEU A 1 399 ? 4.870 -3.211 -8.236 1.00 96.00 399 LEU A CA 1
ATOM 3257 C C . LEU A 1 399 ? 4.883 -4.639 -8.803 1.00 96.00 399 LEU A C 1
ATOM 3259 O O . LEU A 1 399 ? 4.315 -5.540 -8.194 1.00 96.00 399 LEU A O 1
ATOM 3263 N N . ALA A 1 400 ? 5.504 -4.863 -9.966 1.00 95.38 400 ALA A N 1
ATOM 3264 C CA . ALA A 1 400 ? 5.573 -6.174 -10.611 1.00 95.38 400 ALA A CA 1
ATOM 3265 C C . ALA A 1 400 ? 6.171 -7.242 -9.682 1.00 95.38 400 ALA A C 1
ATOM 3267 O O . ALA A 1 400 ? 5.588 -8.310 -9.510 1.00 95.38 400 ALA A O 1
ATOM 3268 N N . ALA A 1 401 ? 7.303 -6.930 -9.044 1.00 95.19 401 ALA A N 1
ATOM 3269 C CA . ALA A 1 401 ? 7.969 -7.841 -8.117 1.00 95.19 401 ALA A CA 1
ATOM 3270 C C . ALA A 1 401 ? 7.091 -8.169 -6.898 1.00 95.19 401 ALA A C 1
ATOM 3272 O O . ALA A 1 401 ? 6.975 -9.334 -6.521 1.00 95.19 401 ALA A O 1
ATOM 3273 N N . ASP A 1 402 ? 6.417 -7.168 -6.326 1.00 97.44 402 ASP A N 1
ATOM 3274 C CA . ASP A 1 402 ? 5.525 -7.360 -5.179 1.00 97.44 402 ASP A CA 1
ATOM 3275 C C . ASP A 1 402 ? 4.270 -8.154 -5.559 1.00 97.44 402 ASP A C 1
ATOM 3277 O O . ASP A 1 402 ? 3.817 -9.000 -4.790 1.00 97.44 402 ASP A O 1
ATOM 3281 N N . ALA A 1 403 ? 3.728 -7.941 -6.762 1.00 97.88 403 ALA A N 1
ATOM 3282 C CA . ALA A 1 403 ? 2.616 -8.728 -7.284 1.00 97.88 403 ALA A CA 1
ATOM 3283 C C . ALA A 1 403 ? 2.994 -10.211 -7.391 1.00 97.88 403 ALA A C 1
ATOM 3285 O O . ALA A 1 403 ? 2.252 -11.066 -6.912 1.00 97.88 403 ALA A O 1
ATOM 3286 N N . VAL A 1 404 ? 4.166 -10.517 -7.953 1.00 97.56 404 VAL A N 1
ATOM 3287 C CA . VAL A 1 404 ? 4.685 -11.893 -8.031 1.00 97.56 404 VAL A CA 1
ATOM 3288 C C . VAL A 1 404 ? 4.862 -12.475 -6.630 1.00 97.56 404 VAL A C 1
ATOM 3290 O O . VAL A 1 404 ? 4.382 -13.571 -6.354 1.00 97.56 404 VAL A O 1
ATOM 3293 N N . LYS A 1 405 ? 5.485 -11.713 -5.723 1.00 97.25 405 LYS A N 1
ATOM 3294 C CA . LYS A 1 405 ? 5.794 -12.156 -4.361 1.00 97.25 405 LYS A CA 1
ATOM 3295 C C . LYS A 1 405 ? 4.551 -12.416 -3.510 1.00 97.25 405 LYS A C 1
ATOM 3297 O O . LYS A 1 405 ? 4.515 -13.414 -2.798 1.00 97.25 405 LYS A O 1
ATOM 3302 N N . TYR A 1 406 ? 3.562 -11.522 -3.518 1.00 98.00 406 TYR A N 1
ATOM 3303 C CA . TYR A 1 406 ? 2.442 -11.567 -2.568 1.00 98.00 406 TYR A CA 1
ATOM 3304 C C . TYR A 1 406 ? 1.132 -12.073 -3.179 1.00 98.00 406 TYR A C 1
ATOM 3306 O O . TYR A 1 406 ? 0.375 -12.749 -2.482 1.00 98.00 406 TYR A O 1
ATOM 3314 N N . LEU A 1 407 ? 0.858 -11.780 -4.457 1.00 97.75 407 LEU A N 1
ATOM 3315 C CA . LEU A 1 407 ? -0.365 -12.218 -5.150 1.00 97.75 407 LEU A CA 1
ATOM 3316 C C . LEU A 1 407 ? -0.184 -13.544 -5.904 1.00 97.75 407 LEU A C 1
ATOM 3318 O O . LEU A 1 407 ? -1.161 -14.079 -6.423 1.00 97.75 407 LEU A O 1
ATOM 3322 N N . GLY A 1 408 ? 1.042 -14.070 -6.001 1.00 96.44 408 GLY A N 1
ATOM 3323 C CA . GLY A 1 408 ? 1.319 -15.338 -6.681 1.00 96.44 408 GLY A CA 1
ATOM 3324 C C . GLY A 1 408 ? 0.983 -15.315 -8.176 1.00 96.44 408 GLY A C 1
ATOM 3325 O O . GLY A 1 408 ? 0.494 -16.309 -8.714 1.00 96.44 408 GLY A O 1
ATOM 3326 N N . VAL A 1 409 ? 1.174 -14.171 -8.842 1.00 97.38 409 VAL A N 1
ATOM 3327 C CA . VAL A 1 409 ? 1.086 -14.072 -10.310 1.00 97.38 409 VAL A CA 1
ATOM 3328 C C . VAL A 1 409 ? 2.421 -14.458 -10.945 1.00 97.38 409 VAL A C 1
ATOM 3330 O O . VAL A 1 409 ? 3.484 -14.195 -10.385 1.00 97.38 409 VAL A O 1
ATOM 3333 N N . LEU A 1 410 ? 2.377 -15.073 -12.124 1.00 97.69 410 LEU A N 1
ATOM 3334 C CA . LEU A 1 410 ? 3.568 -15.534 -12.836 1.00 97.69 410 LEU A CA 1
ATOM 3335 C C . LEU A 1 410 ? 4.047 -14.461 -13.822 1.00 97.69 410 LEU A C 1
ATOM 3337 O O . LEU A 1 410 ? 3.237 -13.990 -14.617 1.00 97.69 410 LEU A O 1
ATOM 3341 N N . PRO A 1 411 ? 5.331 -14.067 -13.844 1.00 97.25 411 PRO A N 1
ATOM 3342 C CA . PRO A 1 411 ? 5.843 -13.186 -14.892 1.00 97.25 411 PRO A CA 1
ATOM 3343 C C . PRO A 1 411 ? 5.671 -13.848 -16.263 1.00 97.25 411 PRO A C 1
ATOM 3345 O O . PRO A 1 411 ? 6.213 -14.937 -16.491 1.00 97.25 411 PRO A O 1
ATOM 3348 N N . LEU A 1 412 ? 4.922 -13.226 -17.182 1.00 96.56 412 LEU A N 1
ATOM 3349 C CA . LEU A 1 412 ? 4.717 -13.796 -18.517 1.00 96.56 412 LEU A CA 1
ATOM 3350 C C . LEU A 1 412 ? 6.058 -13.914 -19.242 1.00 96.56 412 LEU A C 1
ATOM 3352 O O . LEU A 1 412 ? 6.364 -14.962 -19.806 1.00 96.56 412 LEU A O 1
ATOM 3356 N N . SER A 1 413 ? 6.902 -12.888 -19.127 1.00 92.75 413 SER A N 1
ATOM 3357 C CA . SER A 1 413 ? 8.227 -12.861 -19.747 1.00 92.75 413 SER A CA 1
ATOM 3358 C C . SER A 1 413 ? 9.212 -13.923 -19.249 1.00 92.75 413 SER A C 1
ATOM 3360 O O . SER A 1 413 ? 10.204 -14.176 -19.927 1.00 92.75 413 SER A O 1
ATOM 3362 N N . GLN A 1 414 ? 8.955 -14.543 -18.092 1.00 94.62 414 GLN A N 1
ATOM 3363 C CA . GLN A 1 414 ? 9.752 -15.662 -17.567 1.00 94.62 414 GLN A CA 1
ATOM 3364 C C . GLN A 1 414 ? 9.094 -17.023 -17.812 1.00 94.62 414 GLN A C 1
ATOM 3366 O O . GLN A 1 414 ? 9.754 -18.049 -17.695 1.00 94.62 414 GLN A O 1
ATOM 3371 N N . SER A 1 415 ? 7.795 -17.032 -18.118 1.00 96.19 415 SER A N 1
ATOM 3372 C CA . SER A 1 415 ? 7.018 -18.255 -18.331 1.00 96.19 415 SER A CA 1
ATOM 3373 C C . SER A 1 415 ? 6.993 -18.691 -19.794 1.00 96.19 415 SER A C 1
ATOM 3375 O O . SER A 1 415 ? 6.779 -19.867 -20.073 1.00 96.19 415 SER A O 1
ATOM 3377 N N . VAL A 1 416 ? 7.161 -17.746 -20.722 1.00 96.31 416 VAL A N 1
ATOM 3378 C CA . VAL A 1 416 ? 7.185 -18.009 -22.163 1.00 96.31 416 VAL A CA 1
ATOM 3379 C C . VAL A 1 416 ? 8.605 -18.353 -22.595 1.00 96.31 416 VAL A C 1
ATOM 3381 O O . VAL A 1 416 ? 9.535 -17.568 -22.403 1.00 96.31 416 VAL A O 1
ATOM 3384 N N . GLU A 1 417 ? 8.758 -19.503 -23.235 1.00 95.12 417 GLU A N 1
ATOM 3385 C CA . GLU A 1 417 ? 9.964 -19.850 -23.974 1.00 95.12 417 GLU A CA 1
ATOM 3386 C C . GLU A 1 417 ? 9.956 -19.099 -25.308 1.00 95.12 417 GLU A C 1
ATOM 3388 O O . GLU A 1 417 ? 8.973 -19.119 -26.051 1.00 95.12 417 GLU A O 1
ATOM 3393 N N . VAL A 1 418 ? 11.047 -18.388 -25.589 1.00 91.88 418 VAL A N 1
ATOM 3394 C CA . VAL A 1 418 ? 11.178 -17.565 -26.791 1.00 91.88 418 VAL A CA 1
ATOM 3395 C C . VAL A 1 418 ? 12.360 -18.062 -27.598 1.00 91.88 418 VAL A C 1
ATOM 3397 O O . VAL A 1 418 ? 13.505 -17.826 -27.217 1.00 91.88 418 VAL A O 1
ATOM 3400 N N . ASP A 1 419 ? 12.072 -18.709 -28.720 1.00 92.88 419 ASP A N 1
ATOM 3401 C CA . ASP A 1 419 ? 13.077 -19.109 -29.696 1.00 92.88 419 ASP A CA 1
ATOM 3402 C C . ASP A 1 419 ? 13.038 -18.138 -30.873 1.00 92.88 419 ASP A C 1
ATOM 3404 O O . ASP A 1 419 ? 12.004 -17.961 -31.521 1.00 92.88 419 ASP A O 1
ATOM 3408 N N . VAL A 1 420 ? 14.150 -17.451 -31.120 1.00 91.06 420 VAL A N 1
ATOM 3409 C CA . VAL A 1 420 ? 14.266 -16.497 -32.221 1.00 91.06 420 VAL A CA 1
ATOM 3410 C C . VAL A 1 420 ? 15.242 -17.067 -33.222 1.00 91.06 420 VAL A C 1
ATOM 3412 O O . VAL A 1 420 ? 16.384 -17.358 -32.886 1.00 91.06 420 VAL A O 1
ATOM 3415 N N . THR A 1 421 ? 14.812 -17.169 -34.474 1.00 87.62 421 THR A N 1
ATOM 3416 C CA . THR A 1 421 ? 15.694 -17.559 -35.573 1.00 87.62 421 THR A CA 1
ATOM 3417 C C . THR A 1 421 ? 15.913 -16.341 -36.469 1.00 87.62 421 THR A C 1
ATOM 3419 O O . THR A 1 421 ? 15.038 -16.017 -37.280 1.00 87.62 421 THR A O 1
ATOM 3422 N N . PRO A 1 422 ? 17.039 -15.615 -36.327 1.00 85.25 422 PRO A N 1
ATOM 3423 C CA . PRO A 1 422 ? 17.345 -14.504 -37.214 1.00 85.25 422 PRO A CA 1
ATOM 3424 C C . PRO A 1 422 ? 17.537 -15.012 -38.645 1.00 85.25 422 PRO A C 1
ATOM 3426 O O . PRO A 1 422 ? 18.270 -15.973 -38.879 1.00 85.25 422 PRO A O 1
ATOM 3429 N N . GLU A 1 423 ? 16.902 -14.360 -39.618 1.00 88.12 423 GLU A N 1
ATOM 3430 C CA . GLU A 1 423 ? 17.255 -14.572 -41.023 1.00 88.12 423 GLU A CA 1
ATOM 3431 C C . GLU A 1 423 ? 18.680 -14.068 -41.313 1.00 88.12 423 GLU A C 1
ATOM 3433 O O . GLU A 1 423 ? 19.221 -13.227 -40.589 1.00 88.12 423 GLU A O 1
ATOM 3438 N N . GLU A 1 424 ? 19.279 -14.537 -42.414 1.00 86.31 424 GLU A N 1
ATOM 3439 C CA . GLU A 1 424 ? 20.600 -14.068 -42.841 1.00 86.31 424 GLU A CA 1
ATOM 3440 C C . GLU A 1 424 ? 20.634 -12.526 -42.964 1.00 86.31 424 GLU A C 1
ATOM 3442 O O . GLU A 1 424 ? 19.775 -11.940 -43.642 1.00 86.31 424 GLU A O 1
ATOM 3447 N N . PRO A 1 425 ? 21.618 -11.845 -42.339 1.00 82.62 425 PRO A N 1
ATOM 3448 C CA . PRO A 1 425 ? 21.740 -10.392 -42.399 1.00 82.62 425 PRO A CA 1
ATOM 3449 C C . PRO A 1 425 ? 21.882 -9.916 -43.844 1.00 82.62 425 PRO A C 1
ATOM 3451 O O . PRO A 1 425 ? 22.845 -10.254 -44.531 1.00 82.62 425 PRO A O 1
ATOM 3454 N N . LYS A 1 426 ? 20.932 -9.102 -44.317 1.00 74.31 426 LYS A N 1
ATOM 3455 C CA . LYS A 1 426 ? 20.973 -8.551 -45.684 1.00 74.31 426 LYS A CA 1
ATOM 3456 C C . LYS A 1 426 ? 21.639 -7.181 -45.749 1.00 74.31 426 LYS A C 1
ATOM 3458 O O . LYS A 1 426 ? 21.982 -6.732 -46.843 1.00 74.31 426 LYS A O 1
ATOM 3463 N N . SER A 1 427 ? 21.783 -6.472 -44.628 1.00 75.38 427 SER A N 1
ATOM 3464 C CA . SER A 1 427 ? 22.299 -5.099 -44.625 1.00 75.38 427 SER A CA 1
ATOM 3465 C C . SER A 1 427 ? 22.960 -4.739 -43.289 1.00 75.38 427 SER A C 1
ATOM 3467 O O . SER A 1 427 ? 22.498 -5.189 -42.241 1.00 75.38 427 SER A O 1
ATOM 3469 N N . PRO A 1 428 ? 24.031 -3.927 -43.289 1.00 81.19 428 PRO A N 1
ATOM 3470 C CA . PRO A 1 428 ? 24.521 -3.313 -42.062 1.00 81.19 428 PRO A CA 1
ATOM 3471 C C . PRO A 1 428 ? 23.524 -2.258 -41.554 1.00 81.19 428 PRO A C 1
ATOM 3473 O O . PRO A 1 428 ? 22.673 -1.769 -42.302 1.00 81.19 428 PRO A O 1
ATOM 3476 N N . LEU A 1 429 ? 23.650 -1.889 -40.278 1.00 88.19 429 LEU A N 1
ATOM 3477 C CA . LEU A 1 429 ? 22.998 -0.697 -39.733 1.00 88.19 429 LEU A CA 1
ATOM 3478 C C . LEU A 1 429 ? 23.401 0.534 -40.561 1.00 88.19 429 LEU A C 1
ATOM 3480 O O . LEU A 1 429 ? 24.522 0.585 -41.066 1.00 88.19 429 LEU A O 1
ATOM 3484 N N . SER A 1 430 ? 22.516 1.527 -40.698 1.00 90.50 430 SER A N 1
ATOM 3485 C CA . SER A 1 430 ? 22.873 2.751 -41.427 1.00 90.50 430 SER A CA 1
ATOM 3486 C C . SER A 1 430 ? 24.119 3.404 -40.816 1.00 90.50 430 SER A C 1
ATOM 3488 O O . SER A 1 430 ? 24.239 3.466 -39.590 1.00 90.50 430 SER A O 1
ATOM 3490 N N . ASP A 1 431 ? 25.027 3.916 -41.654 1.00 90.69 431 ASP A N 1
ATOM 3491 C CA . ASP A 1 431 ? 26.304 4.488 -41.195 1.00 90.69 431 ASP A CA 1
ATOM 3492 C C . ASP A 1 431 ? 26.097 5.559 -40.115 1.00 90.69 431 ASP A C 1
ATOM 3494 O O . ASP A 1 431 ? 26.809 5.603 -39.116 1.00 90.69 431 ASP A O 1
ATOM 3498 N N . VAL A 1 432 ? 25.056 6.384 -40.274 1.00 93.50 432 VAL A N 1
ATOM 3499 C CA . VAL A 1 432 ? 24.695 7.438 -39.316 1.00 93.50 432 VAL A CA 1
ATOM 3500 C C . VAL A 1 432 ? 24.311 6.857 -37.953 1.00 93.50 432 VAL A C 1
ATOM 3502 O O . VAL A 1 432 ? 24.780 7.347 -36.925 1.00 93.50 432 VAL A O 1
ATOM 3505 N N . LEU A 1 433 ? 23.466 5.822 -37.921 1.00 93.25 433 LEU A N 1
ATOM 3506 C CA . LEU A 1 433 ? 23.013 5.218 -36.667 1.00 93.25 433 LEU A CA 1
ATOM 3507 C C . LEU A 1 433 ? 24.120 4.380 -36.013 1.00 93.25 433 LEU A C 1
ATOM 3509 O O . LEU A 1 433 ? 24.235 4.381 -34.791 1.00 93.25 433 LEU A O 1
ATOM 3513 N N . MET A 1 434 ? 24.977 3.736 -36.810 1.00 94.94 434 MET A N 1
ATOM 3514 C CA . MET A 1 434 ? 26.144 3.003 -36.316 1.00 94.94 434 MET A CA 1
ATOM 3515 C C . MET A 1 434 ? 27.175 3.933 -35.668 1.00 94.94 434 MET A C 1
ATOM 3517 O O . MET A 1 434 ? 27.688 3.625 -34.593 1.00 94.94 434 MET A O 1
ATOM 3521 N N . VAL A 1 435 ? 27.447 5.096 -36.270 1.00 95.69 435 VAL A N 1
ATOM 3522 C CA . VAL A 1 435 ? 28.311 6.122 -35.662 1.00 95.69 435 VAL A CA 1
ATOM 3523 C C . VAL A 1 435 ? 27.727 6.583 -34.325 1.00 95.69 435 VAL A C 1
ATOM 3525 O O . VAL A 1 435 ? 28.417 6.532 -33.310 1.00 95.69 435 VAL A O 1
ATOM 3528 N N . ARG A 1 436 ? 26.433 6.934 -34.288 1.00 96.19 436 ARG A N 1
ATOM 3529 C CA . ARG A 1 436 ? 25.748 7.347 -33.047 1.00 96.19 436 ARG A CA 1
ATOM 3530 C C . ARG A 1 436 ? 25.784 6.275 -31.965 1.00 96.19 436 ARG A C 1
ATOM 3532 O O . ARG A 1 436 ? 25.991 6.608 -30.800 1.00 96.19 436 ARG A O 1
ATOM 3539 N N . PHE A 1 437 ? 25.580 5.012 -32.336 1.00 96.56 437 PHE A N 1
ATOM 3540 C CA . PHE A 1 437 ? 25.682 3.877 -31.425 1.00 96.56 437 PHE A CA 1
ATOM 3541 C C . PHE A 1 437 ? 27.069 3.804 -30.792 1.00 96.56 437 PHE A C 1
ATOM 3543 O O . PHE A 1 437 ? 27.177 3.923 -29.573 1.00 96.56 437 PHE A O 1
ATOM 3550 N N . ASN A 1 438 ? 28.122 3.727 -31.611 1.00 96.12 438 ASN A N 1
ATOM 3551 C CA . ASN A 1 438 ? 29.502 3.614 -31.138 1.00 96.12 438 ASN A CA 1
ATOM 3552 C C . ASN A 1 438 ? 29.932 4.805 -30.271 1.00 96.12 438 ASN A C 1
ATOM 3554 O O . ASN A 1 438 ? 30.555 4.615 -29.229 1.00 96.12 438 ASN A O 1
ATOM 3558 N N . GLU A 1 439 ? 29.555 6.026 -30.653 1.00 96.62 439 GLU A N 1
ATOM 3559 C CA . GLU A 1 439 ? 29.838 7.232 -29.867 1.00 96.62 439 GLU A CA 1
ATOM 3560 C C . GLU A 1 439 ? 29.070 7.286 -28.536 1.00 96.62 439 GLU A C 1
ATOM 3562 O O . GLU A 1 439 ? 29.476 7.996 -27.619 1.00 96.62 439 GLU A O 1
ATOM 3567 N N . SER A 1 440 ? 27.964 6.547 -28.401 1.00 97.62 440 SER A N 1
ATOM 3568 C CA . SER A 1 440 ? 27.149 6.539 -27.179 1.00 97.62 440 SER A CA 1
ATOM 3569 C C . SER A 1 440 ? 27.619 5.503 -26.152 1.00 97.62 440 SER A C 1
ATOM 3571 O O . SER A 1 440 ? 27.398 5.700 -24.955 1.00 97.62 440 SER A O 1
ATOM 3573 N N . LEU A 1 441 ? 28.304 4.430 -26.571 1.00 97.06 441 LEU A N 1
ATOM 3574 C CA . LEU A 1 441 ? 28.778 3.363 -25.673 1.00 97.06 441 LEU A CA 1
ATOM 3575 C C . LEU A 1 441 ? 29.671 3.857 -24.514 1.00 97.06 441 LEU A C 1
ATOM 3577 O O . LEU A 1 441 ? 29.431 3.419 -23.385 1.00 97.06 441 LEU A O 1
ATOM 3581 N N . PRO A 1 442 ? 30.625 4.797 -24.707 1.00 97.25 442 PRO A N 1
ATOM 3582 C CA . PRO A 1 442 ? 31.409 5.351 -23.599 1.00 97.25 442 PRO A CA 1
ATOM 3583 C C . PRO A 1 442 ? 30.546 6.025 -22.523 1.00 97.25 442 PRO A C 1
ATOM 3585 O O . PRO A 1 442 ? 30.848 5.951 -21.333 1.00 97.25 442 PRO A O 1
ATOM 3588 N N . TYR A 1 443 ? 29.447 6.665 -22.929 1.00 97.81 443 TYR A N 1
ATOM 3589 C CA . TYR A 1 443 ? 28.527 7.362 -22.029 1.00 97.81 443 TYR A CA 1
ATOM 3590 C C . TYR A 1 443 ? 27.578 6.402 -21.316 1.00 97.81 443 TYR A C 1
ATOM 3592 O O . TYR A 1 443 ? 27.280 6.601 -20.139 1.00 97.81 443 TYR A O 1
ATOM 3600 N N . VAL A 1 444 ? 27.149 5.335 -21.997 1.00 96.38 444 VAL A N 1
ATOM 3601 C CA . VAL A 1 444 ? 26.426 4.220 -21.370 1.00 96.38 444 VAL A CA 1
ATOM 3602 C C . VAL A 1 444 ? 27.304 3.566 -20.304 1.00 96.38 444 VAL A C 1
ATOM 3604 O O . VAL A 1 444 ? 26.844 3.343 -19.184 1.00 96.38 444 VAL A O 1
ATOM 3607 N N . TRP A 1 445 ? 28.584 3.334 -20.608 1.00 96.06 445 TRP A N 1
ATOM 3608 C CA . TRP A 1 445 ? 29.546 2.815 -19.640 1.00 96.06 445 TRP A CA 1
ATOM 3609 C C . TRP A 1 445 ? 29.733 3.762 -18.452 1.00 96.06 445 TRP A C 1
ATOM 3611 O O . TRP A 1 445 ? 29.602 3.328 -17.312 1.00 96.06 445 TRP A O 1
ATOM 3621 N N . ALA A 1 446 ? 29.972 5.055 -18.697 1.00 95.31 446 ALA A N 1
ATOM 3622 C CA . ALA A 1 446 ? 30.134 6.052 -17.637 1.00 95.31 446 ALA A CA 1
ATOM 3623 C C . ALA A 1 446 ? 28.906 6.122 -16.713 1.00 95.31 446 ALA A C 1
ATOM 3625 O O . ALA A 1 446 ? 29.052 6.145 -15.492 1.00 95.31 446 ALA A O 1
ATOM 3626 N N . TRP A 1 447 ? 27.699 6.088 -17.288 1.00 95.00 447 TRP A N 1
ATOM 3627 C CA . TRP A 1 447 ? 26.450 6.032 -16.531 1.00 95.00 447 TRP A CA 1
ATOM 3628 C C . TRP A 1 447 ? 26.354 4.771 -15.665 1.00 95.00 447 TRP A C 1
ATOM 3630 O O . TRP A 1 447 ? 26.114 4.851 -14.464 1.00 95.00 447 TRP A O 1
ATOM 3640 N N . ARG A 1 448 ? 26.567 3.588 -16.242 1.00 92.31 448 ARG A N 1
ATOM 3641 C CA . ARG A 1 448 ? 26.420 2.316 -15.520 1.00 92.31 448 ARG A CA 1
ATOM 3642 C C . ARG A 1 448 ? 27.493 2.114 -14.450 1.00 92.31 448 ARG A C 1
ATOM 3644 O O . ARG A 1 448 ? 27.171 1.682 -13.343 1.00 92.31 448 ARG A O 1
ATOM 3651 N N . SER A 1 449 ? 28.739 2.476 -14.746 1.00 91.25 449 SER A N 1
ATOM 3652 C CA . SER A 1 449 ? 29.861 2.395 -13.805 1.00 91.25 449 SER A CA 1
ATOM 3653 C C . SER A 1 449 ? 29.691 3.334 -12.608 1.00 91.25 449 SER A C 1
ATOM 3655 O O . SER A 1 449 ? 30.178 3.026 -11.520 1.00 91.25 449 SER A O 1
ATOM 3657 N N . SER A 1 450 ? 28.957 4.447 -12.758 1.00 89.12 450 SER A N 1
ATOM 3658 C CA . SER A 1 450 ? 28.630 5.315 -11.621 1.00 89.12 450 SER A CA 1
ATOM 3659 C C . SER A 1 450 ? 27.553 4.719 -10.705 1.00 89.12 450 SER A C 1
ATOM 3661 O O . SER A 1 450 ? 27.511 5.062 -9.526 1.00 89.12 450 SER A O 1
ATOM 3663 N N . GLN A 1 451 ? 26.683 3.842 -11.225 1.00 84.50 451 GLN A N 1
ATOM 3664 C CA . GLN A 1 451 ? 25.620 3.185 -10.449 1.00 84.50 451 GLN A CA 1
ATOM 3665 C C . GLN A 1 451 ? 26.110 1.916 -9.736 1.00 84.50 451 GLN A C 1
ATOM 3667 O O . GLN A 1 451 ? 25.661 1.616 -8.632 1.00 84.50 451 GLN A O 1
ATOM 3672 N N . SER A 1 452 ? 27.043 1.173 -10.338 1.00 77.81 452 SER A N 1
ATOM 3673 C CA . SER A 1 452 ? 27.644 -0.020 -9.734 1.00 77.81 452 SER A CA 1
ATOM 3674 C C . SER A 1 452 ? 29.139 -0.086 -10.023 1.00 77.81 452 SER A C 1
ATOM 3676 O O . SER A 1 452 ? 29.560 -0.247 -11.166 1.00 77.81 452 SER A O 1
ATOM 3678 N N . LYS A 1 453 ? 29.953 -0.034 -8.962 1.00 72.31 453 LYS A N 1
ATOM 3679 C CA . LYS A 1 453 ? 31.416 -0.186 -9.057 1.00 72.31 453 LYS A CA 1
ATOM 3680 C C . LYS A 1 453 ? 31.857 -1.631 -9.310 1.00 72.31 453 LYS A C 1
ATOM 3682 O O . LYS A 1 453 ? 33.009 -1.867 -9.663 1.00 72.31 453 LYS A O 1
ATOM 3687 N N . GLN A 1 454 ? 30.977 -2.608 -9.091 1.00 58.75 454 GLN A N 1
ATOM 3688 C CA . GLN A 1 454 ? 31.295 -4.018 -9.297 1.00 58.75 454 GLN A CA 1
ATOM 3689 C C . GLN A 1 454 ? 31.062 -4.363 -10.776 1.00 58.75 454 GLN A C 1
ATOM 3691 O O . GLN A 1 454 ? 29.945 -4.225 -11.265 1.00 58.75 454 GLN A O 1
ATOM 3696 N N . ALA A 1 455 ? 32.121 -4.820 -11.459 1.00 75.88 455 ALA A N 1
ATOM 3697 C CA . ALA A 1 455 ? 32.147 -5.286 -12.857 1.00 75.88 455 ALA A CA 1
ATOM 3698 C C . ALA A 1 455 ? 32.284 -4.233 -13.986 1.00 75.88 455 ALA A C 1
ATOM 3700 O O . ALA A 1 455 ? 31.886 -4.505 -15.120 1.00 75.88 455 ALA A O 1
ATOM 3701 N N . ALA A 1 456 ? 32.918 -3.083 -13.728 1.00 84.12 456 ALA A N 1
ATOM 3702 C CA . ALA A 1 456 ? 33.183 -2.063 -14.754 1.00 84.12 456 ALA A CA 1
ATOM 3703 C C . ALA A 1 456 ? 33.985 -2.596 -15.967 1.00 84.12 456 ALA A C 1
ATOM 3705 O O . ALA A 1 456 ? 33.640 -2.288 -17.110 1.00 84.12 456 ALA A O 1
ATOM 3706 N N . ASP A 1 457 ? 34.985 -3.456 -15.742 1.00 85.19 457 ASP A N 1
ATOM 3707 C CA . ASP A 1 457 ? 35.806 -4.034 -16.820 1.00 85.19 457 ASP A CA 1
ATOM 3708 C C . ASP A 1 457 ? 35.010 -4.999 -17.702 1.00 85.19 457 ASP A C 1
ATOM 3710 O O . ASP A 1 457 ? 35.053 -4.907 -18.929 1.00 85.19 457 ASP A O 1
ATOM 3714 N N . ARG A 1 458 ? 34.200 -5.874 -17.086 1.00 88.56 458 ARG A N 1
ATOM 3715 C CA . ARG A 1 458 ? 33.309 -6.792 -17.816 1.00 88.56 458 ARG A CA 1
ATOM 3716 C C . ARG A 1 458 ? 32.293 -6.024 -18.652 1.00 88.56 458 ARG A C 1
ATOM 3718 O O . ARG A 1 458 ? 32.040 -6.393 -19.793 1.00 88.56 458 ARG A O 1
ATOM 3725 N N . LEU A 1 459 ? 31.737 -4.945 -18.102 1.00 92.06 459 LEU A N 1
ATOM 3726 C CA . LEU A 1 459 ? 30.821 -4.078 -18.835 1.00 92.06 459 LEU A CA 1
ATOM 3727 C C . LEU A 1 459 ? 31.518 -3.385 -20.014 1.00 92.06 459 LEU A C 1
ATOM 3729 O O . LEU A 1 459 ? 30.942 -3.309 -21.095 1.00 92.06 459 LEU A O 1
ATOM 3733 N N . SER A 1 460 ? 32.748 -2.898 -19.823 1.00 92.25 460 SER A N 1
ATOM 3734 C CA . SER A 1 460 ? 33.544 -2.269 -20.885 1.00 92.25 460 SER A CA 1
ATOM 3735 C C . SER A 1 460 ? 33.803 -3.245 -22.032 1.00 92.25 460 SER A C 1
ATOM 3737 O O . SER A 1 460 ? 33.490 -2.936 -23.183 1.00 92.25 460 SER A O 1
ATOM 3739 N N . ALA A 1 461 ? 34.301 -4.443 -21.707 1.00 91.44 461 ALA A N 1
ATOM 3740 C CA . ALA A 1 461 ? 34.557 -5.508 -22.673 1.00 91.44 461 ALA A CA 1
ATOM 3741 C C . ALA A 1 461 ? 33.283 -5.887 -23.437 1.00 91.44 461 ALA A C 1
ATOM 3743 O O . ALA A 1 461 ? 33.298 -5.932 -24.664 1.00 91.44 461 ALA A O 1
ATOM 3744 N N . ARG A 1 462 ? 32.166 -6.056 -22.720 1.00 92.50 462 ARG A N 1
ATOM 3745 C CA . ARG A 1 462 ? 30.869 -6.375 -23.316 1.00 92.50 462 ARG A CA 1
ATOM 3746 C C . ARG A 1 462 ? 30.397 -5.297 -24.285 1.00 92.50 462 ARG A C 1
ATOM 3748 O O . ARG A 1 462 ? 30.097 -5.604 -25.428 1.00 92.50 462 ARG A O 1
ATOM 3755 N N . LEU A 1 463 ? 30.391 -4.027 -23.868 1.00 94.94 463 LEU A N 1
ATOM 3756 C CA . LEU A 1 463 ? 29.986 -2.912 -24.733 1.00 94.94 463 LEU A CA 1
ATOM 3757 C C . LEU A 1 463 ? 30.853 -2.826 -25.993 1.00 94.94 463 LEU A C 1
ATOM 3759 O O . LEU A 1 463 ? 30.319 -2.618 -27.074 1.00 94.94 463 LEU A O 1
ATOM 3763 N N . LYS A 1 464 ? 32.174 -3.012 -25.868 1.00 93.94 464 LYS A N 1
ATOM 3764 C CA . LYS A 1 464 ? 33.101 -3.025 -27.014 1.00 93.94 464 LYS A CA 1
ATOM 3765 C C . LYS A 1 464 ? 32.895 -4.238 -27.932 1.00 93.94 464 LYS A C 1
ATOM 3767 O O . LYS A 1 464 ? 33.207 -4.152 -29.116 1.00 93.94 464 LYS A O 1
ATOM 3772 N N . GLY A 1 465 ? 32.402 -5.352 -27.390 1.00 93.62 465 GLY A N 1
ATOM 3773 C CA . GLY A 1 465 ? 32.099 -6.581 -28.125 1.00 93.62 465 GLY A CA 1
ATOM 3774 C C . GLY A 1 465 ? 30.755 -6.569 -28.857 1.00 93.62 465 GLY A C 1
ATOM 3775 O O . GLY A 1 465 ? 30.562 -7.402 -29.744 1.00 93.62 465 GLY A O 1
ATOM 3776 N N . LEU A 1 466 ? 29.855 -5.630 -28.530 1.00 95.50 466 LEU A N 1
ATOM 3777 C CA . LEU A 1 466 ? 28.514 -5.579 -29.107 1.00 95.50 466 LEU A CA 1
ATOM 3778 C C . LEU A 1 466 ? 28.544 -5.376 -30.627 1.00 95.50 466 LEU A C 1
ATOM 3780 O O . LEU A 1 466 ? 29.088 -4.399 -31.144 1.00 95.50 466 LEU A O 1
ATOM 3784 N N . LYS A 1 467 ? 27.877 -6.274 -31.348 1.00 94.81 467 LYS A N 1
ATOM 3785 C CA . LYS A 1 467 ? 27.632 -6.197 -32.791 1.00 94.81 467 LYS A CA 1
ATOM 3786 C C . LYS A 1 467 ? 26.174 -5.858 -33.039 1.00 94.81 467 LYS A C 1
ATOM 3788 O O . LYS A 1 467 ? 25.302 -6.381 -32.359 1.00 94.81 467 LYS A O 1
ATOM 3793 N N . VAL A 1 468 ? 25.899 -5.031 -34.044 1.00 95.44 468 VAL A N 1
ATOM 3794 C CA . VAL A 1 468 ? 24.526 -4.727 -34.470 1.00 95.44 468 VAL A CA 1
ATOM 3795 C C . VAL A 1 468 ? 24.340 -5.161 -35.918 1.00 95.44 468 VAL A C 1
ATOM 3797 O O . VAL A 1 468 ? 25.057 -4.696 -36.805 1.00 95.44 468 VAL A O 1
ATOM 3800 N N . LEU A 1 469 ? 23.378 -6.048 -36.156 1.00 94.50 469 LEU A N 1
ATOM 3801 C CA . LEU A 1 469 ? 23.041 -6.598 -37.465 1.00 94.50 469 LEU A CA 1
ATOM 3802 C C . LEU A 1 469 ? 21.598 -6.247 -37.819 1.00 94.50 469 LEU A C 1
ATOM 3804 O O . LEU A 1 469 ? 20.707 -6.347 -36.979 1.00 94.50 469 LEU A O 1
ATOM 3808 N N . VAL A 1 470 ? 21.354 -5.856 -39.071 1.00 94.44 470 VAL A N 1
ATOM 3809 C CA . VAL A 1 470 ? 19.996 -5.628 -39.572 1.00 94.44 470 VAL A CA 1
ATOM 3810 C C . VAL A 1 470 ? 19.580 -6.814 -40.429 1.00 94.44 470 VAL A C 1
ATOM 3812 O O . VAL A 1 470 ? 20.240 -7.168 -41.412 1.00 94.44 470 VAL A O 1
ATOM 3815 N N . VAL A 1 471 ? 18.470 -7.437 -40.051 1.00 94.00 471 VAL A N 1
ATOM 3816 C CA . VAL A 1 471 ? 17.936 -8.622 -40.718 1.00 94.00 471 VAL A CA 1
ATOM 3817 C C . VAL A 1 471 ? 16.586 -8.324 -41.377 1.00 94.00 471 VAL A C 1
ATOM 3819 O O . VAL A 1 471 ? 15.882 -7.391 -40.982 1.00 94.00 471 VAL A O 1
ATOM 3822 N N . PRO A 1 472 ? 16.207 -9.083 -42.418 1.00 91.44 472 PRO A N 1
ATOM 3823 C CA . PRO A 1 472 ? 15.015 -8.791 -43.213 1.00 91.44 472 PRO A CA 1
ATOM 3824 C C . PRO A 1 472 ? 13.706 -9.059 -42.484 1.00 91.44 472 PRO A C 1
ATOM 3826 O O . PRO A 1 472 ? 12.728 -8.385 -42.788 1.00 91.44 472 PRO A O 1
ATOM 3829 N N . ALA A 1 473 ? 13.724 -10.060 -41.605 1.00 90.44 473 ALA A N 1
ATOM 3830 C CA . ALA A 1 473 ? 12.641 -10.492 -40.745 1.00 90.44 473 ALA A CA 1
ATOM 3831 C C . ALA A 1 473 ? 13.248 -11.082 -39.462 1.00 90.44 473 ALA A C 1
ATOM 3833 O O . ALA A 1 473 ? 14.319 -11.695 -39.495 1.00 90.44 473 ALA A O 1
ATOM 3834 N N . LEU A 1 474 ? 12.562 -10.896 -38.336 1.00 90.56 474 LEU A N 1
ATOM 3835 C CA . LEU A 1 474 ? 12.884 -11.522 -37.055 1.00 90.56 474 LEU A CA 1
ATOM 3836 C C . LEU A 1 474 ? 11.643 -12.258 -36.595 1.00 90.56 474 LEU A C 1
ATOM 3838 O O . LEU A 1 474 ? 10.709 -11.645 -36.086 1.00 90.56 474 LEU A O 1
ATOM 3842 N N . LYS A 1 475 ? 11.623 -13.569 -36.793 1.00 92.44 475 LYS A N 1
ATOM 3843 C CA . LYS A 1 475 ? 10.519 -14.415 -36.355 1.00 92.44 475 LYS A CA 1
ATOM 3844 C C . LYS A 1 475 ? 10.882 -15.052 -35.027 1.00 92.44 475 LYS A C 1
ATOM 3846 O O . LYS A 1 475 ? 11.979 -15.587 -34.872 1.00 92.44 475 LYS A O 1
ATOM 3851 N N . ALA A 1 476 ? 9.961 -14.967 -34.081 1.00 93.38 476 ALA A N 1
ATOM 3852 C CA . ALA A 1 476 ? 10.058 -15.636 -32.801 1.00 93.38 476 ALA A CA 1
ATOM 3853 C C . ALA A 1 476 ? 8.946 -16.673 -32.684 1.00 93.38 476 ALA A C 1
ATOM 3855 O O . ALA A 1 476 ? 7.768 -16.349 -32.848 1.00 93.38 476 ALA A O 1
ATOM 3856 N N . SER A 1 477 ? 9.337 -17.902 -32.371 1.00 94.69 477 SER A N 1
ATOM 3857 C CA . SER A 1 477 ? 8.436 -18.934 -31.887 1.00 94.69 477 SER A CA 1
ATOM 3858 C C . SER A 1 477 ? 8.294 -18.763 -30.378 1.00 94.69 477 SER A C 1
ATOM 3860 O O . SER A 1 477 ? 9.276 -18.824 -29.639 1.00 94.69 477 SER A O 1
ATOM 3862 N N . LEU A 1 478 ? 7.070 -18.507 -29.927 1.00 95.88 478 LEU A N 1
ATOM 3863 C CA . LEU A 1 478 ? 6.713 -18.348 -28.524 1.00 95.88 478 LEU A CA 1
ATOM 3864 C C . LEU A 1 478 ? 5.981 -19.603 -28.056 1.00 95.88 478 LEU A C 1
ATOM 3866 O O . LEU A 1 478 ? 4.938 -19.937 -28.622 1.00 95.88 478 LEU A O 1
ATOM 3870 N N . SER A 1 479 ? 6.475 -20.261 -27.010 1.00 96.19 479 SER A N 1
ATOM 3871 C CA . SER A 1 479 ? 5.822 -21.420 -26.391 1.00 96.19 479 SER A CA 1
ATOM 3872 C C . SER A 1 479 ? 5.476 -21.160 -24.926 1.00 96.19 479 SER A C 1
ATOM 3874 O O . SER A 1 479 ? 6.292 -20.696 -24.133 1.00 96.19 479 SER A O 1
ATOM 3876 N N . LEU A 1 480 ? 4.234 -21.480 -24.554 1.00 96.88 480 LEU A N 1
ATOM 3877 C CA . LEU A 1 480 ? 3.742 -21.442 -23.176 1.00 96.88 480 LEU A CA 1
ATOM 3878 C C . LEU A 1 480 ? 2.905 -22.695 -22.908 1.00 96.88 480 LEU A C 1
ATOM 3880 O O . LEU A 1 480 ? 1.709 -22.761 -23.211 1.00 96.88 480 LEU A O 1
ATOM 3884 N N . GLY A 1 481 ? 3.547 -23.731 -22.368 1.00 94.44 481 GLY A N 1
ATOM 3885 C CA . GLY A 1 481 ? 2.924 -25.042 -22.197 1.00 94.44 481 GLY A CA 1
ATOM 3886 C C . GLY A 1 481 ? 2.532 -25.659 -23.544 1.00 94.44 481 GLY A C 1
ATOM 3887 O O . GLY A 1 481 ? 3.390 -26.074 -24.311 1.00 94.44 481 GLY A O 1
ATOM 3888 N N . SER A 1 482 ? 1.229 -25.739 -23.830 1.00 94.62 482 SER A N 1
ATOM 3889 C CA . SER A 1 482 ? 0.713 -26.257 -25.114 1.00 94.62 482 SER A CA 1
ATOM 3890 C C . SER A 1 482 ? 0.408 -25.166 -26.148 1.00 94.62 482 SER A C 1
ATOM 3892 O O . SER A 1 482 ? 0.129 -25.478 -27.307 1.00 94.62 482 SER A O 1
ATOM 3894 N N . LEU A 1 483 ? 0.466 -23.895 -25.749 1.00 96.25 483 LEU A N 1
ATOM 3895 C CA . LEU A 1 483 ? 0.170 -22.753 -26.607 1.00 96.25 483 LEU A CA 1
ATOM 3896 C C . LEU A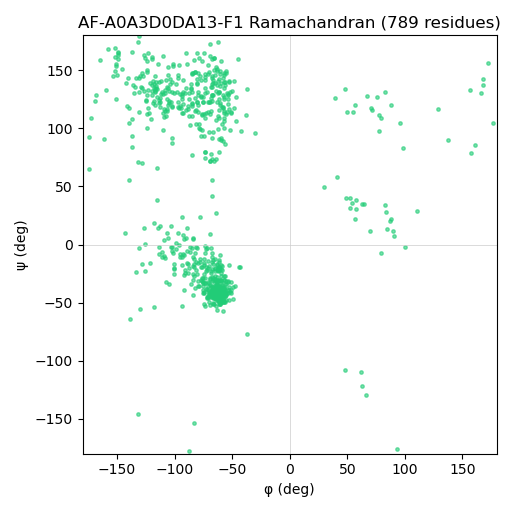 1 483 ? 1.422 -22.354 -27.386 1.00 96.25 483 LEU A C 1
ATOM 3898 O O . LEU A 1 483 ? 2.501 -22.253 -26.802 1.00 96.25 483 LEU A O 1
ATOM 3902 N N . HIS A 1 484 ? 1.260 -22.126 -28.689 1.00 95.62 484 HIS A N 1
ATOM 3903 C CA . HIS A 1 484 ? 2.348 -21.785 -29.600 1.00 95.62 484 HIS A CA 1
ATOM 3904 C C . HIS A 1 484 ? 1.918 -20.638 -30.507 1.00 95.62 484 HIS A C 1
ATOM 3906 O O . HIS A 1 484 ? 0.866 -20.725 -31.141 1.00 95.62 484 HIS A O 1
ATOM 3912 N N . HIS A 1 485 ? 2.751 -19.605 -30.602 1.00 94.75 485 HIS A N 1
ATOM 3913 C CA . HIS A 1 485 ? 2.546 -18.475 -31.506 1.00 94.75 485 HIS A CA 1
ATOM 3914 C C . HIS A 1 485 ? 3.825 -18.153 -32.257 1.00 94.75 485 HIS A C 1
ATOM 3916 O O . HIS A 1 485 ? 4.913 -18.214 -31.694 1.00 94.75 485 HIS A O 1
ATOM 3922 N N . GLU A 1 486 ? 3.689 -17.765 -33.519 1.00 93.38 486 GLU A N 1
ATOM 3923 C CA . GLU A 1 486 ? 4.784 -17.187 -34.290 1.00 93.38 486 GLU A CA 1
ATOM 3924 C C . GLU A 1 486 ? 4.527 -15.686 -34.405 1.00 93.38 486 GLU A C 1
ATOM 3926 O O . GLU A 1 486 ? 3.491 -15.266 -34.927 1.00 93.38 486 GLU A O 1
ATOM 3931 N N . VAL A 1 487 ? 5.453 -14.877 -33.896 1.00 91.88 487 VAL A N 1
ATOM 3932 C CA . VAL A 1 487 ? 5.353 -13.417 -33.965 1.00 91.88 487 VAL A CA 1
ATOM 3933 C C . VAL A 1 487 ? 6.578 -12.820 -34.624 1.00 91.88 487 VAL A C 1
ATOM 3935 O O . VAL A 1 487 ? 7.697 -13.318 -34.496 1.00 91.88 487 VAL A O 1
ATOM 3938 N N . GLU A 1 488 ? 6.366 -11.710 -35.313 1.00 90.31 488 GLU A N 1
ATOM 3939 C CA . GLU A 1 488 ? 7.456 -10.883 -35.799 1.00 90.31 488 GLU A CA 1
ATOM 3940 C C . GLU A 1 488 ? 7.939 -9.971 -34.666 1.00 90.31 488 GLU A C 1
ATOM 3942 O O . GLU A 1 488 ? 7.147 -9.266 -34.037 1.00 90.31 488 GLU A O 1
ATOM 3947 N N . ARG A 1 489 ? 9.242 -9.998 -34.379 1.00 89.88 489 ARG A N 1
ATOM 3948 C CA . ARG A 1 489 ? 9.881 -9.118 -33.399 1.00 89.88 489 ARG A CA 1
ATOM 3949 C C . ARG A 1 489 ? 10.602 -7.980 -34.097 1.00 89.88 489 ARG A C 1
ATOM 3951 O O . ARG A 1 489 ? 11.064 -8.092 -35.227 1.00 89.88 489 ARG A O 1
ATOM 3958 N N . ARG A 1 490 ? 10.744 -6.871 -33.381 1.00 92.94 490 ARG A N 1
ATOM 3959 C CA . ARG A 1 490 ? 11.473 -5.700 -33.880 1.00 92.94 490 ARG A CA 1
ATOM 3960 C C . ARG A 1 490 ? 12.972 -5.810 -33.651 1.00 92.94 490 ARG A C 1
ATOM 3962 O O . ARG A 1 490 ? 13.752 -5.302 -34.453 1.00 92.94 490 ARG A O 1
ATOM 3969 N N . TRP A 1 491 ? 13.367 -6.503 -32.589 1.00 93.94 491 TRP A N 1
ATOM 3970 C CA . TRP A 1 491 ? 14.758 -6.746 -32.246 1.00 93.94 491 TRP A CA 1
ATOM 3971 C C . TRP A 1 491 ? 14.930 -8.048 -31.458 1.00 93.94 491 TRP A C 1
ATOM 3973 O O . TRP A 1 491 ? 13.979 -8.592 -30.892 1.00 93.94 491 TRP A O 1
ATOM 3983 N N . HIS A 1 492 ? 16.161 -8.551 -31.428 1.00 93.81 492 HIS A N 1
ATOM 3984 C CA . HIS A 1 492 ? 16.589 -9.685 -30.615 1.00 93.81 492 HIS A CA 1
ATOM 3985 C C . HIS A 1 492 ? 18.037 -9.478 -30.164 1.00 93.81 492 HIS A C 1
ATOM 3987 O O . HIS A 1 492 ? 18.808 -8.809 -30.847 1.00 93.81 492 HIS A O 1
ATOM 3993 N N . VAL A 1 493 ? 18.399 -10.032 -29.010 1.00 93.25 493 VAL A N 1
ATOM 3994 C CA . VAL A 1 493 ? 19.775 -10.022 -28.510 1.00 93.25 493 VAL A CA 1
ATOM 3995 C C . VAL A 1 493 ? 20.185 -11.457 -28.244 1.00 93.25 493 VAL A C 1
ATOM 3997 O O . VAL A 1 493 ? 19.525 -12.128 -27.451 1.00 93.25 493 VAL A O 1
ATOM 4000 N N . ASP A 1 494 ? 21.270 -11.873 -28.884 1.00 92.44 494 ASP A N 1
ATOM 4001 C CA . ASP A 1 494 ? 21.918 -13.169 -28.708 1.00 92.44 494 ASP A CA 1
ATOM 4002 C C . ASP A 1 494 ? 23.384 -12.921 -28.342 1.00 92.44 494 ASP A C 1
ATOM 4004 O O . ASP A 1 494 ? 24.137 -12.349 -29.136 1.00 92.44 494 ASP A O 1
ATOM 4008 N N . ASP A 1 495 ? 23.762 -13.265 -27.112 1.00 89.75 495 ASP A N 1
ATOM 4009 C CA . ASP A 1 495 ? 25.057 -12.941 -26.506 1.00 89.75 495 ASP A CA 1
ATOM 4010 C C . ASP A 1 495 ? 25.456 -11.457 -26.665 1.00 89.75 495 ASP A C 1
ATOM 4012 O O . ASP A 1 495 ? 24.883 -10.568 -26.022 1.00 89.75 495 ASP A O 1
ATOM 4016 N N . ASP A 1 496 ? 26.442 -11.194 -27.525 1.00 93.19 496 ASP A N 1
ATOM 4017 C CA . ASP A 1 496 ? 26.975 -9.869 -27.844 1.00 93.19 496 ASP A CA 1
ATOM 4018 C C . ASP A 1 496 ? 26.473 -9.353 -29.204 1.00 93.19 496 ASP A C 1
ATOM 4020 O O . ASP A 1 496 ? 27.035 -8.420 -29.772 1.00 93.19 496 ASP A O 1
ATOM 4024 N N . THR A 1 497 ? 25.423 -9.950 -29.769 1.00 94.75 497 THR A N 1
ATOM 4025 C CA . THR A 1 497 ? 24.860 -9.550 -31.063 1.00 94.75 497 THR A CA 1
ATOM 4026 C C . THR A 1 497 ? 23.426 -9.061 -30.909 1.00 94.75 497 THR A C 1
ATOM 4028 O O . THR A 1 497 ? 22.530 -9.786 -30.489 1.00 94.75 497 THR A O 1
ATOM 4031 N N . ILE A 1 498 ? 23.200 -7.810 -31.296 1.00 96.06 498 ILE A N 1
ATOM 4032 C CA . ILE A 1 498 ? 21.889 -7.187 -31.430 1.00 96.06 498 ILE A CA 1
ATOM 4033 C C . ILE A 1 498 ? 21.426 -7.358 -32.877 1.00 96.06 498 ILE A C 1
ATOM 4035 O O . ILE A 1 498 ? 22.060 -6.855 -33.804 1.00 96.06 498 ILE A O 1
ATOM 4039 N N . TYR A 1 499 ? 20.291 -8.011 -33.072 1.00 95.31 499 TYR A N 1
ATOM 4040 C CA . TYR A 1 499 ? 19.602 -8.086 -34.352 1.00 95.31 499 TYR A CA 1
ATOM 4041 C C . TYR A 1 499 ? 18.445 -7.092 -34.365 1.00 95.31 499 TYR A C 1
ATOM 4043 O O . TYR A 1 499 ? 17.629 -7.084 -33.446 1.00 95.31 499 TYR A O 1
ATOM 4051 N N . LEU A 1 500 ? 18.348 -6.282 -35.416 1.00 95.25 500 LEU A N 1
ATOM 4052 C CA . LEU A 1 500 ? 17.233 -5.368 -35.656 1.00 95.25 500 LEU A CA 1
ATOM 4053 C C . LEU A 1 500 ? 16.494 -5.765 -36.929 1.00 95.25 500 LEU A C 1
ATOM 4055 O O . LEU A 1 500 ? 17.105 -6.082 -37.949 1.00 95.25 500 LEU A O 1
ATOM 4059 N N . HIS A 1 501 ? 15.173 -5.687 -36.892 1.00 94.12 501 HIS A N 1
ATOM 4060 C CA . HIS A 1 501 ? 14.347 -5.821 -38.079 1.00 94.12 501 HIS A CA 1
ATOM 4061 C C . HIS A 1 501 ? 14.563 -4.623 -39.017 1.00 94.12 501 HIS A C 1
ATOM 4063 O O . HIS A 1 501 ? 14.563 -3.475 -38.567 1.00 94.12 501 HIS A O 1
ATOM 4069 N N . LYS A 1 502 ? 14.701 -4.861 -40.328 1.00 92.88 502 LYS A N 1
ATOM 4070 C CA . LYS A 1 502 ? 14.990 -3.818 -41.338 1.00 92.88 502 LYS A CA 1
ATOM 4071 C C . LYS A 1 502 ? 14.048 -2.610 -41.283 1.00 92.88 502 LYS A C 1
ATOM 4073 O O . LYS A 1 502 ? 14.504 -1.479 -41.409 1.00 92.88 502 LYS A O 1
ATOM 4078 N N . ASP A 1 503 ? 12.760 -2.848 -41.043 1.00 92.12 503 ASP A N 1
ATOM 4079 C CA . ASP A 1 503 ? 11.728 -1.802 -41.061 1.00 92.12 503 ASP A CA 1
ATOM 4080 C C . ASP A 1 503 ? 11.664 -1.033 -39.728 1.00 92.12 503 ASP A C 1
ATOM 4082 O O . ASP A 1 503 ? 10.976 -0.020 -39.617 1.00 92.12 503 ASP A O 1
ATOM 4086 N N . TYR A 1 504 ? 12.418 -1.491 -38.724 1.00 92.19 504 TYR A N 1
ATOM 4087 C CA . TYR A 1 504 ? 12.445 -0.956 -37.364 1.00 92.19 504 TYR A CA 1
ATOM 4088 C C . TYR A 1 504 ? 13.868 -0.597 -36.898 1.00 92.19 504 TYR A C 1
ATOM 4090 O O . TYR A 1 504 ? 14.087 -0.348 -35.717 1.00 92.19 504 TYR A O 1
ATOM 4098 N N . ALA A 1 505 ? 14.843 -0.526 -37.810 1.00 93.19 505 ALA A N 1
ATOM 4099 C CA . ALA A 1 505 ? 16.229 -0.175 -37.504 1.00 93.19 505 ALA A CA 1
ATOM 4100 C C . ALA A 1 505 ? 16.388 1.334 -37.202 1.00 93.19 505 ALA A C 1
ATOM 4102 O O . ALA A 1 505 ? 16.879 2.105 -38.027 1.00 93.19 505 ALA A O 1
ATOM 4103 N N . ASN A 1 506 ? 15.943 1.756 -36.016 1.00 95.06 506 ASN A N 1
ATOM 4104 C CA . ASN A 1 506 ? 15.951 3.139 -35.531 1.00 95.06 506 ASN A CA 1
ATOM 4105 C C . ASN A 1 506 ? 16.527 3.247 -34.102 1.00 95.06 506 ASN A C 1
ATOM 4107 O O . ASN A 1 506 ? 16.835 2.238 -33.466 1.00 95.06 506 ASN A O 1
ATOM 4111 N N . GLU A 1 507 ? 16.688 4.474 -33.595 1.00 96.31 507 GLU A N 1
ATOM 4112 C CA . GLU A 1 507 ? 17.255 4.742 -32.266 1.00 96.31 507 GLU A CA 1
ATOM 4113 C C . GLU A 1 507 ? 16.462 4.091 -31.125 1.00 96.31 507 GLU A C 1
ATOM 4115 O O . GLU A 1 507 ? 17.066 3.622 -30.163 1.00 96.31 507 GLU A O 1
ATOM 4120 N N . THR A 1 508 ? 15.130 4.063 -31.215 1.00 95.56 508 THR A N 1
ATOM 4121 C CA . THR A 1 508 ? 14.249 3.560 -30.152 1.00 95.56 508 THR A CA 1
ATOM 4122 C C . THR A 1 508 ? 14.429 2.056 -29.956 1.00 95.56 508 THR A C 1
ATOM 4124 O O . THR A 1 508 ? 14.676 1.594 -28.844 1.00 95.56 508 THR A O 1
ATOM 4127 N N . GLU A 1 509 ? 14.364 1.287 -31.040 1.00 95.25 509 GLU A N 1
ATOM 4128 C CA . GLU A 1 509 ? 14.467 -0.177 -30.991 1.00 95.25 509 GLU A CA 1
ATOM 4129 C C . GLU A 1 509 ? 15.903 -0.618 -30.658 1.00 95.25 509 GLU A C 1
ATOM 4131 O O . GLU A 1 509 ? 16.113 -1.545 -29.875 1.00 95.25 509 GLU A O 1
ATOM 4136 N N . LEU A 1 510 ? 16.913 0.114 -31.151 1.00 96.81 510 LEU A N 1
ATOM 4137 C CA . LEU A 1 510 ? 18.311 -0.107 -30.775 1.00 96.81 510 LEU A CA 1
ATOM 4138 C C . LEU A 1 510 ? 18.564 0.175 -29.286 1.00 96.81 510 LEU A C 1
ATOM 4140 O O . LEU A 1 510 ? 19.295 -0.572 -28.638 1.00 96.81 510 LEU A O 1
ATOM 4144 N N . ALA A 1 511 ? 17.951 1.219 -28.724 1.00 96.75 511 ALA A N 1
ATOM 4145 C CA . ALA A 1 511 ? 18.059 1.523 -27.301 1.00 96.75 511 ALA A CA 1
ATOM 4146 C C . ALA A 1 511 ? 17.433 0.436 -26.419 1.00 96.75 511 ALA A C 1
ATOM 4148 O O . ALA A 1 511 ? 18.020 0.055 -25.404 1.00 96.75 511 ALA A O 1
ATOM 4149 N N . GLN A 1 512 ? 16.269 -0.090 -26.814 1.00 93.81 512 GLN A N 1
ATOM 4150 C CA . GLN A 1 512 ? 15.613 -1.197 -26.116 1.00 93.81 512 GLN A CA 1
ATOM 4151 C C . GLN A 1 512 ? 16.453 -2.475 -26.166 1.00 93.81 512 GLN A C 1
ATOM 4153 O O . GLN A 1 512 ? 16.661 -3.113 -25.129 1.00 93.81 512 GLN A O 1
ATOM 4158 N N . ALA A 1 513 ? 16.994 -2.812 -27.339 1.00 95.12 513 ALA A N 1
ATOM 4159 C CA . ALA A 1 513 ? 17.877 -3.958 -27.495 1.00 95.12 513 ALA A CA 1
ATOM 4160 C C . 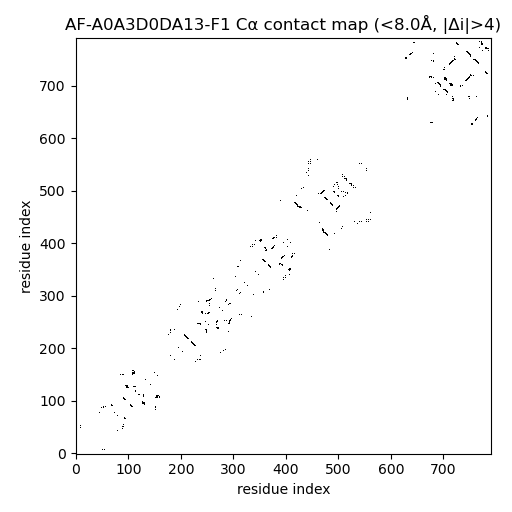ALA A 1 513 ? 19.167 -3.799 -26.675 1.00 95.12 513 ALA A C 1
ATOM 4162 O O . ALA A 1 513 ? 19.564 -4.726 -25.974 1.00 95.12 513 ALA A O 1
ATOM 4163 N N . LEU A 1 514 ? 19.779 -2.610 -26.670 1.00 96.44 514 LEU A N 1
ATOM 4164 C CA . LEU A 1 514 ? 20.950 -2.315 -25.841 1.00 96.44 514 LEU A CA 1
ATOM 4165 C C . LEU A 1 514 ? 20.634 -2.452 -24.344 1.00 96.44 514 LEU A C 1
ATOM 4167 O O . LEU A 1 514 ? 21.387 -3.086 -23.607 1.00 96.44 514 LEU A O 1
ATOM 4171 N N . ALA A 1 515 ? 19.502 -1.915 -23.887 1.00 93.69 515 ALA A N 1
ATOM 4172 C CA . ALA A 1 515 ? 19.058 -2.061 -22.503 1.00 93.69 515 ALA A CA 1
ATOM 4173 C C . ALA A 1 515 ? 18.817 -3.526 -22.122 1.00 93.69 515 ALA A C 1
ATOM 4175 O O . ALA A 1 515 ? 19.171 -3.934 -21.016 1.00 93.69 515 ALA A O 1
ATOM 4176 N N . LYS A 1 516 ? 18.273 -4.342 -23.034 1.00 91.81 516 LYS A N 1
ATOM 4177 C CA . LYS A 1 516 ? 18.131 -5.786 -22.816 1.00 91.81 516 LYS A CA 1
ATOM 4178 C C . LYS A 1 516 ? 19.480 -6.499 -22.791 1.00 91.81 516 LYS A C 1
ATOM 4180 O O . LYS A 1 516 ? 19.678 -7.328 -21.907 1.00 91.81 516 LYS A O 1
ATOM 4185 N N . ALA A 1 517 ? 20.397 -6.165 -23.699 1.00 93.44 517 ALA A N 1
ATOM 4186 C CA . ALA A 1 517 ? 21.745 -6.724 -23.717 1.00 93.44 517 ALA A CA 1
ATOM 4187 C C . ALA A 1 517 ? 22.443 -6.475 -22.378 1.00 93.44 517 ALA A C 1
ATOM 4189 O O . ALA A 1 517 ? 23.026 -7.379 -21.802 1.00 93.44 517 ALA A O 1
ATOM 4190 N N . LEU A 1 518 ? 22.300 -5.283 -21.809 1.00 91.81 518 LEU A N 1
ATOM 4191 C CA . LEU A 1 518 ? 22.918 -4.920 -20.533 1.00 91.81 518 LEU A CA 1
ATOM 4192 C C . LEU A 1 518 ? 22.115 -5.344 -19.288 1.00 91.81 518 LEU A C 1
ATOM 4194 O O . LEU A 1 518 ? 22.519 -5.008 -18.176 1.00 91.81 518 LEU A O 1
ATOM 4198 N N . ASP A 1 519 ? 21.011 -6.075 -19.470 1.00 88.81 519 ASP A N 1
ATOM 4199 C CA . ASP A 1 519 ? 20.084 -6.537 -18.426 1.00 88.81 519 ASP A CA 1
ATOM 4200 C C . ASP A 1 519 ? 19.472 -5.411 -17.564 1.00 88.81 519 ASP A C 1
ATOM 4202 O O . ASP A 1 519 ? 19.315 -5.513 -16.349 1.00 88.81 519 ASP A O 1
ATOM 4206 N N . VAL A 1 520 ? 19.146 -4.280 -18.199 1.00 88.69 520 VAL A N 1
ATOM 4207 C CA . VAL A 1 520 ? 18.708 -3.027 -17.551 1.00 88.69 520 VAL A CA 1
ATOM 4208 C C . VAL A 1 520 ? 17.573 -2.363 -18.322 1.00 88.69 520 VAL A C 1
ATOM 4210 O O . VAL A 1 520 ? 17.638 -1.197 -18.705 1.00 88.69 520 VAL A O 1
ATOM 4213 N N . ARG A 1 521 ? 16.490 -3.114 -18.549 1.00 84.31 521 ARG A N 1
ATOM 4214 C CA . ARG A 1 521 ? 15.334 -2.685 -19.365 1.00 84.31 521 ARG A CA 1
ATOM 4215 C C . ARG A 1 521 ? 14.816 -1.274 -19.040 1.00 84.31 521 ARG A C 1
ATOM 4217 O O . ARG A 1 521 ? 14.421 -0.556 -19.950 1.00 84.31 521 ARG A O 1
ATOM 4224 N N . SER A 1 522 ? 14.855 -0.858 -17.772 1.00 84.00 522 SER A N 1
ATOM 4225 C CA . SER A 1 522 ? 14.397 0.466 -17.319 1.00 84.00 522 SER A CA 1
ATOM 4226 C C . SER A 1 522 ? 15.212 1.651 -17.855 1.00 84.00 522 SER A C 1
ATOM 4228 O O . SER A 1 522 ? 14.798 2.794 -17.683 1.00 84.00 522 SER A O 1
ATOM 4230 N N . GLU A 1 523 ? 16.378 1.414 -18.461 1.00 92.00 523 GLU A N 1
ATOM 4231 C CA . GLU A 1 523 ? 17.265 2.465 -18.975 1.00 92.00 523 GLU A CA 1
ATOM 4232 C C . GLU A 1 523 ? 17.126 2.711 -20.487 1.00 92.00 523 GLU A C 1
ATOM 4234 O O . GLU A 1 523 ? 17.800 3.596 -21.015 1.00 92.00 523 GLU A O 1
ATOM 4239 N N . ALA A 1 524 ? 16.232 1.993 -21.181 1.00 93.62 524 ALA A N 1
ATOM 4240 C CA . ALA A 1 524 ? 16.039 2.120 -22.629 1.00 93.62 524 ALA A CA 1
ATOM 4241 C C . ALA A 1 524 ? 15.790 3.575 -23.072 1.00 93.62 524 ALA A C 1
ATOM 4243 O O . ALA A 1 524 ? 16.490 4.071 -23.951 1.00 93.62 524 ALA A O 1
ATOM 4244 N N . ASP A 1 525 ? 14.895 4.306 -22.400 1.00 93.50 525 ASP A N 1
ATOM 4245 C CA . ASP A 1 525 ? 14.610 5.715 -22.720 1.00 93.50 525 ASP A CA 1
ATOM 4246 C C . ASP A 1 525 ? 15.846 6.612 -22.555 1.00 93.50 525 ASP A C 1
ATOM 4248 O O . ASP A 1 525 ? 16.053 7.587 -23.283 1.00 93.50 525 ASP A O 1
ATOM 4252 N N . PHE A 1 526 ? 16.693 6.317 -21.567 1.00 95.69 526 PHE A N 1
ATOM 4253 C CA . PHE A 1 526 ? 17.927 7.069 -21.364 1.00 95.69 526 PHE A CA 1
ATOM 4254 C C . PHE A 1 526 ? 18.929 6.782 -22.488 1.00 95.69 526 PHE A C 1
ATOM 4256 O O . PHE A 1 526 ? 19.538 7.715 -23.009 1.00 95.69 526 PHE A O 1
ATOM 4263 N N . TYR A 1 527 ? 19.053 5.525 -22.916 1.00 97.00 527 TYR A N 1
ATOM 4264 C CA . TYR A 1 527 ? 19.927 5.147 -24.027 1.00 97.00 527 TYR A CA 1
ATOM 4265 C C . TYR A 1 527 ? 19.441 5.716 -25.357 1.00 97.00 527 TYR A C 1
ATOM 4267 O O . TYR A 1 527 ? 20.250 6.225 -26.127 1.00 97.00 527 TYR A O 1
ATOM 4275 N N . GLU A 1 528 ? 18.131 5.742 -25.596 1.00 97.56 528 GLU A N 1
ATOM 4276 C CA . GLU A 1 528 ? 17.537 6.405 -26.759 1.00 97.56 528 GLU A CA 1
ATOM 4277 C C . GLU A 1 528 ? 17.903 7.894 -26.786 1.00 97.56 528 GLU A C 1
ATOM 4279 O O . GLU A 1 528 ? 18.292 8.433 -27.824 1.00 97.56 528 GLU A O 1
ATOM 4284 N N . ASN A 1 529 ? 17.844 8.565 -25.631 1.00 96.94 529 ASN A N 1
ATOM 4285 C CA . ASN A 1 529 ? 18.253 9.962 -25.513 1.00 96.94 529 ASN A CA 1
ATOM 4286 C C . ASN A 1 529 ? 19.743 10.175 -25.822 1.00 96.94 529 ASN A C 1
ATOM 4288 O O . ASN A 1 529 ? 20.075 11.205 -26.406 1.00 96.94 529 ASN A O 1
ATOM 4292 N N . LEU A 1 530 ? 20.623 9.234 -25.458 1.00 97.44 530 LEU A N 1
ATOM 4293 C CA . LEU A 1 530 ? 22.048 9.291 -25.809 1.00 97.44 530 LEU A CA 1
ATOM 4294 C C . LEU A 1 530 ? 22.277 9.063 -27.308 1.00 97.44 530 LEU A C 1
ATOM 4296 O O . LEU A 1 530 ? 23.043 9.802 -27.925 1.00 97.44 530 LEU A O 1
ATOM 4300 N N . LEU A 1 531 ? 21.567 8.100 -27.904 1.00 97.19 531 LEU A N 1
ATOM 4301 C CA . LEU A 1 531 ? 21.629 7.816 -29.341 1.00 97.19 531 LEU A CA 1
ATOM 4302 C C . LEU A 1 531 ? 21.135 8.997 -30.185 1.00 97.19 531 LEU A C 1
ATOM 4304 O O . LEU A 1 531 ? 21.642 9.223 -31.281 1.00 97.19 531 LEU A O 1
ATOM 4308 N N . ARG A 1 532 ? 20.172 9.774 -29.675 1.00 96.69 532 ARG A N 1
ATOM 4309 C CA . ARG A 1 532 ? 19.647 10.980 -30.335 1.00 96.69 532 ARG A CA 1
ATOM 4310 C C . ARG A 1 532 ? 20.552 12.209 -30.219 1.00 96.69 532 ARG A C 1
ATOM 4312 O O . ARG A 1 532 ? 20.296 13.192 -30.915 1.00 96.69 532 ARG A O 1
ATOM 4319 N N . CYS A 1 533 ? 21.577 12.194 -29.365 1.00 97.19 533 CYS A N 1
ATOM 4320 C CA . CYS A 1 533 ? 22.516 13.308 -29.261 1.00 97.19 533 CYS A CA 1
ATOM 4321 C C . CYS A 1 533 ? 23.321 13.476 -30.557 1.00 97.19 533 CYS A C 1
ATOM 4323 O O . CYS A 1 533 ? 23.778 12.502 -31.154 1.00 97.19 533 CYS A O 1
ATOM 4325 N N . SER A 1 534 ? 23.520 14.727 -30.977 1.00 94.44 534 SER A N 1
ATOM 4326 C CA . SER A 1 534 ? 24.324 15.049 -32.163 1.00 94.44 534 SER A CA 1
ATOM 4327 C C . SER A 1 534 ? 25.823 15.117 -31.887 1.00 94.44 534 SER A C 1
ATOM 4329 O O . SER A 1 534 ? 26.608 15.082 -32.828 1.00 94.44 534 SER A O 1
ATOM 4331 N N . ASP A 1 535 ? 26.208 15.279 -30.621 1.00 96.50 535 ASP A N 1
ATOM 4332 C CA . ASP A 1 535 ? 27.587 15.499 -30.205 1.00 96.50 535 ASP A CA 1
ATOM 4333 C C . ASP A 1 535 ? 27.818 15.105 -28.737 1.00 96.50 535 ASP A C 1
ATOM 4335 O O . ASP A 1 535 ? 26.892 14.898 -27.945 1.00 96.50 535 ASP A O 1
ATOM 4339 N N . ASP A 1 536 ? 29.095 15.048 -28.375 1.00 96.81 536 ASP A N 1
ATOM 4340 C CA . ASP A 1 536 ? 29.584 14.691 -27.045 1.00 96.81 536 ASP A CA 1
ATOM 4341 C C . ASP A 1 536 ? 29.155 15.667 -25.948 1.00 96.81 536 ASP A C 1
ATOM 4343 O O . ASP A 1 536 ? 29.001 15.265 -24.791 1.00 96.81 536 ASP A O 1
ATOM 4347 N N . ARG A 1 537 ? 28.929 16.945 -26.285 1.00 97.31 537 ARG A N 1
ATOM 4348 C CA . ARG A 1 537 ? 28.495 17.951 -25.308 1.00 97.31 537 ARG A CA 1
ATOM 4349 C C . ARG A 1 537 ? 27.090 17.627 -24.821 1.00 97.31 537 ARG A C 1
ATOM 4351 O O . ARG A 1 537 ? 26.858 17.608 -23.615 1.00 97.31 537 ARG A O 1
ATOM 4358 N N . GLN A 1 538 ? 26.182 17.302 -25.738 1.00 98.06 538 GLN A N 1
ATOM 4359 C CA . GLN A 1 538 ? 24.821 16.899 -25.389 1.00 98.06 538 GLN A CA 1
ATOM 4360 C C . GLN A 1 538 ? 24.805 15.613 -24.558 1.00 98.06 538 GLN A C 1
ATOM 4362 O O . GLN A 1 538 ? 24.079 15.542 -23.565 1.00 98.06 538 GLN A O 1
ATOM 4367 N N . ARG A 1 539 ? 25.629 14.613 -24.906 1.00 98.06 539 ARG A N 1
ATOM 4368 C CA . ARG A 1 539 ? 25.729 13.364 -24.128 1.00 98.06 539 ARG A CA 1
ATOM 4369 C C . ARG A 1 539 ? 26.212 13.636 -22.702 1.00 98.06 539 ARG A C 1
ATOM 4371 O O . ARG A 1 539 ? 25.595 13.158 -21.750 1.00 98.06 539 ARG A O 1
ATOM 4378 N N . LYS A 1 540 ? 27.240 14.478 -22.534 1.00 97.75 540 LYS A N 1
ATOM 4379 C CA . LYS A 1 540 ? 27.695 14.943 -21.212 1.00 97.75 540 LYS A CA 1
ATOM 4380 C C . LYS A 1 540 ? 26.584 15.654 -20.441 1.00 97.75 540 LYS A C 1
ATOM 4382 O O . LYS A 1 540 ? 26.332 15.303 -19.293 1.00 97.75 540 LYS A O 1
ATOM 4387 N N . GLU A 1 541 ? 25.872 16.591 -21.069 1.00 97.31 541 GLU A N 1
ATOM 4388 C CA . GLU A 1 541 ? 24.743 17.306 -20.453 1.00 97.31 541 GLU A CA 1
ATOM 4389 C C . GLU A 1 541 ? 23.650 16.341 -19.947 1.00 97.31 541 GLU A C 1
ATOM 4391 O O . GLU A 1 541 ? 23.101 16.552 -18.861 1.00 97.31 541 GLU A O 1
ATOM 4396 N N . LYS A 1 542 ? 23.370 15.237 -20.661 1.00 97.00 542 LYS A N 1
ATOM 4397 C CA . LYS A 1 542 ? 22.432 14.199 -20.191 1.00 97.00 542 LYS A CA 1
ATOM 4398 C C . LYS A 1 542 ? 22.925 13.494 -18.926 1.00 97.00 542 LYS A C 1
ATOM 4400 O O . LYS A 1 542 ? 22.130 13.322 -18.003 1.00 97.00 542 LYS A O 1
ATOM 4405 N N . LEU A 1 543 ? 24.205 13.132 -18.841 1.00 96.62 543 LEU A N 1
ATOM 4406 C CA . LEU A 1 543 ? 24.775 12.511 -17.636 1.00 96.62 543 LEU A CA 1
ATOM 4407 C C . LEU A 1 543 ? 24.817 13.492 -16.452 1.00 96.62 543 LEU A C 1
ATOM 4409 O O . LEU A 1 543 ? 24.452 13.115 -15.338 1.00 96.62 543 LEU A O 1
ATOM 4413 N N . LEU A 1 544 ? 25.162 14.761 -16.698 1.00 95.75 544 LEU A N 1
ATOM 4414 C CA . LEU A 1 544 ? 25.103 15.828 -15.691 1.00 95.75 544 LEU A CA 1
ATOM 4415 C C . LEU A 1 544 ? 23.677 15.992 -15.141 1.00 95.75 544 LEU A C 1
ATOM 4417 O O . LEU A 1 544 ? 23.485 16.091 -13.931 1.00 95.75 544 LEU A O 1
ATOM 4421 N N . SER A 1 545 ? 22.658 15.942 -16.010 1.00 94.31 545 SER A N 1
ATOM 4422 C CA . SER A 1 545 ? 21.245 16.019 -15.597 1.00 94.31 545 SER A CA 1
ATOM 4423 C C . SER A 1 545 ? 20.788 14.834 -14.737 1.00 94.31 545 SER A C 1
ATOM 4425 O O . SER A 1 545 ? 19.803 14.941 -14.008 1.00 94.31 545 SER A O 1
ATOM 4427 N N . LYS A 1 546 ? 21.516 13.712 -14.795 1.00 93.38 546 LYS A N 1
ATOM 4428 C CA . LYS A 1 546 ? 21.317 12.535 -13.943 1.00 93.38 546 LYS A CA 1
ATOM 4429 C C . LYS A 1 546 ? 22.171 12.559 -12.667 1.00 93.38 546 LYS A C 1
ATOM 4431 O O . LYS A 1 546 ? 22.136 11.598 -11.906 1.00 93.38 546 LYS A O 1
ATOM 4436 N N . GLY A 1 547 ? 22.907 13.646 -12.419 1.00 94.06 547 GLY A N 1
ATOM 4437 C CA . GLY A 1 547 ? 23.662 13.869 -11.186 1.00 94.06 547 GLY A CA 1
ATOM 4438 C C . GLY A 1 547 ? 25.097 13.338 -11.185 1.00 94.06 547 GLY A C 1
ATOM 4439 O O . GLY A 1 547 ? 25.717 13.307 -10.126 1.00 94.06 547 GLY A O 1
ATOM 4440 N N . ILE A 1 548 ? 25.650 12.931 -12.333 1.00 95.50 548 ILE A N 1
ATOM 4441 C CA . ILE A 1 548 ? 27.068 12.547 -12.415 1.00 95.50 548 ILE A CA 1
ATOM 4442 C C . ILE A 1 548 ? 27.917 13.818 -12.504 1.00 95.50 548 ILE A C 1
ATOM 4444 O O . ILE A 1 548 ? 27.623 14.693 -13.311 1.00 95.50 548 ILE A O 1
ATOM 4448 N N . ALA A 1 549 ? 28.970 13.934 -11.692 1.00 95.38 549 ALA A N 1
ATOM 4449 C CA . ALA A 1 549 ? 29.882 15.076 -11.740 1.00 95.38 549 ALA A CA 1
ATOM 4450 C C . ALA A 1 549 ? 30.703 15.103 -13.046 1.00 95.38 549 ALA A C 1
ATOM 4452 O O . ALA A 1 549 ? 31.159 14.065 -13.513 1.00 95.38 549 ALA A O 1
ATOM 4453 N N . ASP A 1 550 ? 30.975 16.289 -13.596 1.00 96.38 550 ASP A N 1
ATOM 4454 C CA . ASP A 1 550 ? 31.722 16.446 -14.862 1.00 96.38 550 ASP A CA 1
ATOM 4455 C C . ASP A 1 550 ? 33.099 15.754 -14.836 1.00 96.38 550 ASP A C 1
ATOM 4457 O O . ASP A 1 550 ? 33.455 15.000 -15.740 1.00 96.38 550 ASP A O 1
ATOM 4461 N N . ALA A 1 551 ? 33.834 15.906 -13.728 1.00 94.38 551 ALA A N 1
ATOM 4462 C CA . ALA A 1 551 ? 35.128 15.253 -13.527 1.00 94.38 551 ALA A CA 1
ATOM 4463 C C . ALA A 1 551 ? 35.034 13.715 -13.505 1.00 94.38 551 ALA A C 1
ATOM 4465 O O . ALA A 1 551 ? 35.973 13.036 -13.925 1.00 94.38 551 ALA A O 1
ATOM 4466 N N . GLU A 1 552 ? 33.911 13.174 -13.025 1.00 94.00 552 GLU A N 1
ATOM 4467 C CA . GLU A 1 552 ? 33.638 11.736 -13.014 1.00 94.00 552 GLU A CA 1
ATOM 4468 C C . GLU A 1 552 ? 33.354 11.234 -14.429 1.00 94.00 552 GLU A C 1
ATOM 4470 O O . GLU A 1 552 ? 33.941 10.238 -14.845 1.00 94.00 552 GLU A O 1
ATOM 4475 N N . ILE A 1 553 ? 32.533 11.962 -15.199 1.00 96.06 553 ILE A N 1
ATOM 4476 C CA . ILE A 1 553 ? 32.266 11.650 -16.610 1.00 96.06 553 ILE A CA 1
ATOM 4477 C C . ILE A 1 553 ? 33.587 11.607 -17.381 1.00 96.06 553 ILE A C 1
ATOM 4479 O O . ILE A 1 553 ? 33.881 10.624 -18.054 1.00 96.06 553 ILE A O 1
ATOM 4483 N N . ASP A 1 554 ? 34.422 12.635 -17.233 1.00 95.50 554 ASP A N 1
ATOM 4484 C CA . ASP A 1 554 ? 35.719 12.712 -17.902 1.00 95.50 554 ASP A CA 1
ATOM 4485 C C . ASP A 1 554 ? 36.682 11.599 -17.484 1.00 95.50 554 ASP A C 1
ATOM 4487 O O . ASP A 1 554 ? 37.428 11.082 -18.321 1.00 95.50 554 ASP A O 1
ATOM 4491 N N . ARG A 1 555 ? 36.690 11.217 -16.200 1.00 94.50 555 ARG A N 1
ATOM 4492 C CA . ARG A 1 555 ? 37.465 10.061 -15.736 1.00 94.50 555 ARG A CA 1
ATOM 4493 C C . ARG A 1 555 ? 36.982 8.796 -16.430 1.00 94.50 555 ARG A C 1
ATOM 4495 O O . ARG A 1 555 ? 37.799 8.073 -16.994 1.00 94.50 555 ARG A O 1
ATOM 4502 N N . CYS A 1 556 ? 35.671 8.585 -16.456 1.00 93.56 556 CYS A N 1
ATOM 4503 C CA . CYS A 1 556 ? 35.093 7.395 -17.039 1.00 93.56 556 CYS A CA 1
ATOM 4504 C C . CYS A 1 556 ? 35.332 7.293 -18.554 1.00 93.56 556 CYS A C 1
ATOM 4506 O O . CYS A 1 556 ? 35.697 6.236 -19.061 1.00 93.56 556 CYS A O 1
ATOM 4508 N N . LEU A 1 557 ? 35.197 8.396 -19.291 1.00 94.94 557 LEU A N 1
ATOM 4509 C CA . LEU A 1 557 ? 35.465 8.411 -20.731 1.00 94.94 557 LEU A CA 1
ATOM 4510 C C . LEU A 1 557 ? 36.928 8.057 -21.044 1.00 94.94 557 LEU A C 1
ATOM 4512 O O . LEU A 1 557 ? 37.191 7.335 -22.009 1.00 94.94 557 LEU A O 1
ATOM 4516 N N . ARG A 1 558 ? 37.882 8.510 -20.213 1.00 94.06 558 ARG A N 1
ATOM 4517 C CA . ARG A 1 558 ? 39.298 8.119 -20.334 1.00 94.06 558 ARG A CA 1
ATOM 4518 C C . ARG A 1 558 ? 39.515 6.637 -20.043 1.00 94.06 558 ARG A C 1
ATOM 4520 O O . ARG A 1 558 ? 40.237 5.991 -20.791 1.00 94.06 558 ARG A O 1
ATOM 4527 N N . GLU A 1 559 ? 38.894 6.112 -18.989 1.00 92.12 559 GLU A N 1
ATOM 4528 C CA . GLU A 1 559 ? 38.992 4.696 -18.607 1.00 92.12 559 GLU A CA 1
ATOM 4529 C C . GLU A 1 559 ? 38.414 3.777 -19.695 1.00 92.12 559 GLU A C 1
ATOM 4531 O O . GLU A 1 559 ? 39.075 2.829 -20.110 1.00 92.12 559 GLU A O 1
ATOM 4536 N N . TYR A 1 560 ? 37.237 4.100 -20.240 1.00 93.06 560 TYR A N 1
ATOM 4537 C CA . TYR A 1 560 ? 36.635 3.331 -21.333 1.00 93.06 560 TYR A CA 1
ATOM 4538 C C . TYR A 1 560 ? 37.492 3.355 -22.606 1.00 93.06 560 TYR A C 1
ATOM 4540 O O . TYR A 1 560 ? 37.635 2.334 -23.282 1.00 93.06 560 TYR A O 1
ATOM 4548 N N . SER A 1 561 ? 38.092 4.507 -22.919 1.00 90.38 561 SER A N 1
ATOM 4549 C CA . SER A 1 561 ? 38.970 4.678 -24.085 1.00 90.38 561 SER A CA 1
ATOM 4550 C C . SER A 1 561 ? 40.354 4.045 -23.903 1.00 90.38 561 SER A C 1
ATOM 4552 O O . SER A 1 561 ? 41.098 3.925 -24.876 1.00 90.38 561 SER A O 1
ATOM 4554 N N . GLY A 1 562 ? 40.717 3.650 -22.678 1.00 85.19 562 GLY A N 1
ATOM 4555 C CA . GLY A 1 562 ? 41.983 2.990 -22.388 1.00 85.19 562 GLY A CA 1
ATOM 4556 C C . GLY A 1 562 ? 42.126 1.659 -23.142 1.00 85.19 562 GLY A C 1
ATOM 4557 O O . GLY A 1 562 ? 41.119 0.972 -23.380 1.00 85.19 562 GLY A O 1
ATOM 4558 N N . PRO A 1 563 ? 43.357 1.280 -23.540 1.00 69.75 563 PRO A N 1
ATOM 4559 C CA . PRO A 1 563 ? 43.609 -0.048 -24.086 1.00 69.75 563 PRO A CA 1
ATOM 4560 C C . PRO A 1 563 ? 43.171 -1.102 -23.055 1.00 69.75 563 PRO A C 1
ATOM 4562 O O . PRO A 1 563 ? 43.368 -0.880 -21.856 1.00 69.75 563 PRO A O 1
ATOM 4565 N N . PRO A 1 564 ? 42.536 -2.211 -23.484 1.00 60.72 564 PRO A N 1
ATOM 4566 C CA . PRO A 1 564 ? 42.193 -3.294 -22.568 1.00 60.72 564 PRO A CA 1
ATOM 4567 C C . PRO A 1 564 ? 43.468 -3.717 -21.837 1.00 60.72 564 PRO A C 1
ATOM 4569 O O . PRO A 1 564 ? 44.501 -3.893 -22.484 1.00 60.72 564 PRO A O 1
ATOM 4572 N N . ALA A 1 565 ? 43.413 -3.797 -20.504 1.00 55.09 565 ALA A N 1
ATOM 4573 C CA . ALA A 1 565 ? 44.529 -4.298 -19.715 1.00 55.09 565 ALA A CA 1
ATOM 4574 C C . ALA A 1 565 ? 44.908 -5.663 -20.293 1.00 55.09 565 ALA A C 1
ATOM 4576 O O . ALA A 1 565 ? 44.061 -6.554 -20.340 1.00 55.09 565 ALA A O 1
ATOM 4577 N N . GLU A 1 566 ? 46.125 -5.781 -20.825 1.00 47.91 566 GLU A N 1
ATOM 4578 C CA . GLU A 1 566 ? 46.634 -7.048 -21.332 1.00 47.91 566 GLU A CA 1
ATOM 4579 C C . GLU A 1 566 ? 46.514 -8.053 -20.184 1.00 47.91 566 GLU A C 1
ATOM 4581 O O . GLU A 1 566 ? 47.146 -7.886 -19.140 1.00 47.91 566 GLU A O 1
ATOM 4586 N N . GLU A 1 567 ? 45.626 -9.039 -20.334 1.00 48.81 567 GLU A N 1
ATOM 4587 C CA . GLU A 1 567 ? 45.607 -10.190 -19.446 1.00 48.81 567 GLU A CA 1
ATOM 4588 C C . GLU A 1 567 ? 47.002 -10.808 -19.549 1.00 48.81 567 GLU A C 1
ATOM 4590 O O . GLU A 1 567 ? 47.375 -11.338 -20.598 1.00 48.81 567 GLU A O 1
ATOM 4595 N N . GLU A 1 568 ? 47.803 -10.672 -18.488 1.00 40.69 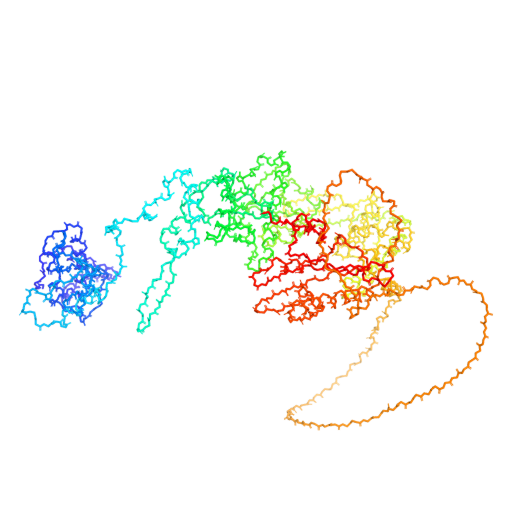568 GLU A N 1
ATOM 4596 C CA . GLU A 1 568 ? 49.038 -11.427 -18.310 1.00 40.69 568 GLU A CA 1
ATOM 4597 C C . GLU A 1 568 ? 48.663 -12.914 -18.344 1.00 40.69 568 GLU A C 1
ATOM 4599 O O . GLU A 1 568 ? 48.341 -13.536 -17.331 1.00 40.69 568 GLU A O 1
ATOM 4604 N N . HIS A 1 569 ? 48.658 -13.487 -19.545 1.00 40.72 569 HIS A N 1
ATOM 4605 C CA . HIS A 1 569 ? 48.676 -14.919 -19.742 1.00 40.72 569 HIS A CA 1
ATOM 4606 C C . HIS A 1 569 ? 49.983 -15.435 -19.139 1.00 40.72 569 HIS A C 1
ATOM 4608 O O . HIS A 1 569 ? 51.050 -15.357 -19.748 1.00 40.72 569 HIS A O 1
ATOM 4614 N N . ASP A 1 570 ? 49.885 -15.958 -17.919 1.00 46.34 570 ASP A N 1
ATOM 4615 C CA . ASP A 1 570 ? 50.912 -16.766 -17.268 1.00 46.34 570 ASP A CA 1
ATOM 4616 C C . ASP A 1 570 ? 51.052 -18.106 -18.017 1.00 46.34 570 ASP A C 1
ATOM 4618 O O . ASP A 1 570 ? 50.590 -19.161 -17.580 1.00 46.34 570 ASP A O 1
ATOM 4622 N N . GLU A 1 571 ? 51.659 -18.068 -19.207 1.00 45.66 571 GLU A N 1
ATOM 4623 C CA . GLU A 1 571 ? 52.181 -19.251 -19.890 1.00 45.66 571 GLU A CA 1
ATOM 4624 C C . GLU A 1 571 ? 53.600 -19.559 -19.387 1.00 45.66 571 GLU A C 1
ATOM 4626 O O . GLU A 1 571 ? 54.613 -19.325 -20.047 1.00 45.66 571 GLU A O 1
ATOM 4631 N N . GLY A 1 572 ? 53.672 -20.137 -18.187 1.00 39.31 572 GLY A N 1
ATOM 4632 C CA . GLY A 1 572 ? 54.855 -20.832 -17.686 1.00 39.31 572 GLY A CA 1
ATOM 4633 C C . GLY A 1 572 ? 54.782 -22.346 -17.962 1.00 39.31 572 GLY A C 1
ATOM 4634 O O . GLY A 1 572 ? 53.918 -23.025 -17.399 1.00 39.31 572 GLY A O 1
ATOM 4635 N N . PRO A 1 573 ? 55.691 -22.945 -18.761 1.00 49.56 573 PRO A N 1
ATOM 4636 C CA . PRO A 1 573 ? 55.653 -24.371 -19.070 1.00 49.56 573 PRO A CA 1
ATOM 4637 C C . PRO A 1 573 ? 56.111 -25.212 -17.869 1.00 49.56 573 PRO A C 1
ATOM 4639 O O . PRO A 1 573 ? 57.286 -25.220 -17.490 1.00 49.56 573 PRO A O 1
ATOM 4642 N N . ARG A 1 574 ? 55.185 -25.978 -17.278 1.00 37.50 574 ARG A N 1
ATOM 4643 C CA . ARG A 1 574 ? 55.494 -26.962 -16.230 1.00 37.50 574 ARG A CA 1
ATOM 4644 C C . ARG A 1 574 ? 56.203 -28.182 -16.819 1.00 37.50 574 ARG A C 1
ATOM 4646 O O . ARG A 1 574 ? 55.616 -28.988 -17.535 1.00 37.50 574 ARG A O 1
ATOM 4653 N N . LYS A 1 575 ? 57.471 -28.341 -16.441 1.00 40.50 575 LYS A N 1
ATOM 4654 C CA . LYS A 1 575 ? 58.248 -29.580 -16.572 1.00 40.50 575 LYS A CA 1
ATOM 4655 C C . LYS A 1 575 ? 57.892 -30.530 -15.409 1.00 40.50 575 LYS A C 1
ATOM 4657 O O . LYS A 1 575 ? 57.785 -30.051 -14.280 1.00 40.50 575 LYS A O 1
ATOM 4662 N N . PRO A 1 576 ? 57.725 -31.845 -15.637 1.00 48.03 576 PRO A N 1
ATOM 4663 C CA . PRO A 1 576 ? 57.381 -32.792 -14.583 1.00 48.03 576 PRO A CA 1
ATOM 4664 C C . PRO A 1 576 ? 58.645 -33.323 -13.898 1.00 48.03 576 PRO A C 1
ATOM 4666 O O . PRO A 1 576 ? 59.547 -33.823 -14.569 1.00 48.03 576 PRO A O 1
ATOM 4669 N N . THR A 1 577 ? 58.681 -33.288 -12.565 1.00 34.00 577 THR A N 1
ATOM 4670 C CA . THR A 1 577 ? 59.674 -34.034 -11.781 1.00 34.00 577 THR A CA 1
ATOM 4671 C C . THR A 1 577 ? 58.965 -34.804 -10.673 1.00 34.00 577 THR A C 1
ATOM 4673 O O . THR A 1 577 ? 58.362 -34.219 -9.777 1.00 34.00 577 THR A O 1
ATOM 4676 N N . MET A 1 578 ? 59.024 -36.132 -10.785 1.00 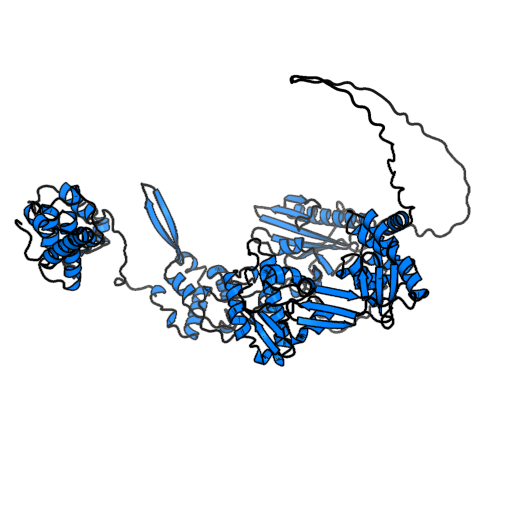44.09 578 MET A N 1
ATOM 4677 C CA . MET A 1 578 ? 58.733 -37.098 -9.726 1.00 44.09 578 MET A CA 1
ATOM 4678 C C . MET A 1 578 ? 59.824 -37.093 -8.641 1.00 44.09 578 MET A C 1
ATOM 4680 O O . MET A 1 578 ? 60.989 -36.848 -8.948 1.00 44.09 578 MET A O 1
ATOM 4684 N N . GLY A 1 579 ? 59.448 -37.494 -7.422 1.00 34.34 579 GLY A N 1
ATOM 4685 C CA . GLY A 1 579 ? 60.343 -37.913 -6.330 1.00 34.34 579 GLY A CA 1
ATOM 4686 C C . GLY A 1 579 ? 59.875 -37.333 -4.992 1.00 34.34 579 GLY A C 1
ATOM 4687 O O . GLY A 1 579 ? 60.045 -36.147 -4.753 1.00 34.34 579 GLY A O 1
ATOM 4688 N N . GLU A 1 580 ? 59.019 -38.024 -4.240 1.00 35.34 580 GLU A N 1
ATOM 4689 C CA . GLU A 1 580 ? 59.325 -39.058 -3.228 1.00 35.34 580 GLU A CA 1
ATOM 4690 C C . GLU A 1 580 ? 59.579 -38.520 -1.799 1.00 35.34 580 GLU A C 1
ATOM 4692 O O . GLU A 1 580 ? 60.537 -37.808 -1.538 1.00 35.34 580 GLU A O 1
ATOM 4697 N N . GLN A 1 581 ? 58.719 -39.016 -0.894 1.00 35.03 581 GLN A N 1
ATOM 4698 C CA . GLN A 1 581 ? 58.959 -39.451 0.495 1.00 35.03 581 GLN A CA 1
ATOM 4699 C C . GLN A 1 581 ? 59.156 -38.462 1.666 1.00 35.03 581 GLN A C 1
ATOM 4701 O O . GLN A 1 581 ? 60.112 -37.703 1.730 1.00 35.03 581 GLN A O 1
ATOM 4706 N N . GLY A 1 582 ? 58.320 -38.703 2.696 1.00 29.69 582 GLY A N 1
ATOM 4707 C CA . GLY A 1 582 ? 58.630 -38.605 4.137 1.00 29.69 582 GLY A CA 1
ATOM 4708 C C . GLY A 1 582 ? 58.552 -37.197 4.736 1.00 29.69 582 GLY A C 1
ATOM 4709 O O . GLY A 1 582 ? 59.131 -36.268 4.211 1.00 29.69 582 GLY A O 1
ATOM 4710 N N . GLY A 1 583 ? 57.900 -36.907 5.857 1.00 30.06 583 GLY A N 1
ATOM 4711 C CA . GLY A 1 583 ? 57.348 -37.723 6.927 1.00 30.06 583 GLY A CA 1
ATOM 4712 C C . GLY A 1 583 ? 57.249 -36.846 8.188 1.00 30.06 583 GLY A C 1
ATOM 4713 O O . GLY A 1 583 ? 58.208 -36.184 8.551 1.00 30.06 583 GLY A O 1
ATOM 4714 N N . SER A 1 584 ? 56.089 -36.902 8.843 1.00 31.27 584 SER A N 1
ATOM 4715 C CA . SER A 1 584 ? 55.872 -36.828 10.297 1.00 31.27 584 SER A CA 1
ATOM 4716 C C . SER A 1 584 ? 56.144 -35.551 11.135 1.00 31.27 584 SER A C 1
ATOM 4718 O O . SER A 1 584 ? 57.265 -35.088 11.307 1.00 31.27 584 SER A O 1
ATOM 4720 N N . THR A 1 585 ? 55.083 -35.212 11.889 1.00 31.33 585 THR A N 1
ATOM 4721 C CA . THR A 1 585 ? 55.018 -34.751 13.302 1.00 31.33 585 THR A CA 1
ATOM 4722 C C . THR A 1 585 ? 55.345 -33.299 13.699 1.00 31.33 585 THR A C 1
ATOM 4724 O O . THR A 1 585 ? 56.493 -32.904 13.821 1.00 31.33 585 THR A O 1
ATOM 4727 N N . SER A 1 586 ? 54.258 -32.598 14.064 1.00 36.69 586 SER A N 1
ATOM 4728 C CA . SER A 1 586 ? 53.992 -31.931 15.358 1.00 36.69 586 SER A CA 1
ATOM 4729 C C . SER A 1 586 ? 54.964 -30.877 15.902 1.00 36.69 586 SER A C 1
ATOM 4731 O O . SER A 1 586 ? 56.059 -31.217 16.325 1.00 36.69 586 SER A O 1
ATOM 4733 N N . GLN A 1 587 ? 54.464 -29.651 16.115 1.00 32.00 587 GLN A N 1
ATOM 4734 C CA . GLN A 1 587 ? 54.223 -29.0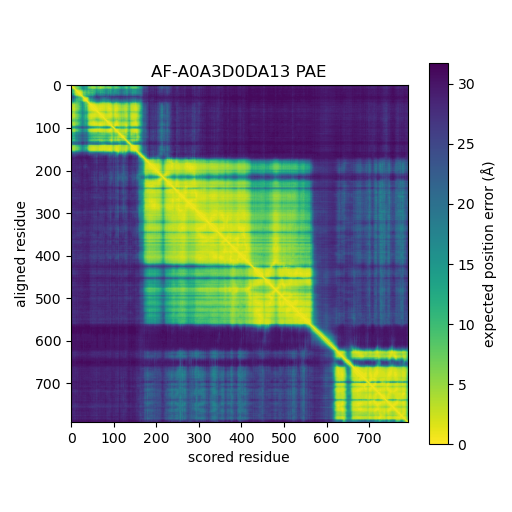44 17.446 1.00 32.00 587 GLN A CA 1
ATOM 4735 C C . GLN A 1 587 ? 53.968 -27.526 17.345 1.00 32.00 587 GLN A C 1
ATOM 4737 O O . GLN A 1 587 ? 54.735 -26.777 16.753 1.00 32.00 587 GLN A O 1
ATOM 4742 N N . THR A 1 588 ? 52.892 -27.076 17.991 1.00 34.16 588 THR A N 1
ATOM 4743 C CA . THR A 1 588 ? 52.722 -25.721 18.554 1.00 34.16 588 THR A CA 1
ATOM 4744 C C . THR A 1 588 ? 53.523 -25.676 19.872 1.00 34.16 588 THR A C 1
ATOM 4746 O O . THR A 1 588 ? 53.550 -26.711 20.546 1.00 34.16 588 THR A O 1
ATOM 4749 N N . PRO A 1 589 ? 54.165 -24.559 20.286 1.00 44.69 589 PRO A N 1
ATOM 4750 C CA . PRO A 1 589 ? 53.426 -23.516 21.015 1.00 44.69 589 PRO A CA 1
ATOM 4751 C C . PRO A 1 589 ? 53.936 -22.058 20.874 1.00 44.69 589 PRO A C 1
ATOM 4753 O O . PRO A 1 589 ? 55.107 -21.789 20.650 1.00 44.69 589 PRO A O 1
ATOM 4756 N N . SER A 1 590 ? 52.993 -21.135 21.086 1.00 32.00 590 SER A N 1
ATOM 4757 C CA . SER A 1 590 ? 53.069 -19.893 21.878 1.00 32.00 590 SER A CA 1
ATOM 4758 C C . SER A 1 590 ? 54.327 -19.004 21.875 1.00 32.00 590 SER A C 1
ATOM 4760 O O . SER A 1 590 ? 55.360 -19.371 22.422 1.00 32.00 590 SER A O 1
ATOM 4762 N N . GLY A 1 591 ? 54.114 -17.715 21.570 1.00 27.08 591 GLY A N 1
ATOM 4763 C CA . GLY A 1 591 ? 54.455 -16.663 22.540 1.00 27.08 591 GLY A CA 1
ATOM 4764 C C . GLY A 1 591 ? 55.318 -15.478 22.081 1.00 27.08 591 GLY A C 1
ATOM 4765 O O . GLY A 1 591 ? 56.510 -15.618 21.864 1.00 27.08 591 GLY A O 1
ATOM 4766 N N . VAL A 1 592 ? 54.696 -14.291 22.149 1.00 30.05 592 VAL A N 1
ATOM 4767 C CA . VAL A 1 592 ? 55.209 -13.067 22.808 1.00 30.05 592 VAL A CA 1
ATOM 4768 C C . VAL A 1 592 ? 56.292 -12.213 22.103 1.00 30.05 592 VAL A C 1
ATOM 4770 O O . VAL A 1 592 ? 57.464 -12.549 22.052 1.00 30.05 592 VAL A O 1
ATOM 4773 N N . SER A 1 593 ? 55.836 -11.013 21.701 1.00 30.64 593 SER A N 1
ATOM 4774 C CA . SER A 1 593 ? 56.486 -9.680 21.683 1.00 30.64 593 SER A CA 1
ATOM 4775 C C . SER A 1 593 ? 57.898 -9.483 21.104 1.00 30.64 593 SER A C 1
ATOM 4777 O O . SER A 1 593 ? 58.866 -10.050 21.597 1.00 30.64 593 SER A O 1
ATOM 4779 N N . SER A 1 594 ? 58.077 -8.445 20.279 1.00 32.56 594 SER A N 1
ATOM 4780 C CA . SER A 1 594 ? 58.577 -7.128 20.737 1.00 32.56 594 SER A CA 1
ATOM 4781 C C . SER A 1 594 ? 58.872 -6.163 19.582 1.00 32.56 594 SER A C 1
ATOM 4783 O O . SER A 1 594 ? 59.117 -6.555 18.448 1.00 32.56 594 SER A O 1
ATOM 4785 N N . GLN A 1 595 ? 58.828 -4.886 19.956 1.00 32.88 595 GLN A N 1
ATOM 4786 C CA . GLN A 1 595 ? 59.187 -3.644 19.270 1.00 32.88 595 GLN A CA 1
ATOM 4787 C C . GLN A 1 595 ? 60.522 -3.618 18.497 1.00 32.88 595 GLN A C 1
ATOM 4789 O O . GLN A 1 595 ? 61.479 -4.298 18.853 1.00 32.88 595 GLN A O 1
ATOM 4794 N N . GLY A 1 596 ? 60.608 -2.661 17.561 1.00 27.05 596 GLY A N 1
ATOM 4795 C CA . GLY A 1 596 ? 61.856 -2.095 17.021 1.00 27.05 596 GLY A CA 1
ATOM 4796 C C . GLY A 1 596 ? 61.643 -1.463 15.635 1.00 27.05 596 GLY A C 1
ATOM 4797 O O . GLY A 1 596 ? 61.728 -2.162 14.640 1.00 27.05 596 GLY A O 1
ATOM 4798 N N . GLN A 1 597 ? 61.098 -0.246 15.502 1.00 32.97 597 GLN A N 1
ATOM 4799 C CA . GLN A 1 597 ? 61.836 1.029 15.382 1.00 32.97 597 GLN A CA 1
ATOM 4800 C C . GLN A 1 597 ? 62.967 1.028 14.322 1.00 32.97 597 GLN A C 1
ATOM 4802 O O . GLN A 1 597 ? 63.990 0.398 14.549 1.00 32.97 597 GLN A O 1
ATOM 4807 N N . GLN A 1 598 ? 62.840 1.818 13.237 1.00 30.55 598 GLN A N 1
ATOM 4808 C CA . GLN A 1 598 ? 63.646 3.042 13.007 1.00 30.55 598 GLN A CA 1
ATOM 4809 C C . GLN A 1 598 ? 63.557 3.653 11.580 1.00 30.55 598 GLN A C 1
ATOM 4811 O O . GLN A 1 598 ? 63.705 2.976 10.573 1.00 30.55 598 GLN A O 1
ATOM 4816 N N . HIS A 1 599 ? 63.454 4.993 11.585 1.00 29.25 599 HIS A N 1
ATOM 4817 C CA . HIS A 1 599 ? 64.113 6.002 10.727 1.00 29.25 599 HIS A CA 1
ATOM 4818 C C . HIS A 1 599 ? 63.772 6.219 9.236 1.00 29.25 599 HIS A C 1
ATOM 4820 O O . HIS A 1 599 ? 64.206 5.468 8.371 1.00 29.25 599 HIS A O 1
ATOM 4826 N N . LYS A 1 600 ? 63.243 7.423 8.927 1.00 33.78 600 LYS A N 1
ATOM 4827 C CA . LYS A 1 600 ? 63.966 8.592 8.330 1.00 33.78 600 LYS A CA 1
ATOM 4828 C C . LYS A 1 600 ? 62.968 9.740 8.058 1.00 33.78 600 LYS A C 1
ATOM 4830 O O . LYS A 1 600 ? 62.028 9.557 7.303 1.00 33.78 600 LYS A O 1
ATOM 4835 N N . GLN A 1 601 ? 62.938 10.806 8.863 1.00 31.27 601 GLN A N 1
ATOM 4836 C CA . GLN A 1 601 ? 63.632 12.105 8.706 1.00 31.27 601 GLN A CA 1
ATOM 4837 C C . GLN A 1 601 ? 63.391 12.872 7.385 1.00 31.27 601 GLN A C 1
ATOM 4839 O O . GLN A 1 601 ? 63.841 12.460 6.321 1.00 31.27 601 GLN A O 1
ATOM 4844 N N . SER A 1 602 ? 62.736 14.032 7.542 1.00 36.72 602 SER A N 1
ATOM 4845 C CA . SER A 1 602 ? 62.568 15.175 6.625 1.00 36.72 602 SER A CA 1
ATOM 4846 C C . SER A 1 602 ? 63.905 15.861 6.263 1.00 36.72 602 SER A C 1
ATOM 4848 O O . SER A 1 602 ? 64.924 15.551 6.886 1.00 36.72 602 SER A O 1
ATOM 4850 N N . PRO A 1 603 ? 63.927 16.848 5.337 1.00 48.50 603 PRO A N 1
ATOM 4851 C CA . PRO A 1 603 ? 63.765 18.239 5.793 1.00 48.50 603 PRO A CA 1
ATOM 4852 C C . PRO A 1 603 ? 63.075 19.210 4.811 1.00 48.50 603 PRO A C 1
ATOM 4854 O O . PRO A 1 603 ? 62.969 18.981 3.610 1.00 48.50 603 PRO A O 1
ATOM 4857 N N . ALA A 1 604 ? 62.635 20.330 5.386 1.00 42.12 604 ALA A N 1
ATOM 4858 C CA . ALA A 1 604 ? 62.113 21.522 4.728 1.00 42.12 604 ALA A CA 1
ATOM 4859 C C . ALA A 1 604 ? 63.230 22.473 4.249 1.00 42.12 604 ALA A C 1
ATOM 4861 O O . ALA A 1 604 ? 64.324 22.483 4.812 1.00 42.12 604 ALA A O 1
ATOM 4862 N N . GLY A 1 605 ? 62.899 23.341 3.286 1.00 29.48 605 GLY A N 1
ATOM 4863 C CA . GLY A 1 605 ? 63.675 24.531 2.923 1.00 29.48 605 GLY A CA 1
ATOM 4864 C C . GLY A 1 605 ? 62.938 25.425 1.911 1.00 29.48 605 GLY A C 1
ATOM 4865 O O . GLY A 1 605 ? 62.793 25.052 0.754 1.00 29.48 605 GLY A O 1
ATOM 4866 N N . GLN A 1 606 ? 62.465 26.592 2.361 1.00 36.78 606 GLN A N 1
ATOM 4867 C CA . GLN A 1 606 ? 62.172 27.802 1.556 1.00 36.78 606 GLN A CA 1
ATOM 4868 C C . GLN A 1 606 ? 63.462 28.664 1.442 1.00 36.78 606 GLN A C 1
ATOM 4870 O O . GLN A 1 606 ? 64.436 28.287 2.101 1.00 36.78 606 GLN A O 1
ATOM 4875 N N . PRO A 1 607 ? 63.517 29.863 0.799 1.00 53.53 607 PRO A N 1
ATOM 4876 C CA . PRO A 1 607 ? 62.627 30.559 -0.163 1.00 53.53 607 PRO A CA 1
ATOM 4877 C C . PRO A 1 607 ? 63.386 31.105 -1.415 1.00 53.53 607 PRO A C 1
ATOM 4879 O O . PRO A 1 607 ? 64.609 31.022 -1.494 1.00 53.53 607 PRO A O 1
ATOM 4882 N N . GLY A 1 608 ? 62.688 31.741 -2.371 1.00 31.83 608 GLY A N 1
ATOM 4883 C CA . GLY A 1 608 ? 63.325 32.532 -3.440 1.00 31.83 608 GLY A CA 1
ATOM 4884 C C . GLY A 1 608 ? 62.348 33.403 -4.244 1.00 31.83 608 GLY A C 1
ATOM 4885 O O . GLY A 1 608 ? 61.321 32.920 -4.704 1.00 31.83 608 GLY A O 1
ATOM 4886 N N . GLU A 1 609 ? 62.685 34.685 -4.371 1.00 35.56 609 GLU A N 1
ATOM 4887 C CA . GLU A 1 609 ? 61.890 35.832 -4.838 1.00 35.56 609 GLU A CA 1
ATOM 4888 C C . GLU A 1 609 ? 62.084 36.189 -6.339 1.00 35.56 609 GLU A C 1
ATOM 4890 O O . GLU A 1 609 ? 63.165 36.003 -6.888 1.00 35.56 609 GLU A O 1
ATOM 4895 N N . ILE A 1 610 ? 61.045 36.824 -6.912 1.00 34.88 610 ILE A N 1
ATOM 4896 C CA . ILE A 1 610 ? 60.992 37.842 -7.998 1.00 34.88 610 ILE A CA 1
ATOM 4897 C C . ILE A 1 610 ? 61.324 37.452 -9.461 1.00 34.88 610 ILE A C 1
ATOM 4899 O O . ILE A 1 610 ? 62.474 37.266 -9.853 1.00 34.88 610 ILE A O 1
ATOM 4903 N N . SER A 1 611 ? 60.315 37.592 -10.338 1.00 32.00 611 SER A N 1
ATOM 4904 C CA . SER A 1 611 ? 60.430 38.435 -11.546 1.00 32.00 611 SER A CA 1
ATOM 4905 C C . SER A 1 611 ? 59.075 38.856 -12.118 1.00 32.00 611 SER A C 1
ATOM 4907 O O . SER A 1 611 ? 58.159 38.052 -12.275 1.00 32.00 611 SER A O 1
ATOM 4909 N N . GLU A 1 612 ? 58.992 40.153 -12.413 1.00 41.22 612 GLU A N 1
ATOM 4910 C CA . GLU A 1 612 ? 57.882 40.873 -13.030 1.00 41.22 612 GLU A CA 1
ATOM 4911 C C . GLU A 1 612 ? 57.706 40.526 -14.515 1.00 41.22 612 GLU A C 1
ATOM 4913 O O . GLU A 1 612 ? 58.669 40.357 -15.260 1.00 41.22 612 GLU A O 1
ATOM 4918 N N . GLY A 1 613 ? 56.451 40.537 -14.965 1.00 31.73 613 GLY A N 1
ATOM 4919 C CA . GLY A 1 613 ? 56.085 40.548 -16.377 1.00 31.73 613 GLY A CA 1
ATOM 4920 C C . GLY A 1 613 ? 54.576 40.707 -16.542 1.00 31.73 613 GLY A C 1
ATOM 4921 O O . GLY A 1 613 ? 53.844 39.727 -16.519 1.00 31.73 613 GLY A O 1
ATOM 4922 N N . THR A 1 614 ? 54.099 41.945 -16.690 1.00 37.88 614 THR A N 1
ATOM 4923 C CA . THR A 1 614 ? 52.721 42.246 -17.138 1.00 37.88 614 THR A CA 1
ATOM 4924 C C . THR A 1 614 ? 52.758 42.359 -18.669 1.00 37.88 614 THR A C 1
ATOM 4926 O O . THR A 1 614 ? 53.675 43.013 -19.171 1.00 37.88 614 THR A O 1
ATOM 4929 N N . PRO A 1 615 ? 51.818 41.765 -19.438 1.00 44.12 615 PRO A N 1
ATOM 4930 C CA . PRO A 1 615 ? 50.624 42.531 -19.813 1.00 44.12 615 PRO A CA 1
ATOM 4931 C C . PRO A 1 615 ? 49.333 41.722 -20.066 1.00 44.12 615 PRO A C 1
ATOM 4933 O O . PRO A 1 615 ? 49.336 40.519 -20.287 1.00 44.12 615 PRO A O 1
ATOM 4936 N N . SER A 1 616 ? 48.245 42.493 -20.182 1.00 32.25 616 SER A N 1
ATOM 4937 C CA . SER A 1 616 ? 46.978 42.185 -20.868 1.00 32.25 616 SER A CA 1
ATOM 4938 C C . SER A 1 616 ? 45.817 41.688 -20.001 1.00 32.25 616 SER A C 1
ATOM 4940 O O . SER A 1 616 ? 45.489 40.511 -19.897 1.00 32.25 616 SER A O 1
ATOM 4942 N N . ARG A 1 617 ? 45.150 42.692 -19.435 1.00 40.44 617 ARG A N 1
ATOM 4943 C CA . ARG A 1 617 ? 43.913 42.680 -18.658 1.00 40.44 617 ARG A CA 1
ATOM 4944 C C . ARG A 1 617 ? 42.736 42.158 -19.500 1.00 40.44 617 ARG A C 1
ATOM 4946 O O . ARG A 1 617 ? 42.240 42.868 -20.369 1.00 40.44 617 ARG A O 1
ATOM 4953 N N . SER A 1 618 ? 42.263 40.956 -19.190 1.00 38.66 618 SER A N 1
ATOM 4954 C CA . SER A 1 618 ? 40.887 40.516 -19.469 1.00 38.66 618 SER A CA 1
ATOM 4955 C C . SER A 1 618 ? 40.115 40.560 -18.146 1.00 38.66 618 SER A C 1
ATOM 4957 O O . SER A 1 618 ? 40.727 40.290 -17.112 1.00 38.66 618 SER A O 1
ATOM 4959 N N . PRO A 1 619 ? 38.826 40.943 -18.100 1.00 43.25 619 PRO A N 1
ATOM 4960 C CA . PRO A 1 619 ? 38.093 40.969 -16.842 1.00 43.25 619 PRO A CA 1
ATOM 4961 C C . PRO A 1 619 ? 37.858 39.527 -16.380 1.00 43.25 619 PRO A C 1
ATOM 4963 O O . PRO A 1 619 ? 36.931 38.861 -16.832 1.00 43.25 619 PRO A O 1
ATOM 4966 N N . GLU A 1 620 ? 38.718 39.039 -15.487 1.00 40.41 620 GLU A N 1
ATOM 4967 C CA . GLU A 1 620 ? 38.449 37.849 -14.692 1.00 40.41 620 GLU A CA 1
ATOM 4968 C C . GLU A 1 620 ? 37.177 38.113 -13.885 1.00 40.41 620 GLU A C 1
ATOM 4970 O O . GLU A 1 620 ? 37.181 38.830 -12.882 1.00 40.41 620 GLU A O 1
ATOM 4975 N N . SER A 1 621 ? 36.061 37.527 -14.316 1.00 43.56 621 SER A N 1
ATOM 4976 C CA . SER A 1 621 ? 34.914 37.300 -13.447 1.00 43.56 621 SER A CA 1
ATOM 4977 C C . SER A 1 621 ? 35.318 36.231 -12.428 1.00 43.56 621 SER A C 1
ATOM 4979 O O . SER A 1 621 ? 34.934 35.064 -12.534 1.00 43.56 621 SER A O 1
ATOM 4981 N N . GLY A 1 622 ? 36.183 36.606 -11.483 1.00 47.81 622 GLY A N 1
ATOM 4982 C CA . GLY A 1 622 ? 36.574 35.752 -10.374 1.00 47.81 622 GLY A CA 1
ATOM 4983 C C . GLY A 1 622 ? 35.308 35.285 -9.670 1.00 47.81 622 GLY A C 1
ATOM 4984 O O . GLY A 1 622 ? 34.499 36.108 -9.238 1.00 47.81 622 GLY A O 1
ATOM 4985 N N . LYS A 1 623 ? 35.105 33.965 -9.613 1.00 62.09 623 LYS A N 1
ATOM 4986 C CA . LYS A 1 623 ? 34.019 33.327 -8.865 1.00 62.09 623 LYS A CA 1
ATOM 4987 C C . LYS A 1 623 ? 34.173 33.722 -7.395 1.00 62.09 623 LYS A C 1
ATOM 4989 O O . LYS A 1 623 ? 34.884 33.058 -6.651 1.00 62.09 623 LYS A O 1
ATOM 4994 N N . GLN A 1 624 ? 33.560 34.830 -6.985 1.00 73.25 624 GLN A N 1
ATOM 4995 C CA . GLN A 1 624 ? 33.512 35.218 -5.580 1.00 73.25 624 GLN A CA 1
ATOM 4996 C C . GLN A 1 624 ? 32.782 34.104 -4.827 1.00 73.25 624 GLN A C 1
ATOM 4998 O O . GLN A 1 624 ? 31.668 33.732 -5.207 1.00 73.25 624 GLN A O 1
ATOM 5003 N N . SER A 1 625 ? 33.437 33.512 -3.829 1.00 83.88 625 SER A N 1
ATOM 5004 C CA . SER A 1 625 ? 32.810 32.550 -2.924 1.00 83.88 625 SER A CA 1
ATOM 5005 C C . SER A 1 625 ? 31.620 33.207 -2.228 1.00 83.88 625 SER A C 1
ATOM 5007 O O . SER A 1 625 ? 31.655 34.408 -1.935 1.00 83.88 625 SER A O 1
ATOM 5009 N N . LEU A 1 626 ? 30.547 32.444 -2.007 1.00 90.44 626 LEU A N 1
ATOM 5010 C CA . LEU A 1 626 ? 29.410 32.918 -1.225 1.00 90.44 626 LEU A CA 1
ATOM 5011 C C . LEU A 1 626 ? 29.906 33.339 0.164 1.00 90.44 626 LEU A C 1
ATOM 5013 O O . LEU A 1 626 ? 30.388 32.514 0.929 1.00 90.44 626 LEU A O 1
ATOM 5017 N N . ARG A 1 627 ? 29.805 34.628 0.491 1.00 94.75 627 ARG A N 1
ATOM 5018 C CA . ARG A 1 627 ? 30.048 35.107 1.852 1.00 94.75 627 ARG A CA 1
ATOM 5019 C C . ARG A 1 627 ? 28.732 35.145 2.609 1.00 94.75 627 ARG A C 1
ATOM 5021 O O . ARG A 1 627 ? 27.739 35.670 2.098 1.00 94.75 627 ARG A O 1
ATOM 5028 N N . LEU A 1 628 ? 28.732 34.582 3.808 1.00 96.44 628 LEU A N 1
ATOM 5029 C CA . LEU A 1 628 ? 27.572 34.509 4.687 1.00 96.44 628 LEU A CA 1
ATOM 5030 C C . LEU A 1 628 ? 27.721 35.499 5.838 1.00 96.44 628 LEU A C 1
ATOM 5032 O O . LEU A 1 628 ? 28.830 35.837 6.251 1.00 96.44 628 LEU A O 1
ATOM 5036 N N . LYS A 1 629 ? 26.588 35.952 6.363 1.00 96.88 629 LYS A N 1
ATOM 5037 C CA . LYS A 1 629 ? 26.533 36.700 7.617 1.00 96.88 629 LYS A CA 1
ATOM 5038 C C . LYS A 1 629 ? 27.013 35.809 8.764 1.00 96.88 629 LYS A C 1
ATOM 5040 O O . LYS A 1 629 ? 26.641 34.641 8.824 1.00 96.88 629 LYS A O 1
ATOM 5045 N N . ASP A 1 630 ? 27.821 36.357 9.668 1.00 94.44 630 ASP A N 1
ATOM 5046 C CA . ASP A 1 630 ? 28.372 35.617 10.808 1.00 94.44 630 ASP A CA 1
ATOM 5047 C C . ASP A 1 630 ? 27.256 35.247 11.809 1.00 94.44 630 ASP A C 1
ATOM 5049 O O . ASP A 1 630 ? 26.676 36.152 12.422 1.00 94.44 630 ASP A O 1
ATOM 5053 N N . PRO A 1 631 ? 26.956 33.949 12.014 1.00 92.38 631 PRO A N 1
ATOM 5054 C CA . PRO A 1 631 ? 25.897 33.495 12.917 1.00 92.38 631 PRO A CA 1
ATOM 5055 C C . PRO A 1 631 ? 26.032 33.987 14.361 1.00 92.38 631 PRO A C 1
ATOM 5057 O O . PRO A 1 631 ? 25.027 34.109 15.053 1.00 92.38 631 PRO A O 1
ATOM 5060 N N . SER A 1 632 ? 27.255 34.264 14.827 1.00 89.75 632 SER A N 1
ATOM 5061 C CA . SER A 1 632 ? 27.523 34.637 16.223 1.00 89.75 632 SER A CA 1
ATOM 5062 C C . SER A 1 632 ? 27.261 36.114 16.531 1.00 89.75 632 SER A C 1
ATOM 5064 O O . SER A 1 632 ? 27.048 36.484 17.686 1.00 89.75 632 SER A O 1
ATOM 5066 N N . THR A 1 633 ? 27.270 36.970 15.506 1.00 92.81 633 THR A N 1
ATOM 5067 C CA . THR A 1 633 ? 27.149 38.430 15.653 1.00 92.81 633 THR A CA 1
ATOM 5068 C C . THR A 1 633 ? 25.950 39.015 14.908 1.00 92.81 633 THR A C 1
ATOM 5070 O O . THR A 1 633 ? 25.532 40.145 15.181 1.00 92.81 633 THR A O 1
ATOM 5073 N N . THR A 1 634 ? 25.367 38.259 13.977 1.00 94.19 634 THR A N 1
ATOM 5074 C CA . THR A 1 634 ? 24.273 38.727 13.127 1.00 94.19 634 THR A CA 1
ATOM 5075 C C . THR A 1 634 ? 22.958 38.793 13.887 1.00 94.19 634 THR A C 1
ATOM 5077 O O . THR A 1 634 ? 22.488 37.812 14.456 1.00 94.19 634 THR A O 1
ATOM 5080 N N . ARG A 1 635 ? 22.305 39.957 13.834 1.00 92.94 635 ARG A N 1
ATOM 5081 C CA . ARG A 1 635 ? 20.934 40.111 14.329 1.00 92.94 635 ARG A CA 1
ATOM 5082 C C . ARG A 1 635 ? 19.951 39.442 13.372 1.00 92.94 635 ARG A C 1
ATOM 5084 O O . ARG A 1 635 ? 20.006 39.678 12.163 1.00 92.94 635 ARG A O 1
ATOM 5091 N N . TYR A 1 636 ? 19.013 38.691 13.929 1.00 94.75 636 TYR A N 1
ATOM 5092 C CA . TYR A 1 636 ? 17.896 38.103 13.201 1.00 94.75 636 TYR A CA 1
ATOM 5093 C C . TYR A 1 636 ? 16.562 38.549 13.803 1.00 94.75 636 TYR A C 1
ATOM 5095 O O . TYR A 1 636 ? 16.499 39.094 14.907 1.00 94.75 636 TYR A O 1
ATOM 5103 N N . VAL A 1 637 ? 15.492 38.340 13.043 1.00 95.62 637 VAL A N 1
ATOM 5104 C CA . VAL A 1 637 ? 14.112 38.588 13.463 1.00 95.62 637 VAL A CA 1
ATOM 5105 C C . VAL A 1 637 ? 13.332 37.283 13.356 1.00 95.62 637 VAL A C 1
ATOM 5107 O O . VAL A 1 637 ? 13.481 36.541 12.384 1.00 95.62 637 VAL A O 1
ATOM 5110 N N . LEU A 1 638 ? 12.479 37.008 14.342 1.00 94.94 638 LEU A N 1
ATOM 5111 C CA . LEU A 1 638 ? 11.511 35.920 14.248 1.00 94.94 638 LEU A CA 1
ATOM 5112 C C . LEU A 1 638 ? 10.389 36.333 13.294 1.00 94.94 638 LEU A C 1
ATOM 5114 O O . LEU A 1 638 ? 9.593 37.228 13.588 1.00 94.94 638 LEU A O 1
ATOM 5118 N N . GLY A 1 639 ? 10.367 35.703 12.124 1.00 86.94 639 GLY A N 1
ATOM 5119 C CA . GLY A 1 639 ? 9.356 35.922 11.103 1.00 86.94 639 GLY A CA 1
ATOM 5120 C C . GLY A 1 639 ? 8.030 35.280 11.493 1.00 86.94 639 GLY A C 1
ATOM 5121 O O . GLY A 1 639 ? 7.985 34.197 12.077 1.00 86.94 639 GLY A O 1
ATOM 5122 N N . SER A 1 640 ? 6.929 35.938 11.135 1.00 83.44 640 SER A N 1
ATOM 5123 C CA . SER A 1 640 ? 5.639 35.252 11.023 1.00 83.44 640 SER A CA 1
ATOM 5124 C C . SER A 1 640 ? 5.540 34.603 9.640 1.00 83.44 640 SER A C 1
ATOM 5126 O O . SER A 1 640 ? 6.061 35.184 8.680 1.00 83.44 640 SER A O 1
ATOM 5128 N N . PRO A 1 641 ? 4.862 33.447 9.502 1.00 76.19 641 PRO A N 1
ATOM 5129 C CA . PRO A 1 641 ? 4.547 32.885 8.194 1.00 76.19 641 PRO A CA 1
ATOM 5130 C C . PRO A 1 641 ? 3.942 33.963 7.284 1.00 76.19 641 PRO A C 1
ATOM 5132 O O . PRO A 1 641 ? 3.168 34.792 7.771 1.00 76.19 641 PRO A O 1
ATOM 5135 N N . PRO A 1 642 ? 4.287 34.001 5.986 1.00 68.94 642 PRO A N 1
ATOM 5136 C CA . PRO A 1 642 ? 3.841 35.064 5.096 1.00 68.94 642 PRO A CA 1
ATOM 5137 C C . PRO A 1 642 ? 2.309 35.137 5.079 1.00 68.94 642 PRO A C 1
ATOM 5139 O O . PRO A 1 642 ? 1.646 34.219 4.591 1.00 68.94 642 PRO A O 1
ATOM 5142 N N . SER A 1 643 ? 1.755 36.232 5.610 1.00 52.59 643 SER A N 1
ATOM 5143 C CA . SER A 1 643 ? 0.315 36.483 5.626 1.00 52.59 643 SER A CA 1
ATOM 5144 C C . SER A 1 643 ? -0.183 36.587 4.191 1.00 52.59 643 SER A C 1
ATOM 5146 O O . SER A 1 643 ? 0.153 37.529 3.469 1.00 52.59 643 SER A O 1
ATOM 5148 N N . GLY A 1 644 ? -0.961 35.594 3.764 1.00 51.03 644 GLY A N 1
ATOM 5149 C CA . GLY A 1 644 ? -1.615 35.569 2.463 1.00 51.03 644 GLY A CA 1
ATOM 5150 C C . GLY A 1 644 ? -2.698 36.636 2.406 1.00 51.03 644 GLY A C 1
ATOM 5151 O O . GLY A 1 644 ? -3.875 36.335 2.556 1.00 51.03 644 GLY A O 1
ATOM 5152 N N . GLY A 1 645 ? -2.310 37.894 2.205 1.00 42.88 645 GLY A N 1
ATOM 5153 C CA . GLY A 1 645 ? -3.251 38.914 1.775 1.00 42.88 645 GLY A CA 1
ATOM 5154 C C . GLY A 1 645 ? -3.865 38.443 0.463 1.00 42.88 645 GLY A C 1
ATOM 5155 O O . GLY A 1 645 ? -3.138 38.226 -0.507 1.00 42.88 645 GLY A O 1
ATOM 5156 N N . ALA A 1 646 ? -5.184 38.251 0.457 1.00 41.81 646 ALA A N 1
ATOM 5157 C CA . ALA A 1 646 ? -5.981 37.953 -0.724 1.00 41.81 646 ALA A CA 1
ATOM 5158 C C . ALA A 1 646 ? -5.927 39.143 -1.698 1.00 41.81 646 ALA A C 1
ATOM 5160 O O . ALA A 1 646 ? -6.860 39.929 -1.821 1.00 41.81 646 ALA A O 1
ATOM 5161 N N . GLY A 1 647 ? -4.789 39.311 -2.365 1.00 36.16 647 GLY A N 1
ATOM 5162 C CA . GLY A 1 647 ? -4.651 40.167 -3.526 1.00 36.16 647 GLY A CA 1
ATOM 5163 C C . GLY A 1 647 ? -5.273 39.450 -4.713 1.00 36.16 647 GLY A C 1
ATOM 5164 O O . GLY A 1 647 ? -4.655 38.579 -5.319 1.00 36.16 647 GLY A O 1
ATOM 5165 N N . THR A 1 648 ? -6.513 39.802 -5.033 1.00 38.81 648 THR A N 1
ATOM 5166 C CA . THR A 1 648 ? -7.116 39.535 -6.339 1.00 38.81 648 THR A CA 1
ATOM 5167 C C . THR A 1 648 ? -6.223 40.080 -7.454 1.00 38.81 648 THR A C 1
ATOM 5169 O O . THR A 1 648 ? -5.959 41.278 -7.495 1.00 38.81 648 THR A O 1
ATOM 5172 N N . GLY A 1 649 ? -5.853 39.213 -8.398 1.00 38.19 649 GLY A N 1
ATOM 5173 C CA . GLY A 1 649 ? -5.471 39.606 -9.755 1.00 38.19 649 GLY A CA 1
ATOM 5174 C C . GLY A 1 649 ? -3.972 39.763 -10.004 1.00 38.19 649 GLY A C 1
ATOM 5175 O O . GLY A 1 649 ? -3.373 40.783 -9.683 1.00 38.19 649 GLY A O 1
ATOM 5176 N N . GLY A 1 650 ? -3.397 38.776 -10.691 1.00 28.14 650 GLY A N 1
ATOM 5177 C CA . GLY A 1 650 ? -2.089 38.904 -11.320 1.00 28.14 650 GLY A CA 1
ATOM 5178 C C . GLY A 1 650 ? -1.466 37.553 -11.632 1.00 28.14 650 GLY A C 1
ATOM 5179 O O . GLY A 1 650 ? -0.647 37.061 -10.862 1.00 28.14 650 GLY A O 1
ATOM 5180 N N . SER A 1 651 ? -1.808 36.976 -12.785 1.00 36.44 651 SER A N 1
ATOM 5181 C CA . SER A 1 651 ? -0.906 36.079 -13.512 1.00 36.44 651 SER A CA 1
ATOM 5182 C C . SER A 1 651 ? 0.337 36.890 -13.894 1.00 36.44 651 SER A C 1
ATOM 5184 O O . SER A 1 651 ? 0.427 37.453 -14.984 1.00 36.44 651 SER A O 1
ATOM 5186 N N . GLY A 1 652 ? 1.238 37.063 -12.931 1.00 30.86 652 GLY A N 1
ATOM 5187 C CA . GLY A 1 652 ? 2.507 37.734 -13.122 1.00 30.86 652 GLY A CA 1
ATOM 5188 C C . GLY A 1 652 ? 3.427 36.813 -13.896 1.00 30.86 652 GLY A C 1
ATOM 5189 O O . GLY A 1 652 ? 4.126 35.997 -13.302 1.00 30.86 652 GLY A O 1
ATOM 5190 N N . GLU A 1 653 ? 3.427 36.966 -15.220 1.00 37.16 653 GLU A N 1
ATOM 5191 C CA . GLU A 1 653 ? 4.657 36.804 -15.979 1.00 37.16 653 GLU A CA 1
ATOM 5192 C C . GLU A 1 653 ? 5.744 37.614 -15.274 1.00 37.16 653 GLU A C 1
ATOM 5194 O O . GLU A 1 653 ? 5.660 38.829 -15.076 1.00 37.16 653 GLU A O 1
ATOM 5199 N N . ASP A 1 654 ? 6.726 36.855 -14.826 1.00 34.78 654 ASP A N 1
ATOM 5200 C CA . ASP A 1 654 ? 7.883 37.250 -14.067 1.00 34.78 654 ASP A CA 1
ATOM 5201 C C . ASP A 1 654 ? 8.710 38.284 -14.851 1.00 34.78 654 ASP A C 1
ATOM 5203 O O . ASP A 1 654 ? 9.565 37.961 -15.674 1.00 34.78 654 ASP A O 1
ATOM 5207 N N . ARG A 1 655 ? 8.413 39.566 -14.613 1.00 33.56 655 ARG A N 1
ATOM 5208 C CA . ARG A 1 655 ? 9.308 40.702 -14.882 1.00 33.56 655 ARG A CA 1
ATOM 5209 C C . ARG A 1 655 ? 10.127 41.076 -13.642 1.00 33.56 655 ARG A C 1
ATOM 5211 O O . ARG A 1 655 ? 10.613 42.202 -13.537 1.00 33.56 655 ARG A O 1
ATOM 5218 N N . GLY A 1 656 ? 10.322 40.137 -12.713 1.00 34.09 656 GLY A N 1
ATOM 5219 C CA . GLY A 1 656 ? 11.476 40.176 -11.833 1.00 34.09 656 GLY A CA 1
ATOM 5220 C C . GLY A 1 656 ? 12.706 39.916 -12.690 1.00 34.09 656 GLY A C 1
ATOM 5221 O O . GLY A 1 656 ? 12.775 38.923 -13.406 1.00 34.09 656 GLY A O 1
ATOM 5222 N N . THR A 1 657 ? 13.672 40.828 -12.683 1.00 32.09 657 THR A N 1
ATOM 5223 C CA . THR A 1 657 ? 14.995 40.580 -13.258 1.00 32.09 657 THR A CA 1
ATOM 5224 C C . THR A 1 657 ? 15.490 39.222 -12.766 1.00 32.09 657 THR A C 1
ATOM 5226 O O . THR A 1 657 ? 15.855 39.107 -11.595 1.00 32.09 657 THR A O 1
ATOM 5229 N N . LYS A 1 658 ? 15.477 38.207 -13.642 1.00 37.34 658 LYS A N 1
ATOM 5230 C CA . LYS A 1 658 ? 16.150 36.924 -13.445 1.00 37.34 658 LYS A CA 1
ATOM 5231 C C . LYS A 1 658 ? 17.622 37.222 -13.180 1.00 37.34 658 LYS A C 1
ATOM 5233 O O . LYS A 1 658 ? 18.443 37.251 -14.090 1.00 37.34 658 LYS A O 1
ATOM 5238 N N . ARG A 1 659 ? 17.976 37.468 -11.920 1.00 43.69 659 ARG A N 1
ATOM 5239 C CA . ARG A 1 659 ? 19.282 37.050 -11.441 1.00 43.69 659 ARG A CA 1
ATOM 5240 C C . ARG A 1 659 ? 19.193 35.538 -11.469 1.00 43.69 659 ARG A C 1
ATOM 5242 O O . ARG A 1 659 ? 18.602 34.948 -10.572 1.00 43.69 659 ARG A O 1
ATOM 5249 N N . GLU A 1 660 ? 19.694 34.939 -12.545 1.00 38.84 660 GLU A N 1
ATOM 5250 C CA . GLU A 1 660 ? 20.090 33.537 -12.533 1.00 38.84 660 GLU A CA 1
ATOM 5251 C C . GLU A 1 660 ? 21.013 33.374 -11.328 1.00 38.84 660 GLU A C 1
ATOM 5253 O O . GLU A 1 660 ? 22.168 33.807 -11.329 1.00 38.84 660 GLU A O 1
ATOM 5258 N N . GLY A 1 661 ? 20.444 32.887 -10.226 1.00 60.59 661 GLY A N 1
ATOM 5259 C CA . GLY A 1 661 ? 21.206 32.580 -9.036 1.00 60.59 661 GLY A CA 1
ATOM 5260 C C . GLY A 1 661 ? 22.202 31.511 -9.440 1.00 60.59 661 GLY A C 1
ATOM 5261 O O . GLY A 1 661 ? 21.802 30.423 -9.850 1.00 60.59 661 GLY A O 1
ATOM 5262 N N . ARG A 1 662 ? 23.494 31.839 -9.377 1.00 82.56 662 ARG A N 1
ATOM 5263 C CA . ARG A 1 662 ? 24.570 30.862 -9.533 1.00 82.56 662 ARG A CA 1
ATOM 5264 C C . ARG A 1 662 ? 24.243 29.651 -8.657 1.00 82.56 662 ARG A C 1
ATOM 5266 O O . ARG A 1 662 ? 24.007 29.812 -7.461 1.00 82.56 662 ARG A O 1
ATOM 5273 N N . SER A 1 663 ? 24.257 28.458 -9.244 1.00 84.19 663 SER A N 1
ATOM 5274 C CA . SER A 1 663 ? 24.134 27.215 -8.487 1.00 84.19 663 SER A CA 1
ATOM 5275 C C . SER A 1 663 ? 25.243 27.152 -7.436 1.00 84.19 663 SER A C 1
ATOM 5277 O O . SER A 1 663 ? 26.423 27.311 -7.763 1.00 84.19 663 SER A O 1
ATOM 5279 N N . LEU A 1 664 ? 24.855 26.964 -6.176 1.00 88.94 664 LEU A N 1
ATOM 5280 C CA . LEU A 1 664 ? 25.798 26.801 -5.075 1.00 88.94 664 LEU A CA 1
ATOM 5281 C C . LEU A 1 664 ? 26.556 25.484 -5.240 1.00 88.94 664 LEU A C 1
ATOM 5283 O O . LEU A 1 664 ? 25.960 24.459 -5.587 1.00 88.94 664 LEU A O 1
ATOM 5287 N N . THR A 1 665 ? 27.860 25.520 -4.985 1.00 90.69 665 THR A N 1
ATOM 5288 C CA . THR A 1 665 ? 28.665 24.300 -4.834 1.00 90.69 665 THR A CA 1
ATOM 5289 C C . THR A 1 665 ? 28.250 23.553 -3.566 1.00 90.69 665 THR A C 1
ATOM 5291 O O . THR A 1 665 ? 27.671 24.147 -2.659 1.00 90.69 665 THR A O 1
ATOM 5294 N N . ASP A 1 666 ? 28.548 22.258 -3.466 1.00 86.62 666 ASP A N 1
ATOM 5295 C CA . ASP A 1 666 ? 28.168 21.475 -2.279 1.00 86.62 666 ASP A CA 1
ATOM 5296 C C . ASP A 1 666 ? 28.844 21.983 -0.997 1.00 86.62 666 ASP A C 1
ATOM 5298 O O . ASP A 1 666 ? 28.236 21.958 0.068 1.00 86.62 666 ASP A O 1
ATOM 5302 N N . ALA A 1 667 ? 30.056 22.539 -1.109 1.00 91.56 667 ALA A N 1
ATOM 5303 C CA . ALA A 1 667 ? 30.720 23.226 -0.003 1.00 91.56 667 ALA A CA 1
ATOM 5304 C C . ALA A 1 667 ? 29.954 24.491 0.427 1.00 91.56 667 ALA A C 1
ATOM 5306 O O . ALA A 1 667 ? 29.683 24.666 1.609 1.00 91.56 667 ALA A O 1
ATOM 5307 N N . GLU A 1 668 ? 29.527 25.330 -0.526 1.00 93.12 668 GLU A N 1
ATOM 5308 C CA . GLU A 1 668 ? 28.721 26.527 -0.232 1.00 93.12 668 GLU A CA 1
ATOM 5309 C C . GLU A 1 668 ? 27.350 26.165 0.365 1.00 93.12 668 GLU A C 1
ATOM 5311 O O . GLU A 1 668 ? 26.854 26.882 1.231 1.00 93.12 668 GLU A O 1
ATOM 5316 N N . LYS A 1 669 ? 26.736 25.050 -0.060 1.00 92.69 669 LYS A N 1
ATOM 5317 C CA . LYS A 1 669 ? 25.497 24.534 0.548 1.00 92.69 669 LYS A CA 1
ATOM 5318 C C . LYS A 1 669 ? 25.728 24.076 1.987 1.00 92.69 669 LYS A C 1
ATOM 5320 O O . LYS A 1 669 ? 24.963 24.466 2.859 1.00 92.69 669 LYS A O 1
ATOM 5325 N N . ALA A 1 670 ? 26.794 23.317 2.243 1.00 92.62 670 ALA A N 1
ATOM 5326 C CA . ALA A 1 670 ? 27.132 22.855 3.588 1.00 92.62 670 ALA A CA 1
ATOM 5327 C C . ALA A 1 670 ? 27.451 24.022 4.541 1.00 92.62 670 ALA A C 1
ATOM 5329 O O . ALA A 1 670 ? 27.035 24.005 5.698 1.00 92.62 670 ALA A O 1
ATOM 5330 N N . GLU A 1 671 ? 28.146 25.057 4.057 1.00 94.88 671 GLU A N 1
ATOM 5331 C CA . GLU A 1 671 ? 28.391 26.291 4.816 1.00 94.88 671 GLU A CA 1
ATOM 5332 C C . GLU A 1 671 ? 27.087 27.046 5.113 1.00 94.88 671 GLU A C 1
ATOM 5334 O O . GLU A 1 671 ? 26.885 27.515 6.235 1.00 94.88 671 GLU A O 1
ATOM 5339 N N . LEU A 1 672 ? 26.183 27.135 4.131 1.00 95.75 672 LEU A N 1
ATOM 5340 C CA . LEU A 1 672 ? 24.876 27.775 4.282 1.00 95.75 672 LEU A CA 1
ATOM 5341 C C . LEU A 1 672 ? 23.993 27.042 5.303 1.00 95.75 672 LEU A C 1
ATOM 5343 O O . LEU A 1 672 ? 23.402 27.683 6.174 1.00 95.75 672 LEU A O 1
ATOM 5347 N N . GLU A 1 673 ? 23.936 25.713 5.223 1.00 94.56 673 GLU A N 1
ATOM 5348 C CA . GLU A 1 673 ? 23.229 24.855 6.176 1.00 94.56 673 GLU A CA 1
ATOM 5349 C C . GLU A 1 673 ? 23.805 24.997 7.589 1.00 94.56 673 GLU A C 1
ATOM 5351 O O . GLU A 1 673 ? 23.054 25.236 8.535 1.00 94.56 673 GLU A O 1
ATOM 5356 N N . GLU A 1 674 ? 25.132 24.946 7.755 1.00 96.19 674 GLU A N 1
ATOM 5357 C CA . GLU A 1 674 ? 25.760 25.101 9.073 1.00 96.19 674 GLU A CA 1
ATOM 5358 C C . GLU A 1 674 ? 25.507 26.484 9.685 1.00 96.19 674 GLU A C 1
ATOM 5360 O O . GLU A 1 674 ? 25.221 26.581 10.882 1.00 96.19 674 GLU A O 1
ATOM 5365 N N . ALA A 1 675 ? 25.544 27.548 8.877 1.00 97.19 675 ALA A N 1
ATOM 5366 C CA . ALA A 1 675 ? 25.208 28.894 9.332 1.00 97.19 675 ALA A CA 1
ATOM 5367 C C . ALA A 1 675 ? 23.750 28.985 9.816 1.00 97.19 675 ALA A C 1
ATOM 5369 O O . ALA A 1 675 ? 23.484 29.549 10.882 1.00 97.19 675 ALA A O 1
ATOM 5370 N N . GLY A 1 676 ? 22.811 28.380 9.079 1.00 97.31 676 GLY A N 1
ATOM 5371 C CA . GLY A 1 676 ? 21.410 28.283 9.488 1.00 97.31 676 GLY A CA 1
ATOM 5372 C C . GLY A 1 676 ? 21.227 27.504 10.792 1.00 97.31 676 GLY A C 1
ATOM 5373 O O . GLY A 1 676 ? 20.538 27.976 11.699 1.00 97.31 676 GLY A O 1
ATOM 5374 N N . ARG A 1 677 ? 21.897 26.351 10.935 1.00 97.31 677 ARG A N 1
ATOM 5375 C CA . ARG A 1 677 ? 21.869 25.540 12.166 1.00 97.31 677 ARG A CA 1
ATOM 5376 C C . ARG A 1 677 ? 22.426 26.286 13.371 1.00 97.31 677 ARG A C 1
ATOM 5378 O O . ARG A 1 677 ? 21.877 26.161 14.461 1.00 97.31 677 ARG A O 1
ATOM 5385 N N . ALA A 1 678 ? 23.499 27.056 13.195 1.00 97.75 678 ALA A N 1
ATOM 5386 C CA . ALA A 1 678 ? 24.085 27.857 14.266 1.00 97.75 678 ALA A CA 1
ATOM 5387 C C . ALA A 1 678 ? 23.116 28.938 14.780 1.00 97.75 678 ALA A C 1
ATOM 5389 O O . ALA A 1 678 ? 22.958 29.081 15.991 1.00 97.75 678 ALA A O 1
ATOM 5390 N N . LEU A 1 679 ? 22.415 29.637 13.880 1.00 97.75 679 LEU A N 1
ATOM 5391 C CA . LEU A 1 679 ? 21.401 30.634 14.250 1.00 97.75 679 LEU A CA 1
ATOM 5392 C C . LEU A 1 679 ? 20.182 30.004 14.934 1.00 97.75 679 LEU A C 1
ATOM 5394 O O . LEU A 1 679 ? 19.721 30.508 15.956 1.00 97.75 679 LEU A O 1
ATOM 5398 N N . ALA A 1 680 ? 19.683 28.883 14.407 1.00 97.81 680 ALA A N 1
ATOM 5399 C CA . ALA A 1 680 ? 18.568 28.159 15.011 1.00 97.81 680 ALA A CA 1
ATOM 5400 C C . ALA A 1 680 ? 18.920 27.621 16.412 1.00 97.81 680 ALA A C 1
ATOM 5402 O O . ALA A 1 680 ? 18.112 27.731 17.334 1.00 97.81 680 ALA A O 1
ATOM 5403 N N . ALA A 1 681 ? 20.137 27.096 16.598 1.00 98.12 681 ALA A N 1
ATOM 5404 C CA . ALA A 1 681 ? 20.625 26.657 17.903 1.00 98.12 681 ALA A CA 1
ATOM 5405 C C . ALA A 1 681 ? 20.706 27.821 18.903 1.00 98.12 681 ALA A C 1
ATOM 5407 O O . ALA A 1 681 ? 20.208 27.691 20.018 1.00 98.12 681 ALA A O 1
ATOM 5408 N N . HIS A 1 682 ? 21.248 28.969 18.489 1.00 97.50 682 HIS A N 1
ATOM 5409 C CA . HIS A 1 682 ? 21.333 30.156 19.342 1.00 97.50 682 HIS A CA 1
ATOM 5410 C C . HIS A 1 682 ? 19.951 30.676 19.780 1.00 97.50 682 HIS A C 1
ATOM 5412 O O . HIS A 1 682 ? 19.757 31.052 20.940 1.00 97.50 682 HIS A O 1
ATOM 5418 N N . GLU A 1 683 ? 18.963 30.652 18.882 1.00 97.38 683 GLU A N 1
ATOM 5419 C CA . GLU A 1 683 ? 17.581 31.007 19.218 1.00 97.38 683 GLU A CA 1
ATOM 5420 C C . GLU A 1 683 ? 16.968 30.019 20.223 1.00 97.38 683 GLU A C 1
ATOM 5422 O O . GLU A 1 683 ? 16.380 30.434 21.221 1.00 97.38 683 GLU A O 1
ATOM 5427 N N . LEU A 1 684 ? 17.147 28.710 20.024 1.00 97.81 684 LEU A N 1
ATOM 5428 C CA . LEU A 1 684 ? 16.676 27.691 20.970 1.00 97.81 684 LEU A CA 1
ATOM 5429 C C . LEU A 1 684 ? 17.323 27.847 22.358 1.00 97.81 684 LEU A C 1
ATOM 5431 O O . LEU A 1 684 ? 16.633 27.745 23.376 1.00 97.81 684 LEU A O 1
ATOM 5435 N N . GLU A 1 685 ? 18.623 28.134 22.416 1.00 97.75 685 GLU A N 1
ATOM 5436 C CA . GLU A 1 685 ? 19.340 28.425 23.663 1.00 97.75 685 GLU A CA 1
ATOM 5437 C C . GLU A 1 685 ? 18.783 29.679 24.351 1.00 97.75 685 GLU A C 1
ATOM 5439 O O . GLU A 1 685 ? 18.531 29.663 25.557 1.00 97.75 685 GLU A O 1
ATOM 5444 N N . THR A 1 686 ? 18.488 30.735 23.586 1.00 96.44 686 THR A N 1
ATOM 5445 C CA . THR A 1 686 ? 17.855 31.968 24.088 1.00 96.44 686 THR A CA 1
ATOM 5446 C C . THR A 1 686 ? 16.449 31.704 24.639 1.00 96.44 686 THR A C 1
ATOM 5448 O O . THR A 1 686 ? 16.048 32.284 25.650 1.00 96.44 686 THR A O 1
ATOM 5451 N N . MET A 1 687 ? 15.712 30.763 24.044 1.00 96.44 687 MET A N 1
ATOM 5452 C CA . MET A 1 687 ? 14.427 30.271 24.555 1.00 96.44 687 MET A CA 1
ATOM 5453 C C . MET A 1 687 ? 14.562 29.370 25.805 1.00 96.44 687 MET A C 1
ATOM 5455 O O . MET A 1 687 ? 13.550 28.963 26.395 1.00 96.44 687 MET A O 1
ATOM 5459 N N . GLY A 1 688 ? 15.786 29.063 26.243 1.00 97.50 688 GLY A N 1
ATOM 5460 C CA . GLY A 1 688 ? 16.094 28.270 27.432 1.00 97.50 688 GLY A CA 1
ATOM 5461 C C . GLY A 1 688 ? 16.137 26.759 27.198 1.00 97.50 688 GLY A C 1
ATOM 5462 O O . GLY A 1 688 ? 15.962 26.004 28.154 1.00 97.50 688 GLY A O 1
ATOM 5463 N N . PHE A 1 689 ? 16.310 26.304 25.955 1.00 98.12 689 PHE A N 1
ATOM 5464 C CA . PHE A 1 689 ? 16.559 24.892 25.665 1.00 98.12 689 PHE A CA 1
ATOM 5465 C C . PHE A 1 689 ? 18.049 24.550 25.786 1.00 98.12 689 PHE A C 1
ATOM 5467 O O . PHE A 1 689 ? 18.916 25.349 25.448 1.00 98.12 689 PHE A O 1
ATOM 5474 N N . SER A 1 690 ? 18.348 23.318 26.199 1.00 97.75 690 SER A N 1
ATOM 5475 C CA . SER A 1 690 ? 19.653 22.694 25.963 1.00 97.75 690 SER A CA 1
ATOM 5476 C C . SER A 1 690 ? 19.649 22.065 24.570 1.00 97.75 690 SER A C 1
ATOM 5478 O O . SER A 1 690 ? 18.784 21.231 24.290 1.00 97.75 690 SER A O 1
ATOM 5480 N N . VAL A 1 691 ? 20.570 22.484 23.697 1.00 98.19 691 VAL A N 1
ATOM 5481 C CA . VAL A 1 691 ? 20.589 22.104 22.276 1.00 98.19 691 VAL A CA 1
ATOM 5482 C C . VAL A 1 691 ? 21.731 21.130 21.979 1.00 98.19 691 VAL A C 1
ATOM 5484 O O . VAL A 1 691 ? 22.884 21.365 22.325 1.00 98.19 691 VAL A O 1
ATOM 5487 N N . GLU A 1 692 ? 21.403 20.037 21.299 1.00 97.56 692 GLU A N 1
ATOM 5488 C CA . GLU A 1 692 ? 22.319 19.040 20.750 1.00 97.56 692 GLU A CA 1
ATOM 5489 C C . GLU A 1 692 ? 22.233 19.102 19.216 1.00 97.56 692 GLU A C 1
ATOM 5491 O O . GLU A 1 692 ? 21.155 18.929 18.640 1.00 97.56 692 GLU A O 1
ATOM 5496 N N . LYS A 1 693 ? 23.364 19.355 18.543 1.00 96.88 693 LYS A N 1
ATOM 5497 C CA . LYS A 1 693 ? 23.456 19.265 17.078 1.00 96.88 693 LYS A CA 1
ATOM 5498 C C . LYS A 1 693 ? 23.543 17.801 16.667 1.00 96.88 693 LYS A C 1
ATOM 5500 O O . LYS A 1 693 ? 24.418 17.077 17.143 1.00 96.88 693 LYS A O 1
ATOM 5505 N N . MET A 1 694 ? 22.674 17.380 15.760 1.00 95.75 694 MET A N 1
ATOM 5506 C CA . MET A 1 694 ? 22.703 16.022 15.240 1.00 95.75 694 MET A CA 1
ATOM 5507 C C . MET A 1 694 ? 23.788 15.863 14.165 1.00 95.75 694 MET A C 1
ATOM 5509 O O . MET A 1 694 ? 24.088 16.809 13.432 1.00 95.75 694 MET A O 1
ATOM 5513 N N . PRO A 1 695 ? 24.405 14.673 14.042 1.00 88.50 695 PRO A N 1
ATOM 5514 C CA . PRO A 1 695 ? 25.342 14.405 12.962 1.00 88.50 695 PRO A CA 1
ATOM 5515 C C . PRO A 1 695 ? 24.628 14.451 11.603 1.00 88.50 695 PRO A C 1
ATOM 5517 O O . PRO A 1 695 ? 23.465 14.076 11.489 1.00 88.50 695 PRO A O 1
ATOM 5520 N N . GLN A 1 696 ? 25.368 14.789 10.542 1.00 74.06 696 GLN A N 1
ATOM 5521 C CA . GLN A 1 696 ? 24.880 14.743 9.150 1.00 74.06 696 GLN A CA 1
ATOM 5522 C C . GLN A 1 696 ? 24.451 13.335 8.687 1.00 74.06 696 GLN A C 1
ATOM 5524 O O . GLN A 1 696 ? 23.857 13.187 7.621 1.00 74.06 696 GLN A O 1
ATOM 5529 N N . GLY A 1 697 ? 24.730 12.295 9.489 1.00 69.38 697 GLY A N 1
ATOM 5530 C CA . GLY A 1 697 ? 24.143 10.957 9.383 1.00 69.38 697 GLY A CA 1
ATOM 5531 C C . GLY A 1 697 ? 22.643 10.998 9.682 1.00 69.38 697 GLY A C 1
ATOM 5532 O O . GLY A 1 697 ? 22.199 10.565 10.739 1.00 69.38 697 GLY A O 1
ATOM 5533 N N . ASN A 1 698 ? 21.919 11.569 8.726 1.00 63.38 698 ASN A N 1
ATOM 5534 C CA . ASN A 1 698 ? 20.549 12.060 8.720 1.00 63.38 698 ASN A CA 1
ATOM 5535 C C . ASN A 1 6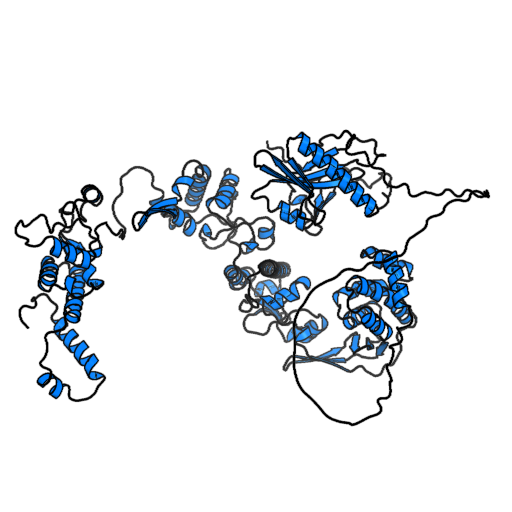98 ? 19.575 11.309 9.662 1.00 63.38 698 ASN A C 1
ATOM 5537 O O . ASN A 1 698 ? 19.026 10.275 9.264 1.00 63.38 698 ASN A O 1
ATOM 5541 N N . PRO A 1 699 ? 19.331 11.802 10.892 1.00 79.56 699 PRO A N 1
ATOM 5542 C CA . PRO A 1 699 ? 18.350 11.228 11.810 1.00 79.56 699 PRO A CA 1
ATOM 5543 C C . PRO A 1 699 ? 16.917 11.729 11.559 1.00 79.56 699 PRO A C 1
ATOM 5545 O O . PRO A 1 699 ? 16.027 11.372 12.323 1.00 79.56 699 PRO A O 1
ATOM 5548 N N . GLY A 1 700 ? 16.680 12.518 10.501 1.00 89.38 700 GLY A N 1
ATOM 5549 C CA . GLY A 1 700 ? 15.376 13.114 10.179 1.00 89.38 700 GLY A CA 1
ATOM 5550 C C . GLY A 1 700 ? 15.129 14.504 10.787 1.00 89.38 700 GLY A C 1
ATOM 5551 O O . GLY A 1 700 ? 14.001 14.991 10.735 1.00 89.38 700 GLY A O 1
ATOM 5552 N N . PHE A 1 701 ? 16.146 15.106 11.409 1.00 95.38 701 PHE A N 1
ATOM 5553 C CA . PHE A 1 701 ? 16.146 16.471 11.948 1.00 95.38 701 PHE A CA 1
ATOM 5554 C C . PHE A 1 701 ? 17.592 16.931 12.232 1.00 95.38 701 PHE A C 1
ATOM 5556 O O . PHE A 1 701 ? 18.477 16.096 12.450 1.00 95.38 701 PHE A O 1
ATOM 5563 N N . ASP A 1 702 ? 17.828 18.242 12.311 1.00 97.06 702 ASP A N 1
ATOM 5564 C CA . ASP A 1 702 ? 19.156 18.839 12.519 1.00 97.06 702 ASP A CA 1
ATOM 5565 C C . ASP A 1 702 ? 19.513 19.091 13.988 1.00 97.06 702 ASP A C 1
ATOM 5567 O O . ASP A 1 702 ? 20.667 18.924 14.394 1.00 97.06 702 ASP A O 1
ATOM 5571 N N . LEU A 1 703 ? 18.547 19.532 14.798 1.00 97.69 703 LEU A N 1
ATOM 5572 C CA . LEU A 1 703 ? 18.771 19.948 16.185 1.00 97.69 703 LEU A CA 1
ATOM 5573 C C . LEU A 1 703 ? 17.810 19.232 17.134 1.00 97.69 703 LEU A C 1
ATOM 5575 O O . LEU A 1 703 ? 16.602 19.187 16.897 1.00 97.69 703 LEU A O 1
ATOM 5579 N N . ARG A 1 704 ? 18.329 18.720 18.253 1.00 97.38 704 ARG A N 1
ATOM 5580 C CA . ARG A 1 704 ? 17.522 18.254 19.388 1.00 97.38 704 ARG A CA 1
ATOM 5581 C C . ARG A 1 704 ? 17.602 19.273 20.514 1.00 97.38 704 ARG A C 1
ATOM 5583 O O . ARG A 1 704 ? 18.679 19.535 21.030 1.00 97.38 704 ARG A O 1
ATOM 5590 N N . ALA A 1 705 ? 16.467 19.803 20.942 1.00 98.06 705 ALA A N 1
ATOM 5591 C CA . ALA A 1 705 ? 16.368 20.788 22.007 1.00 98.06 705 ALA A CA 1
ATOM 5592 C C . ALA A 1 705 ? 15.569 20.212 23.186 1.00 98.06 705 ALA A C 1
ATOM 5594 O O . ALA A 1 705 ? 14.490 19.652 22.990 1.00 98.06 705 ALA A O 1
ATOM 5595 N N . LYS A 1 706 ? 16.072 20.334 24.419 1.00 97.56 706 LYS A N 1
ATOM 5596 C CA . LYS A 1 706 ? 15.398 19.834 25.633 1.00 97.56 706 LYS A CA 1
ATOM 5597 C C . LYS A 1 706 ? 15.178 20.939 26.660 1.00 97.56 706 LYS A C 1
ATOM 5599 O O . LYS A 1 706 ? 16.107 21.684 26.963 1.00 97.56 706 LYS A O 1
ATOM 5604 N N . LYS A 1 707 ? 13.964 21.021 27.213 1.00 97.50 707 LYS A N 1
ATOM 5605 C CA . LYS A 1 707 ? 13.589 21.973 28.271 1.00 97.50 707 LYS A CA 1
ATOM 5606 C C . LYS A 1 707 ? 12.485 21.391 29.152 1.00 97.50 707 LYS A C 1
ATOM 5608 O O . LYS A 1 707 ? 11.443 20.993 28.640 1.00 97.50 707 LYS A O 1
ATOM 5613 N N . ASP A 1 708 ? 12.713 21.335 30.463 1.00 95.25 708 ASP A N 1
ATOM 5614 C CA . ASP A 1 708 ? 11.726 20.888 31.462 1.00 95.25 708 ASP A CA 1
ATOM 5615 C C . ASP A 1 708 ? 11.088 19.518 31.147 1.00 95.25 708 ASP A C 1
ATOM 5617 O O . ASP A 1 708 ? 9.887 19.315 31.295 1.00 95.25 708 ASP A O 1
ATOM 5621 N N . GLY A 1 709 ? 11.892 18.570 30.649 1.00 92.19 709 GLY A N 1
ATOM 5622 C CA . GLY A 1 709 ? 11.426 17.237 30.244 1.00 92.19 709 GLY A CA 1
ATOM 5623 C C . GLY A 1 709 ? 10.744 17.175 28.871 1.00 92.19 709 GLY A C 1
ATOM 5624 O O . GLY A 1 709 ? 10.509 16.076 28.374 1.00 92.19 709 GLY A O 1
ATOM 5625 N N . ASN A 1 710 ? 10.493 18.316 28.225 1.00 93.94 710 ASN A N 1
ATOM 5626 C CA . ASN A 1 710 ? 9.996 18.379 26.855 1.00 93.94 710 ASN A CA 1
ATOM 5627 C C . ASN A 1 710 ? 11.154 18.311 25.856 1.00 93.94 710 ASN A C 1
ATOM 5629 O O . ASN A 1 710 ? 12.185 18.966 26.035 1.00 93.94 710 ASN A O 1
ATOM 5633 N N . GLU A 1 711 ? 10.962 17.546 24.784 1.00 96.75 711 GLU A N 1
ATOM 5634 C CA . GLU A 1 711 ? 11.895 17.444 23.663 1.00 96.75 711 GLU A CA 1
ATOM 5635 C C . GLU A 1 711 ? 11.275 18.073 22.407 1.00 96.75 711 GLU A C 1
ATOM 5637 O O . GLU A 1 711 ? 10.141 17.763 22.031 1.00 96.75 711 GLU A O 1
ATOM 5642 N N . LEU A 1 712 ? 12.039 18.956 21.767 1.00 97.38 712 LEU A N 1
ATOM 5643 C CA . LEU A 1 712 ? 11.742 19.580 20.485 1.00 97.38 712 LEU A CA 1
ATOM 5644 C C . LEU A 1 712 ? 12.829 19.167 19.485 1.00 97.38 712 LEU A C 1
ATOM 5646 O O . LEU A 1 712 ? 14.015 19.373 19.728 1.00 97.38 712 LEU A O 1
ATOM 5650 N N . ARG A 1 713 ? 12.427 18.578 18.364 1.00 97.31 713 ARG A N 1
ATOM 5651 C CA . ARG A 1 713 ? 13.295 18.244 17.232 1.00 97.31 713 ARG A CA 1
ATOM 5652 C C . ARG A 1 713 ? 13.085 19.288 16.145 1.00 97.31 713 ARG A C 1
ATOM 5654 O O . ARG A 1 713 ? 11.943 19.616 15.837 1.00 97.31 713 ARG A O 1
ATOM 5661 N N . VAL A 1 714 ? 14.162 19.844 15.608 1.00 97.56 714 VAL A N 1
ATOM 5662 C CA . VAL A 1 714 ? 14.097 20.930 14.626 1.00 97.56 714 VAL A CA 1
ATOM 5663 C C . VAL A 1 714 ? 14.863 20.546 13.375 1.00 97.56 714 VAL A C 1
ATOM 5665 O O . VAL A 1 714 ? 16.049 20.234 13.452 1.00 97.56 714 VAL A O 1
ATOM 5668 N N . GLU A 1 715 ? 14.184 20.597 12.236 1.00 97.56 715 GLU A N 1
ATOM 5669 C CA . GLU A 1 715 ? 14.784 20.521 10.903 1.00 97.56 715 GLU A CA 1
ATOM 5670 C C . GLU A 1 715 ? 15.000 21.937 10.366 1.00 97.56 715 GLU A C 1
ATOM 5672 O O . GLU A 1 715 ? 14.074 22.753 10.397 1.00 97.56 715 GLU A O 1
ATOM 5677 N N . VAL A 1 716 ? 16.205 22.250 9.882 1.00 97.50 716 VAL A N 1
ATOM 5678 C CA . VAL A 1 716 ? 16.586 23.608 9.476 1.00 97.50 716 VAL A CA 1
ATOM 5679 C C . VAL A 1 716 ? 16.789 23.675 7.965 1.00 97.50 716 VAL A C 1
ATOM 5681 O O . VAL A 1 716 ? 17.647 23.009 7.400 1.00 97.50 716 VAL A O 1
ATOM 5684 N N . LYS A 1 717 ? 16.047 24.557 7.289 1.00 97.38 717 LYS A N 1
ATOM 5685 C CA . LYS A 1 717 ? 16.248 24.862 5.863 1.00 97.38 717 LYS A CA 1
ATOM 5686 C C . LYS A 1 717 ? 16.816 26.268 5.722 1.00 97.38 717 LYS A C 1
ATOM 5688 O O . LYS A 1 717 ? 16.171 27.250 6.089 1.00 97.38 717 LYS A O 1
ATOM 5693 N N . ALA A 1 718 ? 18.059 26.352 5.257 1.00 97.38 718 ALA A N 1
ATOM 5694 C CA . ALA A 1 718 ? 18.836 27.584 5.209 1.00 97.38 718 ALA A CA 1
ATOM 5695 C C . ALA A 1 718 ? 18.958 28.121 3.778 1.00 97.38 718 ALA A C 1
ATOM 5697 O O . ALA A 1 718 ? 19.245 27.378 2.838 1.00 97.38 718 ALA A O 1
ATOM 5698 N N . HIS A 1 719 ? 18.772 29.431 3.609 1.00 97.00 719 HIS A N 1
ATOM 5699 C CA . HIS A 1 719 ? 18.723 30.077 2.302 1.00 97.00 719 HIS A CA 1
ATOM 5700 C C . HIS A 1 719 ? 19.534 31.373 2.272 1.00 97.00 719 HIS A C 1
ATOM 5702 O O . HIS A 1 719 ? 19.472 32.212 3.172 1.00 97.00 719 HIS A O 1
ATOM 5708 N N . SER A 1 720 ? 20.282 31.569 1.183 1.00 95.69 720 SER A N 1
ATOM 5709 C CA . SER A 1 720 ? 21.074 32.784 0.969 1.00 95.69 720 SER A CA 1
ATOM 5710 C C . SER A 1 720 ? 20.191 34.032 0.822 1.00 95.69 720 SER A C 1
ATOM 5712 O O . SER A 1 720 ? 20.614 35.122 1.192 1.00 95.69 720 SER A O 1
ATOM 5714 N N . GLY A 1 721 ? 18.967 33.865 0.311 1.00 94.94 721 GLY A N 1
ATOM 5715 C CA . GLY A 1 721 ? 17.931 34.894 0.185 1.00 94.94 721 GLY A CA 1
ATOM 5716 C C . GLY A 1 721 ? 16.581 34.389 0.702 1.00 94.94 721 GLY A C 1
ATOM 5717 O O . GLY A 1 721 ? 16.539 33.599 1.641 1.00 94.94 721 GLY A O 1
ATOM 5718 N N . ARG A 1 722 ? 15.483 34.826 0.075 1.00 94.06 722 ARG A N 1
ATOM 5719 C CA . ARG A 1 722 ? 14.118 34.391 0.411 1.00 94.06 722 ARG A CA 1
ATOM 5720 C C . ARG A 1 722 ? 13.783 33.034 -0.219 1.00 94.06 722 ARG A C 1
ATOM 5722 O O . ARG A 1 722 ? 14.052 32.837 -1.404 1.00 94.06 722 ARG A O 1
ATOM 5729 N N . ALA A 1 723 ? 13.114 32.155 0.521 1.00 93.62 723 ALA A N 1
ATOM 5730 C CA . ALA A 1 723 ? 12.616 30.869 0.045 1.00 93.62 723 ALA A CA 1
ATOM 5731 C C . ALA A 1 723 ? 11.146 30.672 0.423 1.00 93.62 723 ALA A C 1
ATOM 5733 O O . ALA A 1 723 ? 10.727 30.867 1.558 1.00 93.62 723 ALA A O 1
ATOM 5734 N N . THR A 1 724 ? 10.341 30.275 -0.564 1.00 93.00 724 THR A N 1
ATOM 5735 C CA . THR A 1 724 ? 8.907 29.987 -0.362 1.00 93.00 724 THR A CA 1
ATOM 5736 C C . THR A 1 724 ? 8.562 28.517 -0.564 1.00 93.00 724 THR A C 1
ATOM 5738 O O . THR A 1 724 ? 7.447 28.112 -0.258 1.00 93.00 724 THR A O 1
ATOM 5741 N N . VAL A 1 725 ? 9.522 27.727 -1.044 1.00 93.38 725 VAL A N 1
ATOM 5742 C CA . VAL A 1 725 ? 9.421 26.280 -1.207 1.00 93.38 725 VAL A CA 1
ATOM 5743 C C . VAL A 1 725 ? 10.708 25.671 -0.677 1.00 93.38 725 VAL A C 1
ATOM 5745 O O . VAL A 1 725 ? 11.787 26.181 -0.986 1.00 93.38 725 VAL A O 1
ATOM 5748 N N . VAL A 1 726 ? 10.588 24.600 0.100 1.00 96.12 726 VAL A N 1
ATOM 5749 C CA . VAL A 1 726 ? 11.727 23.830 0.610 1.00 96.12 726 VAL A CA 1
ATOM 5750 C C . VAL A 1 726 ? 11.536 22.351 0.310 1.00 96.12 726 VAL A C 1
ATOM 5752 O O . VAL A 1 726 ? 10.408 21.863 0.272 1.00 96.12 726 VAL A O 1
ATOM 5755 N N . ASP A 1 727 ? 12.635 21.642 0.083 1.00 94.88 727 ASP A N 1
ATOM 5756 C CA . ASP A 1 727 ? 12.632 20.188 -0.053 1.00 94.88 727 ASP A CA 1
ATOM 5757 C C . ASP A 1 727 ? 12.865 19.568 1.335 1.00 94.88 727 ASP A C 1
ATOM 5759 O O . ASP A 1 727 ? 13.790 19.960 2.049 1.00 94.88 727 ASP A O 1
ATOM 5763 N N . VAL A 1 728 ? 12.024 18.611 1.723 1.00 94.25 728 VAL A N 1
ATOM 5764 C CA . VAL A 1 728 ? 12.162 17.809 2.948 1.00 94.25 728 VAL A CA 1
ATOM 5765 C C . VAL A 1 728 ? 12.480 16.379 2.519 1.00 94.25 728 VAL A C 1
ATOM 5767 O O . VAL A 1 728 ? 11.944 15.902 1.527 1.00 94.25 728 VAL A O 1
ATOM 5770 N N . THR A 1 729 ? 13.363 15.656 3.199 1.00 92.56 729 THR A N 1
ATOM 5771 C CA . THR A 1 729 ? 13.617 14.255 2.823 1.00 92.56 729 THR A CA 1
ATOM 5772 C C . THR A 1 729 ? 12.478 13.343 3.286 1.00 92.56 729 THR A C 1
ATOM 5774 O O . THR A 1 729 ? 11.765 13.635 4.245 1.00 92.56 729 THR A O 1
ATOM 5777 N N . GLN A 1 730 ? 12.319 12.171 2.657 1.00 89.19 730 GLN A N 1
ATOM 5778 C CA . GLN A 1 730 ? 11.341 11.175 3.120 1.00 89.19 730 GLN A CA 1
ATOM 5779 C C . GLN A 1 730 ? 11.557 10.804 4.597 1.00 89.19 730 GLN A C 1
ATOM 5781 O O . GLN A 1 730 ? 10.595 10.537 5.315 1.00 89.19 730 GLN A O 1
ATOM 5786 N N . ARG A 1 731 ? 12.814 10.783 5.063 1.00 89.69 731 ARG A N 1
ATOM 5787 C CA . ARG A 1 731 ? 13.147 10.481 6.459 1.00 89.69 731 ARG A CA 1
ATOM 5788 C C . ARG A 1 731 ? 12.736 11.615 7.398 1.00 89.69 731 ARG A C 1
ATOM 5790 O O . ARG A 1 731 ? 12.099 11.323 8.401 1.00 89.69 731 ARG A O 1
ATOM 5797 N N . GLU A 1 732 ? 13.031 12.867 7.053 1.00 93.88 732 GLU A N 1
ATOM 5798 C CA . GLU A 1 732 ? 12.547 14.044 7.796 1.00 93.88 732 GLU A CA 1
ATOM 5799 C C . GLU A 1 732 ? 11.015 14.068 7.873 1.00 93.88 732 GLU A C 1
ATOM 5801 O O . GLU A 1 732 ? 10.442 14.316 8.930 1.00 93.88 732 GLU A O 1
ATOM 5806 N N . TYR A 1 733 ? 10.329 13.721 6.780 1.00 92.50 733 TYR A N 1
ATOM 5807 C CA . TYR A 1 733 ? 8.871 13.657 6.781 1.00 92.50 733 TYR A CA 1
ATOM 5808 C C . TYR A 1 733 ? 8.324 12.505 7.640 1.00 92.50 733 TYR A C 1
ATOM 5810 O O . TYR A 1 733 ? 7.355 12.686 8.374 1.00 92.50 733 TYR A O 1
ATOM 5818 N N . LYS A 1 734 ? 8.956 11.323 7.607 1.00 89.31 734 LYS A N 1
ATOM 5819 C CA . LYS A 1 734 ? 8.604 10.211 8.510 1.00 89.31 734 LYS A CA 1
ATOM 5820 C C . LYS A 1 734 ? 8.793 10.596 9.978 1.00 89.31 734 LYS A C 1
ATOM 5822 O O . LYS A 1 734 ? 7.944 10.264 10.801 1.00 89.31 734 LYS A O 1
ATOM 5827 N N . GLU A 1 735 ? 9.866 11.315 10.287 1.00 92.06 735 GLU A N 1
ATOM 5828 C CA . GLU A 1 735 ? 10.134 11.833 11.628 1.00 92.06 735 GLU A CA 1
ATOM 5829 C C . GLU A 1 735 ? 9.063 12.846 12.064 1.00 92.06 735 GLU A C 1
ATOM 5831 O O . GLU A 1 735 ? 8.506 12.733 13.157 1.00 92.06 735 GLU A O 1
ATOM 5836 N N . TYR A 1 736 ? 8.684 13.769 11.174 1.00 92.56 736 TYR A N 1
ATOM 5837 C CA . TYR A 1 736 ? 7.562 14.685 11.383 1.00 92.56 736 TYR A CA 1
ATOM 5838 C C . TYR A 1 736 ? 6.240 13.950 11.676 1.00 92.56 736 TYR A C 1
ATOM 5840 O O . TYR A 1 736 ? 5.479 14.382 12.543 1.00 92.56 736 TYR A O 1
ATOM 5848 N N . LEU A 1 737 ? 5.955 12.829 11.006 1.00 87.56 737 LEU A N 1
ATOM 5849 C CA . LEU A 1 737 ? 4.743 12.032 11.249 1.00 87.56 737 LEU A CA 1
ATOM 5850 C C . LEU A 1 737 ? 4.775 11.238 12.571 1.00 87.56 737 LEU A C 1
ATOM 5852 O O . LEU A 1 737 ? 3.721 10.820 13.056 1.00 87.56 737 LEU A O 1
ATOM 5856 N N . GLY A 1 738 ? 5.960 11.022 13.152 1.00 85.25 738 GLY A N 1
ATOM 5857 C CA . GLY A 1 738 ? 6.198 10.200 14.344 1.00 85.25 738 GLY A CA 1
ATOM 5858 C C . GLY A 1 738 ? 6.090 10.926 15.694 1.00 85.25 738 GLY A C 1
ATOM 5859 O O . GLY A 1 738 ? 6.534 10.376 16.705 1.00 85.25 738 GLY A O 1
ATOM 5860 N N . GLN A 1 739 ? 5.519 12.137 15.733 1.00 79.31 739 GLN A N 1
ATOM 5861 C CA . GLN A 1 739 ? 5.459 13.056 16.890 1.00 79.31 739 GLN A CA 1
ATOM 5862 C C . GLN A 1 739 ? 4.595 12.581 18.084 1.00 79.31 739 GLN A C 1
ATOM 5864 O O . GLN A 1 739 ? 3.694 13.273 18.549 1.00 79.31 739 GLN A O 1
ATOM 5869 N N . HIS A 1 740 ? 4.858 11.395 18.631 1.00 71.38 740 HIS A N 1
ATOM 5870 C CA . HIS A 1 740 ? 4.084 10.844 19.752 1.00 71.38 740 HIS A CA 1
ATOM 5871 C C . HIS A 1 740 ? 4.648 11.206 21.135 1.00 71.38 740 HIS A C 1
ATOM 5873 O O . HIS A 1 740 ? 3.917 11.173 22.121 1.00 71.38 740 HIS A O 1
ATOM 5879 N N . LYS A 1 741 ? 5.952 11.505 21.233 1.00 82.56 741 LYS A N 1
ATOM 5880 C CA . LYS A 1 741 ? 6.662 11.762 22.510 1.00 82.56 741 LYS A CA 1
ATOM 5881 C C . LYS A 1 741 ? 7.510 13.038 22.515 1.00 82.56 741 LYS A C 1
ATOM 5883 O O . LYS A 1 741 ? 8.132 13.353 23.523 1.00 82.56 741 LYS A O 1
ATOM 5888 N N . TYR A 1 742 ? 7.572 13.732 21.389 1.00 91.06 742 TYR A N 1
ATOM 5889 C CA . TYR A 1 742 ? 8.342 14.952 21.181 1.00 91.06 742 TYR A CA 1
ATOM 5890 C C . TYR A 1 742 ? 7.613 15.807 20.144 1.00 91.06 742 TYR A C 1
ATOM 5892 O O . TYR A 1 742 ? 6.809 15.290 19.365 1.00 91.06 742 TYR A O 1
ATOM 5900 N N . ARG A 1 743 ? 7.910 17.105 20.124 1.00 94.81 743 ARG A N 1
ATOM 5901 C CA . ARG A 1 743 ? 7.438 18.019 19.079 1.00 94.81 743 ARG A CA 1
ATOM 5902 C C . ARG A 1 743 ? 8.483 18.092 17.972 1.00 94.81 743 ARG A C 1
ATOM 5904 O O . ARG A 1 743 ? 9.673 18.096 18.276 1.00 94.81 743 ARG A O 1
ATOM 5911 N N . TRP A 1 744 ? 8.060 18.159 16.718 1.00 95.69 744 TRP A N 1
ATOM 5912 C CA . TRP A 1 744 ? 8.946 18.382 15.575 1.00 95.69 744 TRP A CA 1
ATOM 5913 C C . TRP A 1 744 ? 8.560 19.698 14.891 1.00 95.69 744 TRP A C 1
ATOM 5915 O O . TRP A 1 744 ? 7.375 19.963 14.691 1.00 95.69 744 TRP A O 1
ATOM 5925 N N . GLU A 1 745 ? 9.535 20.540 14.555 1.00 96.94 745 GLU A N 1
ATOM 5926 C CA . GLU A 1 745 ? 9.317 21.803 13.839 1.00 96.94 745 GLU A CA 1
ATOM 5927 C C . GLU A 1 745 ? 10.260 21.934 12.635 1.00 96.94 745 GLU A C 1
ATOM 5929 O O . GLU A 1 745 ? 11.429 21.564 12.702 1.00 96.94 745 GLU A O 1
ATOM 5934 N N . LEU A 1 746 ? 9.759 22.543 11.561 1.00 97.12 746 LEU A N 1
ATOM 5935 C CA . LEU A 1 746 ? 10.545 22.977 10.408 1.00 97.12 746 LEU A CA 1
ATOM 5936 C C . LEU A 1 746 ? 10.882 24.463 10.568 1.00 97.12 746 LEU A C 1
ATOM 5938 O O . LEU A 1 746 ? 9.983 25.294 10.720 1.00 97.12 746 LEU A O 1
ATOM 5942 N N . TRP A 1 747 ? 12.165 24.812 10.560 1.00 97.88 747 TRP A N 1
ATOM 5943 C CA . TRP A 1 747 ? 12.647 26.186 10.710 1.00 97.88 747 TRP A CA 1
ATOM 5944 C C . TRP A 1 747 ? 13.288 26.658 9.404 1.00 97.88 747 TRP A C 1
ATOM 5946 O O . TRP A 1 747 ? 14.285 26.106 8.949 1.00 97.88 747 TRP A O 1
ATOM 5956 N N . ASN A 1 748 ? 12.714 27.699 8.804 1.00 97.69 748 ASN A N 1
ATOM 5957 C CA . ASN A 1 748 ? 13.213 28.322 7.580 1.00 97.69 748 ASN A CA 1
ATOM 5958 C C . ASN A 1 748 ? 14.078 29.537 7.938 1.00 97.69 748 ASN A C 1
ATOM 5960 O O . ASN A 1 748 ? 13.563 30.486 8.536 1.00 97.69 748 ASN A O 1
ATOM 5964 N N . VAL A 1 749 ? 15.364 29.510 7.584 1.00 98.06 749 VAL A N 1
ATOM 5965 C CA . VAL A 1 749 ? 16.333 30.582 7.856 1.00 98.06 749 VAL A CA 1
ATOM 5966 C C . VAL A 1 749 ? 16.698 31.275 6.545 1.00 98.06 749 VAL A C 1
ATOM 5968 O O . VAL A 1 749 ? 17.370 30.701 5.691 1.00 98.06 749 VAL A O 1
ATOM 5971 N N . GLU A 1 750 ? 16.251 32.515 6.380 1.00 97.56 750 GLU A N 1
ATOM 5972 C CA . GLU A 1 750 ? 16.350 33.275 5.130 1.00 97.56 750 GLU A CA 1
ATOM 5973 C C . GLU A 1 750 ? 17.346 34.438 5.236 1.00 97.56 750 GLU A C 1
ATOM 5975 O O . GLU A 1 750 ? 17.657 34.921 6.328 1.00 97.56 750 GLU A O 1
ATOM 5980 N N . HIS A 1 751 ? 17.784 34.943 4.078 1.00 97.31 751 HIS A N 1
ATOM 5981 C CA . HIS A 1 751 ? 18.630 36.139 3.946 1.00 97.31 751 HIS A CA 1
ATOM 5982 C C . HIS A 1 751 ? 20.034 36.009 4.569 1.00 97.31 751 HIS A C 1
ATOM 5984 O O . HIS A 1 751 ? 20.584 36.985 5.092 1.00 97.31 751 HIS A O 1
ATOM 5990 N N . LEU A 1 752 ? 20.635 34.815 4.505 1.00 96.88 752 LEU A N 1
ATOM 5991 C CA . LEU A 1 752 ? 21.956 34.535 5.086 1.00 96.88 752 LEU A CA 1
ATOM 5992 C C . LEU A 1 752 ? 23.144 35.114 4.306 1.00 96.88 752 LEU A C 1
ATOM 5994 O O . LEU A 1 752 ? 24.234 35.218 4.867 1.00 96.88 752 LEU A O 1
ATOM 5998 N N . ALA A 1 753 ? 22.979 35.492 3.037 1.00 95.38 753 ALA A N 1
ATOM 5999 C CA . ALA A 1 753 ? 24.086 36.048 2.266 1.00 95.38 753 ALA A CA 1
ATOM 6000 C C . ALA A 1 753 ? 24.531 37.412 2.821 1.00 95.38 753 ALA A C 1
ATOM 6002 O O . ALA A 1 753 ? 23.703 38.265 3.144 1.00 95.38 753 ALA A O 1
ATOM 6003 N N . GLU A 1 754 ? 25.844 37.647 2.880 1.00 94.50 754 GLU A N 1
ATOM 6004 C CA . GLU A 1 754 ? 26.436 38.908 3.357 1.00 94.50 754 GLU A CA 1
ATOM 6005 C C . GLU A 1 754 ? 25.974 40.106 2.511 1.00 94.50 754 GLU A C 1
ATOM 6007 O O . GLU A 1 754 ? 25.772 41.204 3.024 1.00 94.50 754 GLU A O 1
ATOM 6012 N N . ASN A 1 755 ? 25.753 39.886 1.213 1.00 92.44 755 ASN A N 1
ATOM 6013 C CA . ASN A 1 755 ? 25.292 40.910 0.280 1.00 92.44 755 ASN A CA 1
ATOM 6014 C C . ASN A 1 755 ? 23.763 41.105 0.254 1.00 92.44 755 ASN A C 1
ATOM 6016 O O . ASN A 1 755 ? 23.290 41.981 -0.475 1.00 92.44 755 ASN A O 1
ATOM 6020 N N . ASP A 1 756 ? 22.988 40.320 1.010 1.00 92.38 756 ASP A N 1
ATOM 6021 C CA . ASP A 1 756 ? 21.557 40.565 1.189 1.00 92.38 756 ASP A CA 1
ATOM 6022 C C . ASP A 1 756 ? 21.364 41.638 2.267 1.00 92.38 756 ASP A C 1
ATOM 6024 O O . ASP A 1 756 ? 21.707 41.441 3.434 1.00 92.38 756 ASP A O 1
ATOM 6028 N N . VAL A 1 757 ? 20.807 42.785 1.877 1.00 93.81 757 VAL A N 1
ATOM 6029 C CA . VAL A 1 757 ? 20.572 43.933 2.770 1.00 93.81 757 VAL A CA 1
ATOM 6030 C C . VAL A 1 757 ? 19.514 43.662 3.845 1.00 93.81 757 VAL A C 1
ATOM 6032 O O . VAL A 1 757 ? 19.413 44.420 4.808 1.00 93.81 757 VAL A O 1
ATOM 6035 N N . SER A 1 758 ? 18.715 42.605 3.687 1.00 94.88 758 SER A N 1
ATOM 6036 C CA . SER A 1 758 ? 17.650 42.234 4.620 1.00 94.88 758 SER A CA 1
ATOM 6037 C C . SER A 1 758 ? 18.240 41.644 5.903 1.00 94.88 758 SER A C 1
ATOM 6039 O O . SER A 1 758 ? 19.267 40.967 5.871 1.00 94.88 758 SER A O 1
ATOM 6041 N N . SER A 1 759 ? 17.607 41.854 7.059 1.00 95.50 759 SER A N 1
ATOM 6042 C CA . SER A 1 759 ? 17.974 41.102 8.268 1.00 95.50 759 SER A CA 1
ATOM 6043 C C . SER A 1 759 ? 17.711 39.610 8.064 1.00 95.50 759 SER A C 1
ATOM 6045 O O . SER A 1 759 ? 16.784 39.251 7.340 1.00 95.50 759 SER A O 1
ATOM 6047 N N . VAL A 1 760 ? 18.483 38.750 8.732 1.00 97.50 760 VAL A N 1
ATOM 6048 C CA . VAL A 1 760 ? 18.187 37.311 8.756 1.00 97.50 760 VAL A CA 1
ATOM 6049 C C . VAL A 1 760 ? 16.806 37.096 9.373 1.00 97.50 760 VAL A C 1
ATOM 6051 O O . VAL A 1 760 ? 16.466 37.734 10.373 1.00 97.50 760 VAL A O 1
ATOM 6054 N N . VAL A 1 761 ? 16.007 36.215 8.775 1.00 97.38 761 VAL A N 1
ATOM 6055 C CA . VAL A 1 761 ? 14.661 35.884 9.261 1.00 97.38 761 VAL A CA 1
ATOM 6056 C C . VAL A 1 761 ? 14.599 34.399 9.583 1.00 97.38 761 VAL A C 1
ATOM 6058 O O . VAL A 1 761 ? 14.952 33.581 8.739 1.00 97.38 761 VAL A O 1
ATOM 6061 N N . ILE A 1 762 ? 14.133 34.058 10.786 1.00 97.62 762 ILE A N 1
ATOM 6062 C CA . ILE A 1 762 ? 13.830 32.675 11.176 1.00 97.62 762 ILE A CA 1
ATOM 6063 C C . ILE A 1 762 ? 12.313 32.534 11.257 1.00 97.62 762 ILE A C 1
ATOM 6065 O O . ILE A 1 762 ? 11.677 33.163 12.103 1.00 97.62 762 ILE A O 1
ATOM 6069 N N . THR A 1 763 ? 11.728 31.712 10.387 1.00 96.31 763 THR A N 1
ATOM 6070 C CA . THR A 1 763 ? 10.291 31.404 10.403 1.00 96.31 763 THR A CA 1
ATOM 6071 C C . THR A 1 763 ? 10.074 29.963 10.845 1.00 96.31 763 THR A C 1
ATOM 6073 O O . THR A 1 763 ? 10.689 29.047 10.303 1.00 96.31 763 THR A O 1
ATOM 6076 N N . ARG A 1 764 ? 9.190 29.758 11.825 1.00 96.19 764 ARG A N 1
ATOM 6077 C CA . ARG A 1 764 ? 8.931 28.451 12.444 1.00 96.19 764 ARG A CA 1
ATOM 6078 C C . ARG A 1 764 ? 7.605 27.869 11.971 1.00 96.19 764 ARG A C 1
ATOM 6080 O O . ARG A 1 764 ? 6.581 28.549 12.037 1.00 96.19 764 ARG A O 1
ATOM 6087 N N . TYR A 1 765 ? 7.622 26.603 11.576 1.00 94.69 765 TYR A N 1
ATOM 6088 C CA . TYR A 1 765 ? 6.448 25.838 11.171 1.00 94.69 765 TYR A CA 1
ATOM 6089 C C . TYR A 1 765 ? 6.332 24.600 12.060 1.00 94.69 765 TYR A C 1
ATOM 6091 O O . TYR A 1 765 ? 7.179 23.712 12.023 1.00 94.69 765 TYR A O 1
ATOM 6099 N N . ASP A 1 766 ? 5.287 24.545 12.880 1.00 92.75 766 ASP A N 1
ATOM 6100 C CA . ASP A 1 766 ? 5.001 23.403 13.756 1.00 92.75 766 ASP A CA 1
ATOM 6101 C C . ASP A 1 766 ? 4.074 22.364 13.131 1.00 92.75 766 ASP A C 1
ATOM 6103 O O . ASP A 1 766 ? 3.912 21.269 13.662 1.00 92.75 766 ASP A O 1
ATOM 6107 N N . THR A 1 767 ? 3.494 22.687 11.979 1.00 90.69 767 THR A N 1
ATOM 6108 C CA . THR A 1 767 ? 2.717 21.761 11.163 1.00 90.69 767 THR A CA 1
ATOM 6109 C C . THR A 1 767 ? 3.020 21.995 9.687 1.00 90.69 767 THR A C 1
ATOM 6111 O O . THR A 1 767 ? 3.230 23.128 9.251 1.00 90.69 767 THR A O 1
ATOM 6114 N N . ILE A 1 768 ? 3.051 20.912 8.912 1.00 91.75 768 ILE A N 1
ATOM 6115 C CA . ILE A 1 768 ? 3.115 20.947 7.453 1.00 91.75 768 ILE A CA 1
ATOM 6116 C C . ILE A 1 768 ? 1.731 20.522 6.969 1.00 91.75 768 ILE A C 1
ATOM 6118 O O . ILE A 1 768 ? 1.337 19.374 7.155 1.00 91.75 768 ILE A O 1
ATOM 6122 N N . SER A 1 769 ? 0.971 21.456 6.396 1.00 88.00 769 SER A N 1
ATOM 6123 C CA . SER A 1 769 ? -0.356 21.148 5.847 1.00 88.00 769 SER A CA 1
ATOM 6124 C C . SER A 1 769 ? -0.239 20.131 4.708 1.00 88.00 769 SER A C 1
ATOM 6126 O O . SER A 1 769 ? 0.654 20.257 3.870 1.00 88.00 769 SER A O 1
ATOM 6128 N N . ASP A 1 770 ? -1.171 19.179 4.612 1.00 82.88 770 ASP A N 1
ATOM 6129 C CA . ASP A 1 770 ? -1.207 18.221 3.493 1.00 82.88 770 ASP A CA 1
ATOM 6130 C C . ASP A 1 770 ? -1.243 18.926 2.130 1.00 82.88 770 ASP A C 1
ATOM 6132 O O . ASP A 1 770 ? -0.710 18.420 1.149 1.00 82.88 770 ASP A O 1
ATOM 6136 N N . ASP A 1 771 ? -1.865 20.107 2.065 1.00 86.75 771 ASP A N 1
ATOM 6137 C CA . ASP A 1 771 ? -2.002 20.876 0.824 1.00 86.75 771 ASP A CA 1
ATOM 6138 C C . ASP A 1 771 ? -0.714 21.649 0.475 1.00 86.75 771 ASP A C 1
ATOM 6140 O O . ASP A 1 771 ? -0.553 22.127 -0.657 1.00 86.75 771 ASP A O 1
ATOM 6144 N N . ALA A 1 772 ? 0.191 21.788 1.454 1.00 89.25 772 ALA A N 1
ATOM 6145 C CA . ALA A 1 772 ? 1.521 22.370 1.309 1.00 89.25 772 ALA A CA 1
ATOM 6146 C C . ALA A 1 772 ? 2.550 21.364 0.789 1.00 89.25 772 ALA A C 1
ATOM 6148 O O . ALA A 1 772 ? 3.516 21.782 0.157 1.00 89.25 772 ALA A O 1
ATOM 6149 N N . LEU A 1 773 ? 2.349 20.068 1.036 1.00 91.19 773 LEU A N 1
ATOM 6150 C CA . LEU A 1 773 ? 3.297 19.021 0.677 1.00 91.19 773 LEU A CA 1
ATOM 6151 C C . LEU A 1 773 ? 2.938 18.354 -0.656 1.00 91.19 773 LEU A C 1
ATOM 6153 O O . LEU A 1 773 ? 1.926 17.666 -0.778 1.00 91.19 773 LEU A O 1
ATOM 6157 N N . ASP A 1 774 ? 3.833 18.453 -1.635 1.00 90.00 774 ASP A N 1
ATOM 6158 C CA . ASP A 1 774 ? 3.848 17.514 -2.753 1.00 90.00 774 ASP A CA 1
ATOM 6159 C C . ASP A 1 774 ? 4.515 16.212 -2.298 1.00 90.00 774 ASP A C 1
ATOM 6161 O O . ASP A 1 774 ? 5.741 16.112 -2.231 1.00 90.00 774 ASP A O 1
ATOM 6165 N N . VAL A 1 775 ? 3.699 15.205 -1.980 1.00 78.12 775 VAL A N 1
ATOM 6166 C CA . VAL A 1 775 ? 4.151 13.899 -1.470 1.00 78.12 775 VAL A CA 1
ATOM 6167 C C . VAL A 1 775 ? 5.025 13.147 -2.485 1.00 78.12 775 VAL A C 1
ATOM 6169 O O . VAL A 1 775 ? 5.818 12.298 -2.090 1.00 78.12 775 VAL A O 1
ATOM 6172 N N . ARG A 1 776 ? 4.929 13.448 -3.791 1.00 75.94 776 ARG A N 1
ATOM 6173 C CA . ARG A 1 776 ? 5.754 12.775 -4.811 1.00 75.94 776 ARG A CA 1
ATOM 6174 C C . ARG A 1 776 ? 7.191 13.276 -4.809 1.00 75.94 776 ARG A C 1
ATOM 6176 O O . ARG A 1 776 ? 8.096 12.503 -5.105 1.00 75.94 776 ARG A O 1
ATOM 6183 N N . THR A 1 777 ? 7.397 14.554 -4.502 1.00 80.94 777 THR A N 1
ATOM 6184 C CA . THR A 1 777 ? 8.724 15.191 -4.532 1.00 80.94 777 THR A CA 1
ATOM 6185 C C . THR A 1 777 ? 9.221 15.621 -3.155 1.00 80.94 777 THR A C 1
ATOM 6187 O O . THR A 1 777 ? 10.308 16.176 -3.064 1.00 80.94 777 THR A O 1
ATOM 6190 N N . PHE A 1 778 ? 8.416 15.421 -2.110 1.00 90.19 778 PHE A N 1
ATOM 6191 C CA . PHE A 1 778 ? 8.610 15.946 -0.757 1.00 90.19 778 PHE A CA 1
ATOM 6192 C C . PHE A 1 778 ? 8.915 17.454 -0.717 1.00 90.19 778 PHE A C 1
ATOM 6194 O O . PHE A 1 778 ? 9.734 17.939 0.064 1.00 90.19 778 PHE A O 1
ATOM 6201 N N . ARG A 1 779 ? 8.224 18.211 -1.577 1.00 94.31 779 ARG A N 1
ATOM 6202 C CA . ARG A 1 779 ? 8.332 19.674 -1.643 1.00 94.31 779 ARG A CA 1
ATOM 6203 C C . ARG A 1 779 ? 7.274 20.321 -0.783 1.00 94.31 779 ARG A C 1
ATOM 6205 O O . ARG A 1 779 ? 6.095 20.037 -0.964 1.00 94.31 779 ARG A O 1
ATOM 6212 N N . VAL A 1 780 ? 7.689 21.220 0.097 1.00 94.56 780 VAL A N 1
ATOM 6213 C CA . VAL A 1 780 ? 6.805 21.961 0.993 1.00 94.56 780 VAL A CA 1
ATOM 6214 C C . VAL A 1 780 ? 6.682 23.402 0.514 1.00 94.56 780 VAL A C 1
ATOM 6216 O O . VAL A 1 780 ? 7.649 24.160 0.547 1.00 94.56 780 VAL A O 1
ATOM 6219 N N . ASP A 1 781 ? 5.481 23.794 0.096 1.00 95.06 781 ASP A N 1
ATOM 6220 C CA . ASP A 1 781 ? 5.106 25.184 -0.157 1.00 95.06 781 ASP A CA 1
ATOM 6221 C C . ASP A 1 781 ? 4.829 25.896 1.173 1.00 95.06 781 ASP A C 1
ATOM 6223 O O . ASP A 1 781 ? 3.747 25.796 1.759 1.00 95.06 781 ASP A O 1
ATOM 6227 N N . LEU A 1 782 ? 5.818 26.654 1.647 1.00 94.25 782 LEU A N 1
ATOM 6228 C CA . LEU A 1 782 ? 5.773 27.341 2.936 1.00 94.25 782 LEU A CA 1
ATOM 6229 C C . LEU A 1 782 ? 4.638 28.371 3.027 1.00 94.25 782 LEU A C 1
ATOM 6231 O O . LEU A 1 782 ? 4.187 28.689 4.128 1.00 94.25 782 LEU A O 1
ATOM 6235 N N . LYS A 1 783 ? 4.118 28.870 1.895 1.00 91.88 783 LYS A N 1
ATOM 6236 C CA . LYS A 1 783 ? 2.965 29.788 1.896 1.00 91.88 783 LYS A CA 1
ATOM 6237 C C . LYS A 1 783 ? 1.677 29.099 2.334 1.00 91.88 783 LYS A C 1
ATOM 6239 O O . LYS A 1 783 ? 0.768 29.774 2.806 1.00 91.88 783 LYS A O 1
ATOM 6244 N N . LYS A 1 784 ? 1.591 27.778 2.172 1.00 91.06 784 LYS A N 1
ATOM 6245 C CA . LYS A 1 784 ? 0.427 26.966 2.545 1.00 91.06 784 LYS A CA 1
ATOM 6246 C C . LYS A 1 784 ? 0.540 26.364 3.946 1.00 91.06 784 LYS A C 1
ATOM 6248 O O . LYS A 1 784 ? -0.459 25.888 4.476 1.00 91.06 784 LYS A O 1
ATOM 6253 N N . CYS A 1 785 ? 1.711 26.435 4.579 1.00 87.62 785 CYS A N 1
ATOM 6254 C CA . CYS A 1 785 ? 1.926 26.037 5.976 1.00 87.62 785 CYS A CA 1
ATOM 6255 C C . CYS A 1 785 ? 1.433 27.092 6.986 1.00 87.62 785 CYS A C 1
ATOM 6257 O O . CYS A 1 785 ? 1.933 27.169 8.107 1.00 87.62 785 CYS A O 1
ATOM 6259 N N . GLN A 1 786 ? 0.486 27.950 6.597 1.00 79.38 786 GLN A N 1
ATOM 6260 C CA . GLN A 1 786 ? -0.038 28.987 7.477 1.00 79.38 786 GLN A CA 1
ATOM 6261 C C . GLN A 1 786 ? -0.698 28.357 8.701 1.00 79.38 786 GLN A C 1
ATOM 6263 O O . GLN A 1 786 ? -1.567 27.490 8.586 1.00 79.38 786 GLN A O 1
ATOM 6268 N N . ARG A 1 787 ? -0.333 28.862 9.884 1.00 62.00 787 ARG A N 1
ATOM 6269 C CA . ARG A 1 787 ? -1.147 28.664 11.078 1.00 62.00 787 ARG A CA 1
ATOM 6270 C C . ARG A 1 787 ? -2.527 29.235 10.776 1.00 62.00 787 ARG A C 1
ATOM 6272 O O . ARG A 1 787 ? -2.655 30.443 10.575 1.00 62.00 787 ARG A O 1
ATOM 6279 N N . LYS A 1 788 ? -3.559 28.387 10.792 1.00 52.59 788 LYS A N 1
ATOM 6280 C CA . LYS A 1 788 ? -4.885 28.862 11.188 1.00 52.59 788 LYS A CA 1
ATOM 6281 C C . LYS A 1 788 ? -4.673 29.429 12.587 1.00 52.59 788 LYS A C 1
ATOM 6283 O O . LYS A 1 788 ? -4.483 28.661 13.526 1.00 52.59 788 LYS A O 1
ATOM 6288 N N . LEU A 1 789 ? -4.558 30.751 12.701 1.00 45.81 789 LEU A N 1
ATOM 6289 C CA . LEU A 1 789 ? -4.758 31.410 13.984 1.00 45.81 789 LEU A CA 1
ATOM 6290 C C . LEU A 1 789 ? -6.097 30.862 14.474 1.00 45.81 789 LEU A C 1
ATOM 6292 O O . LEU A 1 789 ? -7.092 30.987 13.767 1.00 45.81 789 LEU A O 1
ATOM 6296 N N . GLN A 1 790 ? -6.056 30.093 15.561 1.00 36.97 790 GLN A N 1
ATOM 6297 C CA . GLN A 1 790 ? -7.262 29.634 16.230 1.00 36.97 790 GLN A CA 1
ATOM 6298 C C . GLN A 1 790 ? -8.074 30.894 16.543 1.00 36.97 790 GLN A C 1
ATOM 6300 O O . GLN A 1 790 ? -7.578 31.755 17.272 1.00 36.97 790 GLN A O 1
ATOM 6305 N N . ASP A 1 791 ? -9.239 31.015 15.908 1.00 33.84 791 ASP A N 1
ATOM 6306 C CA . ASP A 1 791 ? -10.329 31.859 16.398 1.00 33.84 791 ASP A CA 1
ATOM 6307 C C . ASP A 1 791 ? -10.885 31.259 17.695 1.00 33.84 791 ASP A C 1
ATOM 6309 O O . ASP A 1 791 ? -10.983 30.006 17.767 1.00 33.84 791 ASP A O 1
#

pLDDT: mean 81.45, std 20.21, range [27.05, 98.44]

Radius of gyration: 43.43 Å; Cα contacts (8 Å, |Δi|>4): 1038; chains: 1; bounding box: 102×113×114 Å